Protein AF-0000000069871133 (afdb_homodimer)

Sequence (1134 aa):
MAYFNTTIKDLISERIGRNTFLPAIQREYVWNPAQVEKLFDSIMCGYPISSFLFWKIREEKKKDWTSYEFIKDFDQAKPHNKEANLDGVNQDIYLVLDGQQRITSINIALRGSYRFFYRKWRTTRLYLNLLWDKGDDNPEEMTYQFLFKEDETPLQRTDYPQLWYRVGDILNYDDAEDAKDSIENQLNAFDDGAKKKARKMISKLFSVVNVSQNINYYEEKSDDYDKVLEIFIRTNTGGQKLEYSDILLSTATAKWRNLNAREEINEFTDEINKIGTGYNFGKDFVMKGAMYLTENLPIQYKLSSFTKKNLECIEDHWDETKDAIANSIKLVSRYGFTDKNLVARLVLLPIAQYLRGKNKGYLTSSNLKDVEDQNNIQKWIIMMLLKGVLGSSTDNKLNSMRPVVKLATDYFPYVELSKELKIEMTFNDMEIENMLNYSYGTKYSYLILSLLYQGRDWKDKKYNEDHIYPQNEFKIKNLRAKGYDDVTIEKYQACYNSILNLELLDDSENKSKNAKPFDLWLKDRDANFKERHHIPEMNDYSLDYFLDFIKKRKALLTKQIKEFILQMAYFNTTIKDLISERIGRNTFLPAIQREYVWNPAQVEKLFDSIMCGYPISSFLFWKIREEKKKDWTSYEFIKDFDQAKPHNKEANLDGVNQDIYLVLDGQQRITSINIALRGSYRFFYRKWRTTRLYLNLLWDKGDDNPEEMTYQFLFKEDETPLQRTDYPQLWYRVGDILNYDDAEDAKDSIENQLNAFDDGAKKKARKMISKLFSVVNVSQNINYYEEKSDDYDKVLEIFIRTNTGGQKLEYSDILLSTATAKWRNLNAREEINEFTDEINKIGTGYNFGKDFVMKGAMYLTENLPIQYKLSSFTKKNLECIEDHWDETKDAIANSIKLVSRYGFTDKNLVARLVLLPIAQYLRGKNKGYLTSSNLKDVEDQNNIQKWIIMMLLKGVLGSSTDNKLNSMRPVVKLATDYFPYVELSKELKIEMTFNDMEIENMLNYSYGTKYSYLILSLLYQGRDWKDKKYNEDHIYPQNEFKIKNLRAKGYDDVTIEKYQACYNSILNLELLDDSENKSKNAKPFDLWLKDRDANFKERHHIPEMNDYSLDYFLDFIKKRKALLTKQIKEFILQ

Secondary structure (DSSP, 8-state):
--EEEE-HHIIIIIIBTTTEEEETTS------HHHHHHHHHHHHHT-----EEEEEE-GGGGGGS-EEPPPSEEETTS-PPPBP--TT--S-EEEEEE-HHHHHHHHHHHH-EEEEEESEEEEEEEEEETT----SS-TTS-SS-EEEESSSPPPSS--S---EEEGGGGGG-SSHHHHHHTTHHHHTTS-HHHHHHHHHHHHHHHIIIII---EEEEEE----HHHHHHHHHHHTTSSSPPPHHHHHHHHHHHH-SSS-HHHHHHHHHHHHHTSTT-----HHHHHHHHHHHSTT--SS--GGG--HHHHHHHHHTHHHHHHHHHHHHHHHHHTT--TTT---GGGHHHHHHHHTTS-TTGGG---HHHHHHHHHHHHHHHHHHHTTGGGSSHHHHHHHHHHHHHT--SS--HHHHHHHHT--SS--HHHHHHHHTPBTTSTTHHHHHHHT-TT---TT--EEEEESS-GGGG-HHHHHHTT--HHHHHHHHHHTTBGGGEEEEEHHHHHHHTT--HHHHHTT--HHHHHHTTPPP-S--SGGGHHHHHHHHHHHHHHHHHH----/--EEEE-HHIIIIIIBTTTEEEETTS------HHHHHHHHHHHHHT-----EEEEEE-GGGGGGS-EEPPPSEEETTS-PPPBP--TT--S-EEEEEE-HHHHHHHHHHHH-EEEEEESEEEEEEEEEETT----SS-TTS-SS-EEEESSSPPPSS--S---EEEGGGGGG-SSHHHHHHTTHHHHTTS-HHHHHHHHHHHHHHHIIIII---EEEEEE----HHHHHHHHHHHTTSSSPPPHHHHHHHHHHHH-SSS-HHHHHHHHHHHHHTSTT-----HHHHHHHHHHHSTT--SS--GGG--HHHHHHHHHTHHHHHHHHHHHHHHHHHTT--TTT---GGGHHHHHHHHTTS-TTGGG---HHHHHHHHHHHHHHHHHHHTTGGGSSHHHHHHHHHHHHHT--SS--HHHHHHHHT--SS--HHHHHHHHTPBTTSTTHHHHHHHT-TT---TT--EEEEESS-GGGG-HHHHHHTT--HHHHHHHHHHTTBGGGEEEEEHHHHHHHTT--HHHHHTT--HHHHHHTTPPP-S--SGGGHHHHHHHHHHHHHHHHHH----

Nearest PDB structures (foldseek):
  7p9k-assembly1_B  TM=5.529E-01  e=5.592E-36  Escherichia fergusonii ATCC 35469
  7p9m-assembly1_B  TM=5.408E-01  e=6.861E-33  Escherichia fergusonii ATCC 35469
  7p9m-assembly1_A  TM=5.394E-01  e=3.770E-31  Escherichia fergusonii ATCC 35469
  7p9k-assembly1_B  TM=5.529E-01  e=1.121E-35  Escherichia fergusonii ATCC 35469
  7p9m-assembly1_B  TM=5.408E-01  e=1.379E-32  Escherichia fergusonii ATCC 35469

Structure (mmCIF, N/CA/C/O backbone):
data_AF-0000000069871133-model_v1
#
loop_
_entity.id
_entity.type
_entity.pdbx_description
1 polymer 'DUF262 domain-containing protein'
#
loop_
_atom_site.group_PDB
_atom_site.id
_atom_site.type_symbol
_atom_site.label_atom_id
_atom_site.label_alt_id
_atom_site.label_comp_id
_atom_site.label_asym_id
_atom_site.label_entity_id
_atom_site.label_seq_id
_atom_site.pdbx_PDB_ins_code
_atom_site.Cartn_x
_atom_site.Cartn_y
_atom_site.Cartn_z
_atom_site.occupancy
_atom_site.B_iso_or_equiv
_atom_site.auth_seq_id
_atom_site.auth_comp_id
_atom_site.auth_asym_id
_atom_site.auth_atom_id
_atom_site.pdbx_PDB_model_num
ATOM 1 N N . MET A 1 1 ? 0.876 -33.719 -5.605 1 58.47 1 MET A N 1
ATOM 2 C CA . MET A 1 1 ? -0.117 -32.656 -5.746 1 58.47 1 MET A CA 1
ATOM 3 C C . MET A 1 1 ? -0.52 -32.469 -7.207 1 58.47 1 MET A C 1
ATOM 5 O O . MET A 1 1 ? 0.339 -32.375 -8.086 1 58.47 1 MET A O 1
ATOM 9 N N . ALA A 1 2 ? -1.814 -33 -7.5 1 66.5 2 ALA A N 1
ATOM 10 C CA . ALA A 1 2 ? -2.195 -33.094 -8.906 1 66.5 2 ALA A CA 1
ATOM 11 C C . ALA A 1 2 ? -2.996 -31.859 -9.344 1 66.5 2 ALA A C 1
ATOM 13 O O . ALA A 1 2 ? -3.869 -31.391 -8.617 1 66.5 2 ALA A O 1
ATOM 14 N N . TYR A 1 3 ? -2.555 -31.188 -10.375 1 81.06 3 TYR A N 1
ATOM 15 C CA . TYR A 1 3 ? -3.316 -30.109 -11.008 1 81.06 3 TYR A CA 1
ATOM 16 C C . TYR A 1 3 ? -4.266 -30.672 -12.062 1 81.06 3 TYR A C 1
ATOM 18 O O . TYR A 1 3 ? -3.957 -31.672 -12.719 1 81.06 3 TYR A O 1
ATOM 26 N N . PHE A 1 4 ? -5.445 -30.094 -12.086 1 87.5 4 PHE A N 1
ATOM 27 C CA . PHE A 1 4 ? -6.48 -30.422 -13.055 1 87.5 4 PHE A CA 1
ATOM 28 C C . PHE A 1 4 ? -6.766 -29.25 -13.977 1 87.5 4 PHE A C 1
ATOM 30 O O . PHE A 1 4 ? -6.438 -28.109 -13.656 1 87.5 4 PHE A O 1
ATOM 37 N N . ASN A 1 5 ? -7.277 -29.625 -15.164 1 90.19 5 ASN A N 1
ATOM 38 C CA . ASN A 1 5 ? -7.656 -28.594 -16.109 1 90.19 5 ASN A CA 1
ATOM 39 C C . ASN A 1 5 ? -9.102 -28.734 -16.562 1 90.19 5 ASN A C 1
ATOM 41 O O . ASN A 1 5 ? -9.641 -29.844 -16.578 1 90.19 5 ASN A O 1
ATOM 45 N N . THR A 1 6 ? -9.719 -27.672 -16.812 1 93.81 6 THR A N 1
ATOM 46 C CA . THR A 1 6 ? -11.062 -27.656 -17.375 1 93.81 6 THR A CA 1
ATOM 47 C C . THR A 1 6 ? -11.305 -26.391 -18.188 1 93.81 6 THR A C 1
ATOM 49 O O . THR A 1 6 ? -10.414 -25.547 -18.297 1 93.81 6 THR A O 1
ATOM 52 N N . THR A 1 7 ? -12.422 -26.328 -18.844 1 95.56 7 THR A N 1
ATOM 53 C CA . THR A 1 7 ? -12.781 -25.156 -19.625 1 95.56 7 THR A CA 1
ATOM 54 C C . THR A 1 7 ? -13.562 -24.156 -18.781 1 95.56 7 THR A C 1
ATOM 56 O O . THR A 1 7 ? -14.109 -24.516 -17.734 1 95.56 7 THR A O 1
ATOM 59 N N . ILE A 1 8 ? -13.586 -22.953 -19.234 1 97.25 8 ILE A N 1
ATOM 60 C CA . ILE A 1 8 ? -14.391 -21.922 -18.578 1 97.25 8 ILE A CA 1
ATOM 61 C C . ILE A 1 8 ? -15.859 -22.328 -18.609 1 97.25 8 ILE A C 1
ATOM 63 O O . ILE A 1 8 ? -16.547 -22.234 -17.578 1 97.25 8 ILE A O 1
ATOM 67 N N . LYS A 1 9 ? -16.297 -22.812 -19.75 1 97 9 LYS A N 1
ATOM 68 C CA . LYS A 1 9 ? -17.688 -23.219 -19.891 1 97 9 LYS A CA 1
ATOM 69 C C . LYS A 1 9 ? -18.047 -24.312 -18.891 1 97 9 LYS A C 1
ATOM 71 O O . LYS A 1 9 ? -19.094 -24.234 -18.219 1 97 9 LYS A O 1
ATOM 76 N N . ASP A 1 10 ? -17.234 -25.25 -18.75 1 96.19 10 ASP A N 1
ATOM 77 C CA . ASP A 1 10 ? -17.484 -26.344 -17.828 1 96.19 10 ASP A CA 1
ATOM 78 C C . ASP A 1 10 ? -17.594 -25.828 -16.391 1 96.19 10 ASP A C 1
ATOM 80 O O . ASP A 1 10 ? -18.516 -26.188 -15.664 1 96.19 10 ASP A O 1
ATOM 84 N N . LEU A 1 11 ? -16.672 -25.047 -15.969 1 96.94 11 LEU A N 1
ATOM 85 C CA . LEU A 1 11 ? -16.656 -24.516 -14.609 1 96.94 11 LEU A CA 1
ATOM 86 C C . LEU A 1 11 ? -17.891 -23.672 -14.336 1 96.94 11 LEU A C 1
ATOM 88 O O . LEU A 1 11 ? -18.578 -23.875 -13.328 1 96.94 11 LEU A O 1
ATOM 92 N N . ILE A 1 12 ? -18.203 -22.797 -15.266 1 96.94 12 ILE A N 1
ATOM 93 C CA . ILE A 1 12 ? -19.234 -21.781 -15.039 1 96.94 12 ILE A CA 1
ATOM 94 C C . ILE A 1 12 ? -20.609 -22.406 -15.227 1 96.94 12 ILE A C 1
ATOM 96 O O . ILE A 1 12 ? -21.531 -22.125 -14.453 1 96.94 12 ILE A O 1
ATOM 100 N N . SER A 1 13 ? -20.797 -23.281 -16.203 1 94.5 13 SER A N 1
ATOM 101 C CA . SER A 1 13 ? -22.125 -23.781 -16.547 1 94.5 13 SER A CA 1
ATOM 102 C C . SER A 1 13 ? -22.422 -25.094 -15.82 1 94.5 13 SER A C 1
ATOM 104 O O . SER A 1 13 ? -23.578 -25.391 -15.516 1 94.5 13 SER A O 1
ATOM 106 N N . GLU A 1 14 ? -21.391 -25.812 -15.445 1 93.62 14 GLU A N 1
ATOM 107 C CA . GLU A 1 14 ? -21.672 -27.156 -14.953 1 93.62 14 GLU A CA 1
ATOM 108 C C . GLU A 1 14 ? -21.328 -27.281 -13.469 1 93.62 14 GLU A C 1
ATOM 110 O O . GLU A 1 14 ? -21.828 -28.172 -12.789 1 93.62 14 GLU A O 1
ATOM 115 N N . ARG A 1 15 ? -20.562 -26.391 -12.984 1 96 15 ARG A N 1
ATOM 116 C CA . ARG A 1 15 ? -20.078 -26.625 -11.625 1 96 15 ARG A CA 1
ATOM 117 C C . ARG A 1 15 ? -20.562 -25.531 -10.68 1 96 15 ARG A C 1
ATOM 119 O O . ARG A 1 15 ? -21.094 -25.828 -9.609 1 96 15 ARG A O 1
ATOM 126 N N . ILE A 1 16 ? -20.406 -24.312 -11.078 1 95.88 16 ILE A N 1
ATOM 127 C CA . ILE A 1 16 ? -20.781 -23.203 -10.227 1 95.88 16 ILE A CA 1
ATOM 128 C C . ILE A 1 16 ? -22.281 -23.25 -9.93 1 95.88 16 ILE A C 1
ATOM 130 O O . ILE A 1 16 ? -23.094 -23.344 -10.852 1 95.88 16 ILE A O 1
ATOM 134 N N . GLY A 1 17 ? -22.609 -23.219 -8.727 1 91.5 17 GLY A N 1
ATOM 135 C CA . GLY A 1 17 ? -24 -23.297 -8.32 1 91.5 17 GLY A CA 1
ATOM 136 C C . GLY A 1 17 ? -24.531 -24.719 -8.219 1 91.5 17 GLY A C 1
ATOM 137 O O . GLY A 1 17 ? -25.656 -24.938 -7.754 1 91.5 17 GLY A O 1
ATOM 138 N N . ARG A 1 18 ? -23.75 -25.672 -8.578 1 94.06 18 ARG A N 1
ATOM 139 C CA . ARG A 1 18 ? -24.156 -27.078 -8.508 1 94.06 18 ARG A CA 1
ATOM 140 C C . ARG A 1 18 ? -23.344 -27.828 -7.461 1 94.06 18 ARG A C 1
ATOM 142 O O . ARG A 1 18 ? -23.891 -28.375 -6.504 1 94.06 18 ARG A O 1
ATOM 149 N N . ASN A 1 19 ? -22.109 -27.766 -7.625 1 96.38 19 ASN A N 1
ATOM 150 C CA . ASN A 1 19 ? -21.297 -28.453 -6.621 1 96.38 19 ASN A CA 1
ATOM 151 C C . ASN A 1 19 ? -20.078 -27.625 -6.23 1 96.38 19 ASN A C 1
ATOM 153 O O . ASN A 1 19 ? -19.188 -28.094 -5.516 1 96.38 19 ASN A O 1
ATOM 157 N N . THR A 1 20 ? -19.906 -26.469 -6.719 1 97.75 20 THR A N 1
ATOM 158 C CA . THR A 1 20 ? -18.781 -25.578 -6.422 1 97.75 20 THR A CA 1
ATOM 159 C C . THR A 1 20 ? -19.266 -24.281 -5.766 1 97.75 20 THR A C 1
ATOM 161 O O . THR A 1 20 ? -20.094 -23.562 -6.336 1 97.75 20 THR A O 1
ATOM 164 N N . PHE A 1 21 ? -18.75 -24.031 -4.582 1 97.38 21 PHE A N 1
ATOM 165 C CA . PHE A 1 21 ? -19.234 -22.922 -3.76 1 97.38 21 PHE A CA 1
ATOM 166 C C . PHE A 1 21 ? -18.062 -22.203 -3.113 1 97.38 21 PHE A C 1
ATOM 168 O O . PHE A 1 21 ? -16.906 -22.438 -3.457 1 97.38 21 PHE A O 1
ATOM 175 N N . LEU A 1 22 ? -18.406 -21.188 -2.322 1 96 22 LEU A N 1
ATOM 176 C CA . LEU A 1 22 ? -17.406 -20.438 -1.588 1 96 22 LEU A CA 1
ATOM 177 C C . LEU A 1 22 ? -17.453 -20.766 -0.1 1 96 22 LEU A C 1
ATOM 179 O O . LEU A 1 22 ? -18.531 -20.891 0.48 1 96 22 LEU A O 1
ATOM 183 N N . PRO A 1 23 ? -16.312 -20.984 0.515 1 93.44 23 PRO A N 1
ATOM 184 C CA . PRO A 1 23 ? -16.312 -21.141 1.971 1 93.44 23 PRO A CA 1
ATOM 185 C C . PRO A 1 23 ? -16.516 -19.828 2.707 1 93.44 23 PRO A C 1
ATOM 187 O O . PRO A 1 23 ? -16.328 -18.75 2.129 1 93.44 23 PRO A O 1
ATOM 190 N N . ALA A 1 24 ? -16.844 -19.875 3.941 1 89.19 24 ALA A N 1
ATOM 191 C CA . ALA A 1 24 ? -17.172 -18.703 4.754 1 89.19 24 ALA A CA 1
ATOM 192 C C . ALA A 1 24 ? -15.945 -17.844 4.988 1 89.19 24 ALA A C 1
ATOM 194 O O . ALA A 1 24 ? -16.062 -16.641 5.266 1 89.19 24 ALA A O 1
ATOM 195 N N . ILE A 1 25 ? -14.773 -18.391 4.793 1 88.12 25 ILE A N 1
ATOM 196 C CA . ILE A 1 25 ? -13.547 -17.656 5.113 1 88.12 25 ILE A CA 1
ATOM 197 C C . ILE A 1 25 ? -13.219 -16.672 3.994 1 88.12 25 ILE A C 1
ATOM 199 O O . ILE A 1 25 ? -12.352 -15.812 4.148 1 88.12 25 ILE A O 1
ATOM 203 N N . GLN A 1 26 ? -13.891 -16.812 2.867 1 90.12 26 GLN A N 1
ATOM 204 C CA . GLN A 1 26 ? -13.609 -15.938 1.729 1 90.12 26 GLN A CA 1
ATOM 205 C C . GLN A 1 26 ? -14.109 -14.516 1.983 1 90.12 26 GLN A C 1
ATOM 207 O O . GLN A 1 26 ? -15.141 -14.328 2.631 1 90.12 26 GLN A O 1
ATOM 212 N N . ARG A 1 27 ? -13.43 -13.633 1.424 1 86.81 27 ARG A N 1
ATOM 213 C CA . ARG A 1 27 ? -13.875 -12.242 1.476 1 86.81 27 ARG A CA 1
ATOM 214 C C . ARG A 1 27 ? -14.93 -11.969 0.41 1 86.81 27 ARG A C 1
ATOM 216 O O . ARG A 1 27 ? -15.242 -12.844 -0.402 1 86.81 27 ARG A O 1
ATOM 223 N N . GLU A 1 28 ? -15.422 -10.758 0.49 1 89.38 28 GLU A N 1
ATOM 224 C CA . GLU A 1 28 ? -16.406 -10.336 -0.493 1 89.38 28 GLU A CA 1
ATOM 225 C C . GLU A 1 28 ? -15.766 -10.078 -1.852 1 89.38 28 GLU A C 1
ATOM 227 O O . GLU A 1 28 ? -14.539 -9.953 -1.949 1 89.38 28 GLU A O 1
ATOM 232 N N . TYR A 1 29 ? -16.609 -10.102 -2.848 1 92.62 29 TYR A N 1
ATOM 233 C CA . TYR A 1 29 ? -16.141 -9.727 -4.184 1 92.62 29 TYR A CA 1
ATOM 234 C C . TYR A 1 29 ? -15.773 -8.258 -4.242 1 92.62 29 TYR A C 1
ATOM 236 O O . TYR A 1 29 ? -16.547 -7.391 -3.818 1 92.62 29 TYR A O 1
ATOM 244 N N . VAL A 1 30 ? -14.578 -7.926 -4.801 1 90.38 30 VAL A N 1
ATOM 245 C CA . VAL A 1 30 ? -14.117 -6.547 -4.672 1 90.38 30 VAL A CA 1
ATOM 246 C C . VAL A 1 30 ? -13.617 -6.043 -6.023 1 90.38 30 VAL A C 1
ATOM 248 O O . VAL A 1 30 ? -13.125 -4.918 -6.129 1 90.38 30 VAL A O 1
ATOM 251 N N . TRP A 1 31 ? -13.688 -6.777 -7.141 1 93 31 TRP A N 1
ATOM 252 C CA . TRP A 1 31 ? -13.164 -6.336 -8.43 1 93 31 TRP A CA 1
ATOM 253 C C . TRP A 1 31 ? -14.062 -5.273 -9.047 1 93 31 TRP A C 1
ATOM 255 O O . TRP A 1 31 ? -15.289 -5.371 -8.977 1 93 31 TRP A O 1
ATOM 265 N N . ASN A 1 32 ? -13.492 -4.285 -9.688 1 93.44 32 ASN A N 1
ATOM 266 C CA . ASN A 1 32 ? -14.234 -3.301 -10.469 1 93.44 32 ASN A CA 1
ATOM 267 C C . ASN A 1 32 ? -14.344 -3.711 -11.938 1 93.44 32 ASN A C 1
ATOM 269 O O . ASN A 1 32 ? -13.711 -4.68 -12.359 1 93.44 32 ASN A O 1
ATOM 273 N N . PRO A 1 33 ? -15.133 -3.043 -12.672 1 94.62 33 PRO A N 1
ATOM 274 C CA . PRO A 1 33 ? -15.367 -3.428 -14.062 1 94.62 33 PRO A CA 1
ATOM 275 C C . PRO A 1 33 ? -14.078 -3.48 -14.883 1 94.62 33 PRO A C 1
ATOM 277 O O . PRO A 1 33 ? -13.883 -4.406 -15.68 1 94.62 33 PRO A O 1
ATOM 280 N N . ALA A 1 34 ? -13.234 -2.572 -14.695 1 92.75 34 ALA A N 1
ATOM 281 C CA . ALA A 1 34 ? -11.992 -2.518 -15.469 1 92.75 34 ALA A CA 1
ATOM 282 C C . ALA A 1 34 ? -11.156 -3.775 -15.25 1 92.75 34 ALA A C 1
ATOM 284 O O . ALA A 1 34 ? -10.516 -4.273 -16.188 1 92.75 34 ALA A O 1
ATOM 285 N N . GLN A 1 35 ? -11.117 -4.25 -14.031 1 92.25 35 GLN A N 1
ATOM 286 C CA . GLN A 1 35 ? -10.375 -5.465 -13.719 1 92.25 35 GLN A CA 1
ATOM 287 C C . GLN A 1 35 ? -10.969 -6.676 -14.438 1 92.25 35 GLN A C 1
ATOM 289 O O . GLN A 1 35 ? -10.227 -7.527 -14.938 1 92.25 35 GLN A O 1
ATOM 294 N N . VAL A 1 36 ? -12.25 -6.734 -14.516 1 96.25 36 VAL A N 1
ATOM 295 C CA . VAL A 1 36 ? -12.93 -7.832 -15.203 1 96.25 36 VAL A CA 1
ATOM 296 C C . VAL A 1 36 ? -12.641 -7.762 -16.703 1 96.25 36 VAL A C 1
ATOM 298 O O . VAL A 1 36 ? -12.352 -8.781 -17.328 1 96.25 36 VAL A O 1
ATOM 301 N N . GLU A 1 37 ? -12.742 -6.551 -17.203 1 96.62 37 GLU A N 1
ATOM 302 C CA . GLU A 1 37 ? -12.453 -6.336 -18.609 1 96.62 37 GLU A CA 1
ATOM 303 C C . GLU A 1 37 ? -11.023 -6.754 -18.953 1 96.62 37 GLU A C 1
ATOM 305 O O . GLU A 1 37 ? -10.797 -7.41 -19.969 1 96.62 37 GLU A O 1
ATOM 310 N N . LYS A 1 38 ? -10.172 -6.418 -18.109 1 92.94 38 LYS A N 1
ATOM 311 C CA . LYS A 1 38 ? -8.773 -6.789 -18.312 1 92.94 38 LYS A CA 1
ATOM 312 C C . LYS A 1 38 ? -8.586 -8.305 -18.25 1 92.94 38 LYS A C 1
ATOM 314 O O . LYS A 1 38 ? -7.785 -8.867 -19 1 92.94 38 LYS A O 1
ATOM 319 N N . LEU A 1 39 ? -9.227 -8.977 -17.328 1 94.5 39 LEU A N 1
ATOM 320 C CA . LEU A 1 39 ? -9.188 -10.438 -17.234 1 94.5 39 LEU A CA 1
ATOM 321 C C . LEU A 1 39 ? -9.625 -11.078 -18.547 1 94.5 39 LEU A C 1
ATOM 323 O O . LEU A 1 39 ? -8.961 -11.992 -19.047 1 94.5 39 LEU A O 1
ATOM 327 N N . PHE A 1 40 ? -10.672 -10.594 -19.125 1 97.12 40 PHE A N 1
ATOM 328 C CA . PHE A 1 40 ? -11.18 -11.188 -20.359 1 97.12 40 PHE A CA 1
ATOM 329 C C . PHE A 1 40 ? -10.25 -10.883 -21.531 1 97.12 40 PHE A C 1
ATOM 331 O O . PHE A 1 40 ? -10.109 -11.703 -22.438 1 97.12 40 PHE A O 1
ATOM 338 N N . ASP A 1 41 ? -9.703 -9.68 -21.484 1 95.31 41 ASP A N 1
ATOM 339 C CA . ASP A 1 41 ? -8.672 -9.414 -22.484 1 95.31 41 ASP A CA 1
ATOM 340 C C . ASP A 1 41 ? -7.547 -10.445 -22.391 1 95.31 41 ASP A C 1
ATOM 342 O O . ASP A 1 41 ? -7.09 -10.961 -23.406 1 95.31 41 ASP A O 1
ATOM 346 N N . SER A 1 42 ? -7.098 -10.766 -21.172 1 92.69 42 SER A N 1
ATOM 347 C CA . SER A 1 42 ? -6.055 -11.766 -20.969 1 92.69 42 SER A CA 1
ATOM 348 C C . SER A 1 42 ? -6.5 -13.141 -21.484 1 92.69 42 SER A C 1
ATOM 350 O O . SER A 1 42 ? -5.742 -13.828 -22.156 1 92.69 42 SER A O 1
ATOM 352 N N . ILE A 1 43 ? -7.695 -13.461 -21.203 1 95.19 43 ILE A N 1
ATOM 353 C CA . ILE A 1 43 ? -8.242 -14.742 -21.625 1 95.19 43 ILE A CA 1
ATOM 354 C C . ILE A 1 43 ? -8.266 -14.812 -23.156 1 95.19 43 ILE A C 1
ATOM 356 O O . ILE A 1 43 ? -7.836 -15.812 -23.734 1 95.19 43 ILE A O 1
ATOM 360 N N . MET A 1 44 ? -8.688 -13.75 -23.75 1 95.69 44 MET A N 1
ATOM 361 C CA . MET A 1 44 ? -8.789 -13.695 -25.203 1 95.69 44 MET A CA 1
ATOM 362 C C . MET A 1 44 ? -7.41 -13.742 -25.844 1 95.69 44 MET A C 1
ATOM 364 O O . MET A 1 44 ? -7.246 -14.297 -26.938 1 95.69 44 MET A O 1
ATOM 368 N N . CYS A 1 45 ? -6.48 -13.188 -25.172 1 91.75 45 CYS A N 1
ATOM 369 C CA . CYS A 1 45 ? -5.117 -13.156 -25.688 1 91.75 45 CYS A CA 1
ATOM 370 C C . CYS A 1 45 ? -4.422 -14.492 -25.469 1 91.75 45 CYS A C 1
ATOM 372 O O . CYS A 1 45 ? -3.324 -14.719 -25.984 1 91.75 45 CYS A O 1
ATOM 374 N N . GLY A 1 46 ? -5.031 -15.344 -24.672 1 90.25 46 GLY A N 1
ATOM 375 C CA . GLY A 1 46 ? -4.43 -16.641 -24.375 1 90.25 46 GLY A CA 1
ATOM 376 C C . GLY A 1 46 ? -3.383 -16.562 -23.266 1 90.25 46 GLY A C 1
ATOM 377 O O . GLY A 1 46 ? -2.465 -17.391 -23.234 1 90.25 46 GLY A O 1
ATOM 378 N N . TYR A 1 47 ? -3.455 -15.508 -22.484 1 88.75 47 TYR A N 1
ATOM 379 C CA . TYR A 1 47 ? -2.551 -15.398 -21.344 1 88.75 47 TYR A CA 1
ATOM 380 C C . TYR A 1 47 ? -3.016 -16.281 -20.188 1 88.75 47 TYR A C 1
ATOM 382 O O . TYR A 1 47 ? -4.219 -16.438 -19.969 1 88.75 47 TYR A O 1
ATOM 390 N N . PRO A 1 48 ? -2.018 -16.844 -19.5 1 87.5 48 PRO A N 1
ATOM 391 C CA . PRO A 1 48 ? -2.441 -17.594 -18.312 1 87.5 48 PRO A CA 1
ATOM 392 C C . PRO A 1 48 ? -3.084 -16.703 -17.25 1 87.5 48 PRO A C 1
ATOM 394 O O . PRO A 1 48 ? -2.656 -15.562 -17.062 1 87.5 48 PRO A O 1
ATOM 397 N N . ILE A 1 49 ? -4.098 -17.203 -16.594 1 87.94 49 ILE A N 1
ATOM 398 C CA . ILE A 1 49 ? -4.766 -16.391 -15.57 1 87.94 49 ILE A CA 1
ATOM 399 C C . ILE A 1 49 ? -4.539 -17.016 -14.195 1 87.94 49 ILE A C 1
ATOM 401 O O . ILE A 1 49 ? -5.395 -16.922 -13.312 1 87.94 49 ILE A O 1
ATOM 405 N N . SER A 1 50 ? -3.42 -17.719 -14.031 1 83.5 50 SER A N 1
ATOM 406 C CA . SER A 1 50 ? -2.982 -18.344 -12.781 1 83.5 50 SER A CA 1
ATOM 407 C C . SER A 1 50 ? -3.867 -19.531 -12.406 1 83.5 50 SER A C 1
ATOM 409 O O . SER A 1 50 ? -4.945 -19.703 -12.977 1 83.5 50 SER A O 1
ATOM 411 N N . SER A 1 51 ? -3.455 -20.234 -11.484 1 88.38 51 SER A N 1
ATOM 412 C CA . SER A 1 51 ? -4.18 -21.438 -11.078 1 88.38 51 SER A CA 1
ATOM 413 C C . SER A 1 51 ? -5.164 -21.125 -9.953 1 88.38 51 SER A C 1
ATOM 415 O O . SER A 1 51 ? -5.117 -20.047 -9.359 1 88.38 51 SER A O 1
ATOM 417 N N . PHE A 1 52 ? -6.086 -22.062 -9.766 1 92.19 52 PHE A N 1
ATOM 418 C CA . PHE A 1 52 ? -7.086 -21.984 -8.711 1 92.19 52 PHE A CA 1
ATOM 419 C C . PHE A 1 52 ? -6.867 -23.078 -7.668 1 92.19 52 PHE A C 1
ATOM 421 O O . PHE A 1 52 ? -6.152 -24.047 -7.922 1 92.19 52 PHE A O 1
ATOM 428 N N . LEU A 1 53 ? -7.379 -22.875 -6.48 1 93.69 53 LEU A N 1
ATOM 429 C CA . LEU A 1 53 ? -7.309 -23.844 -5.402 1 93.69 53 LEU A CA 1
ATOM 430 C C . LEU A 1 53 ? -8.703 -24.219 -4.906 1 93.69 53 LEU A C 1
ATOM 432 O O . LEU A 1 53 ? -9.445 -23.344 -4.434 1 93.69 53 LEU A O 1
ATOM 436 N N . PHE A 1 54 ? -9.062 -25.516 -5.047 1 95.94 54 PHE A N 1
ATOM 437 C CA . PHE A 1 54 ? -10.367 -26.016 -4.633 1 95.94 54 PHE A CA 1
ATOM 438 C C . PHE A 1 54 ? -10.234 -26.984 -3.459 1 95.94 54 PHE A C 1
ATOM 440 O O . PHE A 1 54 ? -9.367 -27.859 -3.463 1 95.94 54 PHE A O 1
ATOM 447 N N . TRP A 1 55 ? -11.07 -26.812 -2.465 1 95.5 55 TRP A N 1
ATOM 448 C CA . TRP A 1 55 ? -11.195 -27.734 -1.343 1 95.5 55 TRP A CA 1
ATOM 449 C C . TRP A 1 55 ? -12.297 -28.75 -1.602 1 95.5 55 TRP A C 1
ATOM 451 O O . TRP A 1 55 ? -13.484 -28.422 -1.585 1 95.5 55 TRP A O 1
ATOM 461 N N . LYS A 1 56 ? -11.852 -29.953 -1.854 1 95.5 56 LYS A N 1
ATOM 462 C CA . LYS A 1 56 ? -12.812 -31.016 -2.115 1 95.5 56 LYS A CA 1
ATOM 463 C C . LYS A 1 56 ? -13.367 -31.578 -0.812 1 95.5 56 LYS A C 1
ATOM 465 O O . LYS A 1 56 ? -12.609 -32.031 0.043 1 95.5 56 LYS A O 1
ATOM 470 N N . ILE A 1 57 ? -14.609 -31.5 -0.656 1 94.88 57 ILE A N 1
ATOM 471 C CA . ILE A 1 57 ? -15.305 -32 0.529 1 94.88 57 ILE A CA 1
ATOM 472 C C . ILE A 1 57 ? -16.203 -33.188 0.146 1 94.88 57 ILE A C 1
ATOM 474 O O . ILE A 1 57 ? -17.031 -33.062 -0.759 1 94.88 57 ILE A O 1
ATOM 478 N N . ARG A 1 58 ? -16.062 -34.25 0.887 1 94.25 58 ARG A N 1
ATOM 479 C CA . ARG A 1 58 ? -16.906 -35.406 0.642 1 94.25 58 ARG A CA 1
ATOM 480 C C . ARG A 1 58 ? -18.375 -35.094 0.941 1 94.25 58 ARG A C 1
ATOM 482 O O . ARG A 1 58 ? -18.672 -34.312 1.83 1 94.25 58 ARG A O 1
ATOM 489 N N . GLU A 1 59 ? -19.188 -35.781 0.179 1 94 59 GLU A N 1
ATOM 490 C CA . GLU A 1 59 ? -20.625 -35.562 0.288 1 94 59 GLU A CA 1
ATOM 491 C C . GLU A 1 59 ? -21.078 -35.656 1.74 1 94 59 GLU A C 1
ATOM 493 O O . GLU A 1 59 ? -21.859 -34.812 2.195 1 94 59 GLU A O 1
ATOM 498 N N . GLU A 1 60 ? -20.578 -36.594 2.508 1 92.19 60 GLU A N 1
ATOM 499 C CA . GLU A 1 60 ? -21.031 -36.844 3.873 1 92.19 60 GLU A CA 1
ATOM 500 C C . GLU A 1 60 ? -20.672 -35.688 4.793 1 92.19 60 GLU A C 1
ATOM 502 O O . GLU A 1 60 ? -21.312 -35.469 5.828 1 92.19 60 GLU A O 1
ATOM 507 N N . LYS A 1 61 ? -19.734 -34.812 4.387 1 91.81 61 LYS A N 1
ATOM 508 C CA . LYS A 1 61 ? -19.234 -33.75 5.258 1 91.81 61 LYS A CA 1
ATOM 509 C C . LYS A 1 61 ? -19.594 -32.375 4.707 1 91.81 61 LYS A C 1
ATOM 511 O O . LYS A 1 61 ? -19.125 -31.359 5.219 1 91.81 61 LYS A O 1
ATOM 516 N N . LYS A 1 62 ? -20.391 -32.312 3.719 1 89.62 62 LYS A N 1
ATOM 517 C CA . LYS A 1 62 ? -20.641 -31.078 2.988 1 89.62 62 LYS A CA 1
ATOM 518 C C . LYS A 1 62 ? -21.312 -30.047 3.879 1 89.62 62 LYS A C 1
ATOM 520 O O . LYS A 1 62 ? -21.188 -28.844 3.641 1 89.62 62 LYS A O 1
ATOM 525 N N . LYS A 1 63 ? -22 -30.516 4.93 1 88.06 63 LYS A N 1
ATOM 526 C CA . LYS A 1 63 ? -22.766 -29.594 5.766 1 88.06 63 LYS A CA 1
ATOM 527 C C . LYS A 1 63 ? -21.984 -29.203 7.012 1 88.06 63 LYS A C 1
ATOM 529 O O . LYS A 1 63 ? -22.469 -28.438 7.848 1 88.06 63 LYS A O 1
ATOM 534 N N . ASP A 1 64 ? -20.797 -29.688 7.039 1 84.88 64 ASP A N 1
ATOM 535 C CA . ASP A 1 64 ? -19.969 -29.359 8.195 1 84.88 64 ASP A CA 1
ATOM 536 C C . ASP A 1 64 ? -19.547 -27.891 8.172 1 84.88 64 ASP A C 1
ATOM 538 O O . ASP A 1 64 ? -19.203 -27.328 9.211 1 84.88 64 ASP A O 1
ATOM 542 N N . TRP A 1 65 ? -19.641 -27.297 6.965 1 80.75 65 TRP A N 1
ATOM 543 C CA . TRP A 1 65 ? -19.172 -25.922 6.816 1 80.75 65 TRP A CA 1
ATOM 544 C C . TRP A 1 65 ? -20.188 -25.078 6.066 1 80.75 65 TRP A C 1
ATOM 546 O O . TRP A 1 65 ? -20.828 -25.562 5.113 1 80.75 65 TRP A O 1
ATOM 556 N N . THR A 1 66 ? -20.297 -23.891 6.551 1 87.38 66 THR A N 1
ATOM 557 C CA . THR A 1 66 ? -21.156 -22.969 5.816 1 87.38 66 THR A CA 1
ATOM 558 C C . THR A 1 66 ? -20.547 -22.609 4.469 1 87.38 66 THR A C 1
ATOM 560 O O . THR A 1 66 ? -19.344 -22.344 4.379 1 87.38 66 THR A O 1
ATOM 563 N N . SER A 1 67 ? -21.328 -22.688 3.441 1 92.88 67 SER A N 1
ATOM 564 C CA . SER A 1 67 ? -20.875 -22.359 2.092 1 92.88 67 SER A CA 1
ATOM 565 C C . SER A 1 67 ? -21.719 -21.25 1.475 1 92.88 67 SER A C 1
ATOM 567 O O . SER A 1 67 ? -22.859 -21.047 1.885 1 92.88 67 SER A O 1
ATOM 569 N N . TYR A 1 68 ? -21.203 -20.562 0.573 1 94.88 68 TYR A N 1
ATOM 570 C CA . TYR A 1 68 ? -21.891 -19.438 -0.072 1 94.88 68 TYR A CA 1
ATOM 571 C C . TYR A 1 68 ? -21.875 -19.594 -1.587 1 94.88 68 TYR A C 1
ATOM 573 O O . TYR A 1 68 ? -20.984 -20.219 -2.148 1 94.88 68 TYR A O 1
ATOM 581 N N . GLU A 1 69 ? -22.844 -19.031 -2.211 1 96.62 69 GLU A N 1
ATOM 582 C CA . GLU A 1 69 ? -22.938 -19.016 -3.668 1 96.62 69 GLU A CA 1
ATOM 583 C C . GLU A 1 69 ? -22.047 -17.938 -4.277 1 96.62 69 GLU A C 1
ATOM 585 O O . GLU A 1 69 ? -21.797 -16.906 -3.65 1 96.62 69 GLU A O 1
ATOM 590 N N . PHE A 1 70 ? -21.594 -18.188 -5.457 1 97.5 70 PHE A N 1
ATOM 591 C CA . PHE A 1 70 ? -20.938 -17.141 -6.227 1 97.5 70 PHE A C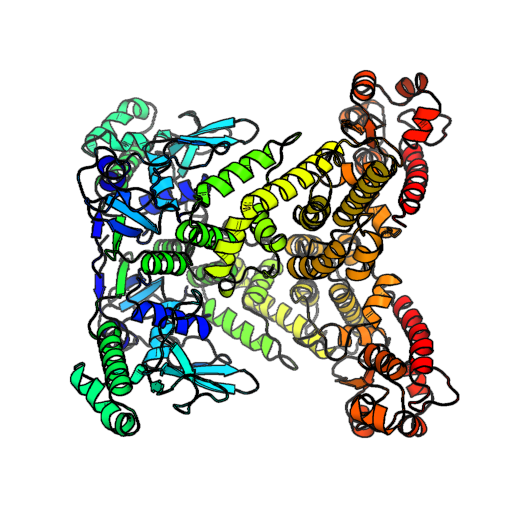A 1
ATOM 592 C C . PHE A 1 70 ? -21.953 -16.078 -6.664 1 97.5 70 PHE A C 1
ATOM 594 O O . PHE A 1 70 ? -23.094 -16.406 -6.984 1 97.5 70 PHE A O 1
ATOM 601 N N . ILE A 1 71 ? -21.5 -14.906 -6.738 1 97 71 ILE A N 1
ATOM 602 C CA . ILE A 1 71 ? -22.359 -13.828 -7.215 1 97 71 ILE A CA 1
ATOM 603 C C . ILE A 1 71 ? -22.469 -13.898 -8.734 1 97 71 ILE A C 1
ATOM 605 O O . ILE A 1 71 ? -21.469 -14.062 -9.438 1 97 71 ILE A O 1
ATOM 609 N N . LYS A 1 72 ? -23.672 -13.906 -9.234 1 97.06 72 LYS A N 1
ATOM 610 C CA . LYS A 1 72 ? -23.953 -13.844 -10.664 1 97.06 72 LYS A CA 1
ATOM 611 C C . LYS A 1 72 ? -24.297 -12.414 -11.094 1 97.06 72 LYS A C 1
ATOM 613 O O . LYS A 1 72 ? -23.672 -11.867 -12 1 97.06 72 LYS A O 1
ATOM 618 N N . ASP A 1 73 ? -25.281 -11.844 -10.445 1 97.69 73 ASP A N 1
ATOM 619 C CA . ASP A 1 73 ? -25.656 -10.453 -10.633 1 97.69 73 ASP A CA 1
ATOM 620 C C . ASP A 1 73 ? -25.156 -9.578 -9.484 1 97.69 73 ASP A C 1
ATOM 622 O O . ASP A 1 73 ? -25.797 -9.492 -8.438 1 97.69 73 ASP A O 1
ATOM 626 N N . PHE A 1 74 ? -24.031 -8.883 -9.711 1 97.56 74 PHE A N 1
ATOM 627 C CA . PHE A 1 74 ? -23.391 -8.086 -8.672 1 97.56 74 PHE A CA 1
ATOM 628 C C . PHE A 1 74 ? -24.078 -6.738 -8.516 1 97.56 74 PHE A C 1
ATOM 630 O O . PHE A 1 74 ? -24.328 -6.043 -9.5 1 97.56 74 PHE A O 1
ATOM 637 N N . ASP A 1 75 ? -24.438 -6.457 -7.367 1 95.38 75 ASP A N 1
ATOM 638 C CA . ASP A 1 75 ? -25 -5.168 -6.984 1 95.38 75 ASP A CA 1
ATOM 639 C C . ASP A 1 75 ? -24.109 -4.457 -5.969 1 95.38 75 ASP A C 1
ATOM 641 O O . ASP A 1 75 ? -24 -4.887 -4.82 1 95.38 75 ASP A O 1
ATOM 645 N N . GLN A 1 76 ? -23.547 -3.383 -6.41 1 91 76 GLN A N 1
ATOM 646 C CA . GLN A 1 76 ? -22.625 -2.633 -5.555 1 91 76 GLN A CA 1
ATOM 647 C C . GLN A 1 76 ? -23.312 -2.207 -4.258 1 91 76 GLN A C 1
ATOM 649 O O . GLN A 1 76 ? -22.656 -2.062 -3.227 1 91 76 GLN A O 1
ATOM 654 N N . ALA A 1 77 ? -24.625 -2.031 -4.223 1 86.75 77 ALA A N 1
ATOM 655 C CA . ALA A 1 77 ? -25.375 -1.627 -3.037 1 86.75 77 ALA A CA 1
ATOM 656 C C . ALA A 1 77 ? -25.594 -2.809 -2.096 1 86.75 77 ALA A C 1
ATOM 658 O O . ALA A 1 77 ? -25.797 -2.623 -0.893 1 86.75 77 ALA A O 1
ATOM 659 N N . LYS A 1 78 ? -25.594 -4.023 -2.656 1 88.62 78 LYS A N 1
ATOM 660 C CA . LYS A 1 78 ? -25.781 -5.262 -1.906 1 88.62 78 LYS A CA 1
ATOM 661 C C . LYS A 1 78 ? -24.781 -6.332 -2.348 1 88.62 78 LYS A C 1
ATOM 663 O O . LYS A 1 78 ? -25.172 -7.355 -2.91 1 88.62 78 LYS A O 1
ATOM 668 N N . PRO A 1 79 ? -23.562 -6.207 -1.933 1 89.56 79 PRO A N 1
ATOM 669 C CA . PRO A 1 79 ? -22.484 -6.988 -2.541 1 89.56 79 PRO A CA 1
ATOM 670 C C . PRO A 1 79 ? -22.312 -8.359 -1.891 1 89.56 79 PRO A C 1
ATOM 672 O O . PRO A 1 79 ? -21.469 -9.148 -2.326 1 89.56 79 PRO A O 1
ATOM 675 N N . HIS A 1 80 ? -23.141 -8.773 -0.946 1 91.81 80 HIS A N 1
ATOM 676 C CA . HIS A 1 80 ? -22.875 -9.961 -0.15 1 91.81 80 HIS A CA 1
ATOM 677 C C . HIS A 1 80 ? -23.312 -11.227 -0.891 1 91.81 80 HIS A C 1
ATOM 679 O O . HIS A 1 80 ? -24.328 -11.227 -1.578 1 91.81 80 HIS A O 1
ATOM 685 N N . ASN A 1 81 ? -22.531 -12.297 -0.748 1 93.5 81 ASN A N 1
ATOM 686 C CA . ASN A 1 81 ? -22.906 -13.609 -1.271 1 93.5 81 ASN A CA 1
ATOM 687 C C . ASN A 1 81 ? -24.062 -14.211 -0.49 1 93.5 81 ASN A C 1
ATOM 689 O O . ASN A 1 81 ? -24.172 -14.016 0.722 1 93.5 81 ASN A O 1
ATOM 693 N N . LYS A 1 82 ? -24.875 -14.922 -1.144 1 93.5 82 LYS A N 1
ATOM 694 C CA . LYS A 1 82 ? -25.969 -15.664 -0.497 1 93.5 82 LYS A CA 1
ATOM 695 C C . LYS A 1 82 ? -25.469 -17.016 0.012 1 93.5 82 LYS A C 1
ATOM 697 O O . LYS A 1 82 ? -24.688 -17.688 -0.654 1 93.5 82 LYS A O 1
ATOM 702 N N . GLU A 1 83 ? -25.969 -17.391 1.158 1 92.56 83 GLU A N 1
ATOM 703 C CA . GLU A 1 83 ? -25.656 -18.719 1.657 1 92.56 83 GLU A CA 1
ATOM 704 C C . GLU A 1 83 ? -26.172 -19.797 0.717 1 92.56 83 GLU A C 1
ATOM 706 O O . GLU A 1 83 ? -27.297 -19.703 0.211 1 92.56 83 GLU A O 1
ATOM 711 N N . ALA A 1 84 ? -25.344 -20.797 0.498 1 94.44 84 ALA A N 1
ATOM 712 C CA . ALA A 1 84 ? -25.734 -21.875 -0.41 1 94.44 84 ALA A CA 1
ATOM 713 C C . ALA A 1 84 ? -26.641 -22.875 0.285 1 94.44 84 ALA A C 1
ATOM 715 O O . ALA A 1 84 ? -26.469 -23.172 1.469 1 94.44 84 ALA A O 1
ATOM 716 N N . ASN A 1 85 ? -27.688 -23.312 -0.403 1 92.44 85 ASN A N 1
ATOM 717 C CA . ASN A 1 85 ? -28.5 -24.438 0.038 1 92.44 85 ASN A CA 1
ATOM 718 C C . ASN A 1 85 ? -27.984 -25.75 -0.516 1 92.44 85 ASN A C 1
ATOM 720 O O . ASN A 1 85 ? -28.109 -26.031 -1.711 1 92.44 85 ASN A O 1
ATOM 724 N N . LEU A 1 86 ? -27.453 -26.516 0.306 1 92.44 86 LEU A N 1
ATOM 725 C CA . LEU A 1 86 ? -26.812 -27.734 -0.148 1 92.44 86 LEU A CA 1
ATOM 726 C C . LEU A 1 86 ? -27.766 -28.922 -0.077 1 92.44 86 LEU A C 1
ATOM 728 O O . LEU A 1 86 ? -27.375 -30.062 -0.342 1 92.44 86 LEU A O 1
ATOM 732 N N . ASP A 1 87 ? -29.047 -28.438 0.187 1 87.25 87 ASP A N 1
ATOM 733 C CA . ASP A 1 87 ? -30.047 -29.5 0.206 1 87.25 87 ASP A CA 1
ATOM 734 C C . ASP A 1 87 ? -30.234 -30.109 -1.185 1 87.25 87 ASP A C 1
ATOM 736 O O . ASP A 1 87 ? -30.375 -29.375 -2.168 1 87.25 87 ASP A O 1
ATOM 740 N N . GLY A 1 88 ? -29.969 -31.25 -1.414 1 87.75 88 GLY A N 1
ATOM 741 C CA . GLY A 1 88 ? -30.188 -31.922 -2.691 1 87.75 88 GLY A CA 1
ATOM 742 C C . GLY A 1 88 ? -28.906 -32.219 -3.441 1 87.75 88 GLY A C 1
ATOM 743 O O . GLY A 1 88 ? -28.938 -32.812 -4.512 1 87.75 88 GLY A O 1
ATOM 744 N N . VAL A 1 89 ? -27.891 -31.562 -2.936 1 91.44 89 VAL A N 1
ATOM 745 C CA . VAL A 1 89 ? -26.609 -31.859 -3.559 1 91.44 89 VAL A CA 1
ATOM 746 C C . VAL A 1 89 ? -26.109 -33.219 -3.105 1 91.44 89 VAL A C 1
ATOM 748 O O . VAL A 1 89 ? -25.688 -33.406 -1.96 1 91.44 89 VAL A O 1
ATOM 751 N N . ASN A 1 90 ? -26.141 -34.188 -3.969 1 91.88 90 ASN A N 1
ATOM 752 C CA . ASN A 1 90 ? -25.797 -35.562 -3.617 1 91.88 90 ASN A CA 1
ATOM 753 C C . ASN A 1 90 ? -24.469 -36 -4.246 1 91.88 90 ASN A C 1
ATOM 755 O O . ASN A 1 90 ? -24.391 -37.031 -4.895 1 91.88 90 ASN A O 1
ATOM 759 N N . GLN A 1 91 ? -23.5 -35.219 -4.102 1 95.12 91 GLN A N 1
ATOM 760 C CA . GLN A 1 91 ? -22.125 -35.438 -4.574 1 95.12 91 GLN A CA 1
ATOM 761 C C . GLN A 1 91 ? -21.125 -34.625 -3.75 1 95.12 91 GLN A C 1
ATOM 763 O O . GLN A 1 91 ? -21.516 -33.844 -2.895 1 95.12 91 GLN A O 1
ATOM 768 N N . ASP A 1 92 ? -19.906 -34.938 -4.012 1 95.56 92 ASP A N 1
ATOM 769 C CA . ASP A 1 92 ? -18.859 -34.125 -3.395 1 95.56 92 ASP A CA 1
ATOM 770 C C . ASP A 1 92 ? -18.969 -32.656 -3.826 1 95.56 92 ASP A C 1
ATOM 772 O O . ASP A 1 92 ? -19.438 -32.375 -4.93 1 95.56 92 ASP A O 1
ATOM 776 N N . ILE A 1 93 ? -18.609 -31.859 -2.949 1 95.94 93 ILE A N 1
ATOM 777 C CA . ILE A 1 93 ? -18.656 -30.438 -3.318 1 95.94 93 ILE A CA 1
ATOM 778 C C . ILE A 1 93 ? -17.234 -29.859 -3.279 1 95.94 93 ILE A C 1
ATOM 780 O O . ILE A 1 93 ? -16.328 -30.469 -2.717 1 95.94 93 ILE A O 1
ATOM 784 N N . TYR A 1 94 ? -17.078 -28.734 -3.928 1 96.62 94 TYR A N 1
ATOM 785 C CA . TYR A 1 94 ? -15.82 -28 -3.977 1 96.62 94 TYR A CA 1
ATOM 786 C C . TYR A 1 94 ? -15.984 -26.594 -3.424 1 96.62 94 TYR A C 1
ATOM 788 O O . TYR A 1 94 ? -16.906 -25.875 -3.816 1 96.62 94 TYR A O 1
ATOM 796 N N . LEU A 1 95 ? -15.148 -26.25 -2.42 1 96.31 95 LEU A N 1
ATOM 797 C CA . LEU A 1 95 ? -15.094 -24.891 -1.93 1 96.31 95 LEU A CA 1
ATOM 798 C C . LEU A 1 95 ? -13.828 -24.188 -2.424 1 96.31 95 LEU A C 1
ATOM 800 O O . LEU A 1 95 ? -12.719 -24.672 -2.195 1 96.31 95 LEU A O 1
ATOM 804 N N . VAL A 1 96 ? -14 -23.078 -3.104 1 96.56 96 VAL A N 1
ATOM 805 C CA . VAL A 1 96 ? -12.875 -22.391 -3.725 1 96.56 96 VAL A CA 1
ATOM 806 C C . VAL A 1 96 ? -12.102 -21.609 -2.666 1 96.56 96 VAL A C 1
ATOM 808 O O . VAL A 1 96 ? -12.648 -20.719 -2.018 1 96.56 96 VAL A O 1
ATOM 811 N N . LEU A 1 97 ? -10.844 -21.906 -2.549 1 93.31 97 LEU A N 1
ATOM 812 C CA . LEU A 1 97 ? -9.984 -21.281 -1.549 1 93.31 97 LEU A CA 1
ATOM 813 C C . LEU A 1 97 ? -9.18 -20.141 -2.162 1 93.31 97 LEU A C 1
ATOM 815 O O . LEU A 1 97 ? -8.82 -19.188 -1.468 1 93.31 97 LEU A O 1
ATOM 819 N N . ASP A 1 98 ? -8.852 -20.203 -3.4 1 91.88 98 ASP A N 1
ATOM 820 C CA . ASP A 1 98 ? -8.117 -19.188 -4.133 1 91.88 98 ASP A CA 1
ATOM 821 C C . ASP A 1 98 ? -8.68 -19 -5.539 1 91.88 98 ASP A C 1
ATOM 823 O O . ASP A 1 98 ? -8.93 -19.984 -6.246 1 91.88 98 ASP A O 1
ATOM 827 N N . GLY A 1 99 ? -8.844 -17.781 -5.898 1 92.62 99 GLY A N 1
ATOM 828 C CA . GLY A 1 99 ? -9.336 -17.484 -7.234 1 92.62 99 GLY A CA 1
ATOM 829 C C . GLY A 1 99 ? -10.781 -17.016 -7.254 1 92.62 99 GLY A C 1
ATOM 830 O O . GLY A 1 99 ? -11.375 -16.875 -8.32 1 92.62 99 GLY A O 1
ATOM 831 N N . GLN A 1 100 ? -11.305 -16.75 -6.117 1 94 100 GLN A N 1
ATOM 832 C CA . GLN A 1 100 ? -12.727 -16.406 -6.051 1 94 100 GLN A CA 1
ATOM 833 C C . GLN A 1 100 ? -13.016 -15.148 -6.848 1 94 100 GLN A C 1
ATOM 835 O O . GLN A 1 100 ? -14.055 -15.055 -7.512 1 94 100 GLN A O 1
ATOM 840 N N . GLN A 1 101 ? -12.117 -14.18 -6.773 1 93.88 101 GLN A N 1
ATOM 841 C CA . GLN A 1 101 ? -12.359 -12.938 -7.488 1 93.88 101 GLN A CA 1
ATOM 842 C C . GLN A 1 101 ? -12.406 -13.172 -8.992 1 93.88 101 GLN A C 1
ATOM 844 O O . GLN A 1 101 ? -13.281 -12.633 -9.68 1 93.88 101 GLN A O 1
ATOM 849 N N . ARG A 1 102 ? -11.523 -14.062 -9.477 1 94.56 102 ARG A N 1
ATOM 850 C CA . ARG A 1 102 ? -11.477 -14.359 -10.906 1 94.56 102 ARG A CA 1
ATOM 851 C C . ARG A 1 102 ? -12.695 -15.164 -11.336 1 94.56 102 ARG A C 1
ATOM 853 O O . ARG A 1 102 ? -13.328 -14.852 -12.344 1 94.56 102 ARG A O 1
ATOM 860 N N . ILE A 1 103 ? -13.047 -16.156 -10.562 1 97.31 103 ILE A N 1
ATOM 861 C CA . ILE A 1 103 ? -14.172 -17 -10.914 1 97.31 103 ILE A CA 1
ATOM 862 C C . ILE A 1 103 ? -15.469 -16.203 -10.875 1 97.31 103 ILE A C 1
ATOM 864 O O . ILE A 1 103 ? -16.297 -16.297 -11.781 1 97.31 103 ILE A O 1
ATOM 868 N N . THR A 1 104 ? -15.625 -15.398 -9.852 1 97.44 104 THR A N 1
ATOM 869 C CA . THR A 1 104 ? -16.797 -14.555 -9.75 1 97.44 104 THR A CA 1
ATOM 870 C C . THR A 1 104 ? -16.875 -13.578 -10.922 1 97.44 104 THR A C 1
ATOM 872 O O . THR A 1 104 ? -17.953 -13.359 -11.484 1 97.44 104 THR A O 1
ATOM 875 N N . SER A 1 105 ? -15.758 -13.016 -11.273 1 97.75 105 SER A N 1
ATOM 876 C CA . SER A 1 105 ? -15.703 -12.102 -12.406 1 97.75 105 SER A CA 1
ATOM 877 C C . SER A 1 105 ? -16.141 -12.781 -13.695 1 97.75 105 SER A C 1
ATOM 879 O O . SER A 1 105 ? -16.906 -12.219 -14.477 1 97.75 105 SER A O 1
ATOM 881 N N . ILE A 1 106 ? -15.656 -14.008 -13.898 1 98.38 106 ILE A N 1
ATOM 882 C CA . ILE A 1 106 ? -16.016 -14.773 -15.086 1 98.38 106 ILE A CA 1
ATOM 883 C C . ILE A 1 106 ? -17.516 -15.102 -15.055 1 98.38 106 ILE A C 1
ATOM 885 O O . ILE A 1 106 ? -18.188 -15 -16.078 1 98.38 106 ILE A O 1
ATOM 889 N N . ASN A 1 107 ? -17.984 -15.461 -13.914 1 98.31 107 ASN A N 1
ATOM 890 C CA . ASN A 1 107 ? -19.406 -15.766 -13.75 1 98.31 107 ASN A CA 1
ATOM 891 C C . ASN A 1 107 ? -20.281 -14.555 -14.055 1 98.31 107 ASN A C 1
ATOM 893 O O . ASN A 1 107 ? -21.281 -14.664 -14.766 1 98.31 107 ASN A O 1
ATOM 897 N N . ILE A 1 108 ? -19.922 -13.398 -13.523 1 98.25 108 ILE A N 1
ATOM 898 C CA . ILE A 1 108 ? -20.641 -12.148 -13.758 1 98.25 108 ILE A CA 1
ATOM 899 C C . ILE A 1 108 ? -20.625 -11.82 -15.242 1 98.25 108 ILE A C 1
ATOM 901 O O . ILE A 1 108 ? -21.656 -11.508 -15.836 1 98.25 108 ILE A O 1
ATOM 905 N N . ALA A 1 109 ? -19.5 -11.922 -15.844 1 98.5 109 ALA A N 1
ATOM 906 C CA . ALA A 1 109 ? -19.297 -11.531 -17.234 1 98.5 109 ALA A CA 1
ATOM 907 C C . ALA A 1 109 ? -20.094 -12.43 -18.172 1 98.5 109 ALA A C 1
ATOM 909 O O . ALA A 1 109 ? -20.656 -11.969 -19.172 1 98.5 109 ALA A O 1
ATOM 910 N N . LEU A 1 110 ? -20.219 -13.734 -17.891 1 98.5 110 LEU A N 1
ATOM 911 C CA . LEU A 1 110 ? -20.781 -14.703 -18.828 1 98.5 110 LEU A CA 1
ATOM 912 C C . LEU A 1 110 ? -22.25 -14.945 -18.547 1 98.5 110 LEU A C 1
ATOM 914 O O . LEU A 1 110 ? -23.031 -15.227 -19.453 1 98.5 110 LEU A O 1
ATOM 918 N N . ARG A 1 111 ? -22.625 -14.828 -17.281 1 97.94 111 ARG A N 1
ATOM 919 C CA . ARG A 1 111 ? -23.984 -15.273 -16.953 1 97.94 111 ARG A CA 1
ATOM 920 C C . ARG A 1 111 ? -24.781 -14.156 -16.297 1 97.94 111 ARG A C 1
ATOM 922 O O . ARG A 1 111 ? -26 -14.273 -16.141 1 97.94 111 ARG A O 1
ATOM 929 N N . GLY A 1 112 ? -24.062 -13.133 -15.891 1 97.88 112 GLY A N 1
ATOM 930 C CA . GLY A 1 112 ? -24.766 -12.203 -15.031 1 97.88 112 GLY A CA 1
ATOM 931 C C . GLY A 1 112 ? -24.594 -10.758 -15.453 1 97.88 112 GLY A C 1
ATOM 932 O O . GLY A 1 112 ? -24.578 -10.453 -16.656 1 97.88 112 GLY A O 1
ATOM 933 N N . SER A 1 113 ? -24.688 -9.844 -14.406 1 98.19 113 SER A N 1
ATOM 934 C CA . SER A 1 113 ? -24.625 -8.406 -14.633 1 98.19 113 SER A CA 1
ATOM 935 C C . SER A 1 113 ? -23.859 -7.699 -13.523 1 98.19 113 SER A C 1
ATOM 937 O O . SER A 1 113 ? -23.578 -8.289 -12.477 1 98.19 113 SER A O 1
ATOM 939 N N . TYR A 1 114 ? -23.391 -6.559 -13.844 1 98.19 114 TYR A N 1
ATOM 940 C CA . TYR A 1 114 ? -22.672 -5.695 -12.906 1 98.19 114 TYR A CA 1
ATOM 941 C C . TYR A 1 114 ? -23.391 -4.363 -12.742 1 98.19 114 TYR A C 1
ATOM 943 O O . TYR A 1 114 ? -23.453 -3.559 -13.672 1 98.19 114 TYR A O 1
ATOM 951 N N . ARG A 1 115 ? -23.953 -4.148 -11.562 1 97.12 115 ARG A N 1
ATOM 952 C CA . ARG A 1 115 ? -24.656 -2.908 -11.258 1 97.12 115 ARG A CA 1
ATOM 953 C C . ARG A 1 115 ? -23.828 -2.016 -10.352 1 97.12 115 ARG A C 1
ATOM 955 O O . ARG A 1 115 ? -23.391 -2.441 -9.273 1 97.12 115 ARG A O 1
ATOM 962 N N . PHE A 1 116 ? -23.516 -0.808 -10.812 1 93 116 PHE A N 1
ATOM 963 C CA . PHE A 1 116 ? -22.703 0.13 -10.039 1 93 116 PHE A CA 1
ATOM 964 C C . PHE A 1 116 ? -23.219 1.554 -10.203 1 93 116 PHE A C 1
ATOM 966 O O . PHE A 1 116 ? -24.031 1.827 -11.094 1 93 116 PHE A O 1
ATOM 973 N N . PHE A 1 117 ? -22.812 2.406 -9.328 1 88.75 117 PHE A N 1
ATOM 974 C CA . PHE A 1 117 ? -23.281 3.785 -9.352 1 88.75 117 PHE A CA 1
ATOM 975 C C . PHE A 1 117 ? -22.266 4.695 -10.031 1 88.75 117 PHE A C 1
ATOM 977 O O . PHE A 1 117 ? -21.109 4.762 -9.617 1 88.75 117 PHE A O 1
ATOM 984 N N . TYR A 1 118 ? -22.516 5.27 -11.062 1 86.25 118 TYR A N 1
ATOM 985 C CA . TYR A 1 118 ? -21.797 6.355 -11.727 1 86.25 118 TYR A CA 1
ATOM 986 C C . TYR A 1 118 ? -22.766 7.414 -12.234 1 86.25 118 TYR A C 1
ATOM 988 O O . TYR A 1 118 ? -23.297 7.293 -13.336 1 86.25 118 TYR A O 1
ATOM 996 N N . ARG A 1 119 ? -23.062 8.5 -11.648 1 78.25 119 ARG A N 1
ATOM 997 C CA . ARG A 1 119 ? -24.062 9.531 -11.875 1 78.25 119 ARG A CA 1
ATOM 998 C C . ARG A 1 119 ? -25.469 9 -11.609 1 78.25 119 ARG A C 1
ATOM 1000 O O . ARG A 1 119 ? -26.312 9.711 -11.062 1 78.25 119 ARG A O 1
ATOM 1007 N N . LYS A 1 120 ? -25.672 7.801 -11.984 1 88.75 120 LYS A N 1
ATOM 1008 C CA . LYS A 1 120 ? -26.875 7.035 -11.695 1 88.75 120 LYS A CA 1
ATOM 1009 C C . LYS A 1 120 ? -26.562 5.547 -11.562 1 88.75 120 LYS A C 1
ATOM 1011 O O . LYS A 1 120 ? -25.469 5.102 -11.891 1 88.75 120 LYS A O 1
ATOM 1016 N N . TRP A 1 121 ? -27.516 4.852 -10.992 1 92.44 121 TRP A N 1
ATOM 1017 C CA . TRP A 1 121 ? -27.359 3.4 -10.953 1 92.44 121 TRP A CA 1
ATOM 1018 C C . TRP A 1 121 ? -27.5 2.797 -12.344 1 92.44 121 TRP A C 1
ATOM 1020 O O . TRP A 1 121 ? -28.438 3.104 -13.07 1 92.44 121 TRP A O 1
ATOM 1030 N N . ARG A 1 122 ? -26.531 1.995 -12.688 1 94.69 122 ARG A N 1
ATOM 1031 C CA . ARG A 1 122 ? -26.5 1.359 -14.008 1 94.69 122 ARG A CA 1
ATOM 1032 C C . ARG A 1 122 ? -26.328 -0.15 -13.883 1 94.69 122 ARG A C 1
ATOM 1034 O O . ARG A 1 122 ? -25.484 -0.619 -13.109 1 94.69 122 ARG A O 1
ATOM 1041 N N . THR A 1 123 ? -27.172 -0.824 -14.539 1 97.31 123 THR A N 1
ATOM 1042 C CA . THR A 1 123 ? -26.984 -2.266 -14.68 1 97.31 123 THR A CA 1
ATOM 1043 C C . THR A 1 123 ? -26.344 -2.604 -16.016 1 97.31 123 THR A C 1
ATOM 1045 O O . THR A 1 123 ? -26.891 -2.287 -17.078 1 97.31 123 THR A O 1
ATOM 1048 N N . THR A 1 124 ? -25.203 -3.199 -15.953 1 98.25 124 THR A N 1
ATOM 1049 C CA . THR A 1 124 ? -24.406 -3.412 -17.156 1 98.25 124 THR A CA 1
ATOM 1050 C C . THR A 1 124 ? -24.078 -4.891 -17.328 1 98.25 124 THR A C 1
ATOM 1052 O O . THR A 1 124 ? -24.266 -5.691 -16.406 1 98.25 124 THR A O 1
ATOM 1055 N N . ARG A 1 125 ? -23.719 -5.223 -18.547 1 98.56 125 ARG A N 1
ATOM 1056 C CA . ARG A 1 125 ? -23.203 -6.535 -18.922 1 98.56 125 ARG A CA 1
ATOM 1057 C C . ARG A 1 125 ? -21.938 -6.402 -19.766 1 98.56 125 ARG A C 1
ATOM 1059 O O . ARG A 1 125 ? -21.641 -5.324 -20.281 1 98.56 125 ARG A O 1
ATOM 1066 N N . LEU A 1 126 ? -21.172 -7.457 -19.812 1 98.62 126 LEU A N 1
ATOM 1067 C CA . LEU A 1 126 ? -19.906 -7.379 -20.531 1 98.62 126 LEU A CA 1
ATOM 1068 C C . LEU A 1 126 ? -20.125 -7.559 -22.031 1 98.62 126 LEU A C 1
ATOM 1070 O O . LEU A 1 126 ? -20.797 -8.492 -22.453 1 98.62 126 LEU A O 1
ATOM 1074 N N . TYR A 1 127 ? -19.531 -6.648 -22.828 1 98.62 127 TYR A N 1
ATOM 1075 C CA . TYR A 1 127 ? -19.609 -6.691 -24.281 1 98.62 127 TYR A CA 1
ATOM 1076 C C . TYR A 1 127 ? -18.219 -6.695 -24.891 1 98.62 127 TYR A C 1
ATOM 1078 O O . TYR A 1 127 ? -17.266 -6.203 -24.281 1 98.62 127 TYR A O 1
ATOM 1086 N N . LEU A 1 128 ? -18.125 -7.289 -26.031 1 98.25 128 LEU A N 1
ATOM 1087 C CA . LEU A 1 128 ? -16.906 -7.312 -26.844 1 98.25 128 LEU A CA 1
ATOM 1088 C C . LEU A 1 128 ? -17.125 -6.562 -28.156 1 98.25 128 LEU A C 1
ATOM 1090 O O . LEU A 1 128 ? -18.109 -6.805 -28.859 1 98.25 128 LEU A O 1
ATOM 1094 N N . ASN A 1 129 ? -16.25 -5.602 -28.5 1 97.44 129 ASN A N 1
ATOM 1095 C CA . ASN A 1 129 ? -16.297 -4.941 -29.797 1 97.44 129 ASN A CA 1
ATOM 1096 C C . ASN A 1 129 ? -15.695 -5.812 -30.891 1 97.44 129 ASN A C 1
ATOM 1098 O O . ASN A 1 129 ? -14.477 -5.945 -30.984 1 97.44 129 ASN A O 1
ATOM 1102 N N . LEU A 1 130 ? -16.516 -6.285 -31.828 1 97.31 130 LEU A N 1
ATOM 1103 C CA . LEU A 1 130 ? -16.094 -7.266 -32.812 1 97.31 130 LEU A CA 1
ATOM 1104 C C . LEU A 1 130 ? -15.281 -6.605 -33.938 1 97.31 130 LEU A C 1
ATOM 1106 O O . LEU A 1 130 ? -14.656 -7.289 -34.75 1 97.31 130 LEU A O 1
ATOM 1110 N N . LEU A 1 131 ? -15.211 -5.258 -33.906 1 95.25 131 LEU A N 1
ATOM 1111 C CA . LEU A 1 131 ? -14.5 -4.551 -34.969 1 95.25 131 LEU A CA 1
ATOM 1112 C C . LEU A 1 131 ? -13.266 -3.848 -34.406 1 95.25 131 LEU A C 1
ATOM 1114 O O . LEU A 1 131 ? -12.609 -3.09 -35.125 1 95.25 131 LEU A O 1
ATOM 1118 N N . TRP A 1 132 ? -12.953 -4.141 -33.125 1 92.19 132 TRP A N 1
ATOM 1119 C CA . TRP A 1 132 ? -11.844 -3.471 -32.438 1 92.19 132 TRP A CA 1
ATOM 1120 C C . TRP A 1 132 ? -10.516 -3.803 -33.125 1 92.19 132 TRP A C 1
ATOM 1122 O O . TRP A 1 132 ? -10.281 -4.945 -33.5 1 92.19 132 TRP A O 1
ATOM 1132 N N . ASP A 1 133 ? -9.664 -2.754 -33.25 1 83.69 133 ASP A N 1
ATOM 1133 C CA . ASP A 1 133 ? -8.289 -2.895 -33.719 1 83.69 133 ASP A CA 1
ATOM 1134 C C . ASP A 1 133 ? -7.336 -2.047 -32.875 1 83.69 133 ASP A C 1
ATOM 1136 O O . ASP A 1 133 ? -7.402 -0.816 -32.906 1 83.69 133 ASP A O 1
ATOM 1140 N N . LYS A 1 134 ? -6.523 -2.65 -31.875 1 73.75 134 LYS A N 1
ATOM 1141 C CA . LYS A 1 134 ? -5.648 -1.973 -30.922 1 73.75 134 LYS A CA 1
ATOM 1142 C C . LYS A 1 134 ? -4.652 -1.065 -31.641 1 73.75 134 LYS A C 1
ATOM 1144 O O . LYS A 1 134 ? -4.242 -0.035 -31.109 1 73.75 134 LYS A O 1
ATOM 1149 N N . GLY A 1 135 ? -4.535 -1.054 -32.812 1 63.59 135 GLY A N 1
ATOM 1150 C CA . GLY A 1 135 ? -3.459 -0.334 -33.469 1 63.59 135 GLY A CA 1
ATOM 1151 C C . GLY A 1 135 ? -2.111 -0.533 -32.812 1 63.59 135 GLY A C 1
ATOM 1152 O O . GLY A 1 135 ? -1.973 -1.376 -31.922 1 63.59 135 GLY A O 1
ATOM 1153 N N . ASP A 1 136 ? -0.833 -0.081 -33.188 1 58.03 136 ASP A N 1
ATOM 1154 C CA . ASP A 1 136 ? 0.552 -0.404 -32.844 1 58.03 136 ASP A CA 1
ATOM 1155 C C . ASP A 1 136 ? 0.957 0.22 -31.516 1 58.03 136 ASP A C 1
ATOM 1157 O O . ASP A 1 136 ? 1.952 -0.184 -30.906 1 58.03 136 ASP A O 1
ATOM 1161 N N . ASP A 1 137 ? 0.332 1.172 -30.922 1 52.97 137 ASP A N 1
ATOM 1162 C CA . ASP A 1 137 ? 1.237 2.059 -30.188 1 52.97 137 ASP A CA 1
ATOM 1163 C C . ASP A 1 137 ? 1.033 1.936 -28.688 1 52.97 137 ASP A C 1
ATOM 1165 O O . ASP A 1 137 ? 1.823 2.467 -27.906 1 52.97 137 ASP A O 1
ATOM 1169 N N . ASN A 1 138 ? -0.152 1.384 -28.094 1 53.84 138 ASN A N 1
ATOM 1170 C CA . ASN A 1 138 ? -0.256 1.678 -26.656 1 53.84 138 ASN A CA 1
ATOM 1171 C C . ASN A 1 138 ? -0.292 0.4 -25.828 1 53.84 138 ASN A C 1
ATOM 1173 O O . ASN A 1 138 ? -1.254 -0.366 -25.906 1 53.84 138 ASN A O 1
ATOM 1177 N N . PRO A 1 139 ? 0.867 0.11 -25.125 1 54 139 PRO A N 1
ATOM 1178 C CA . PRO A 1 139 ? 0.937 -1.115 -24.328 1 54 139 PRO A CA 1
ATOM 1179 C C . PRO A 1 139 ? -0.223 -1.243 -23.344 1 54 139 PRO A C 1
ATOM 1181 O O . PRO A 1 139 ? -0.572 -2.355 -22.938 1 54 139 PRO A O 1
ATOM 1184 N N . GLU A 1 140 ? -0.74 -0.059 -22.844 1 55.31 140 GLU A N 1
ATOM 1185 C CA . GLU A 1 140 ? -1.812 -0.187 -21.875 1 55.31 140 GLU A CA 1
ATOM 1186 C C . GLU A 1 140 ? -3.133 -0.557 -22.531 1 55.31 140 GLU A C 1
ATOM 1188 O O . GLU A 1 140 ? -4.059 -1.036 -21.875 1 55.31 140 GLU A O 1
ATOM 1193 N N . GLU A 1 141 ? -3.107 -0.398 -23.844 1 64.69 141 GLU A N 1
ATOM 1194 C CA . GLU A 1 141 ? -4.398 -0.668 -24.469 1 64.69 141 GLU A CA 1
ATOM 1195 C C . GLU A 1 141 ? -4.645 -2.168 -24.594 1 64.69 141 GLU A C 1
ATOM 1197 O O . GLU A 1 141 ? -3.723 -2.932 -24.891 1 64.69 141 GLU A O 1
ATOM 1202 N N . MET A 1 142 ? -5.805 -2.477 -24.234 1 80.5 142 MET A N 1
ATOM 1203 C CA . MET A 1 142 ? -6.254 -3.863 -24.328 1 80.5 142 MET A CA 1
ATOM 1204 C C . MET A 1 142 ? -6.25 -4.34 -25.781 1 80.5 142 MET A C 1
ATOM 1206 O O . MET A 1 142 ? -6.508 -3.557 -26.703 1 80.5 142 MET A O 1
ATOM 1210 N N . THR A 1 143 ? -5.734 -5.453 -26.031 1 88.06 143 THR A N 1
ATOM 1211 C CA . THR A 1 143 ? -5.719 -6.062 -27.359 1 88.06 143 THR A CA 1
ATOM 1212 C C . THR A 1 143 ? -7.133 -6.191 -27.906 1 88.06 143 THR A C 1
ATOM 1214 O O . THR A 1 143 ? -7.367 -5.957 -29.094 1 88.06 143 THR A O 1
ATOM 1217 N N . TYR A 1 144 ? -8.031 -6.492 -27.047 1 94.44 144 TYR A N 1
ATOM 1218 C CA . TYR A 1 144 ? -9.461 -6.57 -27.328 1 94.44 144 TYR A CA 1
ATOM 1219 C C . TYR A 1 144 ? -10.242 -5.598 -26.453 1 94.44 144 TYR A C 1
ATOM 1221 O O . TYR A 1 144 ? -9.844 -5.297 -25.328 1 94.44 144 TYR A O 1
ATOM 1229 N N . GLN A 1 145 ? -11.281 -5.105 -27 1 94.5 145 GLN A N 1
ATOM 1230 C CA . GLN A 1 145 ? -12.031 -4.117 -26.234 1 94.5 145 GLN A CA 1
ATOM 1231 C C . GLN A 1 145 ? -13.266 -4.746 -25.594 1 94.5 145 GLN A C 1
ATOM 1233 O O . GLN A 1 145 ? -14.266 -4.992 -26.266 1 94.5 145 GLN A O 1
ATOM 1238 N N . PHE A 1 146 ? -13.148 -5 -24.422 1 97.06 146 PHE A N 1
ATOM 1239 C CA . PHE A 1 146 ? -14.258 -5.41 -23.578 1 97.06 146 PHE A CA 1
ATOM 1240 C C . PHE A 1 146 ? -14.766 -4.234 -22.75 1 97.06 146 PHE A C 1
ATOM 1242 O O . PHE A 1 146 ? -13.977 -3.436 -22.234 1 97.06 146 PHE A O 1
ATOM 1249 N N . LEU A 1 147 ? -16.062 -4.141 -22.672 1 97 147 LEU A N 1
ATOM 1250 C CA . LEU A 1 147 ? -16.641 -3.057 -21.875 1 97 147 LEU A CA 1
ATOM 1251 C C . LEU A 1 147 ? -17.953 -3.492 -21.219 1 97 147 LEU A C 1
ATOM 1253 O O . LEU A 1 147 ? -18.766 -4.16 -21.859 1 97 147 LEU A O 1
ATOM 1257 N N . PHE A 1 148 ? -18.078 -3.16 -20 1 97.69 148 PHE A N 1
ATOM 1258 C CA . PHE A 1 148 ? -19.391 -3.273 -19.391 1 97.69 148 PHE A CA 1
ATOM 1259 C C . PHE A 1 148 ? -20.312 -2.176 -19.906 1 97.69 148 PHE A C 1
ATOM 1261 O O . PHE A 1 148 ? -20.016 -0.988 -19.75 1 97.69 148 PHE A O 1
ATOM 1268 N N . LYS A 1 149 ? -21.406 -2.623 -20.484 1 97.06 149 LYS A N 1
ATOM 1269 C CA . LYS A 1 149 ? -22.359 -1.688 -21.078 1 97.06 149 LYS A CA 1
ATOM 1270 C C . LYS A 1 149 ? -23.781 -2.027 -20.656 1 97.06 149 LYS A C 1
ATOM 1272 O O . LYS A 1 149 ? -24.078 -3.166 -20.281 1 97.06 149 LYS A O 1
ATOM 1277 N N . GLU A 1 150 ? -24.641 -1.017 -20.812 1 96.5 150 GLU A N 1
ATOM 1278 C CA . GLU A 1 150 ? -26.062 -1.226 -20.5 1 96.5 150 GLU A CA 1
ATOM 1279 C C . GLU A 1 150 ? -26.766 -1.95 -21.656 1 96.5 150 GLU A C 1
ATOM 1281 O O . GLU A 1 150 ? -27.734 -2.676 -21.422 1 96.5 150 GLU A O 1
ATOM 1286 N N . ASP A 1 151 ? -26.266 -1.65 -22.891 1 95.75 151 ASP A N 1
ATOM 1287 C CA . ASP A 1 151 ? -26.828 -2.295 -24.078 1 95.75 151 ASP A CA 1
ATOM 1288 C C . ASP A 1 151 ? -25.828 -2.258 -25.234 1 95.75 151 ASP A C 1
ATOM 1290 O O . ASP A 1 151 ? -24.641 -1.942 -25.031 1 95.75 151 ASP A O 1
ATOM 1294 N N . GLU A 1 152 ? -26.281 -2.637 -26.391 1 94.75 152 GLU A N 1
ATOM 1295 C CA . GLU A 1 152 ? -25.391 -2.799 -27.531 1 94.75 152 GLU A CA 1
ATOM 1296 C C . GLU A 1 152 ? -25.203 -1.481 -28.281 1 94.75 152 GLU A C 1
ATOM 1298 O O . GLU A 1 152 ? -24.5 -1.43 -29.297 1 94.75 152 GLU A O 1
ATOM 1303 N N . THR A 1 153 ? -25.719 -0.374 -27.781 1 94.75 153 THR A N 1
ATOM 1304 C CA . THR A 1 153 ? -25.625 0.914 -28.453 1 94.75 153 THR A CA 1
ATOM 1305 C C . THR A 1 153 ? -24.172 1.376 -28.547 1 94.75 153 THR A C 1
ATOM 1307 O O . THR A 1 153 ? -23.453 1.338 -27.547 1 94.75 153 THR A O 1
ATOM 1310 N N . PRO A 1 154 ? -23.766 1.769 -29.75 1 94.06 154 PRO A N 1
ATOM 1311 C CA . PRO A 1 154 ? -22.391 2.252 -29.875 1 94.06 154 PRO A CA 1
ATOM 1312 C C . PRO A 1 154 ? -22.094 3.455 -28.984 1 94.06 154 PRO A C 1
ATOM 1314 O O . PRO A 1 154 ? -22.984 4.273 -28.734 1 94.06 154 PRO A O 1
ATOM 1317 N N . LEU A 1 155 ? -20.828 3.438 -28.484 1 93.25 155 LEU A N 1
ATOM 1318 C CA . LEU A 1 155 ? -20.375 4.59 -27.703 1 93.25 155 LEU A CA 1
ATOM 1319 C C . LEU A 1 155 ? -20.359 5.848 -28.562 1 93.25 155 LEU A C 1
ATOM 1321 O O . LEU A 1 155 ? -20.031 5.789 -29.75 1 93.25 155 LEU A O 1
ATOM 1325 N N . GLN A 1 156 ? -20.609 6.973 -27.969 1 90 156 GLN A N 1
ATOM 1326 C CA . GLN A 1 156 ? -20.625 8.25 -28.672 1 90 156 GLN A CA 1
ATOM 1327 C C . GLN A 1 156 ? -19.234 8.883 -28.688 1 90 156 GLN A C 1
ATOM 1329 O O . GLN A 1 156 ? -18.391 8.555 -27.859 1 90 156 GLN A O 1
ATOM 1334 N N . ARG A 1 157 ? -18.844 9.695 -29.578 1 83.56 157 ARG A N 1
ATOM 1335 C CA . ARG A 1 157 ? -17.656 10.516 -29.672 1 83.56 157 ARG A CA 1
ATOM 1336 C C . ARG A 1 157 ? -16.391 9.656 -29.75 1 83.56 157 ARG A C 1
ATOM 1338 O O . ARG A 1 157 ? -15.422 9.906 -29.031 1 83.56 157 ARG A O 1
ATOM 1345 N N . THR A 1 158 ? -16.641 8.445 -30.453 1 86.31 1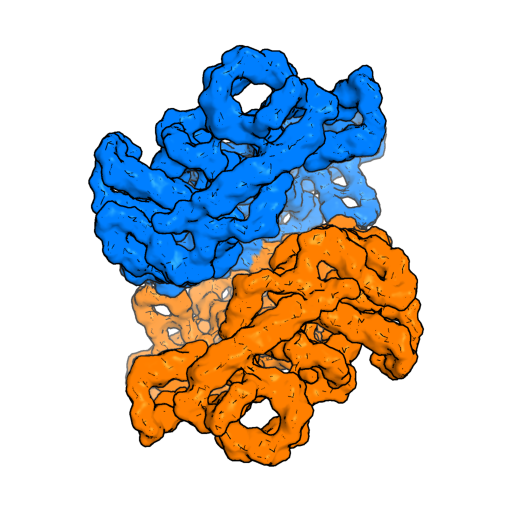58 THR A N 1
ATOM 1346 C CA . THR A 1 158 ? -15.492 7.602 -30.734 1 86.31 158 THR A CA 1
ATOM 1347 C C . THR A 1 158 ? -15.195 7.559 -32.219 1 86.31 158 THR A C 1
ATOM 1349 O O . THR A 1 158 ? -16.094 7.801 -33.062 1 86.31 158 THR A O 1
ATOM 1352 N N . ASP A 1 159 ? -13.93 7.371 -32.625 1 86.06 159 ASP A N 1
ATOM 1353 C CA . ASP A 1 159 ? -13.516 7.402 -34.031 1 86.06 159 ASP A CA 1
ATOM 1354 C C . ASP A 1 159 ? -13.18 6.004 -34.531 1 86.06 159 ASP A C 1
ATOM 1356 O O . ASP A 1 159 ? -12.562 5.848 -35.594 1 86.06 159 ASP A O 1
ATOM 1360 N N . TYR A 1 160 ? -13.609 4.973 -33.812 1 87.12 160 TYR A N 1
ATOM 1361 C CA . TYR A 1 160 ? -13.359 3.605 -34.25 1 87.12 160 TYR A CA 1
ATOM 1362 C C . TYR A 1 160 ? -14.664 2.859 -34.5 1 87.12 160 TYR A C 1
ATOM 1364 O O . TYR A 1 160 ? -15.688 3.178 -33.906 1 87.12 160 TYR A O 1
ATOM 1372 N N . PRO A 1 161 ? -14.672 1.886 -35.469 1 91.56 161 PRO A N 1
ATOM 1373 C CA . PRO A 1 161 ? -15.891 1.109 -35.719 1 91.56 161 PRO A CA 1
ATOM 1374 C C . PRO A 1 161 ? -16.312 0.262 -34.531 1 91.56 161 PRO A C 1
ATOM 1376 O O . PRO A 1 161 ? -15.469 -0.223 -33.781 1 91.56 161 PRO A O 1
ATOM 1379 N N . GLN A 1 162 ? -17.641 0.133 -34.406 1 94.5 162 GLN A N 1
ATOM 1380 C CA . GLN A 1 162 ? -18.156 -0.594 -33.25 1 94.5 162 GLN A CA 1
ATOM 1381 C C . GLN A 1 162 ? -19.234 -1.584 -33.656 1 94.5 162 GLN A C 1
ATOM 1383 O O . GLN A 1 162 ? -20.109 -1.262 -34.469 1 94.5 162 GLN A O 1
ATOM 1388 N N . LEU A 1 163 ? -19.156 -2.736 -33.25 1 96.5 163 LEU A N 1
ATOM 1389 C CA . LEU A 1 163 ? -20.172 -3.777 -33.219 1 96.5 163 LEU A CA 1
ATOM 1390 C C . LEU A 1 163 ? -20.078 -4.578 -31.906 1 96.5 163 LEU A C 1
ATOM 1392 O O . LEU A 1 163 ? -19.219 -5.445 -31.781 1 96.5 163 LEU A O 1
ATOM 1396 N N . TRP A 1 164 ? -21.016 -4.266 -31.016 1 97.31 164 TRP A N 1
ATOM 1397 C CA . TRP A 1 164 ? -20.922 -4.816 -29.672 1 97.31 164 TRP A CA 1
ATOM 1398 C C . TRP A 1 164 ? -21.688 -6.137 -29.562 1 97.31 164 TRP A C 1
ATOM 1400 O O . TRP A 1 164 ? -22.859 -6.219 -29.938 1 97.31 164 TRP A O 1
ATOM 1410 N N . TYR A 1 165 ? -21 -7.148 -29.047 1 97.81 165 TYR A N 1
ATOM 1411 C CA . TYR A 1 165 ? -21.531 -8.492 -28.828 1 97.81 165 TYR A CA 1
ATOM 1412 C C . TYR A 1 165 ? -21.562 -8.828 -27.344 1 97.81 165 TYR A C 1
ATOM 1414 O O . TYR A 1 165 ? -20.547 -8.727 -26.656 1 97.81 165 TYR A O 1
ATOM 1422 N N . ARG A 1 166 ? -22.703 -9.203 -26.859 1 97.94 166 ARG A N 1
ATOM 1423 C CA . ARG A 1 166 ? -22.766 -9.609 -25.453 1 97.94 166 ARG A CA 1
ATOM 1424 C C . ARG A 1 166 ? -21.969 -10.883 -25.219 1 97.94 166 ARG A C 1
ATOM 1426 O O . ARG A 1 166 ? -22.312 -11.945 -25.734 1 97.94 166 ARG A O 1
ATOM 1433 N N . VAL A 1 167 ? -21.031 -10.883 -24.359 1 98.5 167 VAL A N 1
ATOM 1434 C CA . VAL A 1 167 ? -20.047 -11.953 -24.188 1 98.5 167 VAL A CA 1
ATOM 1435 C C . VAL A 1 167 ? -20.75 -13.219 -23.688 1 98.5 167 VAL A C 1
ATOM 1437 O O . VAL A 1 167 ? -20.438 -14.32 -24.141 1 98.5 167 VAL A O 1
ATOM 1440 N N . GLY A 1 168 ? -21.719 -13.078 -22.828 1 98 168 GLY A N 1
ATOM 1441 C CA . GLY A 1 168 ? -22.406 -14.219 -22.234 1 98 168 GLY A CA 1
ATOM 1442 C C . GLY A 1 168 ? -23.141 -15.062 -23.266 1 98 168 GLY A C 1
ATOM 1443 O O . GLY A 1 168 ? -23.359 -16.266 -23.047 1 98 168 GLY A O 1
ATOM 1444 N N . ASP A 1 169 ? -23.484 -14.508 -24.406 1 97.38 169 ASP A N 1
ATOM 1445 C CA . ASP A 1 169 ? -24.234 -15.203 -25.438 1 97.38 169 ASP A CA 1
ATOM 1446 C C . ASP A 1 169 ? -23.422 -16.328 -26.047 1 97.38 169 ASP A C 1
ATOM 1448 O O . ASP A 1 169 ? -23.969 -17.266 -26.641 1 97.38 169 ASP A O 1
ATOM 1452 N N . ILE A 1 170 ? -22.172 -16.281 -25.828 1 97.75 170 ILE A N 1
ATOM 1453 C CA . ILE A 1 170 ? -21.266 -17.25 -26.453 1 97.75 170 ILE A CA 1
ATOM 1454 C C . ILE A 1 170 ? -21.547 -18.641 -25.875 1 97.75 170 ILE A C 1
ATOM 1456 O O . ILE A 1 170 ? -21.203 -19.656 -26.484 1 97.75 170 ILE A O 1
ATOM 1460 N N . LEU A 1 171 ? -22.062 -18.734 -24.688 1 97 171 LEU A N 1
ATOM 1461 C CA . LEU A 1 171 ? -22.328 -19.984 -24 1 97 171 LEU A CA 1
ATOM 1462 C C . LEU A 1 171 ? -23.484 -20.734 -24.672 1 97 171 LEU A C 1
ATOM 1464 O O . LEU A 1 171 ? -23.672 -21.938 -24.438 1 97 171 LEU A O 1
ATOM 1468 N N . ASN A 1 172 ? -24.234 -20.047 -25.5 1 95.19 172 ASN A N 1
ATOM 1469 C CA . ASN A 1 172 ? -25.469 -20.609 -26.031 1 95.19 172 ASN A CA 1
ATOM 1470 C C . ASN A 1 172 ? -25.219 -21.438 -27.281 1 95.19 172 ASN A C 1
ATOM 1472 O O . ASN A 1 172 ? -26.141 -22.062 -27.828 1 95.19 172 ASN A O 1
ATOM 1476 N N . TYR A 1 173 ? -23.984 -21.469 -27.688 1 95.25 173 TYR A N 1
ATOM 1477 C CA . TYR A 1 173 ? -23.719 -22.125 -28.969 1 95.25 173 TYR A CA 1
ATOM 1478 C C . TYR A 1 173 ? -22.906 -23.406 -28.766 1 95.25 173 TYR A C 1
ATOM 1480 O O . TYR A 1 173 ? -22.047 -23.469 -27.875 1 95.25 173 TYR A O 1
ATOM 1488 N N . ASP A 1 174 ? -23.094 -24.281 -29.625 1 91.38 174 ASP A N 1
ATOM 1489 C CA . ASP A 1 174 ? -22.438 -25.578 -29.516 1 91.38 174 ASP A CA 1
ATOM 1490 C C . ASP A 1 174 ? -21.125 -25.578 -30.297 1 91.38 174 ASP A C 1
ATOM 1492 O O . ASP A 1 174 ? -20.219 -26.344 -29.969 1 91.38 174 ASP A O 1
ATOM 1496 N N . ASP A 1 175 ? -21.109 -24.828 -31.328 1 94.12 175 ASP A N 1
ATOM 1497 C CA . ASP A 1 175 ? -19.859 -24.734 -32.094 1 94.12 175 ASP A CA 1
ATOM 1498 C C . ASP A 1 175 ? -19.641 -23.312 -32.594 1 94.12 175 ASP A C 1
ATOM 1500 O O . ASP A 1 175 ? -20.516 -22.453 -32.469 1 94.12 175 ASP A O 1
ATOM 1504 N N . ALA A 1 176 ? -18.484 -23.094 -33.094 1 94.69 176 ALA A N 1
ATOM 1505 C CA . ALA A 1 176 ? -18.062 -21.75 -33.5 1 94.69 176 ALA A CA 1
ATOM 1506 C C . ALA A 1 176 ? -18.875 -21.25 -34.688 1 94.69 176 ALA A C 1
ATOM 1508 O O . ALA A 1 176 ? -19.125 -20.047 -34.812 1 94.69 176 ALA A O 1
ATOM 1509 N N . GLU A 1 177 ? -19.266 -22.156 -35.562 1 95.31 177 GLU A N 1
ATOM 1510 C CA . GLU A 1 177 ? -20.016 -21.766 -36.75 1 95.31 177 GLU A CA 1
ATOM 1511 C C . GLU A 1 177 ? -21.391 -21.203 -36.406 1 95.31 177 GLU A C 1
ATOM 1513 O O . GLU A 1 177 ? -21.844 -20.234 -37 1 95.31 177 GLU A O 1
ATOM 1518 N N . ASP A 1 178 ? -22.031 -21.828 -35.469 1 95.19 178 ASP A N 1
ATOM 1519 C CA . ASP A 1 178 ? -23.312 -21.328 -35 1 95.19 178 ASP A CA 1
ATOM 1520 C C . ASP A 1 178 ? -23.172 -19.922 -34.406 1 95.19 178 ASP A C 1
ATOM 1522 O O . ASP A 1 178 ? -24.062 -19.078 -34.562 1 95.19 178 ASP A O 1
ATOM 1526 N N . ALA A 1 179 ? -22.109 -19.75 -33.656 1 94.88 179 ALA A N 1
ATOM 1527 C CA . ALA A 1 179 ? -21.859 -18.453 -33.094 1 94.88 179 ALA A CA 1
ATOM 1528 C C . ALA A 1 179 ? -21.672 -17.391 -34.156 1 94.88 179 ALA A C 1
ATOM 1530 O O . ALA A 1 179 ? -22.188 -16.281 -34.062 1 94.88 179 ALA A O 1
ATOM 1531 N N . LYS A 1 180 ? -20.969 -17.719 -35.219 1 95.75 180 LYS A N 1
ATOM 1532 C CA . LYS A 1 180 ? -20.75 -16.812 -36.344 1 95.75 180 LYS A CA 1
ATOM 1533 C C . LYS A 1 180 ? -22.078 -16.484 -37.031 1 95.75 180 LYS A C 1
ATOM 1535 O O . LYS A 1 180 ? -22.312 -15.328 -37.406 1 95.75 180 LYS A O 1
ATOM 1540 N N . ASP A 1 181 ? -22.875 -17.453 -37.156 1 94.44 181 ASP A N 1
ATOM 1541 C CA . ASP A 1 181 ? -24.172 -17.281 -37.812 1 94.44 181 ASP A CA 1
ATOM 1542 C C . ASP A 1 181 ? -25.062 -16.297 -37.062 1 94.44 181 ASP A C 1
ATOM 1544 O O . ASP A 1 181 ? -25.844 -15.57 -37.656 1 94.44 181 ASP A O 1
ATOM 1548 N N . SER A 1 182 ? -24.875 -16.281 -35.844 1 93.25 182 SER A N 1
ATOM 1549 C CA . SER A 1 182 ? -25.75 -15.484 -35 1 93.25 182 SER A CA 1
ATOM 1550 C C . SER A 1 182 ? -25.516 -14 -35.219 1 93.25 182 SER A C 1
ATOM 1552 O O . SER A 1 182 ? -26.391 -13.18 -34.906 1 93.25 182 SER A O 1
ATOM 1554 N N . ILE A 1 183 ? -24.391 -13.641 -35.781 1 94.44 183 ILE A N 1
ATOM 1555 C CA . ILE A 1 183 ? -24.109 -12.219 -35.906 1 94.44 183 ILE A CA 1
ATOM 1556 C C . ILE A 1 183 ? -24.203 -11.82 -37.375 1 94.44 183 ILE A C 1
ATOM 1558 O O . ILE A 1 183 ? -23.953 -10.664 -37.75 1 94.44 183 ILE A O 1
ATOM 1562 N N . GLU A 1 184 ? -24.562 -12.68 -38.281 1 93.88 184 GLU A N 1
ATOM 1563 C CA . GLU A 1 184 ? -24.516 -12.461 -39.719 1 93.88 184 GLU A CA 1
ATOM 1564 C C . GLU A 1 184 ? -25.438 -11.32 -40.156 1 93.88 184 GLU A C 1
ATOM 1566 O O . GLU A 1 184 ? -25.094 -10.523 -41 1 93.88 184 GLU A O 1
ATOM 1571 N N . ASN A 1 185 ? -26.625 -11.25 -39.562 1 93.06 185 ASN A N 1
ATOM 1572 C CA . ASN A 1 185 ? -27.578 -10.203 -39.906 1 93.06 185 ASN A CA 1
ATOM 1573 C C . ASN A 1 185 ? -27.031 -8.812 -39.562 1 93.06 185 ASN A C 1
ATOM 1575 O O . ASN A 1 185 ? -27.281 -7.852 -40.312 1 93.06 185 ASN A O 1
ATOM 1579 N N . GLN A 1 186 ? -26.312 -8.758 -38.562 1 93 186 GLN A N 1
ATOM 1580 C CA . GLN A 1 186 ? -25.75 -7.477 -38.125 1 93 186 GLN A CA 1
ATOM 1581 C C . GLN A 1 186 ? -24.578 -7.059 -39 1 93 186 GLN A C 1
ATOM 1583 O O . GLN A 1 186 ? -24.266 -5.871 -39.094 1 93 186 GLN A O 1
ATOM 1588 N N . LEU A 1 187 ? -23.969 -8.008 -39.656 1 93.75 187 LEU A N 1
ATOM 1589 C CA . LEU A 1 187 ? -22.75 -7.766 -40.438 1 93.75 187 LEU A CA 1
ATOM 1590 C C . LEU A 1 187 ? -23.094 -7.23 -41.812 1 93.75 187 LEU A C 1
ATOM 1592 O O . LEU A 1 187 ? -22.219 -6.715 -42.531 1 93.75 187 LEU A O 1
ATOM 1596 N N . ASN A 1 188 ? -24.312 -7.262 -42.188 1 91.38 188 ASN A N 1
ATOM 1597 C CA . ASN A 1 188 ? -24.703 -6.875 -43.531 1 91.38 188 ASN A CA 1
ATOM 1598 C C . ASN A 1 188 ? -24.359 -5.422 -43.812 1 91.38 188 ASN A C 1
ATOM 1600 O O . ASN A 1 188 ? -24.125 -5.059 -44.969 1 91.38 188 ASN A O 1
ATOM 1604 N N . ALA A 1 189 ? -24.281 -4.613 -42.812 1 89.38 189 ALA A N 1
ATOM 1605 C CA . ALA A 1 189 ? -24.047 -3.18 -42.969 1 89.38 189 ALA A CA 1
ATOM 1606 C C . ALA A 1 189 ? -22.547 -2.873 -43.062 1 89.38 189 ALA A C 1
ATOM 1608 O O . ALA A 1 189 ? -22.156 -1.726 -43.281 1 89.38 189 ALA A O 1
ATOM 1609 N N . PHE A 1 190 ? -21.703 -3.873 -43.062 1 93.81 190 PHE A N 1
ATOM 1610 C CA . PHE A 1 190 ? -20.266 -3.639 -43 1 93.81 190 PHE A CA 1
ATOM 1611 C C . PHE A 1 190 ? -19.562 -4.199 -44.219 1 93.81 190 PHE A C 1
ATOM 1613 O O . PHE A 1 190 ? -20.156 -4.977 -44.969 1 93.81 190 PHE A O 1
ATOM 1620 N N . ASP A 1 191 ? -18.328 -3.781 -44.469 1 93.88 191 ASP A N 1
ATOM 1621 C CA . ASP A 1 191 ? -17.562 -4.258 -45.594 1 93.88 191 ASP A CA 1
ATOM 1622 C C . ASP A 1 191 ? -16.953 -5.637 -45.344 1 93.88 191 ASP A C 1
ATOM 1624 O O . ASP A 1 191 ? -17.094 -6.168 -44.219 1 93.88 191 ASP A O 1
ATOM 1628 N N . ASP A 1 192 ? -16.328 -6.23 -46.312 1 93.69 192 ASP A N 1
ATOM 1629 C CA . ASP A 1 192 ? -15.844 -7.605 -46.25 1 93.69 192 ASP A CA 1
ATOM 1630 C C . ASP A 1 192 ? -14.719 -7.727 -45.219 1 93.69 192 ASP A C 1
ATOM 1632 O O . ASP A 1 192 ? -14.609 -8.742 -44.531 1 93.69 192 ASP A O 1
ATOM 1636 N N . GLY A 1 193 ? -13.961 -6.773 -45.125 1 93.69 193 GLY A N 1
ATOM 1637 C CA . GLY A 1 193 ? -12.891 -6.789 -44.156 1 93.69 193 GLY A CA 1
ATOM 1638 C C . GLY A 1 193 ? -13.406 -6.82 -42.719 1 93.69 193 GLY A C 1
ATOM 1639 O O . GLY A 1 193 ? -12.914 -7.598 -41.906 1 93.69 193 GLY A O 1
ATOM 1640 N N . ALA A 1 194 ? -14.344 -6.027 -42.438 1 94.12 194 ALA A N 1
ATOM 1641 C CA . ALA A 1 194 ? -14.969 -5.957 -41.125 1 94.12 194 ALA A CA 1
ATOM 1642 C C . ALA A 1 194 ? -15.688 -7.262 -40.781 1 94.12 194 ALA A C 1
ATOM 1644 O O . ALA A 1 194 ? -15.641 -7.719 -39.656 1 94.12 194 ALA A O 1
ATOM 1645 N N . LYS A 1 195 ? -16.344 -7.828 -41.812 1 95.44 195 LYS A N 1
ATOM 1646 C CA . LYS A 1 195 ? -17.031 -9.102 -41.594 1 95.44 195 LYS A CA 1
ATOM 1647 C C . LYS A 1 195 ? -16.062 -10.195 -41.188 1 95.44 195 LYS A C 1
ATOM 1649 O O . LYS A 1 195 ? -16.312 -10.953 -40.25 1 95.44 195 LYS A O 1
ATOM 1654 N N . LYS A 1 196 ? -15 -10.219 -41.906 1 95.31 196 LYS A N 1
ATOM 1655 C CA . LYS A 1 196 ? -13.977 -11.219 -41.594 1 95.31 196 LYS A CA 1
ATOM 1656 C C . LYS A 1 196 ? -13.422 -11.039 -40.188 1 95.31 196 LYS A C 1
ATOM 1658 O O . LYS A 1 196 ? -13.227 -12.016 -39.469 1 95.31 196 LYS A O 1
ATOM 1663 N N . LYS A 1 197 ? -13.219 -9.836 -39.844 1 94.62 197 LYS A N 1
ATOM 1664 C CA . LYS A 1 197 ? -12.695 -9.523 -38.531 1 94.62 197 LYS A CA 1
ATOM 1665 C C . LYS A 1 197 ? -13.672 -9.945 -37.438 1 94.62 197 LYS A C 1
ATOM 1667 O O . LYS A 1 197 ? -13.273 -10.555 -36.438 1 94.62 197 LYS A O 1
ATOM 1672 N N . ALA A 1 198 ? -14.859 -9.625 -37.594 1 97.06 198 ALA A N 1
ATOM 1673 C CA . ALA A 1 198 ? -15.891 -9.945 -36.625 1 97.06 198 ALA A CA 1
ATOM 1674 C C . ALA A 1 198 ? -16.031 -11.461 -36.438 1 97.06 198 ALA A C 1
ATOM 1676 O O . ALA A 1 198 ? -16.141 -11.953 -35.312 1 97.06 198 ALA A O 1
ATOM 1677 N N . ARG A 1 199 ? -16 -12.148 -37.562 1 96.81 199 ARG A N 1
ATOM 1678 C CA . ARG A 1 199 ? -16.109 -13.602 -37.5 1 96.81 199 ARG A CA 1
ATOM 1679 C C . ARG A 1 199 ? -14.914 -14.211 -36.781 1 96.81 199 ARG A C 1
ATOM 1681 O O . ARG A 1 199 ? -15.07 -15.156 -36 1 96.81 199 ARG A O 1
ATOM 1688 N N . LYS A 1 200 ? -13.812 -13.672 -37.031 1 96.25 200 LYS A N 1
ATOM 1689 C CA . LYS A 1 200 ? -12.602 -14.141 -36.375 1 96.25 200 LYS A CA 1
ATOM 1690 C C . LYS A 1 200 ? -12.688 -13.898 -34.875 1 96.25 200 LYS A C 1
ATOM 1692 O O . LYS A 1 200 ? -12.281 -14.75 -34.062 1 96.25 200 LYS A O 1
ATOM 1697 N N . MET A 1 201 ? -13.25 -12.805 -34.531 1 96.62 201 MET A N 1
ATOM 1698 C CA . MET A 1 201 ? -13.375 -12.43 -33.125 1 96.62 201 MET A CA 1
ATOM 1699 C C . MET A 1 201 ? -14.32 -13.383 -32.375 1 96.62 201 MET A C 1
ATOM 1701 O O . MET A 1 201 ? -14.016 -13.852 -31.297 1 96.62 201 MET A O 1
ATOM 1705 N N . ILE A 1 202 ? -15.328 -13.656 -32.969 1 97.19 202 ILE A N 1
ATOM 1706 C CA . ILE A 1 202 ? -16.328 -14.523 -32.344 1 97.19 202 ILE A CA 1
ATOM 1707 C C . ILE A 1 202 ? -15.781 -15.938 -32.25 1 97.19 202 ILE A C 1
ATOM 1709 O O . ILE A 1 202 ? -16.016 -16.625 -31.25 1 97.19 202 ILE A O 1
ATOM 1713 N N . SER A 1 203 ? -15.125 -16.344 -33.25 1 97.25 203 SER A N 1
ATOM 1714 C CA . SER A 1 203 ? -14.516 -17.656 -33.219 1 97.25 203 SER A CA 1
ATOM 1715 C C . SER A 1 203 ? -13.508 -17.781 -32.094 1 97.25 203 SER A C 1
ATOM 1717 O O . SER A 1 203 ? -13.469 -18.812 -31.406 1 97.25 203 SER A O 1
ATOM 1719 N N . LYS A 1 204 ? -12.75 -16.812 -31.953 1 97.19 204 LYS A N 1
ATOM 1720 C CA . LYS A 1 204 ? -11.758 -16.797 -30.875 1 97.19 204 LYS A CA 1
ATOM 1721 C C . LYS A 1 204 ? -12.43 -16.812 -29.516 1 97.19 204 LYS A C 1
ATOM 1723 O O . LYS A 1 204 ? -12.031 -17.562 -28.625 1 97.19 204 LYS A O 1
ATOM 1728 N N . LEU A 1 205 ? -13.422 -15.93 -29.359 1 98.19 205 LEU A N 1
ATOM 1729 C CA . LEU A 1 205 ? -14.156 -15.898 -28.094 1 98.19 205 LEU A CA 1
ATOM 1730 C C . LEU A 1 205 ? -14.742 -17.266 -27.766 1 98.19 205 LEU A C 1
ATOM 1732 O O . LEU A 1 205 ? -14.656 -17.719 -26.625 1 98.19 205 LEU A O 1
ATOM 1736 N N . PHE A 1 206 ? -15.328 -17.906 -28.766 1 97.88 206 PHE A N 1
ATOM 1737 C CA . PHE A 1 206 ? -15.883 -19.234 -28.594 1 97.88 206 PHE A CA 1
ATOM 1738 C C . PHE A 1 206 ? -14.805 -20.219 -28.141 1 97.88 206 PHE A C 1
ATOM 1740 O O . PHE A 1 206 ? -15.016 -20.984 -27.203 1 97.88 206 PHE A O 1
ATOM 1747 N N . SER A 1 207 ? -13.727 -20.172 -28.766 1 97.56 207 SER A N 1
ATOM 1748 C CA . SER A 1 207 ? -12.633 -21.094 -28.484 1 97.56 207 SER A CA 1
ATOM 1749 C C . SER A 1 207 ? -12.125 -20.922 -27.047 1 97.56 207 SER A C 1
ATOM 1751 O O . SER A 1 207 ? -11.969 -21.906 -26.328 1 97.56 207 SER A O 1
ATOM 1753 N N . VAL A 1 208 ? -11.906 -19.719 -26.594 1 96.94 208 VAL A N 1
ATOM 1754 C CA . VAL A 1 208 ? -11.281 -19.484 -25.297 1 96.94 208 VAL A CA 1
ATOM 1755 C C . VAL A 1 208 ? -12.281 -19.781 -24.172 1 96.94 208 VAL A C 1
ATOM 1757 O O . VAL A 1 208 ? -11.891 -20.188 -23.078 1 96.94 208 VAL A O 1
ATOM 1760 N N . VAL A 1 209 ? -13.562 -19.625 -24.438 1 97.56 209 VAL A N 1
ATOM 1761 C CA . VAL A 1 209 ? -14.57 -19.812 -23.391 1 97.56 209 VAL A CA 1
ATOM 1762 C C . VAL A 1 209 ? -15.039 -21.266 -23.375 1 97.56 209 VAL A C 1
ATOM 1764 O O . VAL A 1 209 ? -15.172 -21.875 -22.312 1 97.56 209 VAL A O 1
ATOM 1767 N N . ASN A 1 210 ? -15.18 -21.891 -24.594 1 96.62 210 ASN A N 1
ATOM 1768 C CA . ASN A 1 210 ? -15.898 -23.156 -24.672 1 96.62 210 ASN A CA 1
ATOM 1769 C C . ASN A 1 210 ? -14.945 -24.328 -24.906 1 96.62 210 ASN A C 1
ATOM 1771 O O . ASN A 1 210 ? -15.281 -25.484 -24.625 1 96.62 210 ASN A O 1
ATOM 1775 N N . VAL A 1 211 ? -13.789 -24.031 -25.391 1 95.75 211 VAL A N 1
ATOM 1776 C CA . VAL A 1 211 ? -13 -25.156 -25.891 1 95.75 211 VAL A CA 1
ATOM 1777 C C . VAL A 1 211 ? -11.68 -25.234 -25.125 1 95.75 211 VAL A C 1
ATOM 1779 O O . VAL A 1 211 ? -11.312 -26.312 -24.625 1 95.75 211 VAL A O 1
ATOM 1782 N N . SER A 1 212 ? -11.016 -24.141 -25 1 93.94 212 SER A N 1
ATOM 1783 C CA . SER A 1 212 ? -9.688 -24.125 -24.406 1 93.94 212 SER A CA 1
ATOM 1784 C C . SER A 1 212 ? -9.734 -24.531 -22.938 1 93.94 212 SER A C 1
ATOM 1786 O O . SER A 1 212 ? -10.648 -24.125 -22.219 1 93.94 212 SER A O 1
ATOM 1788 N N . GLN A 1 213 ? -8.758 -25.281 -22.484 1 92.62 213 GLN A N 1
ATOM 1789 C CA . GLN A 1 213 ? -8.641 -25.672 -21.094 1 92.62 213 GLN A CA 1
ATOM 1790 C C . GLN A 1 213 ? -7.816 -24.656 -20.297 1 92.62 213 GLN A C 1
ATOM 1792 O O . GLN A 1 213 ? -6.734 -24.984 -19.797 1 92.62 213 GLN A O 1
ATOM 1797 N N . ASN A 1 214 ? -8.414 -23.547 -20.094 1 90.75 214 ASN A N 1
ATOM 1798 C CA . ASN A 1 214 ? -7.637 -22.438 -19.547 1 90.75 214 ASN A CA 1
ATOM 1799 C C . ASN A 1 214 ? -7.84 -22.297 -18.031 1 90.75 214 ASN A C 1
ATOM 1801 O O . ASN A 1 214 ? -7.324 -21.359 -17.422 1 90.75 214 ASN A O 1
ATOM 1805 N N . ILE A 1 215 ? -8.594 -23.219 -17.422 1 93 215 ILE A N 1
ATOM 1806 C CA . ILE A 1 215 ? -8.758 -23.25 -15.969 1 93 215 ILE A CA 1
ATOM 1807 C C . ILE A 1 215 ? -7.914 -24.391 -15.383 1 93 215 ILE A C 1
ATOM 1809 O O . ILE A 1 215 ? -8.125 -25.562 -15.703 1 93 215 ILE A O 1
ATOM 1813 N N . ASN A 1 216 ? -6.961 -23.984 -14.664 1 90.38 216 ASN A N 1
ATOM 1814 C CA . ASN A 1 216 ? -6.113 -24.938 -13.961 1 90.38 216 ASN A CA 1
ATOM 1815 C C . ASN A 1 216 ? -6.273 -24.828 -12.445 1 90.38 216 ASN A C 1
ATOM 1817 O O . ASN A 1 216 ? -6.254 -23.719 -11.898 1 90.38 216 ASN A O 1
ATOM 1821 N N . TYR A 1 217 ? -6.562 -25.984 -11.781 1 91.31 217 TYR A N 1
ATOM 1822 C CA . TYR A 1 217 ? -6.773 -25.859 -10.344 1 91.31 217 TYR A CA 1
ATOM 1823 C C . TYR A 1 217 ? -6.176 -27.047 -9.602 1 91.31 217 TYR A C 1
ATOM 1825 O O . TYR A 1 217 ? -6.016 -28.125 -10.172 1 91.31 217 TYR A O 1
ATOM 1833 N N . TYR A 1 218 ? -5.801 -26.766 -8.391 1 90.06 218 TYR A N 1
ATOM 1834 C CA . TYR A 1 218 ? -5.363 -27.781 -7.426 1 90.06 218 TYR A CA 1
ATOM 1835 C C . TYR A 1 218 ? -6.5 -28.172 -6.488 1 90.06 218 TYR A C 1
ATOM 1837 O O . TYR A 1 218 ? -7.324 -27.328 -6.117 1 90.06 218 TYR A O 1
ATOM 1845 N N . GLU A 1 219 ? -6.52 -29.453 -6.082 1 92.5 219 GLU A N 1
ATOM 1846 C CA . GLU A 1 219 ? -7.527 -29.922 -5.141 1 92.5 219 GLU A CA 1
ATOM 1847 C C . GLU A 1 219 ? -6.906 -30.219 -3.777 1 92.5 219 GLU A C 1
ATOM 1849 O O . GLU A 1 219 ? -5.984 -31.031 -3.672 1 92.5 219 GLU A O 1
ATOM 1854 N N . GLU A 1 220 ? -7.332 -29.531 -2.828 1 92.38 220 GLU A N 1
ATOM 1855 C CA . GLU A 1 220 ? -7.023 -29.844 -1.438 1 92.38 220 GLU A CA 1
ATOM 1856 C C . GLU A 1 220 ? -8.07 -30.797 -0.846 1 92.38 220 GLU A C 1
ATOM 1858 O O . GLU A 1 220 ? -9.273 -30.562 -0.975 1 92.38 220 GLU A O 1
ATOM 1863 N N . LYS A 1 221 ? -7.641 -31.875 -0.192 1 91.75 221 LYS A N 1
ATOM 1864 C CA . LYS A 1 221 ? -8.586 -32.906 0.246 1 91.75 221 LYS A CA 1
ATOM 1865 C C . LYS A 1 221 ? -8.57 -33.062 1.765 1 91.75 221 LYS A C 1
ATOM 1867 O O . LYS A 1 221 ? -9.344 -33.812 2.326 1 91.75 221 LYS A O 1
ATOM 1872 N N . SER A 1 222 ? -7.789 -32.25 2.395 1 87.56 222 SER A N 1
ATOM 1873 C CA . SER A 1 222 ? -7.68 -32.375 3.846 1 87.56 222 SER A CA 1
ATOM 1874 C C . SER A 1 222 ? -9 -32.031 4.531 1 87.56 222 SER A C 1
ATOM 1876 O O . SER A 1 222 ? -9.688 -31.094 4.121 1 87.56 222 SER A O 1
ATOM 1878 N N . ASP A 1 223 ? -9.289 -32.844 5.609 1 85.56 223 ASP A N 1
ATOM 1879 C CA . ASP A 1 223 ? -10.484 -32.531 6.398 1 85.56 223 ASP A CA 1
ATOM 1880 C C . ASP A 1 223 ? -10.156 -31.656 7.594 1 85.56 223 ASP A C 1
ATOM 1882 O O . ASP A 1 223 ? -11.023 -31.359 8.414 1 85.56 223 ASP A O 1
ATOM 1886 N N . ASP A 1 224 ? -8.953 -31.234 7.652 1 84.12 224 ASP A N 1
ATOM 1887 C CA . ASP A 1 224 ? -8.516 -30.375 8.742 1 84.12 224 ASP A CA 1
ATOM 1888 C C . ASP A 1 224 ? -8.758 -28.891 8.406 1 84.12 224 ASP A C 1
ATOM 1890 O O . ASP A 1 224 ? -8.023 -28.312 7.602 1 84.12 224 ASP A O 1
ATOM 1894 N N . TYR A 1 225 ? -9.695 -28.375 9.109 1 81.38 225 TYR A N 1
ATOM 1895 C CA . TYR A 1 225 ? -10.102 -27 8.805 1 81.38 225 TYR A CA 1
ATOM 1896 C C . TYR A 1 225 ? -8.969 -26.016 9.102 1 81.38 225 TYR A C 1
ATOM 1898 O O . TYR A 1 225 ? -8.805 -25.016 8.391 1 81.38 225 TYR A O 1
ATOM 1906 N N . ASP A 1 226 ? -8.203 -26.234 10.133 1 80.5 226 ASP A N 1
ATOM 1907 C CA . ASP A 1 226 ? -7.082 -25.359 10.477 1 80.5 226 ASP A CA 1
ATOM 1908 C C . ASP A 1 226 ? -6.039 -25.344 9.359 1 80.5 226 ASP A C 1
ATOM 1910 O O . ASP A 1 226 ? -5.477 -24.297 9.047 1 80.5 226 ASP A O 1
ATOM 1914 N N . LYS A 1 227 ? -5.832 -26.5 8.812 1 84.75 227 LYS A N 1
ATOM 1915 C CA . LYS A 1 227 ? -4.906 -26.594 7.688 1 84.75 227 LYS A CA 1
ATOM 1916 C C . LYS A 1 227 ? -5.43 -25.828 6.484 1 84.75 227 LYS A C 1
ATOM 1918 O O . LYS A 1 227 ? -4.68 -25.094 5.828 1 84.75 227 LYS A O 1
ATOM 1923 N N . VAL A 1 228 ? -6.711 -25.969 6.266 1 88.31 228 VAL A N 1
ATOM 1924 C CA . VAL A 1 228 ? -7.332 -25.312 5.125 1 88.31 228 VAL A CA 1
ATOM 1925 C C . VAL A 1 228 ? -7.258 -23.797 5.301 1 88.31 228 VAL A C 1
ATOM 1927 O O . VAL A 1 228 ? -6.957 -23.062 4.355 1 88.31 228 VAL A O 1
ATOM 1930 N N . LEU A 1 229 ? -7.496 -23.359 6.496 1 86.25 229 LEU A N 1
ATOM 1931 C CA . LEU A 1 229 ? -7.41 -21.938 6.797 1 86.25 229 LEU A CA 1
ATOM 1932 C C . LEU A 1 229 ? -5.992 -21.422 6.562 1 86.25 229 LEU A C 1
ATOM 1934 O O . LEU A 1 229 ? -5.809 -20.344 5.984 1 86.25 229 LEU A O 1
ATOM 1938 N N . GLU A 1 230 ? -5.035 -22.156 6.965 1 85.31 230 GLU A N 1
ATOM 1939 C CA . GLU A 1 230 ? -3.645 -21.766 6.773 1 85.31 230 GLU A CA 1
ATOM 1940 C C . GLU A 1 230 ? -3.291 -21.688 5.289 1 85.31 230 GLU A C 1
ATOM 1942 O O . GLU A 1 230 ? -2.602 -20.766 4.852 1 85.31 230 GLU A O 1
ATOM 1947 N N . ILE A 1 231 ? -3.756 -22.703 4.594 1 88.88 231 ILE A N 1
ATOM 1948 C CA . ILE A 1 231 ? -3.537 -22.719 3.15 1 88.88 231 ILE A CA 1
ATOM 1949 C C . ILE A 1 231 ? -4.152 -21.484 2.518 1 88.88 231 ILE A C 1
ATOM 1951 O O . ILE A 1 231 ? -3.531 -20.828 1.672 1 88.88 231 ILE A O 1
ATOM 1955 N N . PHE A 1 232 ? -5.328 -21.156 2.951 1 88.81 232 PHE A N 1
ATOM 1956 C CA . PHE A 1 232 ? -6.047 -20 2.443 1 88.81 232 PHE A CA 1
ATOM 1957 C C . PHE A 1 232 ? -5.25 -18.719 2.676 1 88.81 232 PHE A C 1
ATOM 1959 O O . PHE A 1 232 ? -5.082 -17.906 1.76 1 88.81 232 PHE A O 1
ATOM 1966 N N . ILE A 1 233 ? -4.75 -18.562 3.842 1 83.44 233 ILE A N 1
ATOM 1967 C CA . ILE A 1 233 ? -4.027 -17.359 4.219 1 83.44 233 ILE A CA 1
ATOM 1968 C C . ILE A 1 233 ? -2.707 -17.281 3.455 1 83.44 233 ILE A C 1
ATOM 1970 O O . ILE A 1 233 ? -2.336 -16.219 2.947 1 83.44 233 ILE A O 1
ATOM 1974 N N . ARG A 1 234 ? -2.051 -18.391 3.252 1 83.38 234 ARG A N 1
ATOM 1975 C CA . ARG A 1 234 ? -0.729 -18.422 2.635 1 83.38 234 ARG A CA 1
ATOM 1976 C C . ARG A 1 234 ? -0.821 -18.203 1.129 1 83.38 234 ARG A C 1
ATOM 1978 O O . ARG A 1 234 ? 0.101 -17.656 0.52 1 83.38 234 ARG A O 1
ATOM 1985 N N . THR A 1 235 ? -1.898 -18.641 0.551 1 84 235 THR A N 1
ATOM 1986 C CA . THR A 1 235 ? -2.004 -18.594 -0.903 1 84 235 THR A CA 1
ATOM 1987 C C . THR A 1 235 ? -2.514 -17.234 -1.365 1 84 235 THR A C 1
ATOM 1989 O O . THR A 1 235 ? -2.375 -16.875 -2.537 1 84 235 THR A O 1
ATOM 1992 N N . ASN A 1 236 ? -3.137 -16.531 -0.443 1 77.81 236 ASN A N 1
ATOM 1993 C CA . ASN A 1 236 ? -3.711 -15.258 -0.843 1 77.81 236 ASN A CA 1
ATOM 1994 C C . ASN A 1 236 ? -2.746 -14.102 -0.583 1 77.81 236 ASN A C 1
ATOM 1996 O O . ASN A 1 236 ? -3.125 -13.094 0.013 1 77.81 236 ASN A O 1
ATOM 2000 N N . THR A 1 237 ? -1.559 -14.359 -0.797 1 63.5 237 THR A N 1
ATOM 2001 C CA . THR A 1 237 ? -0.564 -13.289 -0.727 1 63.5 237 THR A CA 1
ATOM 2002 C C . THR A 1 237 ? -0.328 -12.68 -2.105 1 63.5 237 THR A C 1
ATOM 2004 O O . THR A 1 237 ? 0.269 -11.609 -2.221 1 63.5 237 THR A O 1
ATOM 2007 N N . GLY A 1 238 ? -0.927 -13.508 -3.191 1 56.31 238 GLY A N 1
ATOM 2008 C CA . GLY A 1 238 ? -0.83 -13.039 -4.566 1 56.31 238 GLY A CA 1
ATOM 2009 C C . GLY A 1 238 ? -2.098 -12.375 -5.062 1 56.31 238 GLY A C 1
ATOM 2010 O O . GLY A 1 238 ? -3.184 -12.617 -4.527 1 56.31 238 GLY A O 1
ATOM 2011 N N . GLY A 1 239 ? -2.195 -11.445 -6.105 1 57.28 239 GLY A N 1
ATOM 2012 C CA . GLY A 1 239 ? -3.361 -10.758 -6.637 1 57.28 239 GLY A CA 1
ATOM 2013 C C . GLY A 1 239 ? -3.898 -9.688 -5.703 1 57.28 239 GLY A C 1
ATOM 2014 O O . GLY A 1 239 ? -3.158 -8.789 -5.289 1 57.28 239 GLY A O 1
ATOM 2015 N N . GLN A 1 240 ? -5.254 -9.844 -5.539 1 59.56 240 GLN A N 1
ATOM 2016 C CA . GLN A 1 240 ? -5.832 -8.984 -4.508 1 59.56 240 GLN A CA 1
ATOM 2017 C C . GLN A 1 240 ? -5.523 -9.516 -3.111 1 59.56 240 GLN A C 1
ATOM 2019 O O . GLN A 1 240 ? -6.156 -10.469 -2.65 1 59.56 240 GLN A O 1
ATOM 2024 N N . LYS A 1 241 ? -4.426 -9.055 -2.594 1 69.75 241 LYS A N 1
ATOM 2025 C CA . LYS A 1 241 ? -3.934 -9.539 -1.307 1 69.75 241 LYS A CA 1
ATOM 2026 C C . LYS A 1 241 ? -4.973 -9.336 -0.208 1 69.75 241 LYS A C 1
ATOM 2028 O O . LYS A 1 241 ? -5.664 -8.312 -0.181 1 69.75 241 LYS A O 1
ATOM 2033 N N . LEU A 1 242 ? -5.09 -10.406 0.597 1 75.88 242 LEU A N 1
ATOM 2034 C CA . LEU A 1 242 ? -5.934 -10.25 1.777 1 75.88 242 LEU A CA 1
ATOM 2035 C C . LEU A 1 242 ? -5.41 -9.141 2.678 1 75.88 242 LEU A C 1
ATOM 2037 O O . LEU A 1 242 ? -4.207 -9.062 2.945 1 75.88 242 LEU A O 1
ATOM 2041 N N . GLU A 1 243 ? -6.293 -8.297 2.959 1 77.69 243 GLU A N 1
ATOM 2042 C CA . GLU A 1 243 ? -5.961 -7.324 3.998 1 77.69 243 GLU A CA 1
ATOM 2043 C C . GLU A 1 243 ? -6.047 -7.949 5.387 1 77.69 243 GLU A C 1
ATOM 2045 O O . GLU A 1 243 ? -6.609 -9.031 5.551 1 77.69 243 GLU A O 1
ATOM 2050 N N . TYR A 1 244 ? -5.469 -7.395 6.293 1 75.06 244 TYR A N 1
ATOM 2051 C CA . TYR A 1 244 ? -5.496 -7.906 7.656 1 75.06 244 TYR A CA 1
ATOM 2052 C C . TYR A 1 244 ? -6.93 -8.102 8.141 1 75.06 244 TYR A C 1
ATOM 2054 O O . TYR A 1 244 ? -7.234 -9.086 8.82 1 75.06 244 TYR A O 1
ATOM 2062 N N . SER A 1 245 ? -7.773 -7.184 7.762 1 81.81 245 SER A N 1
ATOM 2063 C CA . SER A 1 245 ? -9.172 -7.32 8.148 1 81.81 245 SER A CA 1
ATOM 2064 C C . SER A 1 245 ? -9.805 -8.547 7.516 1 81.81 245 SER A C 1
AT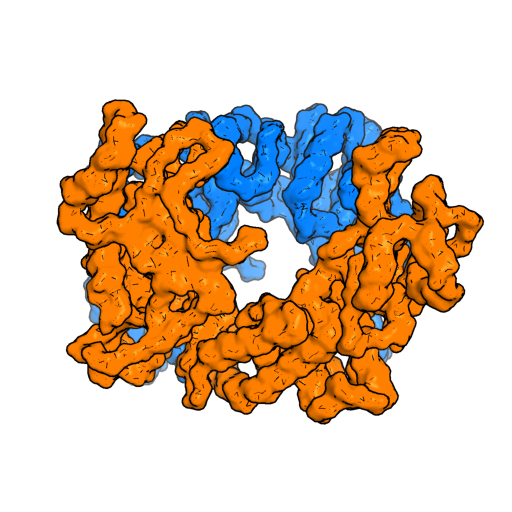OM 2066 O O . SER A 1 245 ? -10.664 -9.195 8.117 1 81.81 245 SER A O 1
ATOM 2068 N N . ASP A 1 246 ? -9.367 -8.914 6.316 1 83.12 246 ASP A N 1
ATOM 2069 C CA . ASP A 1 246 ? -9.844 -10.125 5.66 1 83.12 246 ASP A CA 1
ATOM 2070 C C . ASP A 1 246 ? -9.383 -11.375 6.41 1 83.12 246 ASP A C 1
ATOM 2072 O O . ASP A 1 246 ? -10.156 -12.32 6.594 1 83.12 246 ASP A O 1
ATOM 2076 N N . ILE A 1 247 ? -8.148 -11.352 6.77 1 82.25 247 ILE A N 1
ATOM 2077 C CA . ILE A 1 247 ? -7.582 -12.484 7.496 1 82.25 247 ILE A CA 1
ATOM 2078 C C . ILE A 1 247 ? -8.281 -12.633 8.844 1 82.25 247 ILE A C 1
ATOM 2080 O O . ILE A 1 247 ? -8.648 -13.742 9.242 1 82.25 247 ILE A O 1
ATOM 2084 N N . LEU A 1 248 ? -8.445 -11.5 9.484 1 81.06 248 LEU A N 1
ATOM 2085 C CA . LEU A 1 248 ? -9.156 -11.516 10.758 1 81.06 248 LEU A CA 1
ATOM 2086 C C . LEU A 1 248 ? -10.562 -12.07 10.594 1 81.06 248 LEU A C 1
ATOM 2088 O O . LEU A 1 248 ? -11.016 -12.883 11.406 1 81.06 248 LEU A O 1
ATOM 2092 N N . LEU A 1 249 ? -11.227 -11.625 9.625 1 84.5 249 LEU A N 1
ATOM 2093 C CA . LEU A 1 249 ? -12.578 -12.109 9.367 1 84.5 249 LEU A CA 1
ATOM 2094 C C . LEU A 1 249 ? -12.578 -13.602 9.07 1 84.5 249 LEU A C 1
ATOM 2096 O O . LEU A 1 249 ? -13.43 -14.336 9.578 1 84.5 249 LEU A O 1
ATOM 2100 N N . SER A 1 250 ? -11.664 -14.023 8.273 1 83.31 250 SER A N 1
ATOM 2101 C CA . SER A 1 250 ? -11.57 -15.438 7.93 1 83.31 250 SER A CA 1
ATOM 2102 C C . SER A 1 250 ? -11.289 -16.281 9.164 1 83.31 250 SER A C 1
ATOM 2104 O O . SER A 1 250 ? -11.898 -17.344 9.352 1 83.31 250 SER A O 1
ATOM 2106 N N . THR A 1 251 ? -10.414 -15.828 10 1 81.69 251 THR A N 1
ATOM 2107 C CA . THR A 1 251 ? -10.055 -16.562 11.203 1 81.69 251 THR A CA 1
ATOM 2108 C C . THR A 1 251 ? -11.203 -16.547 12.211 1 81.69 251 THR A C 1
ATOM 2110 O O . THR A 1 251 ? -11.484 -17.562 12.859 1 81.69 251 THR A O 1
ATOM 2113 N N . ALA A 1 252 ? -11.82 -15.445 12.344 1 84.25 252 ALA A N 1
ATOM 2114 C CA . ALA A 1 252 ? -12.992 -15.352 13.211 1 84.25 252 ALA A CA 1
ATOM 2115 C C . ALA A 1 252 ? -14.094 -16.297 12.742 1 84.25 252 ALA A C 1
ATOM 2117 O O . ALA A 1 252 ? -14.742 -16.953 13.562 1 84.25 252 ALA A O 1
ATOM 2118 N N . THR A 1 253 ? -14.32 -16.328 11.531 1 83.12 253 THR A N 1
ATOM 2119 C CA . THR A 1 253 ? -15.328 -17.219 10.945 1 83.12 253 THR A CA 1
ATOM 2120 C C . THR A 1 253 ? -15.008 -18.672 11.242 1 83.12 253 THR A C 1
ATOM 2122 O O . THR A 1 253 ? -15.914 -19.469 11.484 1 83.12 253 THR A O 1
ATOM 2125 N N . ALA A 1 254 ? -13.805 -18.984 11.297 1 76.88 254 ALA A N 1
ATOM 2126 C CA . ALA A 1 254 ? -13.359 -20.359 11.555 1 76.88 254 ALA A CA 1
ATOM 2127 C C . ALA A 1 254 ? -13.406 -20.672 13.047 1 76.88 254 ALA A C 1
ATOM 2129 O O . ALA A 1 254 ? -13.648 -21.828 13.43 1 76.88 254 ALA A O 1
ATOM 2130 N N . LYS A 1 255 ? -13.234 -19.672 13.906 1 80.81 255 LYS A N 1
ATOM 2131 C CA . LYS A 1 255 ? -12.914 -20 15.297 1 80.81 255 LYS A CA 1
ATOM 2132 C C . LYS A 1 255 ? -14.047 -19.562 16.234 1 80.81 255 LYS A C 1
ATOM 2134 O O . LYS A 1 255 ? -14.109 -20.016 17.375 1 80.81 255 LYS A O 1
ATOM 2139 N N . TRP A 1 256 ? -14.852 -18.625 15.75 1 87.31 256 TRP A N 1
ATOM 2140 C CA . TRP A 1 256 ? -15.977 -18.25 16.594 1 87.31 256 TRP A CA 1
ATOM 2141 C C . TRP A 1 256 ? -16.859 -19.469 16.891 1 87.31 256 TRP A C 1
ATOM 2143 O O . TRP A 1 256 ? -17.047 -20.328 16.031 1 87.31 256 TRP A O 1
ATOM 2153 N N . ARG A 1 257 ? -17.453 -19.5 18.109 1 87.31 257 ARG A N 1
ATOM 2154 C CA . ARG A 1 257 ? -18.109 -20.703 18.609 1 87.31 257 ARG A CA 1
ATOM 2155 C C . ARG A 1 257 ? -19.609 -20.672 18.344 1 87.31 257 ARG A C 1
ATOM 2157 O O . ARG A 1 257 ? -20.203 -21.688 17.953 1 87.31 257 ARG A O 1
ATOM 2164 N N . ASN A 1 258 ? -20.141 -19.609 18.391 1 88.81 258 ASN A N 1
ATOM 2165 C CA . ASN A 1 258 ? -21.609 -19.531 18.422 1 88.81 258 ASN A CA 1
ATOM 2166 C C . ASN A 1 258 ? -22.141 -18.703 17.266 1 88.81 258 ASN A C 1
ATOM 2168 O O . ASN A 1 258 ? -23.219 -18.984 16.75 1 88.81 258 ASN A O 1
ATOM 2172 N N . LEU A 1 259 ? -21.375 -17.75 16.859 1 89.75 259 LEU A N 1
ATOM 2173 C CA . LEU A 1 259 ? -21.844 -16.797 15.859 1 89.75 259 LEU A CA 1
ATOM 2174 C C . LEU A 1 259 ? -21.125 -17.016 14.531 1 89.75 259 LEU A C 1
ATOM 2176 O O . LEU A 1 259 ? -19.953 -17.406 14.516 1 89.75 259 LEU A O 1
ATOM 2180 N N . ASN A 1 260 ? -21.844 -16.797 13.453 1 89.31 260 ASN A N 1
ATOM 2181 C CA . ASN A 1 260 ? -21.203 -16.703 12.141 1 89.31 260 ASN A CA 1
ATOM 2182 C C . ASN A 1 260 ? -20.562 -15.328 11.938 1 89.31 260 ASN A C 1
ATOM 2184 O O . ASN A 1 260 ? -21.25 -14.359 11.617 1 89.31 260 ASN A O 1
ATOM 2188 N N . ALA A 1 261 ? -19.344 -15.305 12.109 1 90.5 261 ALA A N 1
ATOM 2189 C CA . ALA A 1 261 ? -18.625 -14.039 12.117 1 90.5 261 ALA A CA 1
ATOM 2190 C C . ALA A 1 261 ? -18.844 -13.266 10.82 1 90.5 261 ALA A C 1
ATOM 2192 O O . ALA A 1 261 ? -19.062 -12.055 10.844 1 90.5 261 ALA A O 1
ATOM 2193 N N . ARG A 1 262 ? -18.781 -13.922 9.703 1 89.75 262 ARG A N 1
ATOM 2194 C CA . ARG A 1 262 ? -18.953 -13.289 8.406 1 89.75 262 ARG A CA 1
ATOM 2195 C C . ARG A 1 262 ? -20.312 -12.578 8.328 1 89.75 262 ARG A C 1
ATOM 2197 O O . ARG A 1 262 ? -20.375 -11.406 7.953 1 89.75 262 ARG A O 1
ATOM 2204 N N . GLU A 1 263 ? -21.328 -13.242 8.672 1 90.94 263 GLU A N 1
ATOM 2205 C CA . GLU A 1 263 ? -22.672 -12.68 8.625 1 90.94 263 GLU A CA 1
ATOM 2206 C C . GLU A 1 263 ? -22.844 -11.539 9.625 1 90.94 263 GLU A C 1
ATOM 2208 O O . GLU A 1 263 ? -23.391 -10.492 9.297 1 90.94 263 GLU A O 1
ATOM 2213 N N . GLU A 1 264 ? -22.328 -11.758 10.82 1 93.19 264 GLU A N 1
ATOM 2214 C CA . GLU A 1 264 ? -22.438 -10.766 11.883 1 93.19 264 GLU A CA 1
ATOM 2215 C C . GLU A 1 264 ? -21.75 -9.461 11.492 1 93.19 264 GLU A C 1
ATOM 2217 O O . GLU A 1 264 ? -22.312 -8.375 11.664 1 93.19 264 GLU A O 1
ATOM 2222 N N . ILE A 1 265 ? -20.609 -9.562 10.992 1 92.75 265 ILE A N 1
ATOM 2223 C CA . ILE A 1 265 ? -19.797 -8.391 10.672 1 92.75 265 ILE A CA 1
ATOM 2224 C C . ILE A 1 265 ? -20.391 -7.668 9.469 1 92.75 265 ILE A C 1
ATOM 2226 O O . ILE A 1 265 ? -20.531 -6.441 9.477 1 92.75 265 ILE A O 1
ATOM 2230 N N . ASN A 1 266 ? -20.781 -8.438 8.453 1 90.69 266 ASN A N 1
ATOM 2231 C CA . ASN A 1 266 ? -21.375 -7.832 7.273 1 90.69 266 ASN A CA 1
ATOM 2232 C C . ASN A 1 266 ? -22.703 -7.148 7.605 1 90.69 266 ASN A C 1
ATOM 2234 O O . ASN A 1 266 ? -22.953 -6.023 7.176 1 90.69 266 ASN A O 1
ATOM 2238 N N . GLU A 1 267 ? -23.484 -7.844 8.375 1 93.88 267 GLU A N 1
ATOM 2239 C CA . GLU A 1 267 ? -24.781 -7.293 8.758 1 93.88 267 GLU A CA 1
ATOM 2240 C C . GLU A 1 267 ? -24.625 -6.035 9.602 1 93.88 267 GLU A C 1
ATOM 2242 O O . GLU A 1 267 ? -25.328 -5.043 9.383 1 93.88 267 GLU A O 1
ATOM 2247 N N . PHE A 1 268 ? -23.75 -6.117 10.539 1 96.06 268 PHE A N 1
ATOM 2248 C CA . PHE A 1 268 ? -23.531 -4.961 11.398 1 96.06 268 PHE A CA 1
ATOM 2249 C C . PHE A 1 268 ? -23 -3.783 10.594 1 96.06 268 PHE A C 1
ATOM 2251 O O . PHE A 1 268 ? -23.406 -2.641 10.805 1 96.06 268 PHE A O 1
ATOM 2258 N N . THR A 1 269 ? -22.062 -4.086 9.672 1 94.5 269 THR A N 1
ATOM 2259 C CA . THR A 1 269 ? -21.516 -3.045 8.812 1 94.5 269 THR A CA 1
ATOM 2260 C C . THR A 1 269 ? -22.625 -2.371 8.008 1 94.5 269 THR A C 1
ATOM 2262 O O . THR A 1 269 ? -22.672 -1.142 7.914 1 94.5 269 THR A O 1
ATOM 2265 N N . ASP A 1 270 ? -23.516 -3.143 7.461 1 93.88 270 ASP A N 1
ATOM 2266 C CA . ASP A 1 270 ? -24.641 -2.6 6.715 1 93.88 270 ASP A CA 1
ATOM 2267 C C . ASP A 1 270 ? -25.531 -1.749 7.613 1 93.88 270 ASP A C 1
ATOM 2269 O O . ASP A 1 270 ? -26.016 -0.69 7.199 1 93.88 270 ASP A O 1
ATOM 2273 N N . GLU A 1 271 ? -25.75 -2.242 8.781 1 96.06 271 GLU A N 1
ATOM 2274 C CA . GLU A 1 271 ? -26.625 -1.553 9.734 1 96.06 271 GLU A CA 1
ATOM 2275 C C . GLU A 1 271 ? -26.078 -0.163 10.062 1 96.06 271 GLU A C 1
ATOM 2277 O O . GLU A 1 271 ? -26.828 0.815 10.055 1 96.06 271 GLU A O 1
ATOM 2282 N N . ILE A 1 272 ? -24.812 -0.093 10.344 1 96.75 272 ILE A N 1
ATOM 2283 C CA . ILE A 1 272 ? -24.266 1.188 10.773 1 96.75 272 ILE A CA 1
ATOM 2284 C C . ILE A 1 272 ? -24.188 2.146 9.594 1 96.75 272 ILE A C 1
ATOM 2286 O O . ILE A 1 272 ? -24.25 3.365 9.766 1 96.75 272 ILE A O 1
ATOM 2290 N N . ASN A 1 273 ? -24.062 1.657 8.406 1 94.75 273 ASN A N 1
ATOM 2291 C CA . ASN A 1 273 ? -24.016 2.5 7.215 1 94.75 273 ASN A CA 1
ATOM 2292 C C . ASN A 1 273 ? -25.391 3.072 6.887 1 94.75 273 ASN A C 1
ATOM 2294 O O . ASN A 1 273 ? -25.516 3.994 6.078 1 94.75 273 ASN A O 1
ATOM 2298 N N . LYS A 1 274 ? -26.469 2.586 7.527 1 93.44 274 LYS A N 1
ATOM 2299 C CA . LYS A 1 274 ? -27.812 3.08 7.305 1 93.44 274 LYS A CA 1
ATOM 2300 C C . LYS A 1 274 ? -28.188 4.164 8.312 1 93.44 274 LYS A C 1
ATOM 2302 O O . LYS A 1 274 ? -29.219 4.812 8.188 1 93.44 274 LYS A O 1
ATOM 2307 N N . ILE A 1 275 ? -27.375 4.375 9.227 1 93.81 275 ILE A N 1
ATOM 2308 C CA . ILE A 1 275 ? -27.656 5.352 10.273 1 93.81 275 ILE A CA 1
ATOM 2309 C C . ILE A 1 275 ? -27.656 6.758 9.68 1 93.81 275 ILE A C 1
ATOM 2311 O O . ILE A 1 275 ? -26.766 7.098 8.891 1 93.81 275 ILE A O 1
ATOM 2315 N N . GLY A 1 276 ? -28.656 7.531 10.102 1 88.62 276 GLY A N 1
ATOM 2316 C CA . GLY A 1 276 ? -28.703 8.914 9.656 1 88.62 276 GLY A CA 1
ATOM 2317 C C . GLY A 1 276 ? -28.828 9.047 8.156 1 88.62 276 GLY A C 1
ATOM 2318 O O . GLY A 1 276 ? -29.719 8.445 7.543 1 88.62 276 GLY A O 1
ATOM 2319 N N . THR A 1 277 ? -27.922 9.844 7.586 1 85.38 277 THR A N 1
ATOM 2320 C CA . THR A 1 277 ? -27.969 10.078 6.148 1 85.38 277 THR A CA 1
ATOM 2321 C C . THR A 1 277 ? -27.156 9.023 5.402 1 85.38 277 THR A C 1
ATOM 2323 O O . THR A 1 277 ? -27.047 9.07 4.172 1 85.38 277 THR A O 1
ATOM 2326 N N . GLY A 1 278 ? -26.641 8.156 6.16 1 89.56 278 GLY A N 1
ATOM 2327 C CA . GLY A 1 278 ? -25.891 7.082 5.539 1 89.56 278 GLY A CA 1
ATOM 2328 C C . GLY A 1 278 ? -24.391 7.285 5.625 1 89.56 278 GLY A C 1
ATOM 2329 O O . GLY A 1 278 ? -23.906 8.422 5.594 1 89.56 278 GLY A O 1
ATOM 2330 N N . TYR A 1 279 ? -23.672 6.207 5.82 1 93.75 279 TYR A N 1
ATOM 2331 C CA . TYR A 1 279 ? -22.203 6.191 5.875 1 93.75 279 TYR A CA 1
ATOM 2332 C C . TYR A 1 279 ? -21.641 5.078 5.004 1 93.75 279 TYR A C 1
ATOM 2334 O O . TYR A 1 279 ? -22.391 4.355 4.344 1 93.75 279 TYR A O 1
ATOM 2342 N N . ASN A 1 280 ? -20.359 5.039 4.875 1 91.81 280 ASN A N 1
ATOM 2343 C CA . ASN A 1 280 ? -19.703 4.004 4.09 1 91.81 280 ASN A CA 1
ATOM 2344 C C . ASN A 1 280 ? -18.531 3.381 4.855 1 91.81 280 ASN A C 1
ATOM 2346 O O . ASN A 1 280 ? -17.406 3.34 4.355 1 91.81 280 ASN A O 1
ATOM 2350 N N . PHE A 1 281 ? -18.828 2.994 6.055 1 94.38 281 PHE A N 1
ATOM 2351 C CA . PHE A 1 281 ? -17.844 2.273 6.836 1 94.38 281 PHE A CA 1
ATOM 2352 C C . PHE A 1 281 ? -17.531 0.923 6.207 1 94.38 281 PHE A C 1
ATOM 2354 O O . PHE A 1 281 ? -18.406 0.276 5.641 1 94.38 281 PHE A O 1
ATOM 2361 N N . GLY A 1 282 ? -16.312 0.489 6.301 1 92 282 GLY A N 1
ATOM 2362 C CA . GLY A 1 282 ? -15.93 -0.845 5.867 1 92 282 GLY A CA 1
ATOM 2363 C C . GLY A 1 282 ? -15.805 -1.833 7.012 1 92 282 GLY A C 1
ATOM 2364 O O . GLY A 1 282 ? -15.836 -1.443 8.18 1 92 282 GLY A O 1
ATOM 2365 N N . LYS A 1 283 ? -15.664 -3.057 6.652 1 90.38 283 LYS A N 1
ATOM 2366 C CA . LYS A 1 283 ? -15.461 -4.086 7.672 1 90.38 283 LYS A CA 1
ATOM 2367 C C . LYS A 1 283 ? -14.195 -3.818 8.477 1 90.38 283 LYS A C 1
ATOM 2369 O O . LYS A 1 283 ? -14.102 -4.211 9.641 1 90.38 283 LYS A O 1
ATOM 2374 N N . ASP A 1 284 ? -13.273 -3.152 7.812 1 91.31 284 ASP A N 1
ATOM 2375 C CA . ASP A 1 284 ? -12.023 -2.816 8.5 1 91.31 284 ASP A CA 1
ATOM 2376 C C . ASP A 1 284 ? -12.289 -1.945 9.727 1 91.31 284 ASP A C 1
ATOM 2378 O O . ASP A 1 284 ? -11.641 -2.113 10.758 1 91.31 284 ASP A O 1
ATOM 2382 N N . PHE A 1 285 ? -13.133 -1.022 9.586 1 95.19 285 PHE A N 1
ATOM 2383 C CA . PHE A 1 285 ? -13.5 -0.161 10.703 1 95.19 285 PHE A CA 1
ATOM 2384 C C . PHE A 1 285 ? -14.109 -0.977 11.836 1 95.19 285 PHE A C 1
ATOM 2386 O O . PHE A 1 285 ? -13.766 -0.782 13.008 1 95.19 285 PHE A O 1
ATOM 2393 N N . VAL A 1 286 ? -15.016 -1.866 11.5 1 95 286 VAL A N 1
ATOM 2394 C CA . VAL A 1 286 ? -15.727 -2.691 12.469 1 95 286 VAL A CA 1
ATOM 2395 C C . VAL A 1 286 ? -14.734 -3.602 13.195 1 95 286 VAL A C 1
ATOM 2397 O O . VAL A 1 286 ? -14.766 -3.705 14.422 1 95 286 VAL A O 1
ATOM 2400 N N . MET A 1 287 ? -13.914 -4.23 12.43 1 91.56 287 MET A N 1
ATOM 2401 C CA . MET A 1 287 ? -12.953 -5.156 13.023 1 91.56 287 MET A CA 1
ATOM 2402 C C . MET A 1 287 ? -11.945 -4.406 13.891 1 91.56 287 MET A C 1
ATOM 2404 O O . MET A 1 287 ? -11.555 -4.891 14.953 1 91.56 287 MET A O 1
ATOM 2408 N N . LYS A 1 288 ? -11.477 -3.285 13.43 1 93 288 LYS A N 1
ATOM 2409 C CA . LYS A 1 288 ? -10.594 -2.449 14.242 1 93 288 LYS A CA 1
ATOM 2410 C C . LYS A 1 288 ? -11.281 -2.037 15.547 1 93 288 LYS A C 1
ATOM 2412 O O . LYS A 1 288 ? -10.648 -1.991 16.594 1 93 288 LYS A O 1
ATOM 2417 N N . GLY A 1 289 ? -12.523 -1.694 15.43 1 95.12 289 GLY A N 1
ATOM 2418 C CA . GLY A 1 289 ? -13.305 -1.365 16.609 1 95.12 289 GLY A CA 1
ATOM 2419 C C . GLY A 1 289 ? -13.398 -2.512 17.594 1 95.12 289 GLY A C 1
ATOM 2420 O O . GLY A 1 289 ? -13.289 -2.305 18.812 1 95.12 289 GLY A O 1
ATOM 2421 N N . ALA A 1 290 ? -13.617 -3.686 17.031 1 93.38 290 ALA A N 1
ATOM 2422 C CA . ALA A 1 290 ? -13.703 -4.859 17.906 1 93.38 290 ALA A CA 1
ATOM 2423 C C . ALA A 1 290 ? -12.398 -5.074 18.672 1 93.38 290 ALA A C 1
ATOM 2425 O O . ALA A 1 290 ? -12.406 -5.352 19.859 1 93.38 290 ALA A O 1
ATOM 2426 N N . MET A 1 291 ? -11.336 -4.938 17.984 1 92 291 MET A N 1
ATOM 2427 C CA . MET A 1 291 ? -10.039 -5.109 18.625 1 92 291 MET A CA 1
ATOM 2428 C C . MET A 1 291 ? -9.773 -3.992 19.641 1 92 291 MET A C 1
ATOM 2430 O O . MET A 1 291 ? -9.266 -4.246 20.734 1 92 291 MET A O 1
ATOM 2434 N N . TYR A 1 292 ? -10.109 -2.795 19.266 1 94.88 292 TYR A N 1
ATOM 2435 C CA . TYR A 1 292 ? -9.875 -1.629 20.109 1 94.88 292 TYR A CA 1
ATOM 2436 C C . TYR A 1 292 ? -10.711 -1.697 21.375 1 94.88 292 TYR A C 1
ATOM 2438 O O . TYR A 1 292 ? -10.242 -1.358 22.469 1 94.88 292 TYR A O 1
ATOM 2446 N N . LEU A 1 293 ? -11.93 -2.117 21.234 1 95.62 293 LEU A N 1
ATOM 2447 C CA . LEU A 1 293 ? -12.898 -2.033 22.328 1 95.62 293 LEU A CA 1
ATOM 2448 C C . LEU A 1 293 ? -12.805 -3.258 23.234 1 95.62 293 LEU A C 1
ATOM 2450 O O . LEU A 1 293 ? -13.312 -3.248 24.359 1 95.62 293 LEU A O 1
ATOM 2454 N N . THR A 1 294 ? -12.227 -4.312 22.703 1 91.25 294 THR A N 1
ATOM 2455 C CA . THR A 1 294 ? -12.039 -5.492 23.547 1 91.25 294 THR A CA 1
ATOM 2456 C C . THR A 1 294 ? -10.805 -5.34 24.422 1 91.25 294 THR A C 1
ATOM 2458 O O . THR A 1 294 ? -9.727 -5.012 23.938 1 91.25 294 THR A O 1
ATOM 2461 N N . GLU A 1 295 ? -10.93 -5.578 25.641 1 84.88 295 GLU A N 1
ATOM 2462 C CA . GLU A 1 295 ? -9.891 -5.316 26.625 1 84.88 295 GLU A CA 1
ATOM 2463 C C . GLU A 1 295 ? -8.672 -6.199 26.375 1 84.88 295 GLU A C 1
ATOM 2465 O O . GLU A 1 295 ? -8.805 -7.379 26.031 1 84.88 295 GLU A O 1
ATOM 2470 N N . ASN A 1 296 ? -7.484 -5.664 26.469 1 80.56 296 ASN A N 1
ATOM 2471 C CA . ASN A 1 296 ? -6.184 -6.324 26.484 1 80.56 296 ASN A CA 1
ATOM 2472 C C . ASN A 1 296 ? -5.832 -6.895 25.109 1 80.56 296 ASN A C 1
ATOM 2474 O O . ASN A 1 296 ? -5.035 -7.832 25 1 80.56 296 ASN A O 1
ATOM 2478 N N . LEU A 1 297 ? -6.535 -6.461 24.156 1 86.56 297 LEU A N 1
ATOM 2479 C CA . LEU A 1 297 ? -6.152 -6.879 22.812 1 86.56 297 LEU A CA 1
ATOM 2480 C C . LEU A 1 297 ? -5.301 -5.812 22.141 1 86.56 297 LEU A C 1
ATOM 2482 O O . LEU A 1 297 ? -5.523 -4.613 22.328 1 86.56 297 LEU A O 1
ATOM 2486 N N . PRO A 1 298 ? -4.324 -6.238 21.375 1 84.94 298 PRO A N 1
ATOM 2487 C CA . PRO A 1 298 ? -3.555 -5.25 20.625 1 84.94 298 PRO A CA 1
ATOM 2488 C C . PRO A 1 298 ? -4.375 -4.578 19.516 1 84.94 298 PRO A C 1
ATOM 2490 O O . PRO A 1 298 ? -5.211 -5.227 18.891 1 84.94 298 PRO A O 1
ATOM 2493 N N . ILE A 1 299 ? -4.098 -3.318 19.297 1 83.94 299 ILE A N 1
ATOM 2494 C CA . ILE A 1 299 ? -4.801 -2.551 18.281 1 83.94 299 ILE A CA 1
ATOM 2495 C C . ILE A 1 299 ? -4.184 -2.826 16.906 1 83.94 299 ILE A C 1
ATOM 2497 O O . ILE A 1 299 ? -4.887 -2.84 15.891 1 83.94 299 ILE A O 1
ATOM 2501 N N . GLN A 1 300 ? -2.9 -3.027 17 1 80 300 GLN A N 1
ATOM 2502 C CA . GLN A 1 300 ? -2.178 -3.293 15.758 1 80 300 GLN A CA 1
ATOM 2503 C C . GLN A 1 300 ? -2.549 -4.66 15.188 1 80 300 GLN A C 1
ATOM 2505 O O . GLN A 1 300 ? -2.66 -5.637 15.93 1 80 300 GLN A O 1
ATOM 2510 N N . TYR A 1 301 ? -2.824 -4.617 13.883 1 69.75 301 TYR A N 1
ATOM 2511 C CA . TYR A 1 301 ? -3.098 -5.887 13.219 1 69.75 301 TYR A CA 1
ATOM 2512 C C . TYR A 1 301 ? -1.841 -6.746 13.148 1 69.75 301 TYR A C 1
ATOM 2514 O O . TYR A 1 301 ? -0.881 -6.398 12.461 1 69.75 301 TYR A O 1
ATOM 2522 N N . LYS A 1 302 ? -1.815 -7.633 13.977 1 69.31 302 LYS A N 1
ATOM 2523 C CA . LYS A 1 302 ? -0.788 -8.672 13.922 1 69.31 302 LYS A CA 1
ATOM 2524 C C . LYS A 1 302 ? -1.412 -10.062 13.898 1 69.31 302 LYS A C 1
ATOM 2526 O O . LYS A 1 302 ? -2.348 -10.344 14.648 1 69.31 302 LYS A O 1
ATOM 2531 N N . LEU A 1 303 ? -1.017 -10.82 13.016 1 66.5 303 LEU A N 1
ATOM 2532 C CA . LEU A 1 303 ? -1.552 -12.172 12.891 1 66.5 303 LEU A CA 1
ATOM 2533 C C . LEU A 1 303 ? -1.449 -12.914 14.219 1 66.5 303 LEU A C 1
ATOM 2535 O O . LEU A 1 303 ? -2.318 -13.727 14.547 1 66.5 303 LEU A O 1
ATOM 2539 N N . SER A 1 304 ? -0.418 -12.57 15 1 67.31 304 SER A N 1
ATOM 2540 C CA . SER A 1 304 ? -0.196 -13.227 16.281 1 67.31 304 SER A CA 1
ATOM 2541 C C . SER A 1 304 ? -1.291 -12.875 17.281 1 67.31 304 SER A C 1
ATOM 2543 O O . SER A 1 304 ? -1.48 -13.578 18.281 1 67.31 304 SER A O 1
ATOM 2545 N N . SER A 1 305 ? -1.955 -11.836 17.016 1 72.19 305 SER A N 1
ATOM 2546 C CA . SER A 1 305 ? -3.014 -11.391 17.922 1 72.19 305 SER A CA 1
ATOM 2547 C C . SER A 1 305 ? -4.309 -12.156 17.656 1 72.19 305 SER A C 1
ATOM 2549 O O . SER A 1 305 ? -5.234 -12.102 18.469 1 72.19 305 SER A O 1
ATOM 2551 N N . PHE A 1 306 ? -4.41 -12.898 16.609 1 75.38 306 PHE A N 1
ATOM 2552 C CA . PHE A 1 306 ? -5.641 -13.594 16.25 1 75.38 306 PHE A CA 1
ATOM 2553 C C . PHE A 1 306 ? -5.652 -15.008 16.812 1 75.38 306 PHE A C 1
ATOM 2555 O O . PHE A 1 306 ? -5.922 -15.969 16.094 1 75.38 306 PHE A O 1
ATOM 2562 N N . THR A 1 307 ? -5.34 -15.102 18.062 1 76.31 307 THR A N 1
ATOM 2563 C CA . THR A 1 307 ? -5.383 -16.375 18.766 1 76.31 307 THR A CA 1
ATOM 2564 C C . THR A 1 307 ? -6.828 -16.797 19.031 1 76.31 307 THR A C 1
ATOM 2566 O O . THR A 1 307 ? -7.742 -15.977 18.969 1 76.31 307 THR A O 1
ATOM 2569 N N . LYS A 1 308 ? -6.949 -18.109 19.25 1 80.44 308 LYS A N 1
ATOM 2570 C CA . LYS A 1 308 ? -8.266 -18.625 19.594 1 80.44 308 LYS A CA 1
ATOM 2571 C C . LYS A 1 308 ? -8.852 -17.891 20.797 1 80.44 308 LYS A C 1
ATOM 2573 O O . LYS A 1 308 ? -10.023 -17.5 20.781 1 80.44 308 LYS A O 1
ATOM 2578 N N . LYS A 1 309 ? -8.039 -17.672 21.75 1 83.38 309 LYS A N 1
ATOM 2579 C CA . LYS A 1 309 ? -8.469 -16.984 22.969 1 83.38 309 LYS A CA 1
ATOM 2580 C C . LYS A 1 309 ? -8.953 -15.57 22.656 1 83.38 309 LYS A C 1
ATOM 2582 O O . LYS A 1 309 ? -10.008 -15.156 23.141 1 83.38 309 LYS A O 1
ATOM 2587 N N . ASN A 1 310 ? -8.203 -14.828 21.906 1 85.19 310 ASN A N 1
ATOM 2588 C CA . ASN A 1 310 ? -8.562 -13.453 21.562 1 85.19 310 ASN A CA 1
ATOM 2589 C C . ASN A 1 310 ? -9.836 -13.391 20.734 1 85.19 310 ASN A C 1
ATOM 2591 O O . ASN A 1 310 ? -10.68 -12.516 20.938 1 85.19 310 ASN A O 1
ATOM 2595 N N . LEU A 1 311 ? -10.023 -14.328 19.859 1 87.12 311 LEU A N 1
ATOM 2596 C CA . LEU A 1 311 ? -11.195 -14.352 18.984 1 87.12 311 LEU A CA 1
ATOM 2597 C C . LEU A 1 311 ? -12.453 -14.711 19.781 1 87.12 311 LEU A C 1
ATOM 2599 O O . LEU A 1 311 ? -13.531 -14.172 19.516 1 87.12 311 LEU A O 1
ATOM 2603 N N . GLU A 1 312 ? -12.25 -15.641 20.672 1 88.5 312 GLU A N 1
ATOM 2604 C CA . GLU A 1 312 ? -13.352 -15.977 21.562 1 88.5 312 GLU A CA 1
ATOM 2605 C C . GLU A 1 312 ? -13.75 -14.773 22.422 1 88.5 312 GLU A C 1
ATOM 2607 O O . GLU A 1 312 ? -14.93 -14.547 22.672 1 88.5 312 GLU A O 1
ATOM 2612 N N . CYS A 1 313 ? -12.781 -14.07 22.812 1 91.38 313 CYS A N 1
ATOM 2613 C CA . CYS A 1 313 ? -13.047 -12.875 23.594 1 91.38 313 CYS A CA 1
ATOM 2614 C C . CYS A 1 313 ? -13.828 -11.844 22.781 1 91.38 313 CYS A C 1
ATOM 2616 O O . CYS A 1 313 ? -14.766 -11.227 23.297 1 91.38 313 CYS A O 1
ATOM 2618 N N . ILE A 1 314 ? -13.484 -11.656 21.578 1 92.12 314 ILE A N 1
ATOM 2619 C CA . ILE A 1 314 ? -14.18 -10.734 20.688 1 92.12 314 ILE A CA 1
ATOM 2620 C C . ILE A 1 314 ? -15.633 -11.18 20.531 1 92.12 314 ILE A C 1
ATOM 2622 O O . ILE A 1 314 ? -16.547 -10.367 20.609 1 92.12 314 ILE A O 1
ATOM 2626 N N . GLU A 1 315 ? -15.797 -12.477 20.297 1 94.38 315 GLU A N 1
ATOM 2627 C CA . GLU A 1 315 ? -17.141 -13.023 20.141 1 94.38 315 GLU A CA 1
ATOM 2628 C C . GLU A 1 315 ? -17.984 -12.781 21.375 1 94.38 315 GLU A C 1
ATOM 2630 O O . GLU A 1 315 ? -19.156 -12.398 21.281 1 94.38 315 GLU A O 1
ATOM 2635 N N . ASP A 1 316 ? -17.375 -13.023 22.516 1 94.06 316 ASP A N 1
ATOM 2636 C CA . ASP A 1 316 ? -18.078 -12.906 23.781 1 94.06 316 ASP A CA 1
ATOM 2637 C C . ASP A 1 316 ? -18.531 -11.469 24.016 1 94.06 316 ASP A C 1
ATOM 2639 O O . ASP A 1 316 ? -19.516 -11.234 24.719 1 94.06 316 ASP A O 1
ATOM 2643 N N . HIS A 1 317 ? -17.859 -10.523 23.484 1 93.62 317 HIS A N 1
ATOM 2644 C CA . HIS A 1 317 ? -18.172 -9.125 23.719 1 93.62 317 HIS A CA 1
ATOM 2645 C C . HIS A 1 317 ? -18.734 -8.461 22.469 1 93.62 317 HIS A C 1
ATOM 2647 O O . HIS A 1 317 ? -18.719 -7.234 22.344 1 93.62 317 HIS A O 1
ATOM 2653 N N . TRP A 1 318 ? -19.109 -9.219 21.516 1 95.19 318 TRP A N 1
ATOM 2654 C CA . TRP A 1 318 ? -19.5 -8.734 20.188 1 95.19 318 TRP A CA 1
ATOM 2655 C C . TRP A 1 318 ? -20.703 -7.797 20.297 1 95.19 318 TRP A C 1
ATOM 2657 O O . TRP A 1 318 ? -20.703 -6.723 19.688 1 95.19 318 TRP A O 1
ATOM 2667 N N . ASP A 1 319 ? -21.688 -8.133 21.078 1 95.19 319 ASP A N 1
ATOM 2668 C CA . ASP A 1 319 ? -22.891 -7.312 21.188 1 95.19 319 ASP A CA 1
ATOM 2669 C C . ASP A 1 319 ? -22.578 -5.957 21.812 1 95.19 319 ASP A C 1
ATOM 2671 O O . ASP A 1 319 ? -23.094 -4.926 21.359 1 95.19 319 ASP A O 1
ATOM 2675 N N . GLU A 1 320 ? -21.781 -6.027 22.812 1 94.69 320 GLU A N 1
ATOM 2676 C CA . GLU A 1 320 ? -21.359 -4.777 23.453 1 94.69 320 GLU A CA 1
ATOM 2677 C C . GLU A 1 320 ? -20.578 -3.9 22.469 1 94.69 320 GLU A C 1
ATOM 2679 O O . GLU A 1 320 ? -20.75 -2.68 22.469 1 94.69 320 GLU A O 1
ATOM 2684 N N . THR A 1 321 ? -19.719 -4.535 21.75 1 95.69 321 THR A N 1
ATOM 2685 C CA . THR A 1 321 ? -18.922 -3.832 20.734 1 95.69 321 THR A CA 1
ATOM 2686 C C . THR A 1 321 ? -19.828 -3.186 19.703 1 95.69 321 THR A C 1
ATOM 2688 O O . THR A 1 321 ? -19.656 -2.014 19.359 1 95.69 321 THR A O 1
ATOM 2691 N N . LYS A 1 322 ? -20.766 -3.916 19.203 1 96.81 322 LYS A N 1
ATOM 2692 C CA . LYS A 1 322 ? -21.719 -3.404 18.219 1 96.81 322 LYS A CA 1
ATOM 2693 C C . LYS A 1 322 ? -22.453 -2.178 18.75 1 96.81 322 LYS A C 1
ATOM 2695 O O . LYS A 1 322 ? -22.531 -1.152 18.062 1 96.81 322 LYS A O 1
ATOM 2700 N N . ASP A 1 323 ? -22.906 -2.303 19.938 1 96.38 323 ASP A N 1
ATOM 2701 C CA . ASP A 1 323 ? -23.656 -1.22 20.547 1 96.38 323 ASP A CA 1
ATOM 2702 C C . ASP A 1 323 ? -22.812 0.044 20.672 1 96.38 323 ASP A C 1
ATOM 2704 O O . ASP A 1 323 ? -23.281 1.145 20.375 1 96.38 323 ASP A O 1
ATOM 2708 N N . ALA A 1 324 ? -21.641 -0.154 21.141 1 96.75 324 ALA A N 1
ATOM 2709 C CA . ALA A 1 324 ? -20.734 0.982 21.344 1 96.75 324 ALA A CA 1
ATOM 2710 C C . ALA A 1 324 ? -20.453 1.7 20.031 1 96.75 324 ALA A C 1
ATOM 2712 O O . ALA A 1 324 ? -20.531 2.928 19.953 1 96.75 324 ALA A O 1
ATOM 2713 N N . ILE A 1 325 ? -20.109 0.963 19.016 1 97.62 325 ILE A N 1
ATOM 2714 C CA . ILE A 1 325 ? -19.797 1.527 17.703 1 97.62 325 ILE A CA 1
ATOM 2715 C C . ILE A 1 325 ? -21.031 2.223 17.141 1 97.62 325 ILE A C 1
ATOM 2717 O O . ILE A 1 325 ? -20.953 3.369 16.688 1 97.62 325 ILE A O 1
ATOM 2721 N N . ALA A 1 326 ? -22.172 1.519 17.188 1 97.5 326 ALA A N 1
ATOM 2722 C CA . ALA A 1 326 ? -23.406 2.08 16.656 1 97.5 326 ALA A CA 1
ATOM 2723 C C . ALA A 1 326 ? -23.766 3.387 17.359 1 97.5 326 ALA A C 1
ATOM 2725 O O . ALA A 1 326 ? -24.156 4.359 16.719 1 97.5 326 ALA A O 1
ATOM 2726 N N . ASN A 1 327 ? -23.594 3.418 18.641 1 96.81 327 ASN A N 1
ATOM 2727 C CA . ASN A 1 327 ? -23.938 4.605 19.422 1 96.81 327 ASN A CA 1
ATOM 2728 C C . ASN A 1 327 ? -23.031 5.777 19.078 1 96.81 327 ASN A C 1
ATOM 2730 O O . ASN A 1 327 ? -23.469 6.93 19.078 1 96.81 327 ASN A O 1
ATOM 2734 N N . SER A 1 328 ? -21.781 5.496 18.859 1 97.5 328 SER A N 1
ATOM 2735 C CA . SER A 1 328 ? -20.875 6.57 18.453 1 97.5 328 SER A CA 1
ATOM 2736 C C . SER A 1 328 ? -21.281 7.18 17.125 1 97.5 328 SER A C 1
ATOM 2738 O O . SER A 1 328 ? -21.234 8.398 16.953 1 97.5 328 SER A O 1
ATOM 2740 N N . ILE A 1 329 ? -21.703 6.363 16.203 1 97.06 329 ILE A N 1
ATOM 2741 C CA . ILE A 1 329 ? -22.125 6.82 14.875 1 97.06 329 ILE A CA 1
ATOM 2742 C C . ILE A 1 329 ? -23.453 7.574 14.992 1 97.06 329 ILE A C 1
ATOM 2744 O O . ILE A 1 329 ? -23.641 8.609 14.344 1 97.06 329 ILE A O 1
ATOM 2748 N N . LYS A 1 330 ? -24.344 7.043 15.797 1 95.19 330 LYS A N 1
ATOM 2749 C CA . LYS A 1 330 ? -25.609 7.734 16.031 1 95.19 330 LYS A CA 1
ATOM 2750 C C . LYS A 1 330 ? -25.375 9.125 16.625 1 95.19 330 LYS A C 1
ATOM 2752 O O . LYS A 1 330 ? -26.031 10.094 16.219 1 95.19 330 LYS A O 1
ATOM 2757 N N . LEU A 1 331 ? -24.469 9.18 17.547 1 93.94 331 LEU A N 1
ATOM 2758 C CA . LEU A 1 331 ? -24.156 10.461 18.172 1 93.94 331 LEU A CA 1
ATOM 2759 C C . LEU A 1 331 ? -23.672 11.469 17.125 1 93.94 331 LEU A C 1
ATOM 2761 O O . LEU A 1 331 ? -24.188 12.586 17.062 1 93.94 331 LEU A O 1
ATOM 2765 N N . VAL A 1 332 ? -22.719 11.086 16.344 1 93.5 332 VAL A N 1
ATOM 2766 C CA . VAL A 1 332 ? -22.141 12.047 15.406 1 93.5 332 VAL A CA 1
ATOM 2767 C C . VAL A 1 332 ? -23.141 12.375 14.312 1 93.5 332 VAL A C 1
ATOM 2769 O O . VAL A 1 332 ? -23.188 13.5 13.805 1 93.5 332 VAL A O 1
ATOM 2772 N N . SER A 1 333 ? -23.969 11.398 13.984 1 92.19 333 SER A N 1
ATOM 2773 C CA . SER A 1 333 ? -25.016 11.648 13.008 1 92.19 333 SER A CA 1
ATOM 2774 C C . SER A 1 333 ? -25.984 12.719 13.508 1 92.19 333 SER A C 1
ATOM 2776 O O . SER A 1 333 ? -26.422 13.578 12.734 1 92.19 333 SER A O 1
ATOM 2778 N N . ARG A 1 334 ? -26.281 12.672 14.734 1 88.88 334 ARG A N 1
ATOM 2779 C CA . ARG A 1 334 ? -27.203 13.641 15.328 1 88.88 334 ARG A CA 1
ATOM 2780 C C . ARG A 1 334 ? -26.609 15.047 15.297 1 88.88 334 ARG A C 1
ATOM 2782 O O . ARG A 1 334 ? -27.344 16.031 15.281 1 88.88 334 ARG A O 1
ATOM 2789 N N . TYR A 1 335 ? -25.359 15.086 15.266 1 88.69 335 TYR A N 1
ATOM 2790 C CA . TYR A 1 335 ? -24.688 16.375 15.25 1 88.69 335 TYR A CA 1
ATOM 2791 C C . TYR A 1 335 ? -24.359 16.812 13.828 1 88.69 335 TYR A C 1
ATOM 2793 O O . TYR A 1 335 ? -23.578 17.75 13.617 1 88.69 335 TYR A O 1
ATOM 2801 N N . GLY A 1 336 ? -24.812 16 12.844 1 85.12 336 GLY A N 1
ATOM 2802 C CA . GLY A 1 336 ? -24.766 16.453 11.469 1 85.12 336 GLY A CA 1
ATOM 2803 C C . GLY A 1 336 ? -23.562 15.93 10.703 1 85.12 336 GLY A C 1
ATOM 2804 O O . GLY A 1 336 ? -23.344 16.297 9.555 1 85.12 336 GLY A O 1
ATOM 2805 N N . PHE A 1 337 ? -22.766 15.102 11.352 1 89.69 337 PHE A N 1
ATOM 2806 C CA . PHE A 1 337 ? -21.672 14.492 10.617 1 89.69 337 PHE A CA 1
ATOM 2807 C C . PHE A 1 337 ? -22.188 13.508 9.57 1 89.69 337 PHE A C 1
ATOM 2809 O O . PHE A 1 337 ? -23.109 12.742 9.836 1 89.69 337 PHE A O 1
ATOM 2816 N N . THR A 1 338 ? -21.672 13.609 8.398 1 89 338 THR A N 1
ATOM 2817 C CA . THR A 1 338 ? -22 12.734 7.281 1 89 338 THR A CA 1
ATOM 2818 C C . THR A 1 338 ? -20.781 11.906 6.871 1 89 338 THR A C 1
ATOM 2820 O O . THR A 1 338 ? -19.688 12.078 7.418 1 89 338 THR A O 1
ATOM 2823 N N . ASP A 1 339 ? -20.984 11.008 5.953 1 90.56 339 ASP A N 1
ATOM 2824 C CA . ASP A 1 339 ? -19.875 10.211 5.43 1 90.56 339 ASP A CA 1
ATOM 2825 C C . ASP A 1 339 ? -18.812 11.102 4.812 1 90.56 339 ASP A C 1
ATOM 2827 O O . ASP A 1 339 ? -17.609 10.797 4.898 1 90.56 339 ASP A O 1
ATOM 2831 N N . LYS A 1 340 ? -19.219 12.148 4.293 1 87.25 340 LYS A N 1
ATOM 2832 C CA . LYS A 1 340 ? -18.312 13.039 3.57 1 87.25 340 LYS A CA 1
ATOM 2833 C C . LYS A 1 340 ? -17.391 13.773 4.531 1 87.25 340 LYS A C 1
ATOM 2835 O O . LYS A 1 340 ? -16.188 13.906 4.266 1 87.25 340 LYS A O 1
ATOM 2840 N N . ASN A 1 341 ? -17.938 14.289 5.641 1 89.5 341 ASN A N 1
ATOM 2841 C CA . ASN A 1 341 ? -17.141 15.164 6.488 1 89.5 341 ASN A CA 1
ATOM 2842 C C . ASN A 1 341 ? -16.453 14.391 7.609 1 89.5 341 ASN A C 1
ATOM 2844 O O . ASN A 1 341 ? -15.617 14.938 8.336 1 89.5 341 ASN A O 1
ATOM 2848 N N . LEU A 1 342 ? -16.859 13.156 7.785 1 92.81 342 LEU A N 1
ATOM 2849 C CA . LEU A 1 342 ? -16.125 12.297 8.703 1 92.81 342 LEU A CA 1
ATOM 2850 C C . LEU A 1 342 ? -14.867 11.734 8.039 1 92.81 342 LEU A C 1
ATOM 2852 O O . LEU A 1 342 ? -14.797 10.539 7.75 1 92.81 342 LEU A O 1
ATOM 2856 N N . VAL A 1 343 ? -13.914 12.578 7.898 1 90.94 343 VAL A N 1
ATOM 2857 C CA . VAL A 1 343 ? -12.766 12.344 7.031 1 90.94 343 VAL A CA 1
ATOM 2858 C C . VAL A 1 343 ? -11.867 11.281 7.648 1 90.94 343 VAL A C 1
ATOM 2860 O O . VAL A 1 343 ? -11.117 10.602 6.938 1 90.94 343 VAL A O 1
ATOM 2863 N N . ALA A 1 344 ? -11.82 11.109 8.945 1 93.88 344 ALA A N 1
ATOM 2864 C CA . ALA A 1 344 ? -11.109 10.055 9.664 1 93.88 344 ALA A CA 1
ATOM 2865 C C . ALA A 1 344 ? -12.055 9.289 10.586 1 93.88 344 ALA A C 1
ATOM 2867 O O . ALA A 1 344 ? -12.32 9.727 11.711 1 93.88 344 ALA A O 1
ATOM 2868 N N . ARG A 1 345 ? -12.398 8.164 10.211 1 95.56 345 ARG A N 1
ATOM 2869 C CA . ARG A 1 345 ? -13.484 7.43 10.852 1 95.56 345 ARG A CA 1
ATOM 2870 C C . ARG A 1 345 ? -13.031 6.832 12.18 1 95.56 345 ARG A C 1
ATOM 2872 O O . ARG A 1 345 ? -13.844 6.641 13.086 1 95.56 345 ARG A O 1
ATOM 2879 N N . LEU A 1 346 ? -11.773 6.586 12.32 1 96.19 346 LEU A N 1
ATOM 2880 C CA . LEU A 1 346 ? -11.281 5.906 13.516 1 96.19 346 LEU A CA 1
ATOM 2881 C C . LEU A 1 346 ? -11.336 6.824 14.734 1 96.19 346 LEU A C 1
ATOM 2883 O O . LEU A 1 346 ? -11.164 6.367 15.867 1 96.19 346 LEU A O 1
ATOM 2887 N N . VAL A 1 347 ? -11.648 8.125 14.539 1 97.06 347 VAL A N 1
ATOM 2888 C CA . VAL A 1 347 ? -11.836 9.062 15.641 1 97.06 347 VAL A CA 1
ATOM 2889 C C . VAL A 1 347 ? -13.016 8.625 16.5 1 97.06 347 VAL A C 1
ATOM 2891 O O . VAL A 1 347 ? -13.102 8.984 17.672 1 97.06 347 VAL A O 1
ATOM 2894 N N . LEU A 1 348 ? -13.875 7.77 15.984 1 97.88 348 LEU A N 1
ATOM 2895 C CA . LEU A 1 348 ? -15.102 7.348 16.656 1 97.88 348 LEU A CA 1
ATOM 2896 C C . LEU A 1 348 ? -14.805 6.285 17.703 1 97.88 348 LEU A C 1
ATOM 2898 O O . LEU A 1 348 ? -15.625 6.027 18.594 1 97.88 348 LEU A O 1
ATOM 2902 N N . LEU A 1 349 ? -13.641 5.656 17.641 1 97.5 349 LEU A N 1
ATOM 2903 C CA . LEU A 1 349 ? -13.383 4.504 18.5 1 97.5 349 LEU A CA 1
ATOM 2904 C C . LEU A 1 349 ? -13.203 4.93 19.953 1 97.5 349 LEU A C 1
ATOM 2906 O O . LEU A 1 349 ? -13.805 4.344 20.859 1 97.5 349 LEU A O 1
ATOM 2910 N N . PRO A 1 350 ? -12.43 5.977 20.234 1 97.38 350 PRO A N 1
ATOM 2911 C CA . PRO A 1 350 ? -12.398 6.438 21.625 1 97.38 350 PRO A CA 1
ATOM 2912 C C . PRO A 1 350 ? -13.766 6.891 22.141 1 97.38 350 PRO A C 1
ATOM 2914 O O . PRO A 1 350 ? -14.078 6.742 23.328 1 97.38 350 PRO A O 1
ATOM 2917 N N . ILE A 1 351 ? -14.539 7.438 21.281 1 97.56 351 ILE A N 1
ATOM 2918 C CA . ILE A 1 351 ? -15.891 7.863 21.641 1 97.56 351 ILE A CA 1
ATOM 2919 C C . ILE A 1 351 ? -16.75 6.641 21.969 1 97.56 351 ILE A C 1
ATOM 2921 O O . ILE A 1 351 ? -17.469 6.625 22.969 1 97.56 351 ILE A O 1
ATOM 2925 N N . ALA A 1 352 ? -16.641 5.637 21.094 1 97.56 352 ALA A N 1
ATOM 2926 C CA . ALA A 1 352 ? -17.344 4.387 21.328 1 97.56 352 ALA A CA 1
ATOM 2927 C C . ALA A 1 352 ? -16.953 3.781 22.672 1 97.56 352 ALA A C 1
ATOM 2929 O O . ALA A 1 352 ? -17.797 3.314 23.438 1 97.56 352 ALA A O 1
ATOM 2930 N N . GLN A 1 353 ? -15.695 3.795 22.938 1 96.81 353 GLN A N 1
ATOM 2931 C CA . GLN A 1 353 ? -15.195 3.297 24.203 1 96.81 353 GLN A CA 1
ATOM 2932 C C . GLN A 1 353 ? -15.828 4.047 25.375 1 96.81 353 GLN A C 1
ATOM 2934 O O . GLN A 1 353 ? -16.25 3.436 26.359 1 96.81 353 GLN A O 1
ATOM 2939 N N . TYR A 1 354 ? -15.883 5.344 25.266 1 97.06 354 TYR A N 1
ATOM 2940 C CA . TYR A 1 354 ? -16.438 6.195 26.312 1 97.06 354 TYR A CA 1
ATOM 2941 C C . TYR A 1 354 ? -17.922 5.91 26.5 1 97.06 354 TYR A C 1
ATOM 2943 O O . TYR A 1 354 ? -18.406 5.844 27.641 1 97.06 354 TYR A O 1
ATOM 2951 N N . LEU A 1 355 ? -18.609 5.68 25.469 1 95.25 355 LEU A N 1
ATOM 2952 C CA . LEU A 1 355 ? -20.047 5.52 25.484 1 95.25 355 LEU A CA 1
ATOM 2953 C C . LEU A 1 355 ? -20.438 4.176 26.094 1 95.25 355 LEU A C 1
ATOM 2955 O O . LEU A 1 355 ? -21.578 3.984 26.516 1 95.25 355 LEU A O 1
ATOM 2959 N N . ARG A 1 356 ? -19.578 3.223 26.125 1 92.06 356 ARG A N 1
ATOM 2960 C CA . ARG A 1 356 ? -19.844 1.929 26.734 1 92.06 356 ARG A CA 1
ATOM 2961 C C . ARG A 1 356 ? -20.234 2.09 28.203 1 92.06 356 ARG A C 1
ATOM 2963 O O . ARG A 1 356 ? -21.016 1.305 28.734 1 92.06 356 ARG A O 1
ATOM 2970 N N . GLY A 1 357 ? -19.625 3.049 28.797 1 86.19 357 GLY A N 1
ATOM 2971 C CA . GLY A 1 357 ? -19.875 3.268 30.219 1 86.19 357 GLY A CA 1
ATOM 2972 C C . GLY A 1 357 ? -21.078 4.152 30.484 1 86.19 357 GLY A C 1
ATOM 2973 O O . GLY A 1 357 ? -21.453 4.367 31.641 1 86.19 357 GLY A O 1
ATOM 2974 N N . LYS A 1 358 ? -21.688 4.582 29.438 1 89.5 358 LYS A N 1
ATOM 2975 C CA . LYS A 1 358 ? -22.812 5.508 29.609 1 89.5 358 LYS A CA 1
ATOM 2976 C C . LYS A 1 358 ? -24.156 4.777 29.531 1 89.5 358 LYS A C 1
ATOM 2978 O O . LYS A 1 358 ? -24.234 3.682 28.969 1 89.5 358 LYS A O 1
ATOM 2983 N N . ASN A 1 359 ? -25.125 5.375 30.047 1 83.06 359 ASN A N 1
ATOM 2984 C CA . ASN A 1 359 ? -26.453 4.781 30.062 1 83.06 359 ASN A CA 1
ATOM 2985 C C . ASN A 1 359 ? -27.125 4.867 28.688 1 83.06 359 ASN A C 1
ATOM 2987 O O . ASN A 1 359 ? -26.703 5.648 27.844 1 83.06 359 ASN A O 1
ATOM 2991 N N . LYS A 1 360 ? -28.109 4.113 28.391 1 81.25 360 LYS A N 1
ATOM 2992 C CA . LYS A 1 360 ? -28.797 4.012 27.109 1 81.25 360 LYS A CA 1
ATOM 2993 C C . LYS A 1 360 ? -29.469 5.332 26.75 1 81.25 360 LYS A C 1
ATOM 2995 O O . LYS A 1 360 ? -29.609 5.656 25.562 1 81.25 360 LYS A O 1
ATOM 3000 N N . GLY A 1 361 ? -29.766 6.121 27.688 1 87.94 361 GLY A N 1
ATOM 3001 C CA . GLY A 1 361 ? -30.438 7.375 27.422 1 87.94 361 GLY A CA 1
ATOM 3002 C C . GLY A 1 361 ? -29.484 8.539 27.203 1 87.94 361 GLY A C 1
ATOM 3003 O O . GLY A 1 361 ? -29.922 9.664 26.953 1 87.94 361 GLY A O 1
ATOM 3004 N N . TYR A 1 362 ? -28.266 8.25 27.125 1 91.62 362 TYR A N 1
ATOM 3005 C CA . TYR A 1 362 ? -27.25 9.289 27.062 1 91.62 362 TYR A CA 1
ATOM 3006 C C . TYR A 1 362 ? -27.344 10.055 25.75 1 91.62 362 TYR A C 1
ATOM 3008 O O . TYR A 1 362 ? -27.281 11.289 25.719 1 91.62 362 TYR A O 1
ATOM 3016 N N . LEU A 1 363 ? -27.609 9.469 24.688 1 90.94 363 LEU A N 1
ATOM 3017 C CA . LEU A 1 363 ? -27.594 10.078 23.359 1 90.94 363 LEU A CA 1
ATOM 3018 C C . LEU A 1 363 ? -28.766 11.047 23.188 1 90.94 363 LEU A C 1
ATOM 3020 O O . LEU A 1 363 ? -28.672 12 22.406 1 90.94 363 LEU A O 1
ATOM 3024 N N . THR A 1 364 ? -29.844 10.75 23.969 1 87.75 364 THR A N 1
ATOM 3025 C CA . THR A 1 364 ? -31.047 11.578 23.844 1 87.75 364 THR A CA 1
ATOM 3026 C C . THR A 1 364 ? -31.297 12.367 25.125 1 87.75 364 THR A C 1
ATOM 3028 O O . THR A 1 364 ? -32.375 12.977 25.281 1 87.75 364 THR A O 1
ATOM 3031 N N . SER A 1 365 ? -30.359 12.336 25.938 1 88.38 365 SER A N 1
ATOM 3032 C CA . SER A 1 365 ? -30.547 12.961 27.25 1 88.38 365 SER A CA 1
ATOM 3033 C C . SER A 1 365 ? -30.672 14.477 27.109 1 88.38 365 SER A C 1
ATOM 3035 O O . SER A 1 365 ? -29.969 15.094 26.312 1 88.38 365 SER A O 1
ATOM 3037 N N . SER A 1 366 ? -31.578 15 27.922 1 85.25 366 SER A N 1
ATOM 3038 C CA . SER A 1 366 ? -31.719 16.453 27.984 1 85.25 366 SER A CA 1
ATOM 3039 C C . SER A 1 366 ? -31.047 17.016 29.234 1 85.25 366 SER A C 1
ATOM 3041 O O . SER A 1 366 ? -31.125 18.219 29.5 1 85.25 366 SER A O 1
ATOM 3043 N N . ASN A 1 367 ? -30.406 16.062 29.953 1 88.94 367 ASN A N 1
ATOM 3044 C CA . ASN A 1 367 ? -29.656 16.516 31.109 1 88.94 367 ASN A CA 1
ATOM 3045 C C . ASN A 1 367 ? -28.516 17.453 30.703 1 88.94 367 ASN A C 1
ATOM 3047 O O . ASN A 1 367 ? -27.797 17.188 29.75 1 88.94 367 ASN A O 1
ATOM 3051 N N . LEU A 1 368 ? -28.406 18.484 31.438 1 88.19 368 LEU A N 1
ATOM 3052 C CA . LEU A 1 368 ? -27.453 19.531 31.109 1 88.19 368 LEU A CA 1
ATOM 3053 C C . LEU A 1 368 ? -26.047 18.969 31.016 1 88.19 368 LEU A C 1
ATOM 3055 O O . LEU A 1 368 ? -25.297 19.328 30.109 1 88.19 368 LEU A O 1
ATOM 3059 N N . LYS A 1 369 ? -25.641 18.172 31.938 1 89.81 369 LYS A N 1
ATOM 3060 C CA . LYS A 1 369 ? -24.297 17.609 31.969 1 89.81 369 LYS A CA 1
ATOM 3061 C C . LYS A 1 369 ? -24.031 16.734 30.734 1 89.81 369 LYS A C 1
ATOM 3063 O O . LYS A 1 369 ? -22.953 16.781 30.156 1 89.81 369 LYS A O 1
ATOM 3068 N N . ASP A 1 370 ? -25.062 15.961 30.406 1 91.19 370 ASP A N 1
ATOM 3069 C CA . ASP A 1 370 ? -24.953 15.07 29.25 1 91.19 370 ASP A CA 1
ATOM 3070 C C . ASP A 1 370 ? -24.844 15.867 27.953 1 91.19 370 ASP A C 1
ATOM 3072 O O . ASP A 1 370 ? -24.047 15.531 27.078 1 91.19 370 ASP A O 1
ATOM 3076 N N . VAL A 1 371 ? -25.625 16.859 27.859 1 87.5 371 VAL A N 1
ATOM 3077 C CA . VAL A 1 371 ? -25.641 17.688 26.656 1 87.5 371 VAL A CA 1
ATOM 3078 C C . VAL A 1 371 ? -24.312 18.391 26.5 1 87.5 371 VAL A C 1
ATOM 3080 O O . VAL A 1 371 ? -23.75 18.453 25.406 1 87.5 371 VAL A O 1
ATOM 3083 N N . GLU A 1 372 ? -23.844 18.938 27.594 1 88.06 372 GLU A N 1
ATOM 3084 C CA . GLU A 1 372 ? -22.531 19.594 27.562 1 88.06 372 GLU A CA 1
ATOM 3085 C C . GLU A 1 372 ? -21.438 18.625 27.156 1 88.06 372 GLU A C 1
ATOM 3087 O O . GLU A 1 372 ? -20.531 18.984 26.391 1 88.06 372 GLU A O 1
ATOM 3092 N N . ASP A 1 373 ? -21.516 17.484 27.703 1 92.88 373 ASP A N 1
ATOM 3093 C CA . ASP A 1 373 ? -20.547 16.438 27.375 1 92.88 373 ASP A CA 1
ATOM 3094 C C . ASP A 1 373 ? -20.594 16.094 25.891 1 92.88 373 ASP A C 1
ATOM 3096 O O . ASP A 1 373 ? -19.547 15.992 25.25 1 92.88 373 ASP A O 1
ATOM 3100 N N . GLN A 1 374 ? -21.766 15.953 25.375 1 91.56 374 GLN A N 1
ATOM 3101 C CA . GLN A 1 374 ? -21.953 15.641 23.969 1 91.56 374 GLN A CA 1
ATOM 3102 C C . GLN A 1 374 ? -21.406 16.766 23.078 1 91.56 374 GLN A C 1
ATOM 3104 O O . GLN A 1 374 ? -20.781 16.5 22.047 1 91.56 374 GLN A O 1
ATOM 3109 N N . ASN A 1 375 ? -21.609 17.953 23.5 1 87.19 375 ASN A N 1
ATOM 3110 C CA . ASN A 1 375 ? -21.094 19.094 22.766 1 87.19 375 ASN A CA 1
ATOM 3111 C C . ASN A 1 375 ? -19.562 19.109 22.75 1 87.19 375 ASN A C 1
ATOM 3113 O O . ASN A 1 375 ? -18.969 19.438 21.734 1 87.19 375 ASN A O 1
ATOM 3117 N N . ASN A 1 376 ? -19.047 18.766 23.859 1 89.06 376 ASN A N 1
ATOM 3118 C CA . ASN A 1 376 ? -17.594 18.719 23.938 1 89.06 376 ASN A CA 1
ATOM 3119 C C . ASN A 1 376 ? -17.031 17.609 23.047 1 89.06 376 ASN A C 1
ATOM 3121 O O . ASN A 1 376 ? -15.953 17.781 22.453 1 89.06 376 ASN A O 1
ATOM 3125 N N . ILE A 1 377 ? -17.734 16.516 22.953 1 93.56 377 ILE A N 1
ATOM 3126 C CA . ILE A 1 377 ? -17.328 15.422 22.062 1 93.56 377 ILE A CA 1
ATOM 3127 C C . ILE A 1 377 ? -17.359 15.906 20.625 1 93.56 377 ILE A C 1
ATOM 3129 O O . ILE A 1 377 ? -16.422 15.656 19.859 1 93.56 377 ILE A O 1
ATOM 3133 N N . GLN A 1 378 ? -18.375 16.609 20.281 1 90.69 378 GLN A N 1
ATOM 3134 C CA . GLN A 1 378 ? -18.5 17.156 18.938 1 90.69 378 GLN A CA 1
ATOM 3135 C C . GLN A 1 378 ? -17.344 18.078 18.594 1 90.69 378 GLN A C 1
ATOM 3137 O O . GLN A 1 378 ? -16.734 17.969 17.531 1 90.69 378 GLN A O 1
ATOM 3142 N N . LYS A 1 379 ? -17.062 18.953 19.516 1 88.75 379 LYS A N 1
ATOM 3143 C CA . LYS A 1 379 ? -15.969 19.891 19.312 1 88.75 379 LYS A CA 1
ATOM 3144 C C . LYS A 1 379 ? -14.641 19.172 19.172 1 88.75 379 LYS A C 1
ATOM 3146 O O . LYS A 1 379 ? -13.812 19.531 18.328 1 88.75 379 LYS A O 1
ATOM 3151 N N . TRP A 1 380 ? -14.508 18.172 19.984 1 93.56 380 TRP A N 1
ATOM 3152 C CA . TRP A 1 380 ? -13.273 17.391 19.938 1 93.56 380 TRP A CA 1
ATOM 3153 C C . TRP A 1 380 ? -13.125 16.703 18.594 1 93.56 380 TRP A C 1
ATOM 3155 O O . TRP A 1 380 ? -12.039 16.719 18 1 93.56 380 TRP A O 1
ATOM 3165 N N . ILE A 1 381 ? -14.164 16.156 18.047 1 94.38 381 ILE A N 1
ATOM 3166 C CA . ILE A 1 381 ? -14.141 15.461 16.766 1 94.38 381 ILE A CA 1
ATOM 3167 C C . ILE A 1 381 ? -13.766 16.438 15.656 1 94.38 381 ILE A C 1
ATOM 3169 O O . ILE A 1 381 ? -12.922 16.156 14.812 1 94.38 381 ILE A O 1
ATOM 3173 N N . ILE A 1 382 ? -14.367 17.594 15.695 1 91.38 382 ILE A N 1
ATOM 3174 C CA . ILE A 1 382 ? -14.102 18.609 14.68 1 91.38 382 ILE A CA 1
ATOM 3175 C C . ILE A 1 382 ? -12.625 18.984 14.688 1 91.38 382 ILE A C 1
ATOM 3177 O O . ILE A 1 382 ? -11.984 19.031 13.633 1 91.38 382 ILE A O 1
ATOM 3181 N N . MET A 1 383 ? -12.117 19.156 15.867 1 90.81 383 MET A N 1
ATOM 3182 C CA . MET A 1 383 ? -10.711 19.516 16 1 90.81 383 MET A CA 1
ATOM 3183 C C . MET A 1 383 ? -9.812 18.406 15.5 1 90.81 383 MET A C 1
ATOM 3185 O O . MET A 1 383 ? -8.844 18.656 14.773 1 90.81 383 MET A O 1
ATOM 3189 N N . MET A 1 384 ? -10.133 17.188 15.883 1 93.38 384 MET A N 1
ATOM 3190 C CA . MET A 1 384 ? -9.344 16.031 15.461 1 93.38 384 MET A CA 1
ATOM 3191 C C . MET A 1 384 ? -9.32 15.914 13.938 1 93.38 384 MET A C 1
ATOM 3193 O O . MET A 1 384 ? -8.289 15.594 13.352 1 93.38 384 MET A O 1
ATOM 3197 N N . LEU A 1 385 ? -10.453 16.156 13.312 1 93.69 385 LEU A N 1
ATOM 3198 C CA . LEU A 1 385 ? -10.594 16 11.875 1 93.69 385 LEU A CA 1
ATOM 3199 C C . LEU A 1 385 ? -9.906 17.141 11.133 1 93.69 385 LEU A C 1
ATOM 3201 O O . LEU A 1 385 ? -9.172 16.906 10.172 1 93.69 385 LEU A O 1
ATOM 3205 N N . LEU A 1 386 ? -10.086 18.344 11.555 1 91.12 386 LEU A N 1
ATOM 3206 C CA . LEU A 1 386 ? -9.547 19.516 10.859 1 91.12 386 LEU A CA 1
ATOM 3207 C C . LEU A 1 386 ? -8.031 19.562 10.992 1 91.12 386 LEU A C 1
ATOM 3209 O O . LEU A 1 386 ? -7.34 20.016 10.078 1 91.12 386 LEU A O 1
ATOM 3213 N N . LYS A 1 387 ? -7.551 19.078 12.109 1 87.69 387 LYS A N 1
ATOM 3214 C CA . LYS A 1 387 ? -6.105 19.109 12.32 1 87.69 387 LYS A CA 1
ATOM 3215 C C . LYS A 1 387 ? -5.445 17.859 11.734 1 87.69 387 LYS A C 1
ATOM 3217 O O . LYS A 1 387 ? -4.219 17.75 11.727 1 87.69 387 LYS A O 1
ATOM 3222 N N . GLY A 1 388 ? -6.293 16.891 11.344 1 89.44 388 GLY A N 1
ATOM 3223 C CA . GLY A 1 388 ? -5.766 15.695 10.711 1 89.44 388 GLY A CA 1
ATOM 3224 C C . GLY A 1 388 ? -4.953 14.836 11.656 1 89.44 388 GLY A C 1
ATOM 3225 O O . GLY A 1 388 ? -3.926 14.273 11.266 1 89.44 388 GLY A O 1
ATOM 3226 N N . VAL A 1 389 ? -5.316 14.789 12.812 1 89.31 389 VAL A N 1
ATOM 3227 C CA . VAL A 1 389 ? -4.527 14.164 13.867 1 89.31 389 VAL A CA 1
ATOM 3228 C C . VAL A 1 389 ? -4.359 1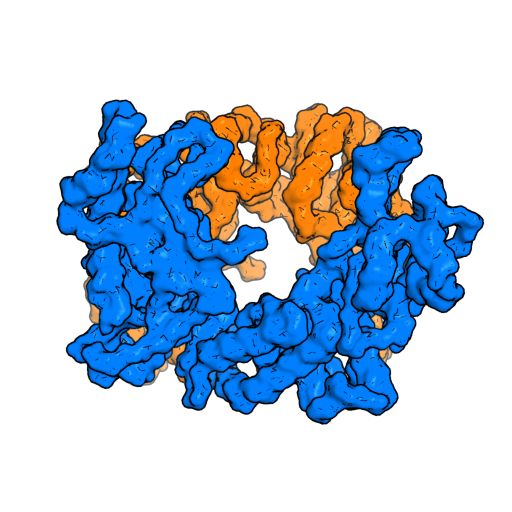2.672 13.562 1 89.31 389 VAL A C 1
ATOM 3230 O O . VAL A 1 389 ? -3.287 12.109 13.797 1 89.31 389 VAL A O 1
ATOM 3233 N N . LEU A 1 390 ? -5.336 12.016 12.992 1 90.56 390 LEU A N 1
ATOM 3234 C 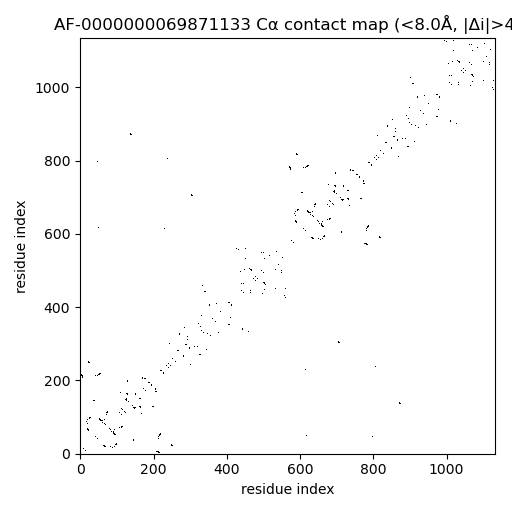CA . LEU A 1 390 ? -5.285 10.578 12.766 1 90.56 390 LEU A CA 1
ATOM 3235 C C . LEU A 1 390 ? -4.895 10.273 11.32 1 90.56 390 LEU A C 1
ATOM 3237 O O . LEU A 1 390 ? -5.254 9.219 10.789 1 90.56 390 LEU A O 1
ATOM 3241 N N . GLY A 1 391 ? -4.254 11.172 10.758 1 80.81 391 GLY A N 1
ATOM 3242 C CA . GLY A 1 391 ? -3.787 10.945 9.398 1 80.81 391 GLY A CA 1
ATOM 3243 C C . GLY A 1 391 ? -2.516 10.125 9.328 1 80.81 391 GLY A C 1
ATOM 3244 O O . GLY A 1 391 ? -2.158 9.609 8.273 1 80.81 391 GLY A O 1
ATOM 3245 N N . SER A 1 392 ? -1.77 10.016 10.43 1 77.56 392 SER A N 1
ATOM 3246 C CA . SER A 1 392 ? -0.538 9.234 10.5 1 77.56 392 SER A CA 1
ATOM 3247 C C . SER A 1 392 ? -0.409 8.516 11.836 1 77.56 392 SER A C 1
ATOM 3249 O O . SER A 1 392 ? -0.981 8.953 12.836 1 77.56 392 SER A O 1
ATOM 3251 N N . SER A 1 393 ? 0.299 7.371 11.836 1 82.5 393 SER A N 1
ATOM 3252 C CA . SER A 1 393 ? 0.576 6.609 13.047 1 82.5 393 SER A CA 1
ATOM 3253 C C . SER A 1 393 ? -0.697 6.371 13.852 1 82.5 393 SER A C 1
ATOM 3255 O O . SER A 1 393 ? -0.714 6.562 15.07 1 82.5 393 SER A O 1
ATOM 3257 N N . THR A 1 394 ? -1.754 6.141 13.195 1 89.81 394 THR A N 1
ATOM 3258 C CA . THR A 1 394 ? -3.088 6.07 13.781 1 89.81 394 THR A CA 1
ATOM 3259 C C . THR A 1 394 ? -3.145 5.012 14.875 1 89.81 394 THR A C 1
ATOM 3261 O O . THR A 1 394 ? -3.688 5.258 15.953 1 89.81 394 THR A O 1
ATOM 3264 N N . ASP A 1 395 ? -2.531 3.869 14.695 1 90 395 ASP A N 1
ATOM 3265 C CA . ASP A 1 395 ? -2.59 2.789 15.68 1 90 395 ASP A CA 1
ATOM 3266 C C . ASP A 1 395 ? -1.923 3.203 16.984 1 90 395 ASP A C 1
ATOM 3268 O O . ASP A 1 395 ? -2.441 2.92 18.078 1 90 395 ASP A O 1
ATOM 3272 N N . ASN A 1 396 ? -0.824 3.844 16.875 1 90.06 396 ASN A N 1
ATOM 3273 C CA . ASN A 1 396 ? -0.121 4.301 18.062 1 90.06 396 ASN A CA 1
ATOM 3274 C C . ASN A 1 396 ? -0.94 5.332 18.828 1 90.06 396 ASN A C 1
ATOM 3276 O O . ASN A 1 396 ? -0.979 5.309 20.062 1 90.06 396 ASN A O 1
ATOM 3280 N N . LYS A 1 397 ? -1.504 6.223 18.125 1 93.75 397 LYS A N 1
ATOM 3281 C CA . LYS A 1 397 ? -2.328 7.25 18.766 1 93.75 397 LYS A CA 1
ATOM 3282 C C . LYS A 1 397 ? -3.547 6.633 19.438 1 93.75 397 LYS A C 1
ATOM 3284 O O . LYS A 1 397 ? -3.902 7.02 20.562 1 93.75 397 LYS A O 1
ATOM 3289 N N . LEU A 1 398 ? -4.191 5.66 18.797 1 95 398 LEU A N 1
ATOM 3290 C CA . LEU A 1 398 ? -5.32 4.957 19.391 1 95 398 LEU A CA 1
ATOM 3291 C C . LEU A 1 398 ? -4.895 4.23 20.672 1 95 398 LEU A C 1
ATOM 3293 O O . LEU A 1 398 ? -5.609 4.25 21.672 1 95 398 LEU A O 1
ATOM 3297 N N . ASN A 1 399 ? -3.752 3.623 20.594 1 93 399 ASN A N 1
ATOM 3298 C CA . ASN A 1 399 ? -3.215 2.926 21.75 1 93 399 ASN A CA 1
ATOM 3299 C C . ASN A 1 399 ? -2.988 3.879 22.922 1 93 399 ASN A C 1
ATOM 3301 O O . ASN A 1 399 ? -3.203 3.512 24.078 1 93 399 ASN A O 1
ATOM 3305 N N . SER A 1 400 ? -2.539 5.047 22.625 1 93.75 400 SER A N 1
ATOM 3306 C CA . SER A 1 400 ? -2.273 6.031 23.672 1 93.75 400 SER A CA 1
ATOM 3307 C C . SER A 1 400 ? -3.57 6.586 24.25 1 93.75 400 SER A C 1
ATOM 3309 O O . SER A 1 400 ? -3.623 6.949 25.438 1 93.75 400 SER A O 1
ATOM 3311 N N . MET A 1 401 ? -4.605 6.633 23.5 1 96.06 401 MET A N 1
ATOM 3312 C CA . MET A 1 401 ? -5.867 7.219 23.938 1 96.06 401 MET A CA 1
ATOM 3313 C C . MET A 1 401 ? -6.656 6.23 24.797 1 96.06 401 MET A C 1
ATOM 3315 O O . MET A 1 401 ? -7.41 6.637 25.688 1 96.06 401 MET A O 1
ATOM 3319 N N . ARG A 1 402 ? -6.453 4.961 24.531 1 95.25 402 ARG A N 1
ATOM 3320 C CA . ARG A 1 402 ? -7.27 3.906 25.109 1 95.25 402 ARG A CA 1
ATOM 3321 C C . ARG A 1 402 ? -7.234 3.971 26.641 1 95.25 402 ARG A C 1
ATOM 3323 O O . ARG A 1 402 ? -8.281 3.998 27.297 1 95.25 402 ARG A O 1
ATOM 3330 N N . PRO A 1 403 ? -6.109 4.074 27.297 1 94.62 403 PRO A N 1
ATOM 3331 C CA . PRO A 1 403 ? -6.094 4.148 28.766 1 94.62 403 PRO A CA 1
ATOM 3332 C C . PRO A 1 403 ? -6.691 5.453 29.297 1 94.62 403 PRO A C 1
ATOM 3334 O O . PRO A 1 403 ? -7.277 5.469 30.375 1 94.62 403 PRO A O 1
ATOM 3337 N N . VAL A 1 404 ? -6.535 6.523 28.562 1 96.19 404 VAL A N 1
ATOM 3338 C CA . VAL A 1 404 ? -7.055 7.82 28.984 1 96.19 404 VAL A CA 1
ATOM 3339 C C . VAL A 1 404 ? -8.578 7.773 29.047 1 96.19 404 VAL A C 1
ATOM 3341 O O . VAL A 1 404 ? -9.18 8.227 30.031 1 96.19 404 VAL A O 1
ATOM 3344 N N . VAL A 1 405 ? -9.195 7.188 28.062 1 96.12 405 VAL A N 1
ATOM 3345 C CA . VAL A 1 405 ? -10.648 7.109 28 1 96.12 405 VAL A CA 1
ATOM 3346 C C . VAL A 1 405 ? -11.164 6.133 29.047 1 96.12 405 VAL A C 1
ATOM 3348 O O . VAL A 1 405 ? -12.234 6.344 29.641 1 96.12 405 VAL A O 1
ATOM 3351 N N . LYS A 1 406 ? -10.438 5.086 29.281 1 93.31 406 LYS A N 1
ATOM 3352 C CA . LYS A 1 406 ? -10.82 4.086 30.281 1 93.31 406 LYS A CA 1
ATOM 3353 C C . LYS A 1 406 ? -10.961 4.719 31.656 1 93.31 406 LYS A C 1
ATOM 3355 O O . LYS A 1 406 ? -11.812 4.309 32.438 1 93.31 406 LYS A O 1
ATOM 3360 N N . LEU A 1 407 ? -10.195 5.707 31.859 1 92.19 407 LEU A N 1
ATOM 3361 C CA . LEU A 1 407 ? -10.172 6.336 33.188 1 92.19 407 LEU A CA 1
ATOM 3362 C C . LEU A 1 407 ? -11.258 7.406 33.281 1 92.19 407 LEU A C 1
ATOM 3364 O O . LEU A 1 407 ? -11.562 7.867 34.406 1 92.19 407 LEU A O 1
ATOM 3368 N N . ALA A 1 408 ? -11.852 7.676 32.156 1 90.19 408 ALA A N 1
ATOM 3369 C CA . ALA A 1 408 ? -12.844 8.75 32.156 1 90.19 408 ALA A CA 1
ATOM 3370 C C . ALA A 1 408 ? -14.109 8.328 32.906 1 90.19 408 ALA A C 1
ATOM 3372 O O . ALA A 1 408 ? -14.562 7.188 32.75 1 90.19 408 ALA A O 1
ATOM 3373 N N . THR A 1 409 ? -14.656 9.141 33.781 1 80.38 409 THR A N 1
ATOM 3374 C CA . THR A 1 409 ? -15.844 8.773 34.531 1 80.38 409 THR A CA 1
ATOM 3375 C C . THR A 1 409 ? -17 9.719 34.219 1 80.38 409 THR A C 1
ATOM 3377 O O . THR A 1 409 ? -18.047 9.289 33.75 1 80.38 409 THR A O 1
ATOM 3380 N N . ASP A 1 410 ? -16.797 11.047 34.406 1 85.06 410 ASP A N 1
ATOM 3381 C CA . ASP A 1 410 ? -17.906 11.984 34.375 1 85.06 410 ASP A CA 1
ATOM 3382 C C . ASP A 1 410 ? -18.062 12.609 33 1 85.06 410 ASP A C 1
ATOM 3384 O O . ASP A 1 410 ? -19.188 12.758 32.5 1 85.06 410 ASP A O 1
ATOM 3388 N N . TYR A 1 411 ? -16.953 12.93 32.375 1 92.81 411 TYR A N 1
ATOM 3389 C CA . TYR A 1 411 ? -16.984 13.617 31.078 1 92.81 411 TYR A CA 1
ATOM 3390 C C . TYR A 1 411 ? -15.977 13 30.109 1 92.81 411 TYR A C 1
ATOM 3392 O O . TYR A 1 411 ? -15.023 12.344 30.547 1 92.81 411 TYR A O 1
ATOM 3400 N N . PHE A 1 412 ? -16.328 13.156 28.859 1 95.38 412 PHE A N 1
ATOM 3401 C CA . PHE A 1 412 ? -15.352 12.758 27.844 1 95.38 412 PHE A CA 1
ATOM 3402 C C . PHE A 1 412 ? -14.023 13.484 28.062 1 95.38 412 PHE A C 1
ATOM 3404 O O . PHE A 1 412 ? -14 14.711 28.188 1 95.38 412 PHE A O 1
ATOM 3411 N N . PRO A 1 413 ? -12.938 12.805 28.109 1 95.19 413 PRO A N 1
ATOM 3412 C CA . PRO A 1 413 ? -11.664 13.398 28.547 1 95.19 413 PRO A CA 1
ATOM 3413 C C . PRO A 1 413 ? -10.914 14.078 27.406 1 95.19 413 PRO A C 1
ATOM 3415 O O . PRO A 1 413 ? -9.758 13.742 27.141 1 95.19 413 PRO A O 1
ATOM 3418 N N . TYR A 1 414 ? -11.484 15.078 26.797 1 93.44 414 TYR A N 1
ATOM 3419 C CA . TYR A 1 414 ? -10.898 15.711 25.625 1 93.44 414 TYR A CA 1
ATOM 3420 C C . TYR A 1 414 ? -9.617 16.453 25.984 1 93.44 414 TYR A C 1
ATOM 3422 O O . TYR A 1 414 ? -8.68 16.5 25.188 1 93.44 414 TYR A O 1
ATOM 3430 N N . VAL A 1 415 ? -9.5 17.031 27.188 1 89.75 415 VAL A N 1
ATOM 3431 C CA . VAL A 1 415 ? -8.305 17.75 27.625 1 89.75 415 VAL A CA 1
ATOM 3432 C C . VAL A 1 415 ? -7.152 16.766 27.812 1 89.75 415 VAL A C 1
ATOM 3434 O O . VAL A 1 415 ? -6.047 16.984 27.312 1 89.75 415 VAL A O 1
ATOM 3437 N N . GLU A 1 416 ? -7.445 15.688 28.531 1 92.88 416 GLU A N 1
ATOM 3438 C CA . GLU A 1 416 ? -6.438 14.672 28.781 1 92.88 416 GLU A CA 1
ATOM 3439 C C . GLU A 1 416 ? -5.957 14.023 27.484 1 92.88 416 GLU A C 1
ATOM 3441 O O . GLU A 1 416 ? -4.773 13.719 27.344 1 92.88 416 GLU A O 1
ATOM 3446 N N . LEU A 1 417 ? -6.906 13.836 26.578 1 94.81 417 LEU A N 1
ATOM 3447 C CA . LEU A 1 417 ? -6.57 13.242 25.281 1 94.81 417 LEU A CA 1
ATOM 3448 C C . LEU A 1 417 ? -5.645 14.164 24.5 1 94.81 417 LEU A C 1
ATOM 3450 O O . LEU A 1 417 ? -4.688 13.695 23.875 1 94.81 417 LEU A O 1
ATOM 3454 N N . SER A 1 418 ? -5.953 15.461 24.5 1 88.62 418 SER A N 1
ATOM 3455 C CA . SER A 1 418 ? -5.121 16.422 23.781 1 88.62 418 SER A CA 1
ATOM 3456 C C . SER A 1 418 ? -3.703 16.453 24.344 1 88.62 418 SER A C 1
ATOM 3458 O O . SER A 1 418 ? -2.736 16.562 23.578 1 88.62 418 SER A O 1
ATOM 3460 N N . LYS A 1 419 ? -3.635 16.344 25.594 1 86.31 419 LYS A N 1
ATOM 3461 C CA . LYS A 1 419 ? -2.33 16.312 26.25 1 86.31 419 LYS A CA 1
ATOM 3462 C C . LYS A 1 419 ? -1.558 15.055 25.875 1 86.31 419 LYS A C 1
ATOM 3464 O O . LYS A 1 419 ? -0.365 15.117 25.562 1 86.31 419 LYS A O 1
ATOM 3469 N N . GLU A 1 420 ? -2.279 13.977 25.906 1 90.94 420 GLU A N 1
ATOM 3470 C CA . GLU A 1 420 ? -1.663 12.695 25.562 1 90.94 420 GLU A CA 1
ATOM 3471 C C . GLU A 1 420 ? -1.16 12.68 24.125 1 90.94 420 GLU A C 1
ATOM 3473 O O . GLU A 1 420 ? -0.094 12.133 23.844 1 90.94 420 GLU A O 1
ATOM 3478 N N . LEU A 1 421 ? -1.867 13.312 23.234 1 89.5 421 LEU A N 1
ATOM 3479 C CA . LEU A 1 421 ? -1.542 13.32 21.812 1 89.5 421 LEU A CA 1
ATOM 3480 C C . LEU A 1 421 ? -0.603 14.477 21.469 1 89.5 421 LEU A C 1
ATOM 3482 O O . LEU A 1 421 ? -0.112 14.57 20.344 1 89.5 421 LEU A O 1
ATOM 3486 N N . LYS A 1 422 ? -0.425 15.422 22.438 1 80.69 422 LYS A N 1
ATOM 3487 C CA . LYS A 1 422 ? 0.442 16.594 22.266 1 80.69 422 LYS A CA 1
ATOM 3488 C C . LYS A 1 422 ? -0.051 17.484 21.125 1 80.69 422 LYS A C 1
ATOM 3490 O O . LYS A 1 422 ? 0.728 17.875 20.266 1 80.69 422 LYS A O 1
ATOM 3495 N N . ILE A 1 423 ? -1.322 17.656 21.094 1 82.44 423 ILE A N 1
ATOM 3496 C CA . ILE A 1 423 ? -1.939 18.5 20.078 1 82.44 423 ILE A CA 1
ATOM 3497 C C . ILE A 1 423 ? -2.57 19.734 20.734 1 82.44 423 ILE A C 1
ATOM 3499 O O . ILE A 1 423 ? -3.18 19.625 21.812 1 82.44 423 ILE A O 1
ATOM 3503 N N . GLU A 1 424 ? -2.354 20.859 20.047 1 77.5 424 GLU A N 1
ATOM 3504 C CA . GLU A 1 424 ? -3.023 22.078 20.484 1 77.5 424 GLU A CA 1
ATOM 3505 C C . GLU A 1 424 ? -4.445 22.156 19.953 1 77.5 424 GLU A C 1
ATOM 3507 O O . GLU A 1 424 ? -4.664 22 18.734 1 77.5 424 GLU A O 1
ATOM 3512 N N . MET A 1 425 ? -5.348 22.359 20.828 1 81.06 425 MET A N 1
ATOM 3513 C CA . MET A 1 425 ? -6.746 22.438 20.422 1 81.06 425 MET A CA 1
ATOM 3514 C C . MET A 1 425 ? -7.109 23.844 19.969 1 81.06 425 MET A C 1
ATOM 3516 O O . MET A 1 425 ? -8.156 24.375 20.359 1 81.06 425 MET A O 1
ATOM 3520 N N . THR A 1 426 ? -6.152 24.484 19.328 1 84.62 426 THR A N 1
ATOM 3521 C CA . THR A 1 426 ? -6.34 25.797 18.719 1 84.62 426 THR A CA 1
ATOM 3522 C C . THR A 1 426 ? -5.738 25.844 17.312 1 84.62 426 THR A C 1
ATOM 3524 O O . THR A 1 426 ? -5.012 24.922 16.922 1 84.62 426 THR A O 1
ATOM 3527 N N . PHE A 1 427 ? -6.195 26.859 16.594 1 84.56 427 PHE A N 1
ATOM 3528 C CA . PHE A 1 427 ? -5.672 27.031 15.242 1 84.56 427 PHE A CA 1
ATOM 3529 C C . PHE A 1 427 ? -4.766 28.266 15.172 1 84.56 427 PHE A C 1
ATOM 3531 O O . PHE A 1 427 ? -5.074 29.297 15.758 1 84.56 427 PHE A O 1
ATOM 3538 N N . ASN A 1 428 ? -3.684 28.094 14.492 1 78.12 428 ASN A N 1
ATOM 3539 C CA . ASN A 1 428 ? -2.826 29.25 14.266 1 78.12 428 ASN A CA 1
ATOM 3540 C C . ASN A 1 428 ? -3.258 30.031 13.031 1 78.12 428 ASN A C 1
ATOM 3542 O O . ASN A 1 428 ? -4.207 29.641 12.344 1 78.12 428 ASN A O 1
ATOM 3546 N N . ASP A 1 429 ? -2.6 31.109 12.766 1 79.62 429 ASP A N 1
ATOM 3547 C CA . ASP A 1 429 ? -3.023 32.031 11.711 1 79.62 429 ASP A CA 1
ATOM 3548 C C . ASP A 1 429 ? -2.959 31.359 10.344 1 79.62 429 ASP A C 1
ATOM 3550 O O . ASP A 1 429 ? -3.85 31.547 9.516 1 79.62 429 ASP A O 1
ATOM 3554 N N . MET A 1 430 ? -1.987 30.656 10.18 1 74.75 430 MET A N 1
ATOM 3555 C CA . MET A 1 430 ? -1.829 29.984 8.883 1 74.75 430 MET A CA 1
ATOM 3556 C C . MET A 1 430 ? -2.9 28.922 8.68 1 74.75 430 MET A C 1
ATOM 3558 O O . MET A 1 430 ? -3.449 28.797 7.586 1 74.75 430 MET A O 1
ATOM 3562 N N . GLU A 1 431 ? -3.129 28.156 9.68 1 81.31 431 GLU A N 1
ATOM 3563 C CA . GLU A 1 431 ? -4.184 27.156 9.625 1 81.31 431 GLU A CA 1
ATOM 3564 C C . GLU A 1 431 ? -5.539 27.781 9.32 1 81.31 431 GLU A C 1
ATOM 3566 O O . GLU A 1 431 ? -6.312 27.266 8.523 1 81.31 431 GLU A O 1
ATOM 3571 N N . ILE A 1 432 ? -5.754 28.906 9.969 1 89.06 432 ILE A N 1
ATOM 3572 C CA . ILE A 1 432 ? -7.023 29.609 9.797 1 89.06 432 ILE A CA 1
ATOM 3573 C C . ILE A 1 432 ? -7.141 30.109 8.359 1 89.06 432 ILE A C 1
ATOM 3575 O O . ILE A 1 432 ? -8.195 29.984 7.73 1 89.06 432 ILE A O 1
ATOM 3579 N N . GLU A 1 433 ? -6.043 30.656 7.914 1 85.44 433 GLU A N 1
ATOM 3580 C CA . GLU A 1 433 ? -6.035 31.156 6.543 1 85.44 433 GLU A CA 1
ATOM 3581 C C . GLU A 1 433 ? -6.336 30.031 5.551 1 85.44 433 GLU A C 1
ATOM 3583 O O . GLU A 1 433 ? -7.102 30.219 4.605 1 85.44 433 GLU A O 1
ATOM 3588 N N . ASN A 1 434 ? -5.734 28.969 5.785 1 85 434 ASN A N 1
ATOM 3589 C CA . ASN A 1 434 ? -5.961 27.812 4.914 1 85 434 ASN A CA 1
ATOM 3590 C C . ASN A 1 434 ? -7.402 27.328 5 1 85 434 ASN A C 1
ATOM 3592 O O . ASN A 1 434 ? -8.008 26.969 3.986 1 85 434 ASN A O 1
ATOM 3596 N N . MET A 1 435 ? -7.922 27.266 6.141 1 91.62 435 MET A N 1
ATOM 3597 C CA . MET A 1 435 ? -9.289 26.812 6.371 1 91.62 435 MET A CA 1
ATOM 3598 C C . MET A 1 435 ? -10.297 27.703 5.641 1 91.62 435 MET A C 1
ATOM 3600 O O . MET A 1 435 ? -11.258 27.203 5.055 1 91.62 435 MET A O 1
ATOM 3604 N N . LEU A 1 436 ? -10 28.938 5.672 1 93.56 436 LEU A N 1
ATOM 3605 C CA . LEU A 1 436 ? -10.961 29.891 5.113 1 93.56 436 LEU A CA 1
ATOM 3606 C C . LEU A 1 436 ? -10.961 29.828 3.59 1 93.56 436 LEU A C 1
ATOM 3608 O O . LEU A 1 436 ? -11.883 30.344 2.947 1 93.56 436 LEU A O 1
ATOM 3612 N N . ASN A 1 437 ? -9.969 29.141 3.113 1 90.62 437 ASN A N 1
ATOM 3613 C CA . ASN A 1 437 ? -9.867 29.047 1.661 1 90.62 437 ASN A CA 1
ATOM 3614 C C . ASN A 1 437 ? -10.477 27.75 1.135 1 90.62 437 ASN A C 1
ATOM 3616 O O . ASN A 1 437 ? -10.562 27.547 -0.077 1 90.62 437 ASN A O 1
ATOM 3620 N N . TYR A 1 438 ? -10.961 26.906 1.985 1 91.94 438 TYR A N 1
ATOM 3621 C CA . TYR A 1 438 ? -11.633 25.688 1.531 1 91.94 438 TYR A CA 1
ATOM 3622 C C . TYR A 1 438 ? -12.898 26.031 0.751 1 91.94 438 TYR A C 1
ATOM 3624 O O . TYR A 1 438 ? -13.57 27.016 1.037 1 91.94 438 TYR A O 1
ATOM 3632 N N . SER A 1 439 ? -13.188 25.188 -0.164 1 92.06 439 SER A N 1
ATOM 3633 C CA . SER A 1 439 ? -14.289 25.469 -1.071 1 92.06 439 SER A CA 1
ATOM 3634 C C . SER A 1 439 ? -15.57 24.781 -0.613 1 92.06 439 SER A C 1
ATOM 3636 O O . SER A 1 439 ? -15.523 23.828 0.171 1 92.06 439 SER A O 1
ATOM 3638 N N . TYR A 1 440 ? -16.594 25.281 -1.124 1 92.44 440 TYR A N 1
ATOM 3639 C CA . TYR A 1 440 ? -17.938 24.75 -0.918 1 92.44 440 TYR A CA 1
ATOM 3640 C C . TYR A 1 440 ? -18 23.266 -1.246 1 92.44 440 TYR A C 1
ATOM 3642 O O . TYR A 1 440 ? -17.453 22.828 -2.262 1 92.44 440 TYR A O 1
ATOM 3650 N N . GLY A 1 441 ? -18.609 22.562 -0.388 1 90.12 441 GLY A N 1
ATOM 3651 C CA . GLY A 1 441 ? -18.938 21.172 -0.688 1 90.12 441 GLY A CA 1
ATOM 3652 C C . GLY A 1 441 ? -17.781 20.234 -0.463 1 90.12 441 GLY A C 1
ATOM 3653 O O . GLY A 1 441 ? -17.891 19.031 -0.75 1 90.12 441 GLY A O 1
ATOM 3654 N N . THR A 1 442 ? -16.641 20.703 -0.017 1 88.81 442 THR A N 1
ATOM 3655 C CA . THR A 1 442 ? -15.508 19.812 0.265 1 88.81 442 THR A CA 1
ATOM 3656 C C . THR A 1 442 ? -15.727 19.062 1.573 1 88.81 442 THR A C 1
ATOM 3658 O O . THR A 1 442 ? -16.672 19.344 2.312 1 88.81 442 THR A O 1
ATOM 3661 N N . LYS A 1 443 ? -14.93 18.109 1.842 1 89.62 443 LYS A N 1
ATOM 3662 C CA . LYS A 1 443 ? -15.055 17.281 3.029 1 89.62 443 LYS A CA 1
ATOM 3663 C C . LYS A 1 443 ? -14.805 18.078 4.301 1 89.62 443 LYS A C 1
ATOM 3665 O O . LYS A 1 443 ? -15.219 17.672 5.391 1 89.62 443 LYS A O 1
ATOM 3670 N N . TYR A 1 444 ? -14.25 19.266 4.176 1 92.12 444 TYR A N 1
ATOM 3671 C CA . TYR A 1 444 ? -13.891 20.016 5.375 1 92.12 444 TYR A CA 1
ATOM 3672 C C . TYR A 1 444 ? -14.789 21.234 5.543 1 92.12 444 TYR A C 1
ATOM 3674 O O . TYR A 1 444 ? -14.844 21.828 6.621 1 92.12 444 TYR A O 1
ATOM 3682 N N . SER A 1 445 ? -15.469 21.656 4.465 1 93.25 445 SER A N 1
ATOM 3683 C CA . SER A 1 445 ? -16.203 22.922 4.492 1 93.25 445 SER A CA 1
ATOM 3684 C C . SER A 1 445 ? -17.25 22.922 5.602 1 93.25 445 SER A C 1
ATOM 3686 O O . SER A 1 445 ? -17.328 23.891 6.37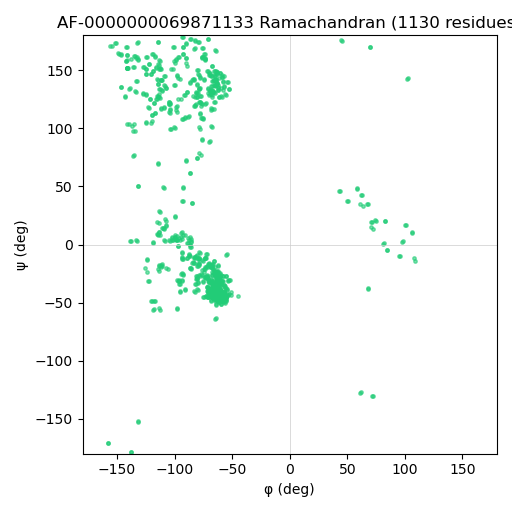5 1 93.25 445 SER A O 1
ATOM 3688 N N . TYR A 1 446 ? -17.953 21.875 5.734 1 89.56 446 TYR A N 1
ATOM 3689 C CA . TYR A 1 446 ? -18.969 21.797 6.762 1 89.56 446 TYR A CA 1
ATOM 3690 C C . TYR A 1 446 ? -18.359 21.859 8.156 1 89.56 446 TYR A C 1
ATOM 3692 O O . TYR A 1 446 ? -18.906 22.5 9.055 1 89.56 446 TYR A O 1
ATOM 3700 N N . LEU A 1 447 ? -17.297 21.141 8.32 1 90.5 447 LEU A N 1
ATOM 3701 C CA . LEU A 1 447 ? -16.609 21.109 9.602 1 90.5 447 LEU A CA 1
ATOM 3702 C C . LEU A 1 447 ? -16.141 22.516 9.992 1 90.5 447 LEU A C 1
ATOM 3704 O O . LEU A 1 447 ? -16.312 22.938 11.133 1 90.5 447 LEU A O 1
ATOM 3708 N N . ILE A 1 448 ? -15.602 23.172 9.055 1 92.75 448 ILE A N 1
ATOM 3709 C CA . ILE A 1 448 ? -15.078 24.516 9.305 1 92.75 448 ILE A CA 1
ATOM 3710 C C . ILE A 1 448 ? -16.219 25.453 9.648 1 92.75 448 ILE A C 1
ATOM 3712 O O . ILE A 1 448 ? -16.141 26.219 10.609 1 92.75 448 ILE A O 1
ATOM 3716 N N . LEU A 1 449 ? -17.25 25.359 8.875 1 92.06 449 LEU A N 1
ATOM 3717 C CA . LEU A 1 449 ? -18.406 26.219 9.117 1 92.06 449 LEU A CA 1
ATOM 3718 C C . LEU A 1 449 ? -19.031 25.938 10.484 1 92.06 449 LEU A C 1
ATOM 3720 O O . LEU A 1 449 ? -19.531 26.859 11.141 1 92.06 449 LEU A O 1
ATOM 3724 N N . SER A 1 450 ? -18.969 24.75 10.906 1 87.06 450 SER A N 1
ATOM 3725 C CA . SER A 1 450 ? -19.531 24.406 12.211 1 87.06 450 SER A CA 1
ATOM 3726 C C . SER A 1 450 ? -18.797 25.141 13.336 1 87.06 450 SER A C 1
ATOM 3728 O O . SER A 1 450 ? -19.375 25.391 14.391 1 87.06 450 SER A O 1
ATOM 3730 N N . LEU A 1 451 ? -17.578 25.453 13.172 1 86.81 451 LEU A N 1
ATOM 3731 C CA . LEU A 1 451 ? -16.797 26.172 14.172 1 86.81 451 LEU A CA 1
ATOM 3732 C C . LEU A 1 451 ? -17.328 27.594 14.352 1 86.81 451 LEU A C 1
ATOM 3734 O O . LEU A 1 451 ? -17.109 28.203 15.398 1 86.81 451 LEU A O 1
ATOM 3738 N N . LEU A 1 452 ? -18.031 28 13.328 1 88.19 452 LEU A N 1
ATOM 3739 C CA . LEU A 1 452 ? -18.484 29.391 13.32 1 88.19 452 LEU A CA 1
ATOM 3740 C C . LEU A 1 452 ? -19.781 29.547 14.102 1 88.19 452 LEU A C 1
ATOM 3742 O O . LEU A 1 452 ? -20.188 30.656 14.422 1 88.19 452 LEU A O 1
ATOM 3746 N N . TYR A 1 453 ? -20.391 28.516 14.359 1 85.31 453 TYR A N 1
ATOM 3747 C CA . TYR A 1 453 ? -21.688 28.562 15.008 1 85.31 453 TYR A CA 1
ATOM 3748 C C . TYR A 1 453 ? -21.625 27.938 16.391 1 85.31 453 TYR A C 1
ATOM 3750 O O . TYR A 1 453 ? -22.297 26.922 16.656 1 85.31 453 TYR A O 1
ATOM 3758 N N . GLN A 1 454 ? -20.922 28.672 17.219 1 75 454 GLN A N 1
ATOM 3759 C CA . GLN A 1 454 ? -20.781 28.188 18.578 1 75 454 GLN A CA 1
ATOM 3760 C C . GLN A 1 454 ? -22.125 28.234 19.328 1 75 454 GLN A C 1
ATOM 3762 O O . GLN A 1 454 ? -22.875 29.188 19.188 1 75 454 GLN A O 1
ATOM 3767 N N . GLY A 1 455 ? -22.516 27.328 19.891 1 69.38 455 GLY A N 1
ATOM 3768 C CA . GLY A 1 455 ? -23.719 27.328 20.703 1 69.38 455 GLY A CA 1
ATOM 3769 C C . GLY A 1 455 ? -24.953 26.844 19.953 1 69.38 455 GLY A C 1
ATOM 3770 O O . GLY A 1 455 ? -26.031 26.781 20.516 1 69.38 455 GLY A O 1
ATOM 3771 N N . ARG A 1 456 ? -24.734 26.719 18.703 1 75.12 456 ARG A N 1
ATOM 3772 C CA . ARG A 1 456 ? -25.844 26.219 17.891 1 75.12 456 ARG A CA 1
ATOM 3773 C C . ARG A 1 456 ? -26.219 24.797 18.297 1 75.12 456 ARG A C 1
ATOM 3775 O O . ARG A 1 456 ? -25.359 24.016 18.719 1 75.12 456 ARG A O 1
ATOM 3782 N N . ASP A 1 457 ? -27.484 24.641 18.312 1 74.5 457 ASP A N 1
ATOM 3783 C CA . ASP A 1 457 ? -27.969 23.281 18.547 1 74.5 457 ASP A CA 1
ATOM 3784 C C . ASP A 1 457 ? -27.797 22.406 17.297 1 74.5 457 ASP A C 1
ATOM 3786 O O . ASP A 1 457 ? -28.484 22.625 16.297 1 74.5 457 ASP A O 1
ATOM 3790 N N . TRP A 1 458 ? -26.969 21.562 17.344 1 77.31 458 TRP A N 1
ATOM 3791 C CA . TRP A 1 458 ? -26.609 20.734 16.188 1 77.31 458 TRP A CA 1
ATOM 3792 C C . TRP A 1 458 ? -27.422 19.438 16.172 1 77.31 458 TRP A C 1
ATOM 3794 O O . TRP A 1 458 ? -27.609 18.828 15.117 1 77.31 458 TRP A O 1
ATOM 3804 N N . LYS A 1 459 ? -27.828 19.078 17.375 1 77.06 459 LYS A N 1
ATOM 3805 C CA . LYS A 1 459 ? -28.391 17.75 17.547 1 77.06 459 LYS A CA 1
ATOM 3806 C C . LYS A 1 459 ? -29.734 17.641 16.828 1 77.06 459 LYS A C 1
ATOM 3808 O O . LYS A 1 459 ? -30.672 18.391 17.109 1 77.06 459 LYS A O 1
ATOM 3813 N N . ASP A 1 460 ? -29.766 16.781 15.844 1 77.56 460 ASP A N 1
ATOM 3814 C CA . ASP A 1 460 ? -30.953 16.391 15.086 1 77.56 460 ASP A CA 1
ATOM 3815 C C . ASP A 1 460 ? -31.422 17.516 14.164 1 77.56 460 ASP A C 1
ATOM 3817 O O . ASP A 1 460 ? -32.625 17.656 13.898 1 77.56 460 ASP A O 1
ATOM 3821 N N . LYS A 1 461 ? -30.547 18.406 13.914 1 79.12 461 LYS A N 1
ATOM 3822 C CA . LYS A 1 461 ? -30.844 19.469 12.961 1 79.12 461 LYS A CA 1
ATOM 3823 C C . LYS A 1 461 ? -30 19.328 11.695 1 79.12 461 LYS A C 1
ATOM 3825 O O . LYS A 1 461 ? -28.859 18.859 11.75 1 79.12 461 LYS A O 1
ATOM 3830 N N . LYS A 1 462 ? -30.641 19.625 10.648 1 80.62 462 LYS A N 1
ATOM 3831 C CA . LYS A 1 462 ? -29.953 19.547 9.367 1 80.62 462 LYS A CA 1
ATOM 3832 C C . LYS A 1 462 ? -29.594 20.938 8.859 1 80.62 462 LYS A C 1
ATOM 3834 O O . LYS A 1 462 ? -30.453 21.828 8.805 1 80.62 462 LYS A O 1
ATOM 3839 N N . TYR A 1 463 ? -28.391 21.156 8.648 1 86.81 463 TYR A N 1
ATOM 3840 C CA . TYR A 1 463 ? -27.938 22.438 8.109 1 86.81 463 TYR A CA 1
ATOM 3841 C C . TYR A 1 463 ? -27.312 22.25 6.727 1 86.81 463 TYR A C 1
ATOM 3843 O O . TYR A 1 463 ? -26.641 21.25 6.469 1 86.81 463 TYR A O 1
ATOM 3851 N N . ASN A 1 464 ? -27.578 23.219 5.883 1 89.25 464 ASN A N 1
ATOM 3852 C CA . ASN A 1 464 ? -27.078 23.188 4.516 1 89.25 464 ASN A CA 1
ATOM 3853 C C . ASN A 1 464 ? -26.016 24.266 4.289 1 89.25 464 ASN A C 1
ATOM 3855 O O . ASN A 1 464 ? -26.172 25.406 4.75 1 89.25 464 ASN A O 1
ATOM 3859 N N . GLU A 1 465 ? -24.969 23.844 3.697 1 92.31 465 GLU A N 1
ATOM 3860 C CA . GLU A 1 465 ? -24 24.828 3.236 1 92.31 465 GLU A CA 1
ATOM 3861 C C . GLU A 1 465 ? -24.562 25.672 2.094 1 92.31 465 GLU A C 1
ATOM 3863 O O . GLU A 1 465 ? -25.141 25.125 1.145 1 92.31 465 GLU A O 1
ATOM 3868 N N . ASP A 1 466 ? -24.5 26.891 2.254 1 94.75 466 ASP A N 1
ATOM 3869 C CA . ASP A 1 466 ? -24.984 27.781 1.21 1 94.75 466 ASP A CA 1
ATOM 3870 C C . ASP A 1 466 ? -24.078 29 1.042 1 94.75 466 ASP A C 1
ATOM 3872 O O . ASP A 1 466 ? -23.375 29.391 1.976 1 94.75 466 ASP A O 1
ATOM 3876 N N . HIS A 1 467 ? -24.094 29.5 -0.178 1 96.75 467 HIS A N 1
ATOM 3877 C CA . HIS A 1 467 ? -23.359 30.719 -0.459 1 96.75 467 HIS A CA 1
ATOM 3878 C C . HIS A 1 467 ? -24.125 31.953 0.013 1 96.75 467 HIS A C 1
ATOM 3880 O O . HIS A 1 467 ? -25.328 32.062 -0.218 1 96.75 467 HIS A O 1
ATOM 3886 N N . ILE A 1 468 ? -23.453 32.844 0.672 1 96.94 468 ILE A N 1
ATOM 3887 C CA . ILE A 1 468 ? -24.078 34.094 1.102 1 96.94 468 ILE A CA 1
ATOM 3888 C C . ILE A 1 468 ? -24.469 34.906 -0.12 1 96.94 468 ILE A C 1
ATOM 3890 O O . ILE A 1 468 ? -25.656 35.25 -0.29 1 96.94 468 ILE A O 1
ATOM 3894 N N . TYR A 1 469 ? -23.438 35.312 -0.882 1 97.12 469 TYR A N 1
ATOM 3895 C CA . TYR A 1 469 ? -23.75 35.75 -2.236 1 97.12 469 TYR A CA 1
ATOM 3896 C C . TYR A 1 469 ? -23.984 34.562 -3.162 1 97.12 469 TYR A C 1
ATOM 3898 O O . TYR A 1 469 ? -23.094 33.719 -3.318 1 97.12 469 TYR A O 1
ATOM 3906 N N . PRO A 1 470 ? -25.078 34.469 -3.768 1 95.75 470 PRO A N 1
ATOM 3907 C CA . PRO A 1 470 ? -25.438 33.25 -4.516 1 95.75 470 PRO A CA 1
ATOM 3908 C C . PRO A 1 470 ? -24.438 32.906 -5.602 1 95.75 470 PRO A C 1
ATOM 3910 O O . PRO A 1 470 ? -23.922 33.812 -6.297 1 95.75 470 PRO A O 1
ATOM 3913 N N . GLN A 1 471 ? -24.172 31.609 -5.727 1 94 471 GLN A N 1
ATOM 3914 C CA . GLN A 1 471 ? -23.172 31.078 -6.648 1 94 471 GLN A CA 1
ATOM 3915 C C . GLN A 1 471 ? -23.453 31.516 -8.078 1 94 471 GLN A C 1
ATOM 3917 O O . GLN A 1 471 ? -22.531 31.781 -8.852 1 94 471 GLN A O 1
ATOM 3922 N N . ASN A 1 472 ? -24.766 31.609 -8.438 1 92.94 472 ASN A N 1
ATOM 3923 C CA . ASN A 1 472 ? -25.172 31.938 -9.797 1 92.94 472 ASN A CA 1
ATOM 3924 C C . ASN A 1 472 ? -24.688 33.312 -10.219 1 92.94 472 ASN A C 1
ATOM 3926 O O . ASN A 1 472 ? -24.453 33.562 -11.398 1 92.94 472 ASN A O 1
ATOM 3930 N N . GLU A 1 473 ? -24.516 34.188 -9.305 1 94.56 473 GLU A N 1
ATOM 3931 C CA . GLU A 1 473 ? -24.078 35.562 -9.594 1 94.56 473 GLU A CA 1
ATOM 3932 C C . GLU A 1 473 ? -22.609 35.594 -10.047 1 94.56 473 GLU A C 1
ATOM 3934 O O . GLU A 1 473 ? -22.156 36.562 -10.656 1 94.56 473 GLU A O 1
ATOM 3939 N N . PHE A 1 474 ? -21.891 34.562 -9.812 1 95.06 474 PHE A N 1
ATOM 3940 C CA . PHE A 1 474 ? -20.453 34.562 -10.047 1 95.06 474 PHE A CA 1
ATOM 3941 C C . PHE A 1 474 ? -20.109 33.781 -11.312 1 95.06 474 PHE A C 1
ATOM 3943 O O . PHE A 1 474 ? -18.922 33.594 -11.633 1 95.06 474 PHE A O 1
ATOM 3950 N N . LYS A 1 475 ? -21.141 33.344 -11.969 1 94.75 475 LYS A N 1
ATOM 3951 C CA . LYS A 1 475 ? -20.875 32.781 -13.297 1 94.75 475 LYS A CA 1
ATOM 3952 C C . LYS A 1 475 ? -20.219 33.844 -14.195 1 94.75 475 LYS A C 1
ATOM 3954 O O . LYS A 1 475 ? -20.641 35 -14.219 1 94.75 475 LYS A O 1
ATOM 3959 N N . ILE A 1 476 ? -19.281 33.469 -14.836 1 92.38 476 ILE A N 1
ATOM 3960 C CA . ILE A 1 476 ? -18.469 34.406 -15.602 1 92.38 476 ILE A CA 1
ATOM 3961 C C . ILE A 1 476 ? -19.359 35.188 -16.562 1 92.38 476 ILE A C 1
ATOM 3963 O O . ILE A 1 476 ? -19.234 36.406 -16.688 1 92.38 476 ILE A O 1
ATOM 3967 N N . LYS A 1 477 ? -20.266 34.469 -17.234 1 93.5 477 LYS A N 1
ATOM 3968 C CA . LYS A 1 477 ? -21.188 35.125 -18.172 1 93.5 477 LYS A CA 1
ATOM 3969 C C . LYS A 1 477 ? -22 36.219 -17.484 1 93.5 477 LYS A C 1
ATOM 3971 O O . LYS A 1 477 ? -22.188 37.281 -18.047 1 93.5 477 LYS A O 1
ATOM 3976 N N . ASN A 1 478 ? -22.484 35.969 -16.266 1 94.06 478 ASN A N 1
ATOM 3977 C CA . ASN A 1 478 ? -23.312 36.938 -15.539 1 94.06 478 ASN A CA 1
ATOM 3978 C C . ASN A 1 478 ? -22.484 38.125 -15.062 1 94.06 478 ASN A C 1
ATOM 3980 O O . ASN A 1 478 ? -22.969 39.25 -15.078 1 94.06 478 ASN A O 1
ATOM 3984 N N . LEU A 1 479 ? -21.266 37.875 -14.648 1 95.06 479 LEU A N 1
ATOM 3985 C CA . LEU A 1 479 ? -20.391 38.938 -14.18 1 95.06 479 LEU A CA 1
ATOM 3986 C C . LEU A 1 479 ? -20.016 39.875 -15.328 1 95.06 479 LEU A C 1
ATOM 3988 O O . LEU A 1 479 ? -19.969 41.094 -15.164 1 95.06 479 LEU A O 1
ATOM 3992 N N . ARG A 1 480 ? -19.766 39.281 -16.453 1 94.44 480 ARG A N 1
ATOM 3993 C CA . ARG A 1 480 ? -19.469 40.094 -17.625 1 94.44 480 ARG A CA 1
ATOM 3994 C C . ARG A 1 480 ? -20.672 40.906 -18.047 1 94.44 480 ARG A C 1
ATOM 3996 O O . ARG A 1 480 ? -20.531 42.062 -18.469 1 94.44 480 ARG A O 1
ATOM 4003 N N . ALA A 1 481 ? -21.797 40.312 -18 1 94.94 481 ALA A N 1
ATOM 4004 C CA . ALA A 1 481 ? -23.031 41 -18.359 1 94.94 481 ALA A CA 1
ATOM 4005 C C . ALA A 1 481 ? -23.281 42.188 -17.453 1 94.94 481 ALA A C 1
ATOM 4007 O O . ALA A 1 481 ? -23.859 43.219 -17.891 1 94.94 481 ALA A O 1
ATOM 4008 N N . LYS A 1 482 ? -22.891 42.094 -16.234 1 94.5 482 LYS A N 1
ATOM 4009 C CA . LYS A 1 482 ? -23.078 43.156 -15.281 1 94.5 482 LYS A CA 1
ATOM 4010 C C . LYS A 1 482 ? -21.984 44.219 -15.438 1 94.5 482 LYS A C 1
ATOM 4012 O O . LYS A 1 482 ? -22.016 45.25 -14.773 1 94.5 482 LYS A O 1
ATOM 4017 N N . GLY A 1 483 ? -20.906 43.906 -16.281 1 94.31 483 GLY A N 1
ATOM 4018 C CA . GLY A 1 483 ? -19.922 44.938 -16.672 1 94.31 483 GLY A CA 1
ATOM 4019 C C . GLY A 1 483 ? -18.641 44.844 -15.859 1 94.31 483 GLY A C 1
ATOM 4020 O O . GLY A 1 483 ? -17.844 45.812 -15.867 1 94.31 483 GLY A O 1
ATOM 4021 N N . TYR A 1 484 ? -18.375 43.812 -15.211 1 95 484 TYR A N 1
ATOM 4022 C CA . TYR A 1 484 ? -17.156 43.688 -14.43 1 95 484 TYR A CA 1
ATOM 4023 C C . TYR A 1 484 ? -15.961 43.375 -15.32 1 95 484 TYR A C 1
ATOM 4025 O O . TYR A 1 484 ? -16.078 42.625 -16.281 1 95 484 TYR A O 1
ATOM 4033 N N . ASP A 1 485 ? -14.797 43.875 -14.977 1 93.75 485 ASP A N 1
ATOM 4034 C CA . ASP A 1 485 ? -13.586 43.656 -15.758 1 93.75 485 ASP A CA 1
ATOM 4035 C C . ASP A 1 485 ? -12.945 42.312 -15.391 1 93.75 485 ASP A C 1
ATOM 4037 O O . ASP A 1 485 ? -13.297 41.719 -14.367 1 93.75 485 ASP A O 1
ATOM 4041 N N . ASP A 1 486 ? -11.992 41.875 -16.156 1 90 486 ASP A N 1
ATOM 4042 C CA . ASP A 1 486 ? -11.391 40.562 -16.031 1 90 486 ASP A CA 1
ATOM 4043 C C . ASP A 1 486 ? -10.648 40.406 -14.703 1 90 486 ASP A C 1
ATOM 4045 O O . ASP A 1 486 ? -10.648 39.344 -14.094 1 90 486 ASP A O 1
ATOM 4049 N N . VAL A 1 487 ? -10.039 41.406 -14.242 1 88.31 487 VAL A N 1
ATOM 4050 C CA . VAL A 1 487 ? -9.281 41.406 -13 1 88.31 487 VAL A CA 1
ATOM 4051 C C . VAL A 1 487 ? -10.234 41.188 -11.82 1 88.31 487 VAL A C 1
ATOM 4053 O O . VAL A 1 487 ? -9.961 40.375 -10.93 1 88.31 487 VAL A O 1
ATOM 4056 N N . THR A 1 488 ? -11.297 41.938 -11.898 1 91.25 488 THR A N 1
ATOM 4057 C CA . THR A 1 488 ? -12.297 41.812 -10.844 1 91.25 488 THR A CA 1
ATOM 4058 C C . THR A 1 488 ? -12.938 40.438 -10.867 1 91.25 488 THR A C 1
ATOM 4060 O O . THR A 1 488 ? -13.164 39.812 -9.82 1 91.25 488 THR A O 1
ATOM 4063 N N . ILE A 1 489 ? -13.211 39.969 -12.039 1 93.19 489 ILE A N 1
ATOM 4064 C CA . ILE A 1 489 ? -13.836 38.688 -12.203 1 93.19 489 ILE A CA 1
ATOM 4065 C C . ILE A 1 489 ? -12.93 37.594 -11.633 1 93.19 489 ILE A C 1
ATOM 4067 O O . ILE A 1 489 ? -13.398 36.656 -10.953 1 93.19 489 ILE A O 1
ATOM 4071 N N . GLU A 1 490 ? -11.68 37.688 -11.844 1 89.19 490 GLU A N 1
ATOM 4072 C CA . GLU A 1 490 ? -10.719 36.719 -11.32 1 89.19 490 GLU A CA 1
ATOM 4073 C C . GLU A 1 490 ? -10.703 36.719 -9.797 1 89.19 490 GLU A C 1
ATOM 4075 O O . GLU A 1 490 ? -10.633 35.656 -9.172 1 89.19 490 GLU A O 1
ATOM 4080 N N . LYS A 1 491 ? -10.758 37.875 -9.266 1 90.25 491 LYS A N 1
ATOM 4081 C CA . LYS A 1 491 ? -10.773 38 -7.809 1 90.25 491 LYS A CA 1
ATOM 4082 C C . LYS A 1 491 ? -12.055 37.406 -7.219 1 90.25 491 LYS A C 1
ATOM 4084 O O . LYS A 1 491 ? -12.031 36.75 -6.172 1 90.25 491 LYS A O 1
ATOM 4089 N N . TYR A 1 492 ? -13.18 37.688 -7.922 1 94.62 492 TYR A N 1
ATOM 4090 C CA . TYR A 1 492 ? -14.469 37.156 -7.492 1 94.62 492 TYR A CA 1
ATOM 4091 C C . TYR A 1 492 ? -14.461 35.625 -7.539 1 94.62 492 TYR A C 1
ATOM 4093 O O . TYR A 1 492 ? -14.891 34.969 -6.59 1 94.62 492 TYR A O 1
ATOM 4101 N N . GLN A 1 493 ? -13.875 35.156 -8.578 1 91.5 493 GLN A N 1
ATOM 4102 C CA . GLN A 1 493 ? -13.828 33.719 -8.789 1 91.5 493 GLN A CA 1
ATOM 4103 C C . GLN A 1 493 ? -12.945 33.031 -7.754 1 91.5 493 GLN A C 1
ATOM 4105 O O . GLN A 1 493 ? -13.203 31.891 -7.359 1 91.5 493 GLN A O 1
ATOM 4110 N N . ALA A 1 494 ? -11.992 33.688 -7.301 1 88.88 494 ALA A N 1
ATOM 4111 C CA . ALA A 1 494 ? -11.031 33.125 -6.352 1 88.88 494 ALA A CA 1
ATOM 4112 C C . ALA A 1 494 ? -11.648 32.969 -4.965 1 88.88 494 ALA A C 1
ATOM 4114 O O . ALA A 1 494 ? -11.227 32.125 -4.18 1 88.88 494 ALA A O 1
ATOM 4115 N N . CYS A 1 495 ? -12.773 33.719 -4.707 1 92.38 495 CYS A N 1
ATOM 4116 C CA . CYS A 1 495 ? -13.219 33.781 -3.318 1 92.38 495 CYS A CA 1
ATOM 4117 C C . CYS A 1 495 ? -14.664 33.312 -3.191 1 92.38 495 CYS A C 1
ATOM 4119 O O . CYS A 1 495 ? -15.109 32.938 -2.107 1 92.38 495 CYS A O 1
ATOM 4121 N N . TYR A 1 496 ? -15.453 33.375 -4.246 1 95.25 496 TYR A N 1
ATOM 4122 C CA . TYR A 1 496 ? -16.906 33.25 -4.121 1 95.25 496 TYR A CA 1
ATOM 4123 C C . TYR A 1 496 ? -17.297 31.891 -3.562 1 95.25 496 TYR A C 1
ATOM 4125 O O . TYR A 1 496 ? -18.344 31.75 -2.922 1 95.25 496 TYR A O 1
ATOM 4133 N N . ASN A 1 497 ? -16.422 30.891 -3.84 1 94.94 497 ASN A N 1
ATOM 4134 C CA . ASN A 1 497 ? -16.766 29.516 -3.471 1 94.94 497 ASN A CA 1
ATOM 4135 C C . ASN A 1 497 ? -16.078 29.094 -2.18 1 94.94 497 ASN A C 1
ATOM 4137 O O . ASN A 1 497 ? -16.156 27.922 -1.784 1 94.94 497 ASN A O 1
ATOM 4141 N N . SER A 1 498 ? -15.398 30 -1.511 1 96.06 498 SER A N 1
ATOM 4142 C CA . SER A 1 498 ? -14.641 29.688 -0.302 1 96.06 498 SER A CA 1
ATOM 4143 C C . SER A 1 498 ? -15.492 29.859 0.947 1 96.06 498 SER A C 1
ATOM 4145 O O . SER A 1 498 ? -16.609 30.375 0.873 1 96.06 498 SER A O 1
ATOM 4147 N N . ILE A 1 499 ? -14.961 29.469 2.068 1 96.81 499 ILE A N 1
ATOM 4148 C CA . ILE A 1 499 ? -15.617 29.562 3.365 1 96.81 499 ILE A CA 1
ATOM 4149 C C . ILE A 1 499 ? -16.047 31 3.615 1 96.81 499 ILE A C 1
ATOM 4151 O O . ILE A 1 499 ? -17.078 31.25 4.262 1 96.81 499 ILE A O 1
ATOM 4155 N N . LEU A 1 500 ? -15.359 31.953 3.018 1 96.81 500 LEU A N 1
ATOM 4156 C CA . LEU A 1 500 ? -15.594 33.375 3.246 1 96.81 500 LEU A CA 1
ATOM 4157 C C . LEU A 1 500 ? -16.969 33.781 2.727 1 96.81 500 LEU A C 1
ATOM 4159 O O . LEU A 1 500 ? -17.547 34.781 3.195 1 96.81 500 LEU A O 1
ATOM 4163 N N . ASN A 1 501 ? -17.5 33 1.8 1 97.69 501 ASN A N 1
ATOM 4164 C CA . ASN A 1 501 ? -18.812 33.312 1.24 1 97.69 501 ASN A CA 1
ATOM 4165 C C . ASN A 1 501 ? -19.844 32.219 1.58 1 97.69 501 ASN A C 1
ATOM 4167 O O . ASN A 1 501 ? -20.859 32.094 0.909 1 97.69 501 ASN A O 1
ATOM 4171 N N . LEU A 1 502 ? -19.547 31.422 2.6 1 97.06 502 LEU A N 1
ATOM 4172 C CA . LEU A 1 502 ? -20.438 30.312 2.908 1 97.06 502 LEU A CA 1
ATOM 4173 C C . LEU A 1 502 ? -21.062 30.484 4.289 1 97.06 502 LEU A C 1
ATOM 4175 O O . LEU A 1 502 ? -20.484 31.141 5.156 1 97.06 502 LEU A O 1
ATOM 4179 N N . GLU A 1 503 ? -22.188 29.953 4.477 1 95.25 503 GLU A N 1
ATOM 4180 C CA . GLU A 1 503 ? -22.906 29.906 5.742 1 95.25 503 GLU A CA 1
ATOM 4181 C C . GLU A 1 503 ? -23.719 28.625 5.883 1 95.25 503 GLU A C 1
ATOM 4183 O O . GLU A 1 503 ? -23.844 27.859 4.93 1 95.25 503 GLU A O 1
ATOM 4188 N N . LEU A 1 504 ? -24.141 28.312 7.074 1 92.69 504 LEU A N 1
ATOM 4189 C CA . LEU A 1 504 ? -25.016 27.172 7.328 1 92.69 504 LEU A CA 1
ATOM 4190 C C . LEU A 1 504 ? -26.438 27.609 7.59 1 92.69 504 LEU A C 1
ATOM 4192 O O . LEU A 1 504 ? -26.703 28.328 8.555 1 92.69 504 LEU A O 1
ATOM 4196 N N . LEU A 1 505 ? -27.281 27.203 6.695 1 91.81 505 LEU A N 1
ATOM 4197 C CA . LEU A 1 505 ? -28.688 27.547 6.82 1 91.81 505 LEU A CA 1
ATOM 4198 C C . LEU A 1 505 ? -29.531 26.312 7.137 1 91.81 505 LEU A C 1
ATOM 4200 O O . LEU A 1 505 ? -29.219 25.203 6.672 1 91.81 505 LEU A O 1
ATOM 4204 N N . ASP A 1 506 ? -30.5 26.469 7.969 1 85.38 506 ASP A N 1
ATOM 4205 C CA . ASP A 1 506 ? -31.453 25.375 8.133 1 85.38 506 ASP A CA 1
ATOM 4206 C C . ASP A 1 506 ? -32.344 25.234 6.898 1 85.38 506 ASP A C 1
ATOM 4208 O O . ASP A 1 506 ? -32.25 26.031 5.961 1 85.38 506 ASP A O 1
ATOM 4212 N N . ASP A 1 507 ? -33.156 24.297 6.91 1 84.81 507 ASP A N 1
ATOM 4213 C CA . ASP A 1 507 ? -33.938 23.984 5.727 1 84.81 507 ASP A CA 1
ATOM 4214 C C . ASP A 1 507 ? -34.875 25.125 5.375 1 84.81 507 ASP A C 1
ATOM 4216 O O . ASP A 1 507 ? -35.031 25.469 4.199 1 84.81 507 ASP A O 1
ATOM 4220 N N . SER A 1 508 ? -35.469 25.656 6.359 1 84.25 508 SER A N 1
ATOM 4221 C CA . SER A 1 508 ? -36.406 26.75 6.141 1 84.25 508 SER A CA 1
ATOM 4222 C C . SER A 1 508 ? -35.719 27.984 5.586 1 84.25 508 SER A C 1
ATOM 4224 O O . SER A 1 508 ? -36.219 28.594 4.633 1 84.25 508 SER A O 1
ATOM 4226 N N . GLU A 1 509 ? -34.594 28.328 6.16 1 85.88 509 GLU A N 1
ATOM 4227 C CA . GLU A 1 509 ? -33.844 29.484 5.707 1 85.88 509 GLU A CA 1
ATOM 4228 C C . GLU A 1 509 ? -33.312 29.281 4.289 1 85.88 509 GLU A C 1
ATOM 4230 O O . GLU A 1 509 ? -33.344 30.203 3.475 1 85.88 509 GLU A O 1
ATOM 4235 N N . ASN A 1 510 ? -32.875 28.188 3.99 1 88.06 510 ASN A N 1
ATOM 4236 C CA . ASN A 1 510 ? -32.312 27.875 2.682 1 88.06 510 ASN A CA 1
ATOM 4237 C C . ASN A 1 510 ? -33.375 27.969 1.58 1 88.06 510 ASN A C 1
ATOM 4239 O O . ASN A 1 510 ? -33.094 28.5 0.502 1 88.06 510 ASN A O 1
ATOM 4243 N N . LYS A 1 511 ? -34.5 27.438 1.906 1 86.38 511 LYS A N 1
ATOM 4244 C CA . LYS A 1 511 ? -35.625 27.516 0.954 1 86.38 511 LYS A CA 1
ATOM 4245 C C . LYS A 1 511 ? -36.062 28.953 0.739 1 86.38 511 LYS A C 1
ATOM 4247 O O . LYS A 1 511 ? -36.406 29.344 -0.378 1 86.38 511 LYS A O 1
ATOM 4252 N N . SER A 1 512 ? -36.094 29.656 1.777 1 86.5 512 SER A N 1
ATOM 4253 C CA . SER A 1 512 ? -36.5 31.062 1.705 1 86.5 512 SER A CA 1
ATOM 4254 C C . SER A 1 512 ? -35.5 31.875 0.875 1 86.5 512 SER A C 1
ATOM 4256 O O . SER A 1 512 ? -35.906 32.781 0.131 1 86.5 512 SER A O 1
ATOM 4258 N N . LYS A 1 513 ? -34.312 31.672 1.035 1 89.94 513 LYS A N 1
ATOM 4259 C CA . LYS A 1 513 ? -33.281 32.406 0.284 1 89.94 513 LYS A CA 1
ATOM 4260 C C . LYS A 1 513 ? -33.375 32.094 -1.207 1 89.94 513 LYS A C 1
ATOM 4262 O O . LYS A 1 513 ? -33.531 33 -2.029 1 89.94 513 LYS A O 1
ATOM 4267 N N . ASN A 1 514 ? -33.406 30.844 -1.672 1 87.44 514 ASN A N 1
ATOM 4268 C CA . ASN A 1 514 ? -33.594 30.359 -3.035 1 87.44 514 ASN A CA 1
ATOM 4269 C C . ASN A 1 514 ? -32.781 31.188 -4.039 1 87.44 514 ASN A C 1
ATOM 4271 O O . ASN A 1 514 ? -33.375 31.719 -4.992 1 87.44 514 ASN A O 1
ATOM 4275 N N . ALA A 1 515 ? -31.594 31.5 -3.846 1 85.25 515 ALA A N 1
ATOM 4276 C CA . ALA A 1 515 ? -30.641 32.156 -4.738 1 85.25 515 ALA A CA 1
ATOM 4277 C C . ALA A 1 515 ? -30.938 33.625 -4.867 1 85.25 515 ALA A C 1
ATOM 4279 O O . ALA A 1 515 ? -30.5 34.281 -5.82 1 85.25 515 ALA A O 1
ATOM 4280 N N . LYS A 1 516 ? -31.688 34.219 -3.896 1 91.12 516 LYS A N 1
ATOM 4281 C CA . LYS A 1 516 ? -31.938 35.656 -3.877 1 91.12 516 LYS A CA 1
ATOM 4282 C C . LYS A 1 516 ? -30.641 36.438 -3.668 1 91.12 516 LYS A C 1
ATOM 4284 O O . LYS A 1 516 ? -29.781 36.031 -2.875 1 91.12 516 LYS A O 1
ATOM 4289 N N . PRO A 1 517 ? -30.547 37.5 -4.453 1 93.94 517 PRO A N 1
ATOM 4290 C CA . PRO A 1 517 ? -29.375 38.312 -4.195 1 93.94 517 PRO A CA 1
ATOM 4291 C C . PRO A 1 517 ? -29.266 38.75 -2.73 1 93.94 517 PRO A C 1
ATOM 4293 O O . PRO A 1 517 ? -30.266 39.031 -2.084 1 93.94 517 PRO A O 1
ATOM 4296 N N . PHE A 1 518 ? -28.094 38.719 -2.242 1 95.31 518 PHE A N 1
ATOM 4297 C CA . PHE A 1 518 ? -27.859 38.844 -0.81 1 95.31 518 PHE A CA 1
ATOM 4298 C C . PHE A 1 518 ? -28.375 40.156 -0.284 1 95.31 518 PHE A C 1
ATOM 4300 O O . PHE A 1 518 ? -28.938 40.25 0.812 1 95.31 518 PHE A O 1
ATOM 4307 N N . ASP A 1 519 ? -28.156 41.281 -1.057 1 93.88 519 ASP A N 1
ATOM 4308 C CA . ASP A 1 519 ? -28.594 42.594 -0.617 1 93.88 519 ASP A CA 1
ATOM 4309 C C . ASP A 1 519 ? -30.109 42.625 -0.43 1 93.88 519 ASP A C 1
ATOM 4311 O O . ASP A 1 519 ? -30.609 43.281 0.496 1 93.88 519 ASP A O 1
ATOM 4315 N N . LEU A 1 520 ? -30.828 41.875 -1.207 1 93.06 520 LEU A N 1
ATOM 4316 C CA . LEU A 1 520 ? -32.281 41.844 -1.115 1 93.06 520 LEU A CA 1
ATOM 4317 C C . LEU A 1 520 ? -32.719 40.875 0.001 1 93.06 520 LEU A C 1
ATOM 4319 O O . LEU A 1 520 ? -33.656 41.188 0.746 1 93.06 520 LEU A O 1
ATOM 4323 N N . TRP A 1 521 ? -32.062 39.781 0.116 1 93.31 521 TRP A N 1
ATOM 4324 C CA . TRP A 1 521 ? -32.406 38.781 1.11 1 93.31 521 TRP A CA 1
ATOM 4325 C C . TRP A 1 521 ? -32.156 39.281 2.521 1 93.31 521 TRP A C 1
ATOM 4327 O O . TRP A 1 521 ? -32.906 39 3.443 1 93.31 521 TRP A O 1
ATOM 4337 N N . LEU A 1 522 ? -31.109 40 2.668 1 93.44 522 LEU A N 1
ATOM 4338 C CA . LEU A 1 522 ? -30.672 40.5 3.973 1 93.44 522 LEU A CA 1
ATOM 4339 C C . LEU A 1 522 ? -31.672 41.531 4.531 1 93.44 522 LEU A C 1
ATOM 4341 O O . LEU A 1 522 ? -31.781 41.688 5.746 1 93.44 522 LEU A O 1
ATOM 4345 N N . LYS A 1 523 ? -32.406 42.156 3.668 1 90.06 523 LYS A N 1
ATOM 4346 C CA . LYS A 1 523 ? -33.312 43.219 4.074 1 90.06 523 LYS A CA 1
ATOM 4347 C C . LYS A 1 523 ? -34.406 42.656 5 1 90.06 523 LYS A C 1
ATOM 4349 O O . LYS A 1 523 ? -34.906 43.375 5.879 1 90.06 523 LYS A O 1
ATOM 4354 N N . ASP A 1 524 ? -34.719 41.406 4.836 1 88.25 524 ASP A N 1
ATOM 4355 C CA . ASP A 1 524 ? -35.812 40.812 5.617 1 88.25 524 ASP A CA 1
ATOM 4356 C C . ASP A 1 524 ? -35.219 40.031 6.809 1 88.25 524 ASP A C 1
ATOM 4358 O O . ASP A 1 524 ? -35.938 39.25 7.453 1 88.25 524 ASP A O 1
ATOM 4362 N N . ARG A 1 525 ? -34 40.125 7.039 1 88.06 525 ARG A N 1
ATOM 4363 C CA . ARG A 1 525 ? -33.375 39.406 8.133 1 88.06 525 ARG A CA 1
ATOM 4364 C C . ARG A 1 525 ? -33.094 40.344 9.32 1 88.06 525 ARG A C 1
ATOM 4366 O O . ARG A 1 525 ? -32.906 41.562 9.141 1 88.06 525 ARG A O 1
ATOM 4373 N N . ASP A 1 526 ? -33.094 39.781 10.492 1 86 526 ASP A N 1
ATOM 4374 C CA . ASP A 1 526 ? -32.906 40.594 11.688 1 86 526 ASP A CA 1
ATOM 4375 C C . ASP A 1 526 ? -31.422 40.625 12.094 1 86 526 ASP A C 1
ATOM 4377 O O . ASP A 1 526 ? -30.578 40.031 11.422 1 86 526 ASP A O 1
ATOM 4381 N N . ALA A 1 527 ? -31.188 41.344 13.125 1 86.25 527 ALA A N 1
ATOM 4382 C CA . ALA A 1 527 ? -29.812 41.531 13.609 1 86.25 527 ALA A CA 1
ATOM 4383 C C . ALA A 1 527 ? -29.219 40.219 14.125 1 86.25 527 ALA A C 1
ATOM 4385 O O . ALA A 1 527 ? -28.016 40 13.992 1 86.25 527 ALA A O 1
ATOM 4386 N N . ASN A 1 528 ? -30.031 39.469 14.602 1 87.69 528 ASN A N 1
ATOM 4387 C CA . ASN A 1 528 ? -29.578 38.188 15.109 1 87.69 528 ASN A CA 1
ATOM 4388 C C . ASN A 1 528 ? -29.047 37.312 13.984 1 87.69 528 ASN A C 1
ATOM 4390 O O . ASN A 1 528 ? -28.109 36.531 14.188 1 87.69 528 ASN A O 1
ATOM 4394 N N . PHE A 1 529 ? -29.672 37.406 12.891 1 90.19 529 PHE A N 1
ATOM 4395 C CA . PHE A 1 529 ? -29.219 36.656 11.719 1 90.19 529 PHE A CA 1
ATOM 4396 C C . PHE A 1 529 ? -27.812 37.062 11.32 1 90.19 529 PHE A C 1
ATOM 4398 O O . PHE A 1 529 ? -26.953 36.219 11.078 1 90.19 529 PHE A O 1
ATOM 4405 N N . LYS A 1 530 ? -27.625 38.375 11.273 1 92.25 530 LYS A N 1
ATOM 4406 C CA . LYS A 1 530 ? -26.312 38.906 10.891 1 92.25 530 LYS A CA 1
ATOM 4407 C C . LYS A 1 530 ? -25.234 38.438 11.867 1 92.25 530 LYS A C 1
ATOM 4409 O O . LYS A 1 530 ? -24.125 38.062 11.445 1 92.25 530 LYS A O 1
ATOM 4414 N N . GLU A 1 531 ? -25.594 38.469 13.086 1 90.12 531 GLU A N 1
ATOM 4415 C CA . GLU A 1 531 ? -24.641 38.062 14.109 1 90.12 531 GLU A CA 1
ATOM 4416 C C . GLU A 1 531 ? -24.344 36.562 14.016 1 90.12 531 GLU A C 1
ATOM 4418 O O . GLU A 1 531 ? -23.172 36.156 14.039 1 90.12 531 GLU A O 1
ATOM 4423 N N . ARG A 1 532 ? -25.359 35.812 13.859 1 89.12 532 ARG A N 1
ATOM 4424 C CA . ARG A 1 532 ? -25.25 34.344 13.805 1 89.12 532 ARG A CA 1
ATOM 4425 C C . ARG A 1 532 ? -24.391 33.906 12.625 1 89.12 532 ARG A C 1
ATOM 4427 O O . ARG A 1 532 ? -23.609 32.969 12.734 1 89.12 532 ARG A O 1
ATOM 4434 N N . HIS A 1 533 ? -24.516 34.594 11.547 1 93.94 533 HIS A N 1
ATOM 4435 C CA . HIS A 1 533 ? -23.844 34.188 10.328 1 93.94 533 HIS A CA 1
ATOM 4436 C C . HIS A 1 533 ? -22.594 35.031 10.078 1 93.94 533 HIS A C 1
ATOM 4438 O O . HIS A 1 533 ? -22 34.969 9 1 93.94 533 HIS A O 1
ATOM 4444 N N . HIS A 1 534 ? -22.266 35.875 11.016 1 94.56 534 HIS A N 1
ATOM 4445 C CA . HIS A 1 534 ? -21.062 36.688 10.977 1 94.56 534 HIS A CA 1
ATOM 4446 C C . HIS A 1 534 ? -21.031 37.562 9.727 1 94.56 534 HIS A C 1
ATOM 4448 O O . HIS A 1 534 ? -20.031 37.594 9 1 94.56 534 HIS A O 1
ATOM 4454 N N . ILE A 1 535 ? -22.125 38.219 9.508 1 96.44 535 ILE A N 1
ATOM 4455 C CA . ILE A 1 535 ? -22.219 39.188 8.414 1 96.44 535 ILE A CA 1
ATOM 4456 C C . ILE A 1 535 ? -21.641 40.531 8.852 1 96.44 535 ILE A C 1
ATOM 4458 O O . ILE A 1 535 ? -22.125 41.125 9.812 1 96.44 535 ILE A O 1
ATOM 4462 N N . PRO A 1 536 ? -20.625 40.969 8.164 1 96.56 536 PRO A N 1
ATOM 4463 C CA . PRO A 1 536 ? -20.047 42.25 8.578 1 96.56 536 PRO A CA 1
ATOM 4464 C C . PRO A 1 536 ? -20.984 43.438 8.336 1 96.56 536 PRO A C 1
ATOM 4466 O O . PRO A 1 536 ? -21.828 43.375 7.441 1 96.56 536 PRO A O 1
ATOM 4469 N N . GLU A 1 537 ? -20.812 4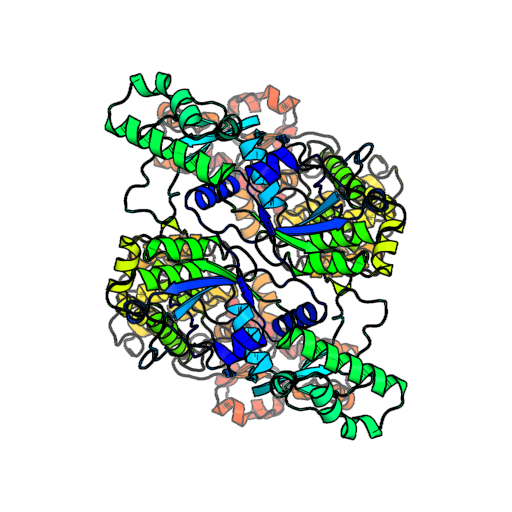4.5 9.125 1 94.5 537 GLU A N 1
ATOM 4470 C CA . GLU A 1 537 ? -21.594 45.719 8.914 1 94.5 537 GLU A CA 1
ATOM 4471 C C . GLU A 1 537 ? -21.062 46.5 7.723 1 94.5 537 GLU A C 1
ATOM 4473 O O . GLU A 1 537 ? -19.891 46.906 7.699 1 94.5 537 GLU A O 1
ATOM 4478 N N . MET A 1 538 ? -21.969 46.656 6.828 1 95.12 538 MET A N 1
ATOM 4479 C CA . MET A 1 538 ? -21.625 47.406 5.621 1 95.12 538 MET A CA 1
ATOM 4480 C C . MET A 1 538 ? -22.797 48.281 5.207 1 95.12 538 MET A C 1
ATOM 4482 O O . MET A 1 538 ? -23.938 48.062 5.613 1 95.12 538 MET A O 1
ATOM 4486 N N . ASN A 1 539 ? -22.422 49.344 4.379 1 93.44 539 ASN A N 1
ATOM 4487 C CA . ASN A 1 539 ? -23.453 50.25 3.896 1 93.44 539 ASN A CA 1
ATOM 4488 C C . ASN A 1 539 ? -24.203 49.688 2.703 1 93.44 539 ASN A C 1
ATOM 4490 O O . ASN A 1 539 ? -25.328 50.062 2.42 1 93.44 539 ASN A O 1
ATOM 4494 N N . ASP A 1 540 ? -23.5 48.875 2.039 1 95.19 540 ASP A N 1
ATOM 4495 C CA . ASP A 1 540 ? -24.047 48.281 0.82 1 95.19 540 ASP A CA 1
ATOM 4496 C C . ASP A 1 540 ? -23.594 46.844 0.675 1 95.19 540 ASP A C 1
ATOM 4498 O O . ASP A 1 540 ? -22.406 46.531 0.814 1 95.19 540 ASP A O 1
ATOM 4502 N N . TYR A 1 541 ? -24.578 45.938 0.464 1 96.56 541 TYR A N 1
ATOM 4503 C CA . TYR A 1 541 ? -24.297 44.5 0.368 1 96.56 541 TYR A CA 1
ATOM 4504 C C . TYR A 1 541 ? -24.484 44 -1.058 1 96.56 541 TYR A C 1
ATOM 4506 O O . TYR A 1 541 ? -24.609 42.812 -1.287 1 96.56 541 TYR A O 1
ATOM 4514 N N . SER A 1 542 ? -24.578 45 -2.023 1 95.69 542 SER A N 1
ATOM 4515 C CA . SER A 1 542 ? -24.703 44.594 -3.422 1 95.69 542 SER A CA 1
ATOM 4516 C C . SER A 1 542 ? -23.453 43.875 -3.908 1 95.69 542 SER A C 1
ATOM 4518 O O . SER A 1 542 ? -22.406 43.906 -3.244 1 95.69 542 SER A O 1
ATOM 4520 N N . LEU A 1 543 ? -23.5 43.25 -5.008 1 96 543 LEU A N 1
ATOM 4521 C CA . LEU A 1 543 ? -22.422 42.406 -5.559 1 96 543 LEU A CA 1
ATOM 4522 C C . LEU A 1 543 ? -21.172 43.25 -5.797 1 96 543 LEU A C 1
ATOM 4524 O O . LEU A 1 543 ? -20.047 42.75 -5.738 1 96 543 LEU A O 1
ATOM 4528 N N . ASP A 1 544 ? -21.375 44.562 -5.977 1 95.25 544 ASP A N 1
ATOM 4529 C CA . ASP A 1 544 ? -20.266 45.469 -6.254 1 95.25 544 ASP A CA 1
ATOM 4530 C C . ASP A 1 544 ? -19.312 45.531 -5.066 1 95.25 544 ASP A C 1
ATOM 4532 O O . ASP A 1 544 ? -18.141 45.906 -5.227 1 95.25 544 ASP A O 1
ATOM 4536 N N . TYR A 1 545 ? -19.828 45.219 -3.943 1 95.81 545 TYR A N 1
ATOM 4537 C CA . TYR A 1 545 ? -19.031 45.344 -2.736 1 95.81 545 TYR A CA 1
ATOM 4538 C C . TYR A 1 545 ? -18.625 44 -2.191 1 95.81 545 TYR A C 1
ATOM 4540 O O . TYR A 1 545 ? -18.312 43.844 -1.006 1 95.81 545 TYR A O 1
ATOM 4548 N N . PHE A 1 546 ? -18.656 43 -2.994 1 97.12 546 PHE A N 1
ATOM 4549 C CA . PHE A 1 546 ? -18.391 41.625 -2.6 1 97.12 546 PHE A CA 1
ATOM 4550 C C . PHE A 1 546 ? -16.984 41.5 -2.018 1 97.12 546 PHE A C 1
ATOM 4552 O O . PHE A 1 546 ? -16.797 40.844 -0.981 1 97.12 546 PHE A O 1
ATOM 4559 N N . LEU A 1 547 ? -15.969 42.062 -2.648 1 96.12 547 LEU A N 1
ATOM 4560 C CA . LEU A 1 547 ? -14.594 41.938 -2.172 1 96.12 547 LEU A CA 1
ATOM 4561 C C . LEU A 1 547 ? -14.414 42.625 -0.823 1 96.12 547 LEU A C 1
ATOM 4563 O O . LEU A 1 547 ? -13.656 42.156 0.027 1 96.12 547 LEU A O 1
ATOM 4567 N N . ASP A 1 548 ? -15.094 43.75 -0.689 1 95.62 548 ASP A N 1
ATOM 4568 C CA . ASP A 1 548 ? -15.078 44.406 0.608 1 95.62 548 ASP A CA 1
ATOM 4569 C C . ASP A 1 548 ? -15.734 43.531 1.682 1 95.62 548 ASP A C 1
ATOM 4571 O O . ASP A 1 548 ? -15.25 43.469 2.812 1 95.62 548 ASP A O 1
ATOM 4575 N N . PHE A 1 549 ? -16.812 42.969 1.336 1 97.38 549 PHE A N 1
ATOM 4576 C CA . PHE A 1 549 ? -17.5 42.031 2.223 1 97.38 549 PHE A CA 1
ATOM 4577 C C . PHE A 1 549 ? -16.578 40.906 2.654 1 97.38 549 PHE A C 1
ATOM 4579 O O . PHE A 1 549 ? -16.484 40.594 3.844 1 97.38 549 PHE A O 1
ATOM 4586 N N . ILE A 1 550 ? -15.852 40.312 1.691 1 97.06 550 ILE A N 1
ATOM 4587 C CA . ILE A 1 550 ? -14.961 39.188 1.932 1 97.06 550 ILE A CA 1
ATOM 4588 C C . ILE A 1 550 ? -13.844 39.594 2.887 1 97.06 550 ILE A C 1
ATOM 4590 O O . ILE A 1 550 ? -13.508 38.875 3.82 1 97.06 550 ILE A O 1
ATOM 4594 N N . LYS A 1 551 ? -13.305 40.719 2.639 1 95.25 551 LYS A N 1
ATOM 4595 C CA . LYS A 1 551 ? -12.211 41.219 3.471 1 95.25 551 LYS A CA 1
ATOM 4596 C C . LYS A 1 551 ? -12.672 41.406 4.91 1 95.25 551 LYS A C 1
ATOM 4598 O O . LYS A 1 551 ? -12.008 40.969 5.852 1 95.25 551 LYS A O 1
ATOM 4603 N N . LYS A 1 552 ? -13.773 42.062 5.109 1 96.5 552 LYS A N 1
ATOM 4604 C CA . LYS A 1 552 ? -14.297 42.344 6.441 1 96.5 552 LYS A CA 1
ATOM 4605 C C . LYS A 1 552 ? -14.734 41.062 7.137 1 96.5 552 LYS A C 1
ATOM 4607 O O . LYS A 1 552 ? -14.492 40.875 8.336 1 96.5 552 LYS A O 1
ATOM 4612 N N . ARG A 1 553 ? -15.367 40.219 6.387 1 97 553 ARG A N 1
ATOM 4613 C CA . ARG A 1 553 ? -15.844 38.969 6.969 1 97 553 ARG A CA 1
ATOM 4614 C C . ARG A 1 553 ? -14.68 38.062 7.355 1 97 553 ARG A C 1
ATOM 4616 O O . ARG A 1 553 ? -14.758 37.344 8.344 1 97 553 ARG A O 1
ATOM 4623 N N . LYS A 1 554 ? -13.633 38.031 6.52 1 96.19 554 LYS A N 1
ATOM 4624 C CA . LYS A 1 554 ? -12.438 37.281 6.852 1 96.19 554 LYS A CA 1
ATOM 4625 C C . LYS A 1 554 ? -11.93 37.625 8.25 1 96.19 554 LYS A C 1
ATOM 4627 O O . LYS A 1 554 ? -11.562 36.719 9.016 1 96.19 554 LYS A O 1
ATOM 4632 N N . ALA A 1 555 ? -11.93 38.875 8.547 1 94.5 555 ALA A N 1
ATOM 4633 C CA . ALA A 1 555 ? -11.477 39.312 9.859 1 94.5 555 ALA A CA 1
ATOM 4634 C C . ALA A 1 555 ? -12.391 38.781 10.961 1 94.5 555 ALA A C 1
ATOM 4636 O O . ALA A 1 555 ? -11.922 38.375 12.016 1 94.5 555 ALA A O 1
ATOM 4637 N N . LEU A 1 556 ? -13.625 38.844 10.711 1 94.62 556 LEU A N 1
ATOM 4638 C CA . LEU A 1 556 ? -14.602 38.375 11.688 1 94.62 556 LEU A CA 1
ATOM 4639 C C . LEU A 1 556 ? -14.469 36.875 11.914 1 94.62 556 LEU A C 1
ATOM 4641 O O . LEU A 1 556 ? -14.492 36.406 13.062 1 94.62 556 LEU A O 1
ATOM 4645 N N . LEU A 1 557 ? -14.375 36.188 10.844 1 95.5 557 LEU A N 1
ATOM 4646 C CA . LEU A 1 557 ? -14.289 34.719 10.938 1 95.5 557 LEU A CA 1
ATOM 4647 C C . LEU A 1 557 ? -12.984 34.312 11.602 1 95.5 557 LEU A C 1
ATOM 4649 O O . LEU A 1 557 ? -12.969 33.344 12.375 1 95.5 557 LEU A O 1
ATOM 4653 N N . THR A 1 558 ? -11.914 34.938 11.258 1 93.75 558 THR A N 1
ATOM 4654 C CA . THR A 1 558 ? -10.625 34.656 11.875 1 93.75 558 THR A CA 1
ATOM 4655 C C . THR A 1 558 ? -10.711 34.812 13.398 1 93.75 558 THR A C 1
ATOM 4657 O O . THR A 1 558 ? -10.227 33.938 14.133 1 93.75 558 THR A O 1
ATOM 4660 N N . LYS A 1 559 ? -11.328 35.812 13.781 1 90.44 559 LYS A N 1
ATOM 4661 C CA . LYS A 1 559 ? -11.5 36.062 15.211 1 90.44 559 LYS A CA 1
ATOM 4662 C C . LYS A 1 559 ? -12.344 34.969 15.852 1 90.44 559 LYS A C 1
ATOM 4664 O O . LYS A 1 559 ? -12.008 34.469 16.922 1 90.44 559 LYS A O 1
ATOM 4669 N N . GLN A 1 560 ? -13.344 34.656 15.195 1 90.19 560 GLN A N 1
ATOM 4670 C CA . GLN A 1 560 ? -14.258 33.625 15.719 1 90.19 560 GLN A CA 1
ATOM 4671 C C . GLN A 1 560 ? -13.555 32.281 15.859 1 90.19 560 GLN A C 1
ATOM 4673 O O . GLN A 1 560 ? -13.742 31.578 16.859 1 90.19 560 GLN A O 1
ATOM 4678 N N . ILE A 1 561 ? -12.836 31.906 14.875 1 90.69 561 ILE A N 1
ATOM 4679 C CA . ILE A 1 561 ? -12.148 30.609 14.875 1 90.69 561 ILE A CA 1
ATOM 4680 C C . ILE A 1 561 ? -11.07 30.609 15.953 1 90.69 561 ILE A C 1
ATOM 4682 O O . ILE A 1 561 ? -10.859 29.594 16.625 1 90.69 561 ILE A O 1
ATOM 4686 N N . LYS A 1 562 ? -10.445 31.734 16.109 1 86.5 562 LYS A N 1
ATOM 4687 C CA . LYS A 1 562 ? -9.422 31.844 17.141 1 86.5 562 LYS A CA 1
ATOM 4688 C C . LYS A 1 562 ? -10.023 31.688 18.531 1 86.5 562 LYS A C 1
ATOM 4690 O O . LYS A 1 562 ? -9.359 31.203 19.453 1 86.5 562 LYS A O 1
ATOM 4695 N N . GLU A 1 563 ? -11.203 32.031 18.641 1 80.06 563 GLU A N 1
ATOM 4696 C CA . GLU A 1 563 ? -11.883 31.953 19.922 1 80.06 563 GLU A CA 1
ATOM 4697 C C . GLU A 1 563 ? -12.422 30.562 20.203 1 80.06 563 GLU A C 1
ATOM 4699 O O . GLU A 1 563 ? -12.805 30.25 21.328 1 80.06 563 GLU A O 1
ATOM 4704 N N . PHE A 1 564 ? -12.43 29.891 19.109 1 78.56 564 PHE A N 1
ATOM 4705 C CA . PHE A 1 564 ? -12.867 28.516 19.297 1 78.56 564 PHE A CA 1
ATOM 4706 C C . PHE A 1 564 ? -11.82 27.719 20.062 1 78.56 564 PHE A C 1
ATOM 4708 O O . PHE A 1 564 ? -10.75 27.422 19.547 1 78.56 564 PHE A O 1
ATOM 4715 N N . ILE A 1 565 ? -11.836 27.688 21.359 1 65.69 565 ILE A N 1
ATOM 4716 C CA . ILE A 1 565 ? -10.922 26.938 22.219 1 65.69 565 ILE A CA 1
ATOM 4717 C C . ILE A 1 565 ? -11.672 25.812 22.922 1 65.69 565 ILE A C 1
ATOM 4719 O O . ILE A 1 565 ? -12.766 26.031 23.453 1 65.69 565 ILE A O 1
ATOM 4723 N N . LEU A 1 566 ? -11.234 24.641 22.609 1 63.81 566 LEU A N 1
ATOM 4724 C CA . LEU A 1 566 ? -11.695 23.547 23.453 1 63.81 566 LEU A CA 1
ATOM 4725 C C . LEU A 1 566 ? -10.922 23.5 24.766 1 63.81 566 LEU A C 1
ATOM 4727 O O . LEU A 1 566 ? -9.711 23.266 24.766 1 63.81 566 LEU A O 1
ATOM 4731 N N . GLN A 1 567 ? -11.211 24.375 25.828 1 54.84 567 GLN A N 1
ATOM 4732 C CA . GLN A 1 567 ? -10.609 24.375 27.156 1 54.84 567 GLN A CA 1
ATOM 4733 C C . GLN A 1 567 ? -11.219 23.281 28.031 1 54.84 567 GLN A C 1
ATOM 4735 O O . GLN A 1 567 ? -12.391 22.953 27.891 1 54.84 567 GLN A O 1
ATOM 4740 N N . MET B 1 1 ? -3.662 -25.094 -22.953 1 58.47 1 MET B N 1
ATOM 4741 C CA . MET B 1 1 ? -2.584 -24.625 -22.078 1 58.47 1 MET B CA 1
ATOM 4742 C C . MET B 1 1 ? -2.227 -25.703 -21.062 1 58.47 1 MET B C 1
ATOM 4744 O O . MET B 1 1 ? -3.107 -26.25 -20.406 1 58.47 1 MET B O 1
ATOM 4748 N N . ALA B 1 2 ? -1.005 -26.344 -21.328 1 66.19 2 ALA B N 1
ATOM 4749 C CA . ALA B 1 2 ? -0.697 -27.531 -20.531 1 66.19 2 ALA B CA 1
ATOM 4750 C C . ALA B 1 2 ? 0.2 -27.188 -19.344 1 66.19 2 ALA B C 1
ATOM 4752 O O . ALA B 1 2 ? 1.143 -26.406 -19.484 1 66.19 2 ALA B O 1
ATOM 4753 N N . TYR B 1 3 ? -0.204 -27.531 -18.188 1 81.06 3 TYR B N 1
ATOM 4754 C CA . TYR B 1 3 ? 0.627 -27.438 -16.984 1 81.06 3 TYR B CA 1
ATOM 4755 C C . TYR B 1 3 ? 1.473 -28.688 -16.797 1 81.06 3 TYR B C 1
ATOM 4757 O O . TYR B 1 3 ? 1.042 -29.797 -17.156 1 81.06 3 TYR B O 1
ATOM 4765 N N . PHE B 1 4 ? 2.709 -28.453 -16.391 1 87.38 4 PHE B N 1
ATOM 4766 C CA . PHE B 1 4 ? 3.664 -29.516 -16.094 1 87.38 4 PHE B CA 1
ATOM 4767 C C . PHE B 1 4 ? 4.016 -29.547 -14.609 1 87.38 4 PHE B C 1
ATOM 4769 O O . PHE B 1 4 ? 3.807 -28.547 -13.906 1 87.38 4 PHE B O 1
ATOM 4776 N N . ASN B 1 5 ? 4.422 -30.75 -14.188 1 90.12 5 ASN B N 1
ATOM 4777 C CA . ASN B 1 5 ? 4.852 -30.875 -12.797 1 90.12 5 ASN B CA 1
ATOM 4778 C C . ASN B 1 5 ? 6.262 -31.453 -12.703 1 90.12 5 ASN B C 1
ATOM 4780 O O . ASN B 1 5 ? 6.691 -32.219 -13.578 1 90.12 5 ASN B O 1
ATOM 4784 N N . THR B 1 6 ? 6.969 -31.031 -11.75 1 93.81 6 THR B N 1
ATOM 4785 C CA . THR B 1 6 ? 8.281 -31.594 -11.453 1 93.81 6 THR B CA 1
ATOM 4786 C C . THR B 1 6 ? 8.602 -31.469 -9.969 1 93.81 6 THR B C 1
ATOM 4788 O O . THR B 1 6 ? 7.797 -30.938 -9.195 1 93.81 6 THR B O 1
ATOM 4791 N N . THR B 1 7 ? 9.703 -32.062 -9.555 1 95.56 7 THR B N 1
ATOM 4792 C CA . THR B 1 7 ? 10.133 -31.953 -8.164 1 95.56 7 THR B CA 1
ATOM 4793 C C . THR B 1 7 ? 11.039 -30.75 -7.949 1 95.56 7 THR B C 1
ATOM 4795 O O . THR B 1 7 ? 11.586 -30.203 -8.906 1 95.56 7 THR B O 1
ATOM 4798 N N . ILE B 1 8 ? 11.148 -30.344 -6.715 1 97.19 8 ILE B N 1
ATOM 4799 C CA . ILE B 1 8 ? 12.062 -29.266 -6.359 1 97.19 8 ILE B CA 1
ATOM 4800 C C . ILE B 1 8 ? 13.492 -29.672 -6.719 1 97.19 8 ILE B C 1
ATOM 4802 O O . ILE B 1 8 ? 14.234 -28.891 -7.32 1 97.19 8 ILE B O 1
ATOM 4806 N N . LYS B 1 9 ? 13.852 -30.906 -6.406 1 97 9 LYS B N 1
ATOM 4807 C CA . LYS B 1 9 ? 15.188 -31.406 -6.699 1 97 9 LYS B CA 1
ATOM 4808 C C . LYS B 1 9 ? 15.492 -31.328 -8.195 1 97 9 LYS B C 1
ATOM 4810 O O . LYS B 1 9 ? 16.562 -30.859 -8.586 1 97 9 LYS B O 1
ATOM 4815 N N . ASP B 1 10 ? 14.586 -31.734 -8.969 1 96.12 10 ASP B N 1
ATOM 4816 C CA . ASP B 1 10 ? 14.789 -31.703 -10.422 1 96.12 10 ASP B CA 1
ATOM 4817 C C . ASP B 1 10 ? 15 -30.281 -10.914 1 96.12 10 ASP B C 1
ATOM 4819 O O . ASP B 1 10 ? 15.922 -30.016 -11.688 1 96.12 10 ASP B O 1
ATOM 4823 N N . LEU B 1 11 ? 14.172 -29.375 -10.508 1 96.94 11 LEU B N 1
ATOM 4824 C CA . LEU B 1 11 ? 14.266 -27.984 -10.945 1 96.94 11 LEU B CA 1
ATOM 4825 C C . LEU B 1 11 ? 15.586 -27.359 -10.508 1 96.94 11 LEU B C 1
ATOM 4827 O O . LEU B 1 11 ? 16.297 -26.766 -11.32 1 96.94 11 LEU B O 1
ATOM 4831 N N . ILE B 1 12 ? 15.938 -27.578 -9.266 1 96.94 12 ILE B N 1
ATOM 4832 C CA . ILE B 1 12 ? 17.062 -26.859 -8.656 1 96.94 12 ILE B CA 1
ATOM 4833 C C . ILE B 1 12 ? 18.375 -27.516 -9.078 1 96.94 12 ILE B C 1
ATOM 4835 O O . ILE B 1 12 ? 19.344 -26.828 -9.383 1 96.94 12 ILE B O 1
ATOM 4839 N N . SER B 1 13 ? 18.438 -28.844 -9.18 1 94.56 13 SER B N 1
ATOM 4840 C CA . SER B 1 13 ? 19.688 -29.547 -9.414 1 94.56 13 SER B CA 1
ATOM 4841 C C . SER B 1 13 ? 19.906 -29.812 -10.898 1 94.56 13 SER B C 1
ATOM 4843 O O . SER B 1 13 ? 21.047 -29.859 -11.375 1 94.56 13 SER B O 1
ATOM 4845 N N . GLU B 1 14 ? 18.828 -29.875 -11.656 1 93.75 14 GLU B N 1
ATOM 4846 C CA . GLU B 1 14 ? 19 -30.344 -13.023 1 93.75 14 GLU B CA 1
ATOM 4847 C C . GLU B 1 14 ? 18.719 -29.234 -14.031 1 93.75 14 GLU B C 1
ATOM 4849 O O . GLU B 1 14 ? 19.156 -29.297 -15.18 1 93.75 14 GLU B O 1
ATOM 4854 N N . ARG B 1 15 ? 18.047 -28.219 -13.602 1 96.06 15 ARG B N 1
ATOM 4855 C CA . ARG B 1 15 ? 17.594 -27.25 -14.602 1 96.06 15 ARG B CA 1
ATOM 4856 C C . ARG B 1 15 ? 18.219 -25.891 -14.367 1 96.06 15 ARG B C 1
ATOM 4858 O O . ARG B 1 15 ? 18.781 -25.281 -15.281 1 96.06 15 ARG B O 1
ATOM 4865 N N . ILE B 1 16 ? 18.156 -25.438 -13.156 1 95.94 16 ILE B N 1
ATOM 4866 C CA . ILE B 1 16 ? 18.672 -24.109 -12.836 1 95.94 16 ILE B CA 1
ATOM 4867 C C . ILE B 1 16 ? 20.172 -24.062 -13.133 1 95.94 16 ILE B C 1
ATOM 4869 O O . ILE B 1 16 ? 20.938 -24.906 -12.664 1 95.94 16 ILE B O 1
ATOM 4873 N N . GLY B 1 17 ? 20.562 -23.125 -13.875 1 91.62 17 GLY B N 1
ATOM 4874 C CA . GLY B 1 17 ? 21.969 -22.969 -14.242 1 91.62 17 GLY B CA 1
ATOM 4875 C C . GLY B 1 17 ? 22.359 -23.828 -15.438 1 91.62 17 GLY B C 1
ATOM 4876 O O . GLY B 1 17 ? 23.484 -23.703 -15.945 1 91.62 17 GLY B O 1
ATOM 4877 N N . ARG B 1 18 ? 21.484 -24.625 -15.922 1 94.12 18 ARG B N 1
ATOM 4878 C CA . ARG B 1 18 ? 21.766 -25.469 -17.078 1 94.12 18 ARG B CA 1
ATOM 4879 C C . ARG B 1 18 ? 20.922 -25.047 -18.281 1 94.12 18 ARG B C 1
ATOM 4881 O O . ARG B 1 18 ? 21.469 -24.703 -19.328 1 94.12 18 ARG B O 1
ATOM 4888 N N . ASN B 1 19 ? 19.703 -25.016 -18.062 1 96.38 19 ASN B N 1
ATOM 4889 C CA . ASN B 1 19 ? 18.875 -24.594 -19.188 1 96.38 19 ASN B CA 1
ATOM 4890 C C . ASN B 1 19 ? 17.75 -23.656 -18.734 1 96.38 19 ASN B C 1
ATOM 4892 O O . ASN B 1 19 ? 16.859 -23.328 -19.516 1 96.38 19 ASN B O 1
ATOM 4896 N N . THR B 1 20 ? 17.656 -23.297 -17.516 1 97.69 20 THR B N 1
ATOM 4897 C CA . THR B 1 20 ? 16.641 -22.422 -16.969 1 97.69 20 THR B CA 1
ATOM 4898 C C . THR B 1 20 ? 17.266 -21.156 -16.391 1 97.69 20 THR B C 1
ATOM 4900 O O . THR B 1 20 ? 18.125 -21.234 -15.508 1 97.69 20 THR B O 1
ATOM 4903 N N . PHE B 1 21 ? 16.828 -20.031 -16.922 1 97.38 21 PHE B N 1
ATOM 4904 C CA . PHE B 1 21 ? 17.438 -18.75 -16.578 1 97.38 21 PHE B CA 1
ATOM 4905 C C . PHE B 1 21 ? 16.359 -17.688 -16.375 1 97.38 21 PHE B C 1
ATOM 4907 O O . PHE B 1 21 ? 15.172 -18 -16.297 1 97.38 21 PHE B O 1
ATOM 4914 N N . LEU B 1 22 ? 16.828 -16.484 -16.094 1 95.94 22 LEU B N 1
ATOM 4915 C CA . LEU B 1 22 ? 15.93 -15.352 -15.906 1 95.94 22 LEU B CA 1
ATOM 4916 C C . LEU B 1 22 ? 16.016 -14.398 -17.094 1 95.94 22 LEU B C 1
ATOM 4918 O O . LEU B 1 22 ? 17.094 -14.117 -17.609 1 95.94 22 LEU B O 1
ATOM 4922 N N . PRO B 1 23 ? 14.883 -13.945 -17.609 1 93.38 23 PRO B N 1
ATOM 4923 C CA . PRO B 1 23 ? 14.938 -12.906 -18.625 1 93.38 23 PRO B CA 1
ATOM 4924 C C . PRO B 1 23 ? 15.305 -11.531 -18.062 1 93.38 23 PRO B C 1
ATOM 4926 O O . PRO B 1 23 ? 15.172 -11.305 -16.859 1 93.38 23 PRO B O 1
ATOM 4929 N N . ALA B 1 24 ? 15.68 -10.641 -18.891 1 88.94 24 ALA B N 1
ATOM 4930 C CA . ALA B 1 24 ? 16.141 -9.312 -18.5 1 88.94 24 ALA B CA 1
ATOM 4931 C C . ALA B 1 24 ? 15.008 -8.484 -17.906 1 88.94 24 ALA B C 1
ATOM 4933 O O . ALA B 1 24 ? 15.242 -7.539 -17.156 1 88.94 24 ALA B O 1
ATOM 4934 N N . ILE B 1 25 ? 13.789 -8.867 -18.172 1 88.12 25 ILE B N 1
ATOM 4935 C CA . ILE B 1 25 ? 12.641 -8.062 -17.766 1 88.12 25 ILE B CA 1
ATOM 4936 C C . ILE B 1 25 ? 12.359 -8.297 -16.281 1 88.12 25 ILE B C 1
ATOM 4938 O O . ILE B 1 25 ? 11.578 -7.566 -15.664 1 88.12 25 ILE B O 1
ATOM 4942 N N . GLN B 1 26 ? 12.961 -9.312 -15.695 1 90.06 26 GLN B N 1
ATOM 4943 C CA . GLN B 1 26 ? 12.703 -9.641 -14.289 1 90.06 26 GLN B CA 1
ATOM 4944 C C . GLN B 1 26 ? 13.344 -8.609 -13.367 1 90.06 26 GLN B C 1
ATOM 4946 O O . GLN B 1 26 ? 14.414 -8.078 -13.664 1 90.06 26 GLN B O 1
ATOM 4951 N N . ARG B 1 27 ? 12.727 -8.445 -12.305 1 86.88 27 ARG B N 1
ATOM 4952 C CA . ARG B 1 27 ? 13.297 -7.582 -11.273 1 86.88 27 ARG B CA 1
ATOM 4953 C C . ARG B 1 27 ? 14.328 -8.336 -10.438 1 86.88 27 ARG B C 1
ATOM 4955 O O . ARG B 1 27 ? 14.523 -9.539 -10.625 1 86.88 27 ARG B O 1
ATOM 4962 N N . GLU B 1 28 ? 14.922 -7.566 -9.562 1 89.31 28 GLU B N 1
ATOM 4963 C CA . GLU B 1 28 ? 15.906 -8.156 -8.664 1 89.31 28 GLU B CA 1
ATOM 4964 C C . GLU B 1 28 ? 15.234 -9 -7.586 1 89.31 28 GLU B C 1
ATOM 4966 O O . GLU B 1 28 ? 14.023 -8.891 -7.371 1 89.31 28 GLU B O 1
ATOM 4971 N N . TYR B 1 29 ? 16.031 -9.867 -7.016 1 92.62 29 TYR B N 1
ATOM 4972 C CA . TYR B 1 29 ? 15.547 -10.641 -5.875 1 92.62 29 TYR B CA 1
ATOM 4973 C C . TYR B 1 29 ? 15.305 -9.742 -4.668 1 92.62 29 TYR B C 1
ATOM 4975 O O . TYR B 1 29 ? 16.172 -8.945 -4.293 1 92.62 29 TYR B O 1
ATOM 4983 N N . VAL B 1 30 ? 14.117 -9.867 -4.023 1 90.44 30 VAL B N 1
ATOM 4984 C CA . VAL B 1 30 ? 13.781 -8.875 -3.006 1 90.44 30 VAL B CA 1
ATOM 4985 C C . VAL B 1 30 ? 13.273 -9.57 -1.748 1 90.44 30 VAL B C 1
ATOM 4987 O O . VAL B 1 30 ? 12.883 -8.914 -0.779 1 90.44 30 VAL B O 1
ATOM 4990 N N . TRP B 1 31 ? 13.227 -10.906 -1.63 1 93 31 TRP B N 1
ATOM 4991 C CA . TRP B 1 31 ? 12.688 -11.586 -0.459 1 93 31 TRP B CA 1
ATOM 4992 C C . TRP B 1 31 ? 13.656 -11.5 0.716 1 93 31 TRP B C 1
ATOM 4994 O O . TRP B 1 31 ? 14.875 -11.617 0.538 1 93 31 TRP B O 1
ATOM 5004 N N . ASN B 1 32 ? 13.148 -11.344 1.908 1 93.5 32 ASN B N 1
ATOM 5005 C CA . ASN B 1 32 ? 13.945 -11.406 3.129 1 93.5 32 ASN B CA 1
ATOM 5006 C C . ASN B 1 32 ? 13.953 -12.812 3.719 1 93.5 32 ASN B C 1
ATOM 5008 O O . ASN B 1 32 ? 13.219 -13.688 3.256 1 93.5 32 ASN B O 1
ATOM 5012 N N . PRO B 1 33 ? 14.766 -13.047 4.664 1 94.62 33 PRO B N 1
ATOM 5013 C CA . PRO B 1 33 ? 14.898 -14.391 5.227 1 94.62 33 PRO B CA 1
ATOM 5014 C C . PRO B 1 33 ? 13.578 -14.945 5.754 1 94.62 33 PRO B C 1
ATOM 5016 O O . PRO B 1 33 ? 13.273 -16.125 5.535 1 94.62 33 PRO B O 1
ATOM 5019 N N . ALA B 1 34 ? 12.828 -14.156 6.379 1 92.75 34 ALA B N 1
ATOM 5020 C CA . ALA B 1 34 ? 11.562 -14.617 6.957 1 92.75 34 ALA B CA 1
ATOM 5021 C C . ALA B 1 34 ? 10.625 -15.148 5.879 1 92.75 34 ALA B C 1
ATOM 5023 O O . ALA B 1 34 ? 9.906 -16.125 6.098 1 92.75 34 ALA B O 1
ATOM 5024 N N . GLN B 1 35 ? 10.609 -14.492 4.754 1 92.25 35 GLN B N 1
ATOM 5025 C CA . GLN B 1 35 ? 9.766 -14.93 3.641 1 92.25 35 GLN B CA 1
ATOM 5026 C C . GLN B 1 35 ? 10.219 -16.297 3.119 1 92.25 35 GLN B C 1
ATOM 5028 O O . GLN B 1 35 ? 9.383 -17.141 2.795 1 92.25 35 GLN B O 1
ATOM 5033 N N . VAL B 1 36 ? 11.484 -16.516 3.059 1 96.19 36 VAL B N 1
ATOM 5034 C CA . VAL B 1 36 ? 12.031 -17.781 2.602 1 96.19 36 VAL B CA 1
ATOM 5035 C C . VAL B 1 36 ? 11.688 -18.875 3.6 1 96.19 36 VAL B C 1
ATOM 5037 O O . VAL B 1 36 ? 11.273 -19.984 3.207 1 96.19 36 VAL B O 1
ATOM 5040 N N . GLU B 1 37 ? 11.867 -18.531 4.852 1 96.62 37 GLU B N 1
ATOM 5041 C CA . GLU B 1 37 ? 11.539 -19.484 5.914 1 96.62 37 GLU B CA 1
ATOM 5042 C C . GLU B 1 37 ? 10.07 -19.875 5.863 1 96.62 37 GLU B C 1
ATOM 5044 O O . GLU B 1 37 ? 9.734 -21.062 5.992 1 96.62 37 GLU B O 1
ATOM 5049 N N . LYS B 1 38 ? 9.281 -18.938 5.637 1 93 38 LYS B N 1
ATOM 5050 C CA . LYS B 1 38 ? 7.848 -19.203 5.531 1 93 38 LYS B CA 1
ATOM 5051 C C . LYS B 1 38 ? 7.535 -20.062 4.32 1 93 38 LYS B C 1
ATOM 5053 O O . LYS B 1 38 ? 6.652 -20.938 4.375 1 93 38 LYS B O 1
ATOM 5058 N N . LEU B 1 39 ? 8.148 -19.828 3.193 1 94.5 39 LEU B N 1
ATOM 5059 C CA . LEU B 1 39 ? 7.984 -20.656 2 1 94.5 39 LEU B CA 1
ATOM 5060 C C . LEU B 1 39 ? 8.305 -22.109 2.299 1 94.5 39 LEU B C 1
ATOM 5062 O O . LEU B 1 39 ? 7.543 -23 1.93 1 94.5 39 LEU B O 1
ATOM 5066 N N . PHE B 1 40 ? 9.367 -22.359 2.992 1 97.12 40 PHE B N 1
ATOM 5067 C CA . PHE B 1 40 ? 9.766 -23.734 3.271 1 97.12 40 PHE B CA 1
ATOM 5068 C C . PHE B 1 40 ? 8.82 -24.375 4.277 1 97.12 40 PHE B C 1
ATOM 5070 O O . PHE B 1 40 ? 8.562 -25.578 4.215 1 97.12 40 PHE B O 1
ATOM 5077 N N . ASP B 1 41 ? 8.383 -23.547 5.215 1 95.25 41 ASP B N 1
ATOM 5078 C CA . ASP B 1 41 ? 7.332 -24.078 6.086 1 95.25 41 ASP B CA 1
ATOM 5079 C C . ASP B 1 41 ? 6.125 -24.531 5.27 1 95.25 41 ASP B C 1
ATOM 5081 O O . ASP B 1 41 ? 5.57 -25.609 5.523 1 95.25 41 ASP B O 1
ATOM 5085 N N . SER B 1 42 ? 5.703 -23.75 4.289 1 92.69 42 SER B N 1
ATOM 5086 C CA . SER B 1 42 ? 4.586 -24.109 3.426 1 92.69 42 SER B CA 1
ATOM 5087 C C . SER B 1 42 ? 4.883 -25.391 2.656 1 92.69 42 SER B C 1
ATOM 5089 O O . SER B 1 42 ? 4.035 -26.281 2.576 1 92.69 42 SER B O 1
ATOM 5091 N N . ILE B 1 43 ? 6.062 -25.484 2.166 1 95.19 43 ILE B N 1
ATOM 5092 C CA . ILE B 1 43 ? 6.469 -26.656 1.406 1 95.19 43 ILE B CA 1
ATOM 5093 C C . ILE B 1 43 ? 6.418 -27.891 2.301 1 95.19 43 ILE B C 1
ATOM 5095 O O . ILE B 1 43 ? 5.875 -28.938 1.909 1 95.19 43 ILE B O 1
ATOM 5099 N N . MET B 1 44 ? 6.914 -27.734 3.488 1 95.69 44 MET B N 1
ATOM 5100 C CA . MET B 1 44 ? 6.957 -28.844 4.43 1 95.69 44 MET B CA 1
ATOM 5101 C C . MET B 1 44 ? 5.547 -29.25 4.855 1 95.69 44 MET B C 1
ATOM 5103 O O . MET B 1 44 ? 5.285 -30.422 5.109 1 95.69 44 MET B O 1
ATOM 5107 N N . CYS B 1 45 ? 4.699 -28.297 4.918 1 91.75 45 CYS B N 1
ATOM 5108 C CA . CYS B 1 45 ? 3.322 -28.562 5.316 1 91.75 45 CYS B CA 1
ATOM 5109 C C . CYS B 1 45 ? 2.52 -29.156 4.164 1 91.75 45 CYS B C 1
ATOM 5111 O O . CYS B 1 45 ? 1.383 -29.594 4.355 1 91.75 45 CYS B O 1
ATOM 5113 N N . GLY B 1 46 ? 3.086 -29.109 2.977 1 90.25 46 GLY B N 1
ATOM 5114 C CA . GLY B 1 46 ? 2.383 -29.625 1.809 1 90.25 46 GLY B CA 1
ATOM 5115 C C . GLY B 1 46 ? 1.396 -28.625 1.228 1 90.25 46 GLY B C 1
ATOM 5116 O O . GLY B 1 46 ? 0.406 -29.016 0.606 1 90.25 46 GLY B O 1
ATOM 5117 N N . TYR B 1 47 ? 1.588 -27.359 1.548 1 88.75 47 TYR B N 1
ATOM 5118 C CA . TYR B 1 47 ? 0.749 -26.328 0.964 1 88.75 47 TYR B CA 1
ATOM 5119 C C . TYR B 1 47 ? 1.184 -26.016 -0.463 1 88.75 47 TYR B C 1
ATOM 5121 O O . TYR B 1 47 ? 2.375 -26.047 -0.776 1 88.75 47 TYR B O 1
ATOM 5129 N N . PRO B 1 48 ? 0.17 -25.734 -1.284 1 87.38 48 PRO B N 1
ATOM 5130 C CA . PRO B 1 48 ? 0.577 -25.312 -2.625 1 87.38 48 PRO B CA 1
ATOM 5131 C C . PRO B 1 48 ? 1.344 -23.984 -2.619 1 87.38 48 PRO B C 1
ATOM 5133 O O . PRO B 1 48 ? 1.029 -23.094 -1.831 1 87.38 48 PRO B O 1
ATOM 5136 N N . ILE B 1 49 ? 2.342 -23.875 -3.463 1 87.81 49 ILE B N 1
ATOM 5137 C CA . ILE B 1 49 ? 3.125 -22.641 -3.504 1 87.81 49 ILE B CA 1
ATOM 5138 C C . ILE B 1 49 ? 2.895 -21.938 -4.836 1 87.81 49 ILE B C 1
ATOM 5140 O O . ILE B 1 49 ? 3.787 -21.25 -5.34 1 87.81 49 ILE B O 1
ATOM 5144 N N . SER B 1 50 ? 1.72 -22.141 -5.434 1 83.5 50 SER B N 1
ATOM 5145 C CA . SER B 1 50 ? 1.28 -21.516 -6.676 1 83.5 50 SER B CA 1
ATOM 5146 C C . SER B 1 50 ? 2.068 -22.047 -7.871 1 83.5 50 SER B C 1
ATOM 5148 O O . SER B 1 50 ? 3.088 -22.719 -7.703 1 83.5 50 SER B O 1
ATOM 5150 N N . SER B 1 51 ? 1.641 -21.719 -8.984 1 88.38 51 SER B N 1
ATOM 5151 C CA . SER B 1 51 ? 2.273 -22.203 -10.203 1 88.38 51 SER B CA 1
ATOM 5152 C C . SER B 1 51 ? 3.328 -21.219 -10.703 1 88.38 51 SER B C 1
ATOM 5154 O O . SER B 1 51 ? 3.402 -20.078 -10.234 1 88.38 51 SER B O 1
ATOM 5156 N N . PHE B 1 52 ? 4.168 -21.734 -11.594 1 92.19 52 PHE B N 1
ATOM 5157 C CA . PHE B 1 52 ? 5.215 -20.938 -12.234 1 92.19 52 PHE B CA 1
ATOM 5158 C C . PHE B 1 52 ? 4.945 -20.797 -13.727 1 92.19 52 PHE B C 1
ATOM 5160 O O . PHE B 1 52 ? 4.141 -21.531 -14.297 1 92.19 52 PHE B O 1
ATOM 5167 N N . LEU B 1 53 ? 5.535 -19.781 -14.336 1 93.75 53 LEU B N 1
ATOM 5168 C CA . LEU B 1 53 ? 5.422 -19.547 -15.766 1 93.75 53 LEU B CA 1
ATOM 5169 C C . LEU B 1 53 ? 6.801 -19.5 -16.422 1 93.75 53 LEU B C 1
ATOM 5171 O O . LEU B 1 53 ? 7.637 -18.672 -16.078 1 93.75 53 LEU B O 1
ATOM 5175 N N . PHE B 1 54 ? 7.035 -20.453 -17.359 1 96 54 PHE B N 1
ATOM 5176 C CA . PHE B 1 54 ? 8.305 -20.547 -18.062 1 96 54 PHE B CA 1
ATOM 5177 C C . PHE B 1 54 ? 8.133 -20.219 -19.547 1 96 54 PHE B C 1
ATOM 5179 O O . PHE B 1 54 ? 7.188 -20.688 -20.188 1 96 54 PHE B O 1
ATOM 5186 N N . TRP B 1 55 ? 9.023 -19.391 -20.047 1 95.5 55 TRP B N 1
ATOM 5187 C CA . TRP B 1 55 ? 9.109 -19.109 -21.484 1 95.5 55 TRP B CA 1
ATOM 5188 C C . TRP B 1 55 ? 10.102 -20.047 -22.172 1 95.5 55 TRP B C 1
ATOM 5190 O O . TRP B 1 55 ? 11.312 -19.938 -21.969 1 95.5 55 TRP B O 1
ATOM 5200 N N . LYS B 1 56 ? 9.547 -20.938 -22.922 1 95.5 56 LYS B N 1
ATOM 5201 C CA . LYS B 1 56 ? 10.398 -21.891 -23.625 1 95.5 56 LYS B CA 1
ATOM 5202 C C . LYS B 1 56 ? 10.953 -21.266 -24.922 1 95.5 56 LYS B C 1
ATOM 5204 O O . LYS B 1 56 ? 10.188 -20.812 -25.766 1 95.5 56 LYS B O 1
ATOM 5209 N N . ILE B 1 57 ? 12.219 -21.188 -24.984 1 94.69 57 ILE B N 1
ATOM 5210 C CA . ILE B 1 57 ? 12.906 -20.625 -26.141 1 94.69 57 ILE B CA 1
ATOM 5211 C C . ILE B 1 57 ? 13.688 -21.734 -26.859 1 94.69 57 ILE B C 1
ATOM 5213 O O . ILE B 1 57 ? 14.477 -22.438 -26.234 1 94.69 57 ILE B O 1
ATOM 5217 N N . ARG B 1 58 ? 13.422 -21.891 -28.25 1 93.38 58 ARG B N 1
ATOM 5218 C CA . ARG B 1 58 ? 14.148 -22.875 -29.047 1 93.38 58 ARG B CA 1
ATOM 5219 C C . ARG B 1 58 ? 15.641 -22.578 -29.062 1 93.38 58 ARG B C 1
ATOM 5221 O O . ARG B 1 58 ? 16.047 -21.406 -29.016 1 93.38 58 ARG B O 1
ATOM 5228 N N . GLU B 1 59 ? 16.406 -23.562 -29.047 1 93.75 59 GLU B N 1
ATOM 5229 C CA . GLU B 1 59 ? 17.859 -23.469 -29 1 93.75 59 GLU B CA 1
ATOM 5230 C C . GLU B 1 59 ? 18.375 -22.422 -29.984 1 93.75 59 GLU B C 1
ATOM 5232 O O . GLU B 1 59 ? 19.234 -21.625 -29.641 1 93.75 59 GLU B O 1
ATOM 5237 N N . GLU B 1 60 ? 17.891 -22.375 -31.156 1 91.88 60 GLU B N 1
ATOM 5238 C CA . GLU B 1 60 ? 18.375 -21.516 -32.219 1 91.88 60 GLU B CA 1
ATOM 5239 C C . GLU B 1 60 ? 18.156 -20.031 -31.875 1 91.88 60 GLU B C 1
ATOM 5241 O O . GLU B 1 60 ? 18.844 -19.156 -32.406 1 91.88 60 GLU B O 1
ATOM 5246 N N . LYS B 1 61 ? 17.25 -19.75 -30.938 1 91.69 61 LYS B N 1
ATOM 5247 C CA . LYS B 1 61 ? 16.875 -18.375 -30.625 1 91.69 61 LYS B CA 1
ATOM 5248 C C . LYS B 1 61 ? 17.328 -17.984 -29.219 1 91.69 61 LYS B C 1
ATOM 5250 O O . LYS B 1 61 ? 16.969 -16.906 -28.719 1 91.69 61 LYS B O 1
ATOM 5255 N N . LYS B 1 62 ? 18.078 -18.812 -28.609 1 89.5 62 LYS B N 1
ATOM 5256 C CA . LYS B 1 62 ? 18.406 -18.641 -27.203 1 89.5 62 LYS B CA 1
ATOM 5257 C C . LYS B 1 62 ? 19.219 -17.359 -26.969 1 89.5 62 LYS B C 1
ATOM 5259 O O . LYS B 1 62 ? 19.188 -16.797 -25.875 1 89.5 62 LYS B O 1
ATOM 5264 N N . LYS B 1 63 ? 19.891 -16.906 -28.031 1 87.88 63 LYS B N 1
ATOM 5265 C CA . LYS B 1 63 ? 20.766 -15.742 -27.875 1 87.88 63 LYS B CA 1
ATOM 5266 C C . LYS B 1 63 ? 20.078 -14.461 -28.312 1 87.88 63 LYS B C 1
ATOM 5268 O O . LYS B 1 63 ? 20.672 -13.375 -28.25 1 87.88 63 LYS B O 1
ATOM 5273 N N . ASP B 1 64 ? 18.844 -14.633 -28.656 1 84.69 64 ASP B N 1
ATOM 5274 C CA . ASP B 1 64 ? 18.109 -13.453 -29.094 1 84.69 64 ASP B CA 1
ATOM 5275 C C . ASP B 1 64 ? 17.812 -12.523 -27.906 1 84.69 64 ASP B C 1
ATOM 5277 O O . ASP B 1 64 ? 17.578 -11.336 -28.094 1 84.69 64 ASP B O 1
ATOM 5281 N N . TRP B 1 65 ? 17.906 -13.125 -26.703 1 80.62 65 TRP B N 1
ATOM 5282 C CA . TRP B 1 65 ? 17.562 -12.344 -25.516 1 80.62 65 TRP B CA 1
ATOM 5283 C C . TRP B 1 65 ? 18.625 -12.508 -24.438 1 80.62 65 TRP B C 1
ATOM 5285 O O . TRP B 1 65 ? 19.156 -13.602 -24.234 1 80.62 65 TRP B O 1
ATOM 5295 N N . THR B 1 66 ? 18.859 -11.398 -23.812 1 87.25 66 THR B N 1
ATOM 5296 C CA . THR B 1 66 ? 19.766 -11.484 -22.672 1 87.25 66 THR B CA 1
ATOM 5297 C C . THR B 1 66 ? 19.125 -12.258 -21.516 1 87.25 66 THR B C 1
ATOM 5299 O O . THR B 1 66 ? 17.953 -12.055 -21.203 1 87.25 66 THR B O 1
ATOM 5302 N N . SER B 1 67 ? 19.859 -13.18 -20.969 1 92.75 67 SER B N 1
ATOM 5303 C CA . SER B 1 67 ? 19.375 -13.992 -19.859 1 92.75 67 SER B CA 1
ATOM 5304 C C . SER B 1 67 ? 20.297 -13.867 -18.641 1 92.75 67 SER B C 1
ATOM 5306 O O . SER B 1 67 ? 21.469 -13.508 -18.781 1 92.75 67 SER B O 1
ATOM 5308 N N . TYR B 1 68 ? 19.812 -14.086 -17.516 1 94.81 68 TYR B N 1
ATOM 5309 C CA . TYR B 1 68 ? 20.562 -13.961 -16.266 1 94.81 68 TYR B CA 1
ATOM 5310 C C . TYR B 1 68 ? 20.469 -15.242 -15.445 1 94.81 68 TYR B C 1
ATOM 5312 O O . TYR B 1 68 ? 19.484 -15.977 -15.547 1 94.81 68 TYR B O 1
ATOM 5320 N N . GLU B 1 69 ? 21.453 -15.469 -14.656 1 96.56 69 GLU B N 1
ATOM 5321 C CA . GLU B 1 69 ? 21.484 -16.609 -13.75 1 96.56 69 GLU B CA 1
ATOM 5322 C C . GLU B 1 69 ? 20.672 -16.344 -12.492 1 96.56 69 GLU B C 1
ATOM 5324 O O . GLU B 1 69 ? 20.531 -15.188 -12.07 1 96.56 69 GLU B O 1
ATOM 5329 N N . PHE B 1 70 ? 20.141 -17.375 -11.93 1 97.5 70 PHE B N 1
ATOM 5330 C CA . PHE B 1 70 ? 19.562 -17.25 -10.602 1 97.5 70 PHE B CA 1
ATOM 5331 C C . PHE B 1 70 ? 20.641 -17.047 -9.547 1 97.5 70 PHE B C 1
ATOM 5333 O O . PHE B 1 70 ? 21.734 -17.594 -9.656 1 97.5 70 PHE B O 1
ATOM 5340 N N . ILE B 1 71 ? 20.281 -16.328 -8.57 1 96.94 71 ILE B N 1
ATOM 5341 C CA . ILE B 1 71 ? 21.219 -16.109 -7.473 1 96.94 71 ILE B CA 1
ATOM 5342 C C . ILE B 1 71 ? 21.266 -17.359 -6.586 1 96.94 71 ILE B C 1
ATOM 5344 O O . ILE B 1 71 ? 20.234 -17.922 -6.23 1 96.94 71 ILE B O 1
ATOM 5348 N N . LYS B 1 72 ? 22.438 -17.859 -6.332 1 97 72 LYS B N 1
ATOM 5349 C CA . LYS B 1 72 ? 22.672 -18.969 -5.398 1 97 72 LYS B CA 1
ATOM 5350 C C . LYS B 1 72 ? 23.125 -18.453 -4.035 1 97 72 LYS B C 1
ATOM 5352 O O . LYS B 1 72 ? 22.5 -18.766 -3.014 1 97 72 LYS B O 1
ATOM 5357 N N . ASP B 1 73 ? 24.172 -17.672 -4.043 1 97.69 73 ASP B N 1
ATOM 5358 C CA . ASP B 1 73 ? 24.672 -17 -2.848 1 97.69 73 ASP B CA 1
ATOM 5359 C C . ASP B 1 73 ? 24.297 -15.523 -2.859 1 97.69 73 ASP B C 1
ATOM 5361 O O . ASP B 1 73 ? 24.984 -14.703 -3.469 1 97.69 73 ASP B O 1
ATOM 5365 N N . PHE B 1 74 ? 23.219 -15.156 -2.125 1 97.56 74 PHE B N 1
ATOM 5366 C CA . PHE B 1 74 ? 22.703 -13.797 -2.119 1 97.56 74 PHE B CA 1
ATOM 5367 C C . PHE B 1 74 ? 23.516 -12.906 -1.193 1 97.56 74 PHE B C 1
ATOM 5369 O O . PHE B 1 74 ? 23.781 -13.273 -0.047 1 97.56 74 PHE B O 1
ATOM 5376 N N . ASP B 1 75 ? 23.953 -11.867 -1.712 1 95.31 75 ASP B N 1
ATOM 5377 C CA . ASP B 1 75 ? 24.641 -10.82 -0.963 1 95.31 75 ASP B CA 1
ATOM 5378 C C . ASP B 1 75 ? 23.875 -9.508 -1.004 1 95.31 75 ASP B C 1
ATOM 5380 O O . ASP B 1 75 ? 23.781 -8.867 -2.055 1 95.31 75 ASP B O 1
ATOM 5384 N N . GLN B 1 76 ? 23.391 -9.141 0.131 1 91 76 GLN B N 1
ATOM 5385 C CA . GLN B 1 76 ? 22.578 -7.926 0.221 1 91 76 GLN B CA 1
ATOM 5386 C C . GLN B 1 76 ? 23.359 -6.711 -0.282 1 91 76 GLN B C 1
ATOM 5388 O O . GLN B 1 76 ? 22.766 -5.754 -0.785 1 91 76 GLN B O 1
ATOM 5393 N N . ALA B 1 77 ? 24.672 -6.68 -0.22 1 86.69 77 ALA B N 1
ATOM 5394 C CA . ALA B 1 77 ? 25.516 -5.574 -0.675 1 86.69 77 ALA B CA 1
ATOM 5395 C C . ALA B 1 77 ? 25.656 -5.586 -2.193 1 86.69 77 ALA B C 1
ATOM 5397 O O . ALA B 1 77 ? 25.938 -4.551 -2.807 1 86.69 77 ALA B O 1
ATOM 5398 N N . LYS B 1 78 ? 25.531 -6.793 -2.789 1 88.69 78 LYS B N 1
ATOM 5399 C CA . LYS B 1 78 ? 25.641 -6.988 -4.234 1 88.69 78 LYS B CA 1
ATOM 5400 C C . LYS B 1 78 ? 24.531 -7.902 -4.75 1 88.69 78 LYS B C 1
ATOM 5402 O O . LYS B 1 78 ? 24.812 -9.008 -5.219 1 88.69 78 LYS B O 1
ATOM 5407 N N . PRO B 1 79 ? 23.359 -7.375 -4.867 1 89.5 79 PRO B N 1
ATOM 5408 C CA . PRO B 1 79 ? 22.188 -8.234 -5.047 1 89.5 79 PRO B CA 1
ATOM 5409 C C . PRO B 1 79 ? 21.906 -8.562 -6.516 1 89.5 79 PRO B C 1
ATOM 5411 O O . PRO B 1 79 ? 20.984 -9.312 -6.824 1 89.5 79 PRO B O 1
ATOM 5414 N N . HIS B 1 80 ? 22.75 -8.164 -7.457 1 91.69 80 HIS B N 1
ATOM 5415 C CA . HIS B 1 80 ? 22.422 -8.258 -8.875 1 91.69 80 HIS B CA 1
ATOM 5416 C C . HIS B 1 80 ? 22.703 -9.648 -9.414 1 91.69 80 HIS B C 1
ATOM 5418 O O . HIS B 1 80 ? 23.688 -10.281 -9.039 1 91.69 80 HIS B O 1
ATOM 5424 N N . ASN B 1 81 ? 21.812 -10.133 -10.305 1 93.44 81 ASN B N 1
ATOM 5425 C CA . ASN B 1 81 ? 22.047 -11.383 -11.016 1 93.44 81 ASN B CA 1
ATOM 5426 C C . ASN B 1 81 ? 23.188 -11.25 -12.023 1 93.44 81 ASN B C 1
ATOM 5428 O O . ASN B 1 81 ? 23.344 -10.203 -12.648 1 93.44 81 ASN B O 1
ATOM 5432 N N . LYS B 1 82 ? 23.906 -12.281 -12.195 1 93.38 82 LYS B N 1
ATOM 5433 C CA . LYS B 1 82 ? 24.938 -12.328 -13.227 1 93.38 82 LYS B CA 1
ATOM 5434 C C . LYS B 1 82 ? 24.344 -12.719 -14.578 1 93.38 82 LYS B C 1
ATOM 5436 O O . LYS B 1 82 ? 23.469 -13.578 -14.656 1 93.38 82 LYS B O 1
ATOM 5441 N N . GLU B 1 83 ? 24.859 -12.102 -15.602 1 92.5 83 GLU B N 1
ATOM 5442 C CA . GLU B 1 83 ? 24.438 -12.508 -16.938 1 92.5 83 GLU B CA 1
ATOM 5443 C C . GLU B 1 83 ? 24.828 -13.961 -17.219 1 92.5 83 GLU B C 1
ATOM 5445 O O . GLU B 1 83 ? 25.922 -14.391 -16.875 1 92.5 83 GLU B O 1
ATOM 5450 N N . ALA B 1 84 ? 23.906 -14.672 -17.828 1 94.44 84 ALA B N 1
ATOM 5451 C CA . ALA B 1 84 ? 24.156 -16.078 -18.125 1 94.44 84 ALA B CA 1
ATOM 5452 C C . ALA B 1 84 ? 25 -16.234 -19.391 1 94.44 84 ALA B C 1
ATOM 5454 O O . ALA B 1 84 ? 24.844 -15.484 -20.344 1 94.44 84 ALA B O 1
ATOM 5455 N N . ASN B 1 85 ? 25.953 -17.141 -19.344 1 92.44 85 ASN B N 1
ATOM 5456 C CA . ASN B 1 85 ? 26.688 -17.562 -20.531 1 92.44 85 ASN B CA 1
ATOM 5457 C C . ASN B 1 85 ? 26.031 -18.766 -21.203 1 92.44 85 ASN B C 1
ATOM 5459 O O . ASN B 1 85 ? 26.078 -19.875 -20.672 1 92.44 85 ASN B O 1
ATOM 5463 N N . LEU B 1 86 ? 25.469 -18.531 -22.281 1 92.38 86 LEU B N 1
ATOM 5464 C CA . LEU B 1 86 ? 24.703 -19.578 -22.922 1 92.38 86 LEU B CA 1
ATOM 5465 C C . LEU B 1 86 ? 25.547 -20.344 -23.938 1 92.38 86 LEU B C 1
ATOM 5467 O O . LEU B 1 86 ? 25.047 -21.219 -24.641 1 92.38 86 LEU B O 1
ATOM 5471 N N . ASP B 1 87 ? 26.891 -19.969 -23.766 1 86.88 87 ASP B N 1
ATOM 5472 C CA . ASP B 1 87 ? 27.781 -20.703 -24.656 1 86.88 87 ASP B CA 1
ATOM 5473 C C . ASP B 1 87 ? 27.859 -22.172 -24.266 1 86.88 87 ASP B C 1
ATOM 5475 O O . ASP B 1 87 ? 28.016 -22.5 -23.094 1 86.88 87 ASP B O 1
ATOM 5479 N N . GLY B 1 88 ? 27.484 -23.031 -25.016 1 87.69 88 GLY B N 1
ATOM 5480 C CA . GLY B 1 88 ? 27.594 -24.453 -24.75 1 87.69 88 GLY B CA 1
ATOM 5481 C C . GLY B 1 88 ? 26.25 -25.109 -24.438 1 87.69 88 GLY B C 1
ATOM 5482 O O . GLY B 1 88 ? 26.172 -26.312 -24.25 1 87.69 88 GLY B O 1
ATOM 5483 N N . VAL B 1 89 ? 25.328 -24.203 -24.234 1 91.31 89 VAL B N 1
ATOM 5484 C CA . VAL B 1 89 ? 23.984 -24.766 -24 1 91.31 89 VAL B CA 1
ATOM 5485 C C . VAL B 1 89 ? 23.391 -25.203 -25.344 1 91.31 89 VAL B C 1
ATOM 5487 O O . VAL B 1 89 ? 23 -24.375 -26.156 1 91.31 89 VAL B O 1
ATOM 5490 N N . ASN B 1 90 ? 23.312 -26.484 -25.531 1 91.81 90 ASN B N 1
ATOM 5491 C CA . ASN B 1 90 ? 22.859 -27.031 -26.812 1 91.81 90 ASN B CA 1
ATOM 5492 C C . ASN B 1 90 ? 21.469 -27.656 -26.688 1 91.81 90 ASN B C 1
ATOM 5494 O O . ASN B 1 90 ? 21.266 -28.812 -27.094 1 91.81 90 ASN B O 1
ATOM 5498 N N . GLN B 1 91 ? 20.594 -26.969 -26.109 1 95 91 GLN B N 1
ATOM 5499 C CA . GLN B 1 91 ? 19.188 -27.344 -25.922 1 95 91 GLN B CA 1
ATOM 5500 C C . GLN B 1 91 ? 18.297 -26.125 -25.781 1 95 91 GLN B C 1
ATOM 5502 O O . GLN B 1 91 ? 18.781 -25 -25.703 1 95 91 GLN B O 1
ATOM 5507 N N . ASP B 1 92 ? 17.031 -26.406 -25.812 1 95.44 92 ASP B N 1
ATOM 5508 C CA . ASP B 1 92 ? 16.094 -25.328 -25.516 1 95.44 92 ASP B CA 1
ATOM 5509 C C . ASP B 1 92 ? 16.312 -24.781 -24.109 1 95.44 92 ASP B C 1
ATOM 5511 O O . ASP B 1 92 ? 16.766 -25.5 -23.219 1 95.44 92 ASP B O 1
ATOM 5515 N N . ILE B 1 93 ? 16.062 -23.578 -24.016 1 95.81 93 ILE B N 1
ATOM 5516 C CA . ILE B 1 93 ? 16.219 -22.984 -22.688 1 95.81 93 ILE B CA 1
ATOM 5517 C C . ILE B 1 93 ? 14.859 -22.469 -22.188 1 95.81 93 ILE B C 1
ATOM 5519 O O . ILE B 1 93 ? 13.922 -22.328 -22.984 1 95.81 93 ILE B O 1
ATOM 5523 N N . TYR B 1 94 ? 14.766 -22.266 -20.906 1 96.56 94 TYR B N 1
ATOM 5524 C CA . TYR B 1 94 ? 13.578 -21.734 -20.25 1 96.56 94 TYR B CA 1
ATOM 5525 C C . TYR B 1 94 ? 13.891 -20.453 -19.5 1 96.56 94 TYR B C 1
ATOM 5527 O O . TYR B 1 94 ? 14.852 -20.391 -18.734 1 96.56 94 TYR B O 1
ATOM 5535 N N . LEU B 1 95 ? 13.133 -19.391 -19.828 1 96.25 95 LEU B N 1
ATOM 5536 C CA . LEU B 1 95 ? 13.219 -18.156 -19.062 1 96.25 95 LEU B CA 1
ATOM 5537 C C . LEU B 1 95 ? 12.008 -18 -18.156 1 96.25 95 LEU B C 1
ATOM 5539 O O . LEU B 1 95 ? 10.867 -18.016 -18.625 1 96.25 95 LEU B O 1
ATOM 5543 N N . VAL B 1 96 ? 12.25 -17.875 -16.875 1 96.5 96 VAL B N 1
ATOM 5544 C CA . VAL B 1 96 ? 11.164 -17.828 -15.906 1 96.5 96 VAL B CA 1
ATOM 5545 C C . VAL B 1 96 ? 10.508 -16.438 -15.922 1 96.5 96 VAL B C 1
ATOM 5547 O O . VAL B 1 96 ? 11.156 -15.438 -15.648 1 96.5 96 VAL B O 1
ATOM 5550 N N . LEU B 1 97 ? 9.234 -16.422 -16.188 1 93.25 97 LEU B N 1
ATOM 5551 C CA . LEU B 1 97 ? 8.477 -15.18 -16.281 1 93.25 97 LEU B CA 1
ATOM 5552 C C . LEU B 1 97 ? 7.754 -14.875 -14.969 1 93.25 97 LEU B C 1
ATOM 5554 O O . LEU B 1 97 ? 7.508 -13.711 -14.641 1 93.25 97 LEU B O 1
ATOM 5558 N N . ASP B 1 98 ? 7.363 -15.867 -14.242 1 91.88 98 ASP B N 1
ATOM 5559 C CA . ASP B 1 98 ? 6.691 -15.734 -12.953 1 91.88 98 ASP B CA 1
ATOM 5560 C C . ASP B 1 98 ? 7.211 -16.766 -11.953 1 91.88 98 ASP B C 1
ATOM 5562 O O . ASP B 1 98 ? 7.328 -17.953 -12.289 1 91.88 98 ASP B O 1
ATOM 5566 N N . GLY B 1 99 ? 7.469 -16.312 -10.781 1 92.62 99 GLY B N 1
ATOM 5567 C CA . GLY B 1 99 ? 7.926 -17.219 -9.734 1 92.62 99 GLY B CA 1
ATOM 5568 C C . GLY B 1 99 ? 9.406 -17.078 -9.43 1 92.62 99 GLY B C 1
ATOM 5569 O O . GLY B 1 99 ? 9.969 -17.875 -8.68 1 92.62 99 GLY B O 1
ATOM 5570 N N . GLN B 1 100 ? 10.008 -16.062 -9.961 1 94 100 GLN B N 1
ATOM 5571 C CA . GLN B 1 100 ? 11.445 -15.93 -9.797 1 94 100 GLN B CA 1
ATOM 5572 C C . GLN B 1 100 ? 11.82 -15.805 -8.32 1 94 100 GLN B C 1
ATOM 5574 O O . GLN B 1 100 ? 12.828 -16.359 -7.879 1 94 100 GLN B O 1
ATOM 5579 N N . GLN B 1 101 ? 11.016 -15.062 -7.57 1 94 101 GLN B N 1
ATOM 5580 C CA . GLN B 1 101 ? 11.336 -14.867 -6.16 1 94 101 GLN B CA 1
ATOM 5581 C C . GLN B 1 101 ? 11.305 -16.203 -5.406 1 94 101 GLN B C 1
ATOM 5583 O O . GLN B 1 101 ? 12.188 -16.484 -4.598 1 94 101 GLN B O 1
ATOM 5588 N N . ARG B 1 102 ? 10.305 -17.047 -5.766 1 94.56 102 ARG B N 1
ATOM 5589 C CA . ARG B 1 102 ? 10.172 -18.344 -5.109 1 94.56 102 ARG B CA 1
ATOM 5590 C C . ARG B 1 102 ? 11.297 -19.281 -5.52 1 94.56 102 ARG B C 1
ATOM 5592 O O . ARG B 1 102 ? 11.914 -19.922 -4.672 1 94.56 102 ARG B O 1
ATOM 5599 N N . ILE B 1 103 ? 11.594 -19.328 -6.785 1 97.31 103 ILE B N 1
ATOM 5600 C CA . ILE B 1 103 ? 12.625 -20.234 -7.285 1 97.31 103 ILE B CA 1
ATOM 5601 C C . ILE B 1 103 ? 13.992 -19.812 -6.734 1 97.31 103 ILE B C 1
ATOM 5603 O O . ILE B 1 103 ? 14.766 -20.656 -6.285 1 97.31 103 ILE B O 1
ATOM 5607 N N . THR B 1 104 ? 14.258 -18.531 -6.762 1 97.44 104 THR B N 1
ATOM 5608 C CA . THR B 1 104 ? 15.516 -18.031 -6.219 1 97.44 104 THR B CA 1
ATOM 5609 C C . THR B 1 104 ? 15.625 -18.359 -4.73 1 97.44 104 THR B C 1
ATOM 5611 O O . THR B 1 104 ? 16.688 -18.766 -4.254 1 97.44 104 THR B O 1
ATOM 5614 N N . SER B 1 105 ? 14.547 -18.188 -4.023 1 97.69 105 SER B N 1
ATOM 5615 C CA . SER B 1 105 ? 14.523 -18.484 -2.598 1 97.69 105 SER B CA 1
ATOM 5616 C C . SER B 1 105 ? 14.844 -19.953 -2.346 1 97.69 105 SER B C 1
ATOM 5618 O O . SER B 1 105 ? 15.625 -20.281 -1.448 1 97.69 105 SER B O 1
ATOM 5620 N N . ILE B 1 106 ? 14.242 -20.844 -3.145 1 98.38 106 ILE B N 1
ATOM 5621 C CA . ILE B 1 106 ? 14.492 -22.281 -3.016 1 98.38 106 ILE B CA 1
ATOM 5622 C C . ILE B 1 106 ? 15.945 -22.578 -3.355 1 98.38 106 ILE B C 1
ATOM 5624 O O . ILE B 1 106 ? 16.594 -23.391 -2.674 1 98.38 106 ILE B O 1
ATOM 5628 N N . ASN B 1 107 ? 16.438 -21.969 -4.375 1 98.31 107 ASN B N 1
ATOM 5629 C CA . ASN B 1 107 ? 17.828 -22.156 -4.781 1 98.31 107 ASN B CA 1
ATOM 5630 C C . ASN B 1 107 ? 18.797 -21.719 -3.684 1 98.31 107 ASN B C 1
ATOM 5632 O O . ASN B 1 107 ? 19.734 -22.438 -3.369 1 98.31 107 ASN B O 1
ATOM 5636 N N . ILE B 1 108 ? 18.562 -20.547 -3.094 1 98.25 108 ILE B N 1
ATOM 5637 C CA . ILE B 1 108 ? 19.391 -20.031 -2.008 1 98.25 108 ILE B CA 1
ATOM 5638 C C . ILE B 1 108 ? 19.328 -20.984 -0.816 1 98.25 108 ILE B C 1
ATOM 5640 O O . ILE B 1 108 ? 20.359 -21.344 -0.253 1 98.25 108 ILE B O 1
ATOM 5644 N N . ALA B 1 109 ? 18.172 -21.422 -0.473 1 98.5 109 ALA B N 1
ATOM 5645 C CA . ALA B 1 109 ? 17.953 -22.25 0.709 1 98.5 109 ALA B CA 1
ATOM 5646 C C . ALA B 1 109 ? 18.625 -23.609 0.555 1 98.5 109 ALA B C 1
ATOM 5648 O O . ALA B 1 109 ? 19.172 -24.156 1.516 1 98.5 109 ALA B O 1
ATOM 5649 N N . LEU B 1 110 ? 18.641 -24.203 -0.646 1 98.5 110 LEU B N 1
ATOM 5650 C CA . LEU B 1 110 ? 19.062 -25.578 -0.842 1 98.5 110 LEU B CA 1
ATOM 5651 C C . LEU B 1 110 ? 20.531 -25.641 -1.276 1 98.5 110 LEU B C 1
ATOM 5653 O O . LEU B 1 110 ? 21.234 -26.594 -0.964 1 98.5 110 LEU B O 1
ATOM 5657 N N . ARG B 1 111 ? 20.969 -24.625 -1.993 1 97.94 111 ARG B N 1
ATOM 5658 C CA . ARG B 1 111 ? 22.281 -24.766 -2.6 1 97.94 111 ARG B CA 1
ATOM 5659 C C . ARG B 1 111 ? 23.219 -23.625 -2.182 1 97.94 111 ARG B C 1
ATOM 5661 O O . ARG B 1 111 ? 24.422 -23.688 -2.418 1 97.94 111 ARG B O 1
ATOM 5668 N N . GLY B 1 112 ? 22.609 -22.625 -1.586 1 97.88 112 GLY B N 1
ATOM 5669 C CA . GLY B 1 112 ? 23.422 -21.422 -1.428 1 97.88 112 GLY B CA 1
ATOM 5670 C C . GLY B 1 112 ? 23.375 -20.859 -0.025 1 97.88 112 GLY B C 1
ATOM 5671 O O . GLY B 1 112 ? 23.312 -21.594 0.955 1 97.88 112 GLY B O 1
ATOM 5672 N N . SER B 1 113 ? 23.594 -19.484 0.025 1 98.19 113 SER B N 1
ATOM 5673 C CA . SER B 1 113 ? 23.656 -18.766 1.293 1 98.19 113 SER B CA 1
ATOM 5674 C C . SER B 1 113 ? 23 -17.391 1.187 1 98.19 113 SER B C 1
ATOM 5676 O O . SER B 1 113 ? 22.719 -16.922 0.084 1 98.19 113 SER B O 1
ATOM 5678 N N . TYR B 1 114 ? 22.625 -16.891 2.291 1 98.19 114 TYR B N 1
ATOM 5679 C CA . TYR B 1 114 ? 22.031 -15.57 2.416 1 98.19 114 TYR B CA 1
ATOM 5680 C C . TYR B 1 114 ? 22.875 -14.68 3.322 1 98.19 114 TYR B C 1
ATOM 5682 O O . TYR B 1 114 ? 22.953 -14.914 4.531 1 98.19 114 TYR B O 1
ATOM 5690 N N . ARG B 1 115 ? 23.5 -13.68 2.736 1 97.12 115 ARG B N 1
ATOM 5691 C CA . ARG B 1 115 ? 24.328 -12.734 3.484 1 97.12 115 ARG B CA 1
ATOM 5692 C C . ARG B 1 115 ? 23.609 -11.398 3.65 1 97.12 115 ARG B C 1
ATOM 5694 O O . ARG B 1 115 ? 23.188 -10.781 2.666 1 97.12 115 ARG B O 1
ATOM 5701 N N . PHE B 1 116 ? 23.391 -10.977 4.895 1 93 116 PHE B N 1
ATOM 5702 C CA . PHE B 1 116 ? 22.703 -9.719 5.18 1 93 116 PHE B CA 1
ATOM 5703 C C . PHE B 1 116 ? 23.344 -9.016 6.371 1 93 116 PHE B C 1
ATOM 5705 O O . PHE B 1 116 ? 24.125 -9.609 7.109 1 93 116 PHE B O 1
ATOM 5712 N N . PHE B 1 117 ? 23.047 -7.754 6.504 1 88.75 117 PHE B N 1
ATOM 5713 C CA . PHE B 1 117 ? 23.625 -6.961 7.574 1 88.75 117 PHE B CA 1
ATOM 5714 C C . PHE B 1 117 ? 22.672 -6.836 8.75 1 88.75 117 PHE B C 1
ATOM 5716 O O . PHE B 1 117 ? 21.547 -6.367 8.594 1 88.75 117 PHE B O 1
ATOM 5723 N N . TYR B 1 118 ? 22.906 -7.312 9.812 1 86.06 118 TYR B N 1
ATOM 5724 C CA . TYR B 1 118 ? 22.266 -7.098 11.109 1 86.06 118 TYR B CA 1
ATOM 5725 C C . TYR B 1 118 ? 23.312 -6.918 12.211 1 86.06 118 TYR B C 1
ATOM 5727 O O . TYR B 1 118 ? 23.781 -7.898 12.781 1 86.06 118 TYR B O 1
ATOM 5735 N N . ARG B 1 119 ? 23.734 -5.836 12.688 1 77.38 119 ARG B N 1
ATOM 5736 C CA . ARG B 1 119 ? 24.812 -5.453 13.594 1 77.38 119 ARG B CA 1
ATOM 5737 C C . ARG B 1 119 ? 26.188 -5.691 12.953 1 77.38 119 ARG B C 1
ATOM 5739 O O . ARG B 1 119 ? 27.109 -4.906 13.141 1 77.38 119 ARG B O 1
ATOM 5746 N N . LYS B 1 120 ? 26.25 -6.742 12.234 1 88.44 120 LYS B N 1
ATOM 5747 C CA . LYS B 1 120 ? 27.391 -7.102 11.406 1 88.44 120 LYS B CA 1
ATOM 5748 C C . LYS B 1 120 ? 26.969 -7.891 10.18 1 88.44 120 LYS B C 1
ATOM 5750 O O . LYS B 1 120 ? 25.812 -8.32 10.086 1 88.44 120 LYS B O 1
ATOM 5755 N N . TRP B 1 121 ? 27.875 -7.984 9.25 1 92.44 121 TRP B N 1
ATOM 5756 C CA . TRP B 1 121 ? 27.578 -8.836 8.102 1 92.44 121 TRP B CA 1
ATOM 5757 C C . TRP B 1 121 ? 27.594 -10.312 8.5 1 92.44 121 TRP B C 1
ATOM 5759 O O . TRP B 1 121 ? 28.531 -10.773 9.148 1 92.44 121 TRP B O 1
ATOM 5769 N N . ARG B 1 122 ? 26.547 -10.977 8.117 1 94.69 122 ARG B N 1
ATOM 5770 C CA . ARG B 1 122 ? 26.406 -12.391 8.438 1 94.69 122 ARG B CA 1
ATOM 5771 C C . ARG B 1 122 ? 26.109 -13.211 7.191 1 94.69 122 ARG B C 1
ATOM 5773 O O . ARG B 1 122 ? 25.266 -12.82 6.371 1 94.69 122 ARG B O 1
ATOM 5780 N N . THR B 1 123 ? 26.859 -14.227 7.062 1 97.31 123 THR B N 1
ATOM 5781 C CA . THR B 1 123 ? 26.562 -15.211 6.031 1 97.31 123 THR B CA 1
ATOM 5782 C C . THR B 1 123 ? 25.828 -16.406 6.629 1 97.31 123 THR B C 1
ATOM 5784 O O . THR B 1 123 ? 26.344 -17.094 7.512 1 97.31 123 THR B O 1
ATOM 5787 N N . THR B 1 124 ? 24.625 -16.625 6.16 1 98.25 124 THR B N 1
ATOM 5788 C CA . THR B 1 124 ? 23.766 -17.625 6.777 1 98.25 124 THR B CA 1
ATOM 5789 C C . THR B 1 124 ? 23.297 -18.641 5.75 1 98.25 124 THR B C 1
ATOM 5791 O O . THR B 1 124 ? 23.453 -18.438 4.543 1 98.25 124 THR B O 1
ATOM 5794 N N . ARG B 1 125 ? 22.859 -19.766 6.262 1 98.56 125 ARG B N 1
ATOM 5795 C CA . ARG B 1 125 ? 22.219 -20.828 5.5 1 98.56 125 ARG B CA 1
ATOM 5796 C C . ARG B 1 125 ? 20.938 -21.281 6.18 1 98.56 125 ARG B C 1
ATOM 5798 O O . ARG B 1 125 ? 20.703 -20.984 7.355 1 98.56 125 ARG B O 1
ATOM 5805 N N . LEU B 1 126 ? 20.062 -21.891 5.418 1 98.62 126 LEU B N 1
ATOM 5806 C CA . LEU B 1 126 ? 18.781 -22.297 5.98 1 98.62 126 LEU B CA 1
ATOM 5807 C C . LEU B 1 126 ? 18.906 -23.594 6.77 1 98.62 126 LEU B C 1
ATOM 5809 O O . LEU B 1 126 ? 19.5 -24.562 6.285 1 98.62 126 LEU B O 1
ATOM 5813 N N . TYR B 1 127 ? 18.375 -23.609 7.996 1 98.62 127 TYR B N 1
ATOM 5814 C CA . TYR B 1 127 ? 18.391 -24.781 8.867 1 98.62 127 TYR B CA 1
ATOM 5815 C C . TYR B 1 127 ? 16.969 -25.125 9.312 1 98.62 127 TYR B C 1
ATOM 5817 O O . TYR B 1 127 ? 16.094 -24.266 9.359 1 98.62 127 TYR B O 1
ATOM 5825 N N . LEU B 1 128 ? 16.766 -26.375 9.555 1 98.25 128 LEU B N 1
ATOM 5826 C CA . LEU B 1 128 ? 15.523 -26.906 10.102 1 98.25 128 LEU B CA 1
ATOM 5827 C C . LEU B 1 128 ? 15.75 -27.484 11.492 1 98.25 128 LEU B C 1
ATOM 5829 O O . LEU B 1 128 ? 16.672 -28.281 11.703 1 98.25 128 LEU B O 1
ATOM 5833 N N . ASN B 1 129 ? 14.953 -27.078 12.484 1 97.44 129 ASN B N 1
ATOM 5834 C CA . ASN B 1 129 ? 15 -27.688 13.812 1 97.44 129 ASN B CA 1
ATOM 5835 C C . ASN B 1 129 ? 14.273 -29.031 13.836 1 97.44 129 ASN B C 1
ATOM 5837 O O . ASN B 1 129 ? 13.039 -29.078 13.852 1 97.44 129 ASN B O 1
ATOM 5841 N N . LEU B 1 130 ? 15.008 -30.125 14.023 1 97.31 130 LEU B N 1
ATOM 5842 C CA . LEU B 1 130 ? 14.461 -31.484 13.898 1 97.31 130 LEU B CA 1
ATOM 5843 C C . LEU B 1 130 ? 13.664 -31.859 15.148 1 97.31 130 LEU B C 1
ATOM 5845 O O . LEU B 1 130 ? 12.945 -32.875 15.141 1 97.31 130 LEU B O 1
ATOM 5849 N N . LEU B 1 131 ? 13.711 -31 16.172 1 95.19 131 LEU B N 1
ATOM 5850 C CA . LEU B 1 131 ? 13.023 -31.328 17.422 1 95.19 131 LEU B CA 1
ATOM 5851 C C . LEU B 1 131 ? 11.883 -30.344 17.672 1 95.19 131 LEU B C 1
ATOM 5853 O O . LEU B 1 131 ? 11.273 -30.375 18.75 1 95.19 131 LEU B O 1
ATOM 5857 N N . TRP B 1 132 ? 11.594 -29.5 16.672 1 92.12 132 TRP B N 1
ATOM 5858 C CA . TRP B 1 132 ? 10.586 -28.453 16.812 1 92.12 132 TRP B CA 1
ATOM 5859 C C . TRP B 1 132 ? 9.203 -29.047 17.031 1 92.12 132 TRP B C 1
ATOM 5861 O O . TRP B 1 132 ? 8.852 -30.047 16.391 1 92.12 132 TRP B O 1
ATOM 5871 N N . ASP B 1 133 ? 8.453 -28.438 17.984 1 83.56 133 ASP B N 1
ATOM 5872 C CA . ASP B 1 133 ? 7.043 -28.766 18.219 1 83.56 133 ASP B CA 1
ATOM 5873 C C . ASP B 1 133 ? 6.215 -27.484 18.391 1 83.56 133 ASP B C 1
ATOM 5875 O O . ASP B 1 133 ? 6.395 -26.75 19.359 1 83.56 133 ASP B O 1
ATOM 5879 N N . LYS B 1 134 ? 5.387 -27.016 17.328 1 73.56 134 LYS B N 1
ATOM 5880 C CA . LYS B 1 134 ? 4.617 -25.781 17.297 1 73.56 134 LYS B CA 1
ATOM 5881 C C . LYS B 1 134 ? 3.678 -25.688 18.5 1 73.56 134 LYS B C 1
ATOM 5883 O O . LYS B 1 134 ? 3.387 -24.594 18.984 1 73.56 134 LYS B O 1
ATOM 5888 N N . GLY B 1 135 ? 3.512 -26.594 19.219 1 63.56 135 GLY B N 1
ATOM 5889 C CA . GLY B 1 135 ? 2.475 -26.562 20.25 1 63.56 135 GLY B CA 1
ATOM 5890 C C . GLY B 1 135 ? 1.149 -26.031 19.734 1 63.56 135 GLY B C 1
ATOM 5891 O O . GLY B 1 135 ? 0.975 -25.844 18.531 1 63.56 135 GLY B O 1
ATOM 5892 N N . ASP B 1 136 ? -0.09 -25.938 20.375 1 57.94 136 ASP B N 1
ATOM 5893 C CA . ASP B 1 136 ? -1.479 -25.734 19.969 1 57.94 136 ASP B CA 1
ATOM 5894 C C . ASP B 1 136 ? -1.76 -24.266 19.672 1 57.94 136 ASP B C 1
ATOM 5896 O O . ASP B 1 136 ? -2.771 -23.938 19.062 1 57.94 136 ASP B O 1
ATOM 5900 N N . ASP B 1 137 ? -1.019 -23.281 20.031 1 52.84 137 ASP B N 1
ATOM 5901 C CA . ASP B 1 137 ? -1.78 -22.078 20.328 1 52.84 137 ASP B CA 1
ATOM 5902 C C . ASP B 1 137 ? -1.514 -20.984 19.297 1 52.84 137 ASP B C 1
ATOM 5904 O O . ASP B 1 137 ? -2.193 -19.953 19.281 1 52.84 137 ASP B O 1
ATOM 5908 N N . ASN B 1 138 ? -0.369 -21 18.422 1 53.75 138 ASN B N 1
ATOM 5909 C CA . ASN B 1 138 ? -0.161 -19.719 17.75 1 53.75 138 ASN B CA 1
ATOM 5910 C C . ASN B 1 138 ? -0.219 -19.844 16.234 1 53.75 138 ASN B C 1
ATOM 5912 O O . ASN B 1 138 ? 0.658 -20.469 15.633 1 53.75 138 ASN B O 1
ATOM 5916 N N . PRO B 1 139 ? -1.374 -19.375 15.648 1 53.81 139 PRO B N 1
ATOM 5917 C CA . PRO B 1 139 ? -1.537 -19.5 14.195 1 53.81 139 PRO B CA 1
ATOM 5918 C C . PRO B 1 139 ? -0.363 -18.906 13.414 1 53.81 139 PRO B C 1
ATOM 5920 O O . PRO B 1 139 ? -0.118 -19.297 12.273 1 53.81 139 PRO B O 1
ATOM 5923 N N . GLU B 1 140 ? 0.291 -17.844 14.008 1 55.34 140 GLU B N 1
ATOM 5924 C CA . GLU B 1 140 ? 1.381 -17.25 13.242 1 55.34 140 GLU B CA 1
ATOM 5925 C C . GLU B 1 140 ? 2.631 -18.125 13.289 1 55.34 140 GLU B C 1
ATOM 5927 O O . GLU B 1 140 ? 3.529 -17.984 12.461 1 55.34 140 GLU B O 1
ATOM 5932 N N . GLU B 1 141 ? 2.57 -19.078 14.227 1 64.25 141 GLU B N 1
ATOM 5933 C CA . GLU B 1 141 ? 3.807 -19.844 14.336 1 64.25 141 GLU B CA 1
ATOM 5934 C C . GLU B 1 141 ? 3.9 -20.891 13.227 1 64.25 141 GLU B C 1
ATOM 5936 O O . GLU B 1 141 ? 2.895 -21.5 12.852 1 64.25 141 GLU B O 1
ATOM 5941 N N . MET B 1 142 ? 5.039 -20.891 12.711 1 80.38 142 MET B N 1
ATOM 5942 C CA . MET B 1 142 ? 5.352 -21.859 11.664 1 80.38 142 MET B CA 1
ATOM 5943 C C . MET B 1 142 ? 5.242 -23.281 12.195 1 80.38 142 MET B C 1
ATOM 5945 O O . MET B 1 142 ? 5.535 -23.531 13.367 1 80.38 142 MET B O 1
ATOM 5949 N N . THR B 1 143 ? 4.613 -24.125 11.523 1 88.06 143 THR B N 1
ATOM 5950 C CA . THR B 1 143 ? 4.484 -25.531 11.875 1 88.06 143 THR B CA 1
ATOM 5951 C C . THR B 1 143 ? 5.855 -26.172 12.062 1 88.06 143 THR B C 1
ATOM 5953 O O . THR B 1 143 ? 6.059 -26.969 12.977 1 88.06 143 THR B O 1
ATOM 5956 N N . TYR B 1 144 ? 6.762 -25.766 11.242 1 94.44 144 TYR B N 1
ATOM 5957 C CA . TYR B 1 144 ? 8.164 -26.172 11.297 1 94.44 144 TYR B CA 1
ATOM 5958 C C . TYR B 1 144 ? 9.07 -24.953 11.477 1 94.44 144 TYR B C 1
ATOM 5960 O O . TYR B 1 144 ? 8.75 -23.859 11.016 1 94.44 144 TYR B O 1
ATOM 5968 N N . GLN B 1 145 ? 10.109 -25.172 12.164 1 94.5 145 GLN B N 1
ATOM 5969 C CA . GLN B 1 145 ? 10.984 -24.031 12.422 1 94.5 145 GLN B CA 1
ATOM 5970 C C . GLN B 1 145 ? 12.18 -24.016 11.477 1 94.5 145 GLN B C 1
ATOM 5972 O O . GLN B 1 145 ? 13.125 -24.781 11.664 1 94.5 145 GLN B O 1
ATOM 5977 N N . PHE B 1 146 ? 12.086 -23.266 10.555 1 97.06 146 PHE B N 1
ATOM 5978 C CA . PHE B 1 146 ? 13.195 -22.953 9.656 1 97.06 146 PHE B CA 1
ATOM 5979 C C . PHE B 1 146 ? 13.844 -21.625 10.031 1 97.06 146 PHE B C 1
ATOM 5981 O O . PHE B 1 146 ? 13.148 -20.656 10.367 1 97.06 146 PHE B O 1
ATOM 5988 N N . LEU B 1 147 ? 15.156 -21.625 10 1 97 147 LEU B N 1
ATOM 5989 C CA . LEU B 1 147 ? 15.859 -20.391 10.336 1 97 147 LEU B CA 1
ATOM 5990 C C . LEU B 1 147 ? 17.141 -20.266 9.531 1 97 147 LEU B C 1
ATOM 5992 O O . LEU B 1 147 ? 17.875 -21.234 9.367 1 97 147 LEU B O 1
ATOM 5996 N N . PHE B 1 148 ? 17.359 -19.109 9.016 1 97.69 148 PHE B N 1
ATOM 5997 C CA . PHE B 1 148 ? 18.688 -18.828 8.492 1 97.69 148 PHE B CA 1
ATOM 5998 C C . PHE B 1 148 ? 19.688 -18.625 9.625 1 97.69 148 PHE B C 1
ATOM 6000 O O . PHE B 1 148 ? 19.5 -17.75 10.469 1 97.69 148 PHE B O 1
ATOM 6007 N N . LYS B 1 149 ? 20.688 -19.453 9.594 1 97.06 149 LYS B N 1
ATOM 6008 C CA . LYS B 1 149 ? 21.703 -19.422 10.656 1 97.06 149 LYS B CA 1
ATOM 6009 C C . LYS B 1 149 ? 23.109 -19.438 10.07 1 97.06 149 LYS B C 1
ATOM 6011 O O . LYS B 1 149 ? 23.312 -19.875 8.938 1 97.06 149 LYS B O 1
ATOM 6016 N N . GLU B 1 150 ? 24.047 -19.016 10.914 1 96.5 150 GLU B N 1
ATOM 6017 C CA . GLU B 1 150 ? 25.453 -19.031 10.5 1 96.5 150 GLU B CA 1
ATOM 6018 C C . GLU B 1 150 ? 26.031 -20.438 10.625 1 96.5 150 GLU B C 1
ATOM 6020 O O . GLU B 1 150 ? 26.953 -20.797 9.875 1 96.5 150 GLU B O 1
ATOM 6025 N N . ASP B 1 151 ? 25.516 -21.172 11.641 1 95.69 151 ASP B N 1
ATOM 6026 C CA . ASP B 1 151 ? 25.953 -22.547 11.859 1 95.69 151 ASP B CA 1
ATOM 6027 C C . ASP B 1 151 ? 24.922 -23.328 12.648 1 95.69 151 ASP B C 1
ATOM 6029 O O . ASP B 1 151 ? 23.781 -22.875 12.82 1 95.69 151 ASP B O 1
ATOM 6033 N N . GLU B 1 152 ? 25.297 -24.516 13.055 1 94.75 152 GLU B N 1
ATOM 6034 C CA . GLU B 1 152 ? 24.344 -25.438 13.68 1 94.75 152 GLU B CA 1
ATOM 6035 C C . GLU B 1 152 ? 24.234 -25.172 15.188 1 94.75 152 GLU B C 1
ATOM 6037 O O . GLU B 1 152 ? 23.5 -25.875 15.883 1 94.75 152 GLU B O 1
ATOM 6042 N N . THR B 1 153 ? 24.875 -24.156 15.711 1 94.62 153 THR B N 1
ATOM 6043 C CA . THR B 1 153 ? 24.875 -23.891 17.141 1 94.62 153 THR B CA 1
ATOM 6044 C C . THR B 1 153 ? 23.469 -23.531 17.609 1 94.62 153 THR B C 1
ATOM 6046 O O . THR B 1 153 ? 22.781 -22.703 17 1 94.62 153 THR B O 1
ATOM 6049 N N . PRO B 1 154 ? 23.031 -24.188 18.688 1 94 154 PRO B N 1
ATOM 6050 C CA . PRO B 1 154 ? 21.703 -23.875 19.203 1 94 154 PRO B CA 1
ATOM 6051 C C . PRO B 1 154 ? 21.562 -22.406 19.594 1 94 154 PRO B C 1
ATOM 6053 O O . PRO B 1 154 ? 22.531 -21.781 20.047 1 94 154 PRO B O 1
ATOM 6056 N N . LEU B 1 155 ? 20.312 -21.906 19.328 1 93.25 155 LEU B N 1
ATOM 6057 C CA . LEU B 1 155 ? 20 -20.547 19.766 1 93.25 155 LEU B CA 1
ATOM 6058 C C . LEU B 1 155 ? 20.062 -20.438 21.297 1 93.25 155 LEU B C 1
ATOM 6060 O O . LEU B 1 155 ? 19.672 -21.375 22 1 93.25 155 LEU B O 1
ATOM 6064 N N . GLN B 1 156 ? 20.438 -19.297 21.781 1 89.88 156 GLN B N 1
ATOM 6065 C CA . GLN B 1 156 ? 20.531 -19.078 23.219 1 89.88 156 GLN B CA 1
ATOM 6066 C C . GLN B 1 156 ? 19.203 -18.562 23.781 1 89.88 156 GLN B C 1
ATOM 6068 O O . GLN B 1 156 ? 18.359 -18.047 23.047 1 89.88 156 GLN B O 1
ATOM 6073 N N . ARG B 1 157 ? 18.875 -18.703 25 1 83.38 157 ARG B N 1
ATOM 6074 C CA . ARG B 1 157 ? 17.75 -18.156 25.75 1 83.38 157 ARG B CA 1
ATOM 6075 C C . ARG B 1 157 ? 16.422 -18.641 25.156 1 83.38 157 ARG B C 1
ATOM 6077 O O . ARG B 1 157 ? 15.508 -17.844 24.953 1 83.38 157 ARG B O 1
ATOM 6084 N N . THR B 1 158 ? 16.516 -19.969 24.656 1 86.19 158 THR B N 1
ATOM 6085 C CA . THR B 1 158 ? 15.281 -20.594 24.219 1 86.19 158 THR B CA 1
ATOM 6086 C C . THR B 1 158 ? 14.914 -21.766 25.125 1 86.19 158 THR B C 1
ATOM 6088 O O . THR B 1 158 ? 15.773 -22.328 25.797 1 86.19 158 THR B O 1
ATOM 6091 N N . ASP B 1 159 ? 13.609 -22.062 25.266 1 86.06 159 ASP B N 1
ATOM 6092 C CA . ASP B 1 159 ? 13.125 -23.094 26.188 1 86.06 159 ASP B CA 1
ATOM 6093 C C . ASP B 1 159 ? 12.648 -24.328 25.422 1 86.06 159 ASP B C 1
ATOM 6095 O O . ASP B 1 159 ? 11.961 -25.188 25.984 1 86.06 159 ASP B O 1
ATOM 6099 N N . TYR B 1 160 ? 13.023 -24.453 24.156 1 87.12 160 TYR B N 1
ATOM 6100 C CA . TYR B 1 160 ? 12.625 -25.625 23.375 1 87.12 160 TYR B CA 1
ATOM 6101 C C . TYR B 1 160 ? 13.852 -26.391 22.906 1 87.12 160 TYR B C 1
ATOM 6103 O O . TYR B 1 160 ? 14.93 -25.812 22.734 1 87.12 160 TYR B O 1
ATOM 6111 N N . PRO B 1 161 ? 13.742 -27.75 22.75 1 91.56 161 PRO B N 1
ATOM 6112 C CA . PRO B 1 161 ? 14.875 -28.547 22.25 1 91.56 161 PRO B CA 1
ATOM 6113 C C . PRO B 1 161 ? 15.273 -28.172 20.828 1 91.56 161 PRO B C 1
ATOM 6115 O O . PRO B 1 161 ? 14.422 -27.797 20.016 1 91.56 161 PRO B O 1
ATOM 6118 N N . GLN B 1 162 ? 16.594 -28.281 20.594 1 94.5 162 GLN B N 1
ATOM 6119 C CA . GLN B 1 162 ? 17.094 -27.875 19.281 1 94.5 162 GLN B CA 1
ATOM 6120 C C . GLN B 1 162 ? 18.062 -28.906 18.719 1 94.5 162 GLN B C 1
ATOM 6122 O O . GLN B 1 162 ? 18.922 -29.422 19.438 1 94.5 162 GLN B O 1
ATOM 6127 N N . LEU B 1 163 ? 17.906 -29.281 17.562 1 96.44 163 LEU B N 1
ATOM 6128 C CA . LEU B 1 163 ? 18.828 -29.984 16.688 1 96.44 163 LEU B CA 1
ATOM 6129 C C . LEU B 1 163 ? 18.719 -29.469 15.258 1 96.44 163 LEU B C 1
ATOM 6131 O O . LEU B 1 163 ? 17.781 -29.812 14.539 1 96.44 163 LEU B O 1
ATOM 6135 N N . TRP B 1 164 ? 19.703 -28.672 14.906 1 97.31 164 TRP B N 1
ATOM 6136 C CA . TRP B 1 164 ? 19.625 -27.938 13.641 1 97.31 164 TRP B CA 1
ATOM 6137 C C . TRP B 1 164 ? 20.266 -28.75 12.516 1 97.31 164 TRP B C 1
ATOM 6139 O O . TRP B 1 164 ? 21.406 -29.203 12.633 1 97.31 164 TRP B O 1
ATOM 6149 N N . TYR B 1 165 ? 19.516 -28.906 11.422 1 97.75 165 TYR B N 1
ATOM 6150 C CA . TYR B 1 165 ? 19.938 -29.609 10.219 1 97.75 165 TYR B CA 1
ATOM 6151 C C . TYR B 1 165 ? 20 -28.656 9.023 1 97.75 165 TYR B C 1
ATOM 6153 O O . TYR B 1 165 ? 19.031 -27.969 8.719 1 97.75 165 TYR B O 1
ATOM 6161 N N . ARG B 1 166 ? 21.125 -28.609 8.391 1 97.94 166 ARG B N 1
ATOM 6162 C CA . ARG B 1 166 ? 21.219 -27.781 7.195 1 97.94 166 ARG B CA 1
ATOM 6163 C C . ARG B 1 166 ? 20.312 -28.312 6.082 1 97.94 166 ARG B C 1
ATOM 6165 O O . ARG B 1 166 ? 20.531 -29.406 5.566 1 97.94 166 ARG B O 1
ATOM 6172 N N . VAL B 1 167 ? 19.422 -27.562 5.59 1 98.5 167 VAL B N 1
ATOM 6173 C CA . VAL B 1 167 ? 18.359 -27.984 4.688 1 98.5 167 VAL B CA 1
ATOM 6174 C C . VAL B 1 167 ? 18.953 -28.453 3.363 1 98.5 167 VAL B C 1
ATOM 6176 O O . VAL B 1 167 ? 18.516 -29.453 2.799 1 98.5 167 VAL B O 1
ATOM 6179 N N . GLY B 1 168 ? 19.969 -27.766 2.885 1 97.94 168 GLY B N 1
ATOM 6180 C CA . GLY B 1 168 ? 20.578 -28.078 1.6 1 97.94 168 GLY B CA 1
ATOM 6181 C C . GLY B 1 168 ? 21.188 -29.469 1.546 1 97.94 168 GLY B C 1
ATOM 6182 O O . GLY B 1 168 ? 21.297 -30.062 0.469 1 97.94 168 GLY B O 1
ATOM 6183 N N . ASP B 1 169 ? 21.531 -30.047 2.68 1 97.31 169 ASP B N 1
ATOM 6184 C CA . ASP B 1 169 ? 22.172 -31.344 2.744 1 97.31 169 ASP B CA 1
ATOM 6185 C C . ASP B 1 169 ? 21.219 -32.438 2.279 1 97.31 169 ASP B C 1
ATOM 6187 O O . ASP B 1 169 ? 21.672 -33.531 1.902 1 97.31 169 ASP B O 1
ATOM 6191 N N . ILE B 1 170 ? 20 -32.125 2.234 1 97.81 170 ILE B N 1
ATOM 6192 C CA . ILE B 1 170 ? 19 -33.125 1.898 1 97.81 170 ILE B CA 1
ATOM 6193 C C . ILE B 1 170 ? 19.156 -33.562 0.445 1 97.81 170 ILE B C 1
ATOM 6195 O O . ILE B 1 170 ? 18.703 -34.656 0.057 1 97.81 170 ILE B O 1
ATOM 6199 N N . LEU B 1 171 ? 19.719 -32.781 -0.385 1 97.06 171 LEU B N 1
ATOM 6200 C CA . LEU B 1 171 ? 19.906 -33.031 -1.807 1 97.06 171 LEU B CA 1
ATOM 6201 C C . LEU B 1 171 ? 20.953 -34.125 -2.021 1 97.06 171 LEU B C 1
ATOM 6203 O O . LEU B 1 171 ? 21.047 -34.688 -3.109 1 97.06 171 LEU B O 1
ATOM 6207 N N . ASN B 1 172 ? 21.734 -34.406 -1.005 1 95.12 172 ASN B N 1
ATOM 6208 C CA . ASN B 1 172 ? 22.891 -35.281 -1.149 1 95.12 172 ASN B CA 1
ATOM 6209 C C . ASN B 1 172 ? 22.516 -36.75 -1.004 1 95.12 172 ASN B C 1
ATOM 6211 O O . ASN B 1 172 ? 23.344 -37.656 -1.189 1 95.12 172 ASN B O 1
ATOM 6215 N N . TYR B 1 173 ? 21.266 -36.969 -0.731 1 95.19 173 TYR B N 1
ATOM 6216 C CA . TYR B 1 173 ? 20.891 -38.344 -0.436 1 95.19 173 TYR B CA 1
ATOM 6217 C C . TYR B 1 173 ? 19.984 -38.906 -1.522 1 95.19 173 TYR B C 1
ATOM 6219 O O . TYR B 1 173 ? 19.156 -38.188 -2.09 1 95.19 173 TYR B O 1
ATOM 6227 N N . ASP B 1 174 ? 20.047 -40.125 -1.692 1 91.25 174 ASP B N 1
ATOM 6228 C CA . ASP B 1 174 ? 19.281 -40.781 -2.74 1 91.25 174 ASP B CA 1
ATOM 6229 C C . ASP B 1 174 ? 17.938 -41.281 -2.203 1 91.25 174 ASP B C 1
ATOM 6231 O O . ASP B 1 174 ? 16.969 -41.438 -2.961 1 91.25 174 ASP B O 1
ATOM 6235 N N . ASP B 1 175 ? 17.938 -41.625 -0.962 1 94.12 175 ASP B N 1
ATOM 6236 C CA . ASP B 1 175 ? 16.672 -42.062 -0.357 1 94.12 175 ASP B CA 1
ATOM 6237 C C . ASP B 1 175 ? 16.562 -41.531 1.077 1 94.12 175 ASP B C 1
ATOM 6239 O O . ASP B 1 175 ? 17.516 -40.969 1.626 1 94.12 175 ASP B O 1
ATOM 6243 N N . ALA B 1 176 ? 15.406 -41.688 1.611 1 94.75 176 ALA B N 1
ATOM 6244 C CA . ALA B 1 176 ? 15.078 -41.125 2.926 1 94.75 176 ALA B CA 1
ATOM 6245 C C . ALA B 1 176 ? 15.883 -41.812 4.023 1 94.75 176 ALA B C 1
ATOM 6247 O O . ALA B 1 176 ? 16.234 -41.219 5.031 1 94.75 176 ALA B O 1
ATOM 6248 N N . GLU B 1 177 ? 16.156 -43.094 3.852 1 95.31 177 GLU B N 1
ATOM 6249 C CA . GLU B 1 177 ? 16.875 -43.875 4.863 1 95.31 177 GLU B CA 1
ATOM 6250 C C . GLU B 1 177 ? 18.312 -43.344 5.012 1 95.31 177 GLU B C 1
ATOM 6252 O O . GLU B 1 177 ? 18.828 -43.25 6.129 1 95.31 177 GLU B O 1
ATOM 6257 N N . ASP B 1 178 ? 18.938 -43.094 3.92 1 95.19 178 ASP B N 1
ATOM 6258 C CA . ASP B 1 178 ? 20.281 -42.531 3.951 1 95.19 178 ASP B CA 1
ATOM 6259 C C . ASP B 1 178 ? 20.297 -41.188 4.684 1 95.19 178 ASP B C 1
ATOM 6261 O O . ASP B 1 178 ? 21.25 -40.875 5.414 1 95.19 178 ASP B O 1
ATOM 6265 N N . ALA B 1 179 ? 19.281 -40.406 4.418 1 94.88 179 ALA B N 1
ATOM 6266 C CA . ALA B 1 179 ? 19.172 -39.094 5.086 1 94.88 179 ALA B CA 1
ATOM 6267 C C . ALA B 1 179 ? 19.031 -39.281 6.594 1 94.88 179 ALA B C 1
ATOM 6269 O O . ALA B 1 179 ? 19.656 -38.562 7.367 1 94.88 179 ALA B O 1
ATOM 6270 N N . LYS B 1 180 ? 18.25 -40.25 7.02 1 95.69 180 LYS B N 1
ATOM 6271 C CA . LYS B 1 180 ? 18.078 -40.531 8.438 1 95.69 180 LYS B CA 1
ATOM 6272 C C . LYS B 1 180 ? 19.391 -41 9.078 1 95.69 180 LYS B C 1
ATOM 6274 O O . LYS B 1 180 ? 19.719 -40.594 10.195 1 95.69 180 LYS B O 1
ATOM 6279 N N . ASP B 1 181 ? 20.094 -41.75 8.367 1 94.38 181 ASP B N 1
ATOM 6280 C CA . ASP B 1 181 ? 21.359 -42.281 8.859 1 94.38 181 ASP B CA 1
ATOM 6281 C C . ASP B 1 181 ? 22.375 -41.188 9.109 1 94.38 181 ASP B C 1
ATOM 6283 O O . ASP B 1 181 ? 23.188 -41.25 10.023 1 94.38 181 ASP B O 1
ATOM 6287 N N . SER B 1 182 ? 22.266 -40.219 8.359 1 93.06 182 SER B N 1
ATOM 6288 C CA . SER B 1 182 ? 23.234 -39.125 8.414 1 93.06 182 SER B CA 1
ATOM 6289 C C . SER B 1 182 ? 23.141 -38.344 9.734 1 93.06 182 SER B C 1
ATOM 6291 O O . SER B 1 182 ? 24.078 -37.688 10.141 1 93.06 182 SER B O 1
ATOM 6293 N N . ILE B 1 183 ? 22 -38.469 10.406 1 94.44 183 ILE B N 1
ATOM 6294 C CA . ILE B 1 183 ? 21.844 -37.656 11.617 1 94.44 183 ILE B CA 1
ATOM 6295 C C . ILE B 1 183 ? 21.922 -38.594 12.844 1 94.44 183 ILE B C 1
ATOM 6297 O O . ILE B 1 183 ? 21.75 -38.125 13.977 1 94.44 183 ILE B O 1
ATOM 6301 N N . GLU B 1 184 ? 22.156 -39.844 12.719 1 93.81 184 GLU B N 1
ATOM 6302 C CA . GLU B 1 184 ? 22.062 -40.844 13.789 1 93.81 184 GLU B CA 1
ATOM 6303 C C . GLU B 1 184 ? 23.078 -40.531 14.898 1 93.81 184 GLU B C 1
ATOM 6305 O O . GLU B 1 184 ? 22.766 -40.688 16.078 1 93.81 184 GLU B O 1
ATOM 6310 N N . ASN B 1 185 ? 24.281 -40.156 14.539 1 93.12 185 ASN B N 1
ATOM 6311 C CA . ASN B 1 185 ? 25.312 -39.844 15.523 1 93.12 185 ASN B CA 1
ATOM 6312 C C . ASN B 1 185 ? 24.906 -38.688 16.422 1 93.12 185 ASN B C 1
ATOM 6314 O O . ASN B 1 185 ? 25.203 -38.688 17.609 1 93.12 185 ASN B O 1
ATOM 6318 N N . GLN B 1 186 ? 24.234 -37.781 15.859 1 92.94 186 GLN B N 1
ATOM 6319 C CA . GLN B 1 186 ? 23.812 -36.594 16.609 1 92.94 186 GLN B CA 1
ATOM 6320 C C . GLN B 1 186 ? 22.656 -36.938 17.547 1 92.94 186 GLN B C 1
ATOM 6322 O O . GLN B 1 186 ? 22.438 -36.25 18.547 1 92.94 186 GLN B O 1
ATOM 6327 N N . LEU B 1 187 ? 21.938 -37.969 17.25 1 93.75 187 LEU B N 1
ATOM 6328 C CA . LEU B 1 187 ? 20.719 -38.312 17.969 1 93.75 187 LEU B CA 1
ATOM 6329 C C . LEU B 1 187 ? 21.031 -39.094 19.234 1 93.75 187 LEU B C 1
ATOM 6331 O O . LEU B 1 187 ? 20.172 -39.25 20.109 1 93.75 187 LEU B O 1
ATOM 6335 N N . ASN B 1 188 ? 22.219 -39.531 19.375 1 91.38 188 ASN B N 1
ATOM 6336 C CA . ASN B 1 188 ? 22.594 -40.375 20.5 1 91.38 188 ASN B CA 1
ATOM 6337 C C . ASN B 1 188 ? 22.359 -39.688 21.844 1 91.38 188 ASN B C 1
ATOM 6339 O O . ASN B 1 188 ? 22.094 -40.312 22.844 1 91.38 188 ASN B O 1
ATOM 6343 N N . ALA B 1 189 ? 22.391 -38.375 21.844 1 89.31 189 ALA B N 1
ATOM 6344 C CA . ALA B 1 189 ? 22.281 -37.594 23.062 1 89.31 189 ALA B CA 1
ATOM 6345 C C . ALA B 1 189 ? 20.828 -37.344 23.438 1 89.31 189 ALA B C 1
ATOM 6347 O O . ALA B 1 189 ? 20.531 -36.781 24.484 1 89.31 189 ALA B O 1
ATOM 6348 N N . PHE B 1 190 ? 19.891 -37.875 22.688 1 93.88 190 PHE B N 1
ATOM 6349 C CA . PHE B 1 190 ? 18.469 -37.562 22.891 1 93.88 190 PHE B CA 1
ATOM 6350 C C . PHE B 1 190 ? 17.672 -38.781 23.25 1 93.88 190 PHE B C 1
ATOM 6352 O O . PHE B 1 190 ? 18.156 -39.906 23.078 1 93.88 190 PHE B O 1
ATOM 6359 N N . ASP B 1 191 ? 16.469 -38.625 23.766 1 93.81 191 ASP B N 1
ATOM 6360 C CA . ASP B 1 191 ? 15.617 -39.719 24.141 1 93.81 191 ASP B CA 1
ATOM 6361 C C . ASP B 1 191 ? 14.906 -40.312 22.922 1 93.81 191 ASP B C 1
ATOM 6363 O O . ASP B 1 191 ? 15.039 -39.781 21.812 1 93.81 191 ASP B O 1
ATOM 6367 N N . ASP B 1 192 ? 14.18 -41.406 23.109 1 93.69 192 ASP B N 1
ATOM 6368 C CA . ASP B 1 192 ? 13.578 -42.125 22 1 93.69 192 ASP B CA 1
ATOM 6369 C C . ASP B 1 192 ? 12.492 -41.312 21.312 1 93.69 192 ASP B C 1
ATOM 6371 O O . ASP B 1 192 ? 12.32 -41.375 20.094 1 93.69 192 ASP B O 1
ATOM 6375 N N . GLY B 1 193 ? 11.828 -40.594 22.047 1 93.75 193 GLY B N 1
ATOM 6376 C CA . GLY B 1 193 ? 10.812 -39.719 21.469 1 93.75 193 GLY B CA 1
ATOM 6377 C C . GLY B 1 193 ? 11.383 -38.688 20.547 1 93.75 193 GLY B C 1
ATOM 6378 O O . GLY B 1 193 ? 10.867 -38.469 19.438 1 93.75 193 GLY B O 1
ATOM 6379 N N . ALA B 1 194 ? 12.406 -38.062 20.953 1 94.06 194 ALA B N 1
ATOM 6380 C CA . ALA B 1 194 ? 13.102 -37.031 20.156 1 94.06 194 ALA B CA 1
ATOM 6381 C C . ALA B 1 194 ? 13.711 -37.656 18.906 1 94.06 194 ALA B C 1
ATOM 6383 O O . ALA B 1 194 ? 13.672 -37.031 17.828 1 94.06 194 ALA B O 1
ATOM 6384 N N . LYS B 1 195 ? 14.266 -38.844 19.047 1 95.44 195 LYS B N 1
ATOM 6385 C CA . LYS B 1 195 ? 14.852 -39.531 17.906 1 95.44 195 LYS B CA 1
ATOM 6386 C C . LYS B 1 195 ? 13.789 -39.812 16.828 1 95.44 195 LYS B C 1
ATOM 6388 O O . LYS B 1 195 ? 14.023 -39.562 15.648 1 95.44 195 LYS B O 1
ATOM 6393 N N . LYS B 1 196 ? 12.711 -40.281 17.312 1 95.25 196 LYS B N 1
ATOM 6394 C CA . LYS B 1 196 ? 11.617 -40.562 16.391 1 95.25 196 LYS B CA 1
ATOM 6395 C C . LYS B 1 196 ? 11.141 -39.312 15.672 1 95.25 196 LYS B C 1
ATOM 6397 O O . LYS B 1 196 ? 10.891 -39.312 14.469 1 95.25 196 LYS B O 1
ATOM 6402 N N . LYS B 1 197 ? 11.055 -38.281 16.406 1 94.69 197 LYS B N 1
ATOM 6403 C CA . LYS B 1 197 ? 10.625 -37 15.836 1 94.69 197 LYS B CA 1
ATOM 6404 C C . LYS B 1 197 ? 11.609 -36.5 14.789 1 94.69 197 LYS B C 1
ATOM 6406 O O . LYS B 1 197 ? 11.203 -36.094 13.703 1 94.69 197 LYS B O 1
ATOM 6411 N N . ALA B 1 198 ? 12.82 -36.531 15.094 1 97 198 ALA B N 1
ATOM 6412 C CA . ALA B 1 198 ? 13.859 -36.062 14.18 1 97 198 ALA B CA 1
ATOM 6413 C C . ALA B 1 198 ? 13.867 -36.875 12.891 1 97 198 ALA B C 1
ATOM 6415 O O . ALA B 1 198 ? 13.984 -36.312 11.797 1 97 198 ALA B O 1
ATOM 6416 N N . ARG B 1 199 ? 13.734 -38.188 13.047 1 96.81 199 ARG B N 1
ATOM 6417 C CA . ARG B 1 199 ? 13.711 -39.031 11.875 1 96.81 199 ARG B CA 1
ATOM 6418 C C . ARG B 1 199 ? 12.5 -38.75 10.992 1 96.81 199 ARG B C 1
ATOM 6420 O O . ARG B 1 199 ? 12.602 -38.719 9.766 1 96.81 199 ARG B O 1
ATOM 6427 N N . LYS B 1 200 ? 11.438 -38.531 11.641 1 96.19 200 LYS B N 1
ATOM 6428 C CA . LYS B 1 200 ? 10.227 -38.188 10.906 1 96.19 200 LYS B CA 1
ATOM 6429 C C . LYS B 1 200 ? 10.391 -36.844 10.148 1 96.19 200 LYS B C 1
ATOM 6431 O O . LYS B 1 200 ? 9.953 -36.719 9.008 1 96.19 200 LYS B O 1
ATOM 6436 N N . MET B 1 201 ? 11.062 -35.969 10.766 1 96.62 201 MET B N 1
ATOM 6437 C CA . MET B 1 201 ? 11.281 -34.656 10.164 1 96.62 201 MET B CA 1
ATOM 6438 C C . MET B 1 201 ? 12.172 -34.75 8.93 1 96.62 201 MET B C 1
ATOM 6440 O O . MET B 1 201 ? 11.867 -34.156 7.891 1 96.62 201 MET B O 1
ATOM 6444 N N . ILE B 1 202 ? 13.133 -35.469 9.039 1 97.19 202 ILE B N 1
ATOM 6445 C CA . ILE B 1 202 ? 14.078 -35.625 7.934 1 97.19 202 ILE B CA 1
ATOM 6446 C C . ILE B 1 202 ? 13.406 -36.375 6.777 1 97.19 202 ILE B C 1
ATOM 6448 O O . ILE B 1 202 ? 13.625 -36.031 5.609 1 97.19 202 ILE B O 1
ATOM 6452 N N . SER B 1 203 ? 12.672 -37.344 7.133 1 97.25 203 SER B N 1
ATOM 6453 C CA . SER B 1 203 ? 11.945 -38.094 6.109 1 97.25 203 SER B CA 1
ATOM 6454 C C . SER B 1 203 ? 10.984 -37.188 5.344 1 97.25 203 SER B C 1
ATOM 6456 O O . SER B 1 203 ? 10.875 -37.281 4.121 1 97.25 203 SER B O 1
ATOM 6458 N N . LYS B 1 204 ? 10.336 -36.375 6.055 1 97.25 204 LYS B N 1
ATOM 6459 C CA . LYS B 1 204 ? 9.391 -35.469 5.438 1 97.25 204 LYS B CA 1
ATOM 6460 C C . LYS B 1 204 ? 10.117 -34.469 4.543 1 97.25 20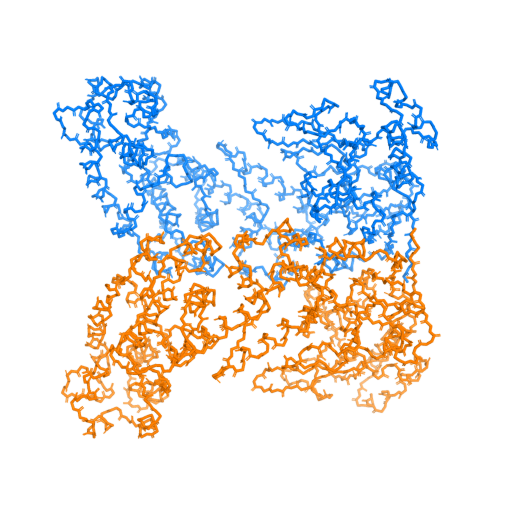4 LYS B C 1
ATOM 6462 O O . LYS B 1 204 ? 9.688 -34.188 3.42 1 97.25 204 LYS B O 1
ATOM 6467 N N . LEU B 1 205 ? 11.18 -33.906 5.09 1 98.19 205 LEU B N 1
ATOM 6468 C CA . LEU B 1 205 ? 11.969 -32.969 4.301 1 98.19 205 LEU B CA 1
ATOM 6469 C C . LEU B 1 205 ? 12.438 -33.594 3.002 1 98.19 205 LEU B C 1
ATOM 6471 O O . LEU B 1 205 ? 12.359 -33 1.936 1 98.19 205 LEU B O 1
ATOM 6475 N N . PHE B 1 206 ? 12.938 -34.844 3.107 1 97.94 206 PHE B N 1
ATOM 6476 C CA . PHE B 1 206 ? 13.375 -35.562 1.926 1 97.94 206 PHE B CA 1
ATOM 6477 C C . PHE B 1 206 ? 12.234 -35.719 0.931 1 97.94 206 PHE B C 1
ATOM 6479 O O . PHE B 1 206 ? 12.414 -35.5 -0.268 1 97.94 206 PHE B O 1
ATOM 6486 N N . SER B 1 207 ? 11.125 -36.062 1.413 1 97.56 207 SER B N 1
ATOM 6487 C CA . SER B 1 207 ? 9.961 -36.312 0.564 1 97.56 207 SER B CA 1
ATOM 6488 C C . SER B 1 207 ? 9.539 -35.062 -0.181 1 97.56 207 SER B C 1
ATOM 6490 O O . SER B 1 207 ? 9.32 -35.094 -1.394 1 97.56 207 SER B O 1
ATOM 6492 N N . VAL B 1 208 ? 9.445 -33.938 0.486 1 96.88 208 VAL B N 1
ATOM 6493 C CA . VAL B 1 208 ? 8.906 -32.719 -0.119 1 96.88 208 VAL B CA 1
ATOM 6494 C C . VAL B 1 208 ? 9.922 -32.125 -1.091 1 96.88 208 VAL B C 1
ATOM 6496 O O . VAL B 1 208 ? 9.547 -31.5 -2.078 1 96.88 208 VAL B O 1
ATOM 6499 N N . VAL B 1 209 ? 11.203 -32.344 -0.875 1 97.56 209 VAL B N 1
ATOM 6500 C CA . VAL B 1 209 ? 12.227 -31.75 -1.716 1 97.56 209 VAL B CA 1
ATOM 6501 C C . VAL B 1 209 ? 12.562 -32.688 -2.879 1 97.56 209 VAL B C 1
ATOM 6503 O O . VAL B 1 209 ? 12.68 -32.25 -4.023 1 97.56 209 VAL B O 1
ATOM 6506 N N . ASN B 1 210 ? 12.602 -34 -2.613 1 96.56 210 ASN B N 1
ATOM 6507 C CA . ASN B 1 210 ? 13.203 -34.938 -3.58 1 96.56 210 ASN B CA 1
ATOM 6508 C C . ASN B 1 210 ? 12.141 -35.75 -4.309 1 96.56 210 ASN B C 1
ATOM 6510 O O . ASN B 1 210 ? 12.383 -36.25 -5.398 1 96.56 210 ASN B O 1
ATOM 6514 N N . VAL B 1 211 ? 10.992 -35.844 -3.73 1 95.75 211 VAL B N 1
ATOM 6515 C CA . VAL B 1 211 ? 10.086 -36.844 -4.254 1 95.75 211 VAL B CA 1
ATOM 6516 C C . VAL B 1 211 ? 8.797 -36.188 -4.75 1 95.75 211 VAL B C 1
ATOM 6518 O O . VAL B 1 211 ? 8.359 -36.438 -5.871 1 95.75 211 VAL B O 1
ATOM 6521 N N . SER B 1 212 ? 8.234 -35.344 -3.934 1 93.94 212 SER B N 1
ATOM 6522 C CA . SER B 1 212 ? 6.938 -34.75 -4.238 1 93.94 212 SER B CA 1
ATOM 6523 C C . SER B 1 212 ? 7.016 -33.875 -5.469 1 93.94 212 SER B C 1
ATOM 6525 O O . SER B 1 212 ? 7.992 -33.125 -5.652 1 93.94 212 SER B O 1
ATOM 6527 N N . GLN B 1 213 ? 5.984 -33.906 -6.293 1 92.5 213 GLN B N 1
ATOM 6528 C CA . GLN B 1 213 ? 5.891 -33.031 -7.465 1 92.5 213 GLN B CA 1
ATOM 6529 C C . GLN B 1 213 ? 5.195 -31.719 -7.125 1 92.5 213 GLN B C 1
ATOM 6531 O O . GLN B 1 213 ? 4.109 -31.438 -7.633 1 92.5 213 GLN B O 1
ATOM 6536 N N . ASN B 1 214 ? 5.902 -30.906 -6.418 1 90.81 214 ASN B N 1
ATOM 6537 C CA . ASN B 1 214 ? 5.258 -29.734 -5.855 1 90.81 214 ASN B CA 1
ATOM 6538 C C . ASN B 1 214 ? 5.539 -28.484 -6.695 1 90.81 214 ASN B C 1
ATOM 6540 O O . ASN B 1 214 ? 5.145 -27.375 -6.324 1 90.81 214 ASN B O 1
ATOM 6544 N N . ILE B 1 215 ? 6.23 -28.641 -7.84 1 92.94 215 ILE B N 1
ATOM 6545 C CA . ILE B 1 215 ? 6.453 -27.547 -8.773 1 92.94 215 ILE B CA 1
ATOM 6546 C C . ILE B 1 215 ? 5.535 -27.719 -9.984 1 92.94 215 ILE B C 1
ATOM 6548 O O . ILE B 1 215 ? 5.617 -28.719 -10.711 1 92.94 215 ILE B O 1
ATOM 6552 N N . ASN B 1 216 ? 4.656 -26.812 -10.078 1 90.38 216 ASN B N 1
ATOM 6553 C CA . ASN B 1 216 ? 3.756 -26.781 -11.227 1 90.38 216 ASN B CA 1
ATOM 6554 C C . ASN B 1 216 ? 3.992 -25.547 -12.094 1 90.38 216 ASN B C 1
ATOM 6556 O O . ASN B 1 216 ? 4.09 -24.438 -11.57 1 90.38 216 ASN B O 1
ATOM 6560 N N . TYR B 1 217 ? 4.199 -25.766 -13.406 1 91.38 217 TYR B N 1
ATOM 6561 C CA . TYR B 1 217 ? 4.488 -24.594 -14.219 1 91.38 217 TYR B CA 1
ATOM 6562 C C . TYR B 1 217 ? 3.816 -24.688 -15.586 1 91.38 217 TYR B C 1
ATOM 6564 O O . TYR B 1 217 ? 3.527 -25.797 -16.062 1 91.38 217 TYR B O 1
ATOM 6572 N N . TYR B 1 218 ? 3.529 -23.531 -16.109 1 90.19 218 TYR B N 1
ATOM 6573 C CA . TYR B 1 218 ? 3.043 -23.359 -17.484 1 90.19 218 TYR B CA 1
ATOM 6574 C C . TYR B 1 218 ? 4.18 -22.969 -18.422 1 90.19 218 TYR B C 1
ATOM 6576 O O . TYR B 1 218 ? 5.086 -22.234 -18.031 1 90.19 218 TYR B O 1
ATOM 6584 N N . GLU B 1 219 ? 4.105 -23.453 -19.672 1 92.56 219 GLU B N 1
ATOM 6585 C CA . GLU B 1 219 ? 5.105 -23.094 -20.672 1 92.56 219 GLU B CA 1
ATOM 6586 C C . GLU B 1 219 ? 4.52 -22.172 -21.719 1 92.56 219 GLU B C 1
ATOM 6588 O O . GLU B 1 219 ? 3.531 -22.5 -22.375 1 92.56 219 GLU B O 1
ATOM 6593 N N . GLU B 1 220 ? 5.039 -21.031 -21.797 1 92.44 220 GLU B N 1
ATOM 6594 C CA . GLU B 1 220 ? 4.758 -20.125 -22.906 1 92.44 220 GLU B CA 1
ATOM 6595 C C . GLU B 1 220 ? 5.738 -20.328 -24.062 1 92.44 220 GLU B C 1
ATOM 6597 O O . GLU B 1 220 ? 6.953 -20.375 -23.844 1 92.44 220 GLU B O 1
ATOM 6602 N N . LYS B 1 221 ? 5.254 -20.453 -25.281 1 91.69 221 LYS B N 1
ATOM 6603 C CA . LYS B 1 221 ? 6.121 -20.828 -26.406 1 91.69 221 LYS B CA 1
ATOM 6604 C C . LYS B 1 221 ? 6.156 -19.734 -27.469 1 91.69 221 LYS B C 1
ATOM 6606 O O . LYS B 1 221 ? 6.887 -19.844 -28.453 1 91.69 221 LYS B O 1
ATOM 6611 N N . SER B 1 222 ? 5.477 -18.688 -27.203 1 87.62 222 SER B N 1
ATOM 6612 C CA . SER B 1 222 ? 5.422 -17.625 -28.203 1 87.62 222 SER B CA 1
ATOM 6613 C C . SER B 1 222 ? 6.793 -16.984 -28.406 1 87.62 222 SER B C 1
ATOM 6615 O O . SER B 1 222 ? 7.543 -16.781 -27.453 1 87.62 222 SER B O 1
ATOM 6617 N N . ASP B 1 223 ? 7.078 -16.656 -29.719 1 85.38 223 ASP B N 1
ATOM 6618 C CA . ASP B 1 223 ? 8.328 -15.977 -30.031 1 85.38 223 ASP B CA 1
ATOM 6619 C C . ASP B 1 223 ? 8.133 -14.469 -30.062 1 85.38 223 ASP B C 1
ATOM 6621 O O . ASP B 1 223 ? 9.062 -13.719 -30.391 1 85.38 223 ASP B O 1
ATOM 6625 N N . ASP B 1 224 ? 6.973 -14.062 -29.734 1 84 224 ASP B N 1
ATOM 6626 C CA . ASP B 1 224 ? 6.668 -12.633 -29.719 1 84 224 ASP B CA 1
ATOM 6627 C C . ASP B 1 224 ? 7.023 -12.008 -28.359 1 84 224 ASP B C 1
ATOM 6629 O O . ASP B 1 224 ? 6.309 -12.203 -27.375 1 84 224 ASP B O 1
ATOM 6633 N N . TYR B 1 225 ? 8.031 -11.219 -28.438 1 81 225 TYR B N 1
ATOM 6634 C CA . TYR B 1 225 ? 8.539 -10.648 -27.203 1 81 225 TYR B CA 1
ATOM 6635 C C . TYR B 1 225 ? 7.512 -9.711 -26.562 1 81 225 TYR B C 1
ATOM 6637 O O . TYR B 1 225 ? 7.41 -9.633 -25.344 1 81 225 TYR B O 1
ATOM 6645 N N . ASP B 1 226 ? 6.773 -8.961 -27.344 1 80.25 226 ASP B N 1
ATOM 6646 C CA . ASP B 1 226 ? 5.75 -8.055 -26.828 1 80.25 226 ASP B CA 1
ATOM 6647 C C . ASP B 1 226 ? 4.668 -8.828 -26.078 1 80.25 226 ASP B C 1
ATOM 6649 O O . ASP B 1 226 ? 4.184 -8.375 -25.031 1 80.25 226 ASP B O 1
ATOM 6653 N N . LYS B 1 227 ? 4.328 -9.953 -26.625 1 84.69 227 LYS B N 1
ATOM 6654 C CA . LYS B 1 227 ? 3.352 -10.805 -25.953 1 84.69 227 LYS B CA 1
ATOM 6655 C C . LYS B 1 227 ? 3.889 -11.312 -24.625 1 84.69 227 LYS B C 1
ATOM 6657 O O . LYS B 1 227 ? 3.176 -11.305 -23.625 1 84.69 227 LYS B O 1
ATOM 6662 N N . VAL B 1 228 ? 5.137 -11.688 -24.656 1 88.25 228 VAL B N 1
ATOM 6663 C CA . VAL B 1 228 ? 5.766 -12.227 -23.453 1 88.25 228 VAL B CA 1
ATOM 6664 C C . VAL B 1 228 ? 5.832 -11.148 -22.391 1 88.25 228 VAL B C 1
ATOM 6666 O O . VAL B 1 228 ? 5.559 -11.406 -21.219 1 88.25 228 VAL B O 1
ATOM 6669 N N . LEU B 1 229 ? 6.168 -9.969 -22.828 1 86.12 229 LEU B N 1
ATOM 6670 C CA . LEU B 1 229 ? 6.219 -8.844 -21.891 1 86.12 229 LEU B CA 1
ATOM 6671 C C . LEU B 1 229 ? 4.844 -8.586 -21.281 1 86.12 229 LEU B C 1
ATOM 6673 O O . LEU B 1 229 ? 4.73 -8.352 -20.078 1 86.12 229 LEU B O 1
ATOM 6677 N N . GLU B 1 230 ? 3.848 -8.641 -22.062 1 85.25 230 GLU B N 1
ATOM 6678 C CA . GLU B 1 230 ? 2.49 -8.422 -21.578 1 85.25 230 GLU B CA 1
ATOM 6679 C C . GLU B 1 230 ? 2.078 -9.5 -20.578 1 85.25 230 GLU B C 1
ATOM 6681 O O . GLU B 1 230 ? 1.451 -9.211 -19.562 1 85.25 230 GLU B O 1
ATOM 6686 N N . ILE B 1 231 ? 2.416 -10.711 -20.953 1 88.88 231 ILE B N 1
ATOM 6687 C CA . ILE B 1 231 ? 2.135 -11.828 -20.047 1 88.88 231 ILE B CA 1
ATOM 6688 C C . ILE B 1 231 ? 2.832 -11.602 -18.719 1 88.88 231 ILE B C 1
ATOM 6690 O O . ILE B 1 231 ? 2.232 -11.805 -17.656 1 88.88 231 ILE B O 1
ATOM 6694 N N . PHE B 1 232 ? 4.055 -11.18 -18.781 1 89 232 PHE B N 1
ATOM 6695 C CA . PHE B 1 232 ? 4.855 -10.922 -17.594 1 89 232 PHE B CA 1
ATOM 6696 C C . PHE B 1 232 ? 4.184 -9.875 -16.703 1 89 232 PHE B C 1
ATOM 6698 O O . PHE B 1 232 ? 4.051 -10.078 -15.5 1 89 232 PHE B O 1
ATOM 6705 N N . ILE B 1 233 ? 3.734 -8.836 -17.297 1 83.5 233 ILE B N 1
ATOM 6706 C CA . ILE B 1 233 ? 3.143 -7.727 -16.562 1 83.5 233 ILE B CA 1
ATOM 6707 C C . ILE B 1 233 ? 1.803 -8.156 -15.969 1 83.5 233 ILE B C 1
ATOM 6709 O O . ILE B 1 233 ? 1.504 -7.859 -14.812 1 83.5 233 ILE B O 1
ATOM 6713 N N . ARG B 1 234 ? 1.054 -8.93 -16.672 1 83.25 234 ARG B N 1
ATOM 6714 C CA . ARG B 1 234 ? -0.293 -9.312 -16.266 1 83.25 234 ARG B CA 1
ATOM 6715 C C . ARG B 1 234 ? -0.249 -10.359 -15.156 1 83.25 234 ARG B C 1
ATOM 6717 O O . ARG B 1 234 ? -1.144 -10.406 -14.305 1 83.25 234 ARG B O 1
ATOM 6724 N N . THR B 1 235 ? 0.745 -11.18 -15.172 1 84 235 THR B N 1
ATOM 6725 C CA . THR B 1 235 ? 0.786 -12.297 -14.234 1 84 235 THR B CA 1
ATOM 6726 C C . THR B 1 235 ? 1.396 -11.867 -12.906 1 84 235 THR B C 1
ATOM 6728 O O . THR B 1 235 ? 1.23 -12.539 -11.891 1 84 235 THR B O 1
ATOM 6731 N N . ASN B 1 236 ? 2.137 -10.789 -12.969 1 77.81 236 ASN B N 1
ATOM 6732 C CA . ASN B 1 236 ? 2.807 -10.359 -11.75 1 77.81 236 ASN B CA 1
ATOM 6733 C C . ASN B 1 236 ? 1.969 -9.352 -10.969 1 77.81 236 ASN B C 1
ATOM 6735 O O . ASN B 1 236 ? 2.473 -8.297 -10.57 1 77.81 236 ASN B O 1
ATOM 6739 N N . THR B 1 237 ? 0.75 -9.555 -10.977 1 63.53 237 THR B N 1
ATOM 6740 C CA . THR B 1 237 ? -0.135 -8.742 -10.148 1 63.53 237 THR B CA 1
ATOM 6741 C C . THR B 1 237 ? -0.374 -9.406 -8.797 1 63.53 237 THR B C 1
ATOM 6743 O O . THR B 1 237 ? -0.868 -8.773 -7.863 1 63.53 237 THR B O 1
ATOM 6746 N N . GLY B 1 238 ? 0.088 -10.812 -8.758 1 56.38 238 GLY B N 1
ATOM 6747 C CA . GLY B 1 238 ? -0.03 -11.578 -7.527 1 56.38 238 GLY B CA 1
ATOM 6748 C C . GLY B 1 238 ? 1.273 -11.672 -6.758 1 56.38 238 GLY B C 1
ATOM 6749 O O . GLY B 1 238 ? 2.352 -11.5 -7.332 1 56.38 238 GLY B O 1
ATOM 6750 N N . GLY B 1 239 ? 1.402 -11.938 -5.402 1 57.41 239 GLY B N 1
ATOM 6751 C CA . GLY B 1 239 ? 2.605 -12.047 -4.594 1 57.41 239 GLY B CA 1
ATOM 6752 C C . GLY B 1 239 ? 3.293 -10.711 -4.363 1 57.41 239 GLY B C 1
ATOM 6753 O O . GLY B 1 239 ? 2.674 -9.766 -3.875 1 57.41 239 GLY B O 1
ATOM 6754 N N . GLN B 1 240 ? 4.629 -10.797 -4.656 1 59.84 240 GLN B N 1
ATOM 6755 C CA . GLN B 1 240 ? 5.336 -9.523 -4.66 1 59.84 240 GLN B CA 1
ATOM 6756 C C . GLN B 1 240 ? 5.039 -8.727 -5.93 1 59.84 240 GLN B C 1
ATOM 6758 O O . GLN B 1 240 ? 5.594 -9.023 -6.992 1 59.84 240 GLN B O 1
ATOM 6763 N N . LYS B 1 241 ? 4.016 -7.941 -5.848 1 69.44 241 LYS B N 1
ATOM 6764 C CA . LYS B 1 241 ? 3.533 -7.188 -7 1 69.44 241 LYS B CA 1
ATOM 6765 C C . LYS B 1 241 ? 4.633 -6.297 -7.574 1 69.44 241 LYS B C 1
ATOM 6767 O O . LYS B 1 241 ? 5.422 -5.719 -6.828 1 69.44 241 LYS B O 1
ATOM 6772 N N . LEU B 1 242 ? 4.695 -6.355 -8.906 1 75.88 242 LEU B N 1
ATOM 6773 C CA . LEU B 1 242 ? 5.598 -5.414 -9.562 1 75.88 242 LEU B CA 1
ATOM 6774 C C . LEU B 1 242 ? 5.215 -3.975 -9.234 1 75.88 242 LEU B C 1
ATOM 6776 O O . LEU B 1 242 ? 4.039 -3.611 -9.289 1 75.88 242 LEU B O 1
ATOM 6780 N N . GLU B 1 243 ? 6.18 -3.314 -8.781 1 77.75 243 GLU B N 1
ATOM 6781 C CA . GLU B 1 243 ? 5.984 -1.874 -8.656 1 77.75 243 GLU B CA 1
ATOM 6782 C C . GLU B 1 243 ? 6.07 -1.184 -10.016 1 77.75 243 GLU B C 1
ATOM 6784 O O . GLU B 1 243 ? 6.539 -1.775 -10.984 1 77.75 243 GLU B O 1
ATOM 6789 N N . TYR B 1 244 ? 5.598 -0.073 -10.109 1 75.06 244 TYR B N 1
ATOM 6790 C CA . TYR B 1 244 ? 5.637 0.674 -11.359 1 75.06 244 TYR B CA 1
ATOM 6791 C C . TYR B 1 244 ? 7.062 0.794 -11.883 1 75.06 244 TYR B C 1
ATOM 6793 O O . TYR B 1 244 ? 7.301 0.69 -13.086 1 75.06 244 TYR B O 1
ATOM 6801 N N . SER B 1 245 ? 7.969 0.997 -10.977 1 81.88 245 SER B N 1
ATOM 6802 C CA . SER B 1 245 ? 9.367 1.089 -11.391 1 81.88 245 SER B CA 1
ATOM 6803 C C . SER B 1 245 ? 9.852 -0.229 -11.984 1 81.88 245 SER B C 1
ATOM 6805 O O . SER B 1 245 ? 10.68 -0.235 -12.891 1 81.88 245 SER B O 1
ATOM 6807 N N . ASP B 1 246 ? 9.32 -1.356 -11.5 1 82.94 246 ASP B N 1
ATOM 6808 C CA . ASP B 1 246 ? 9.656 -2.662 -12.062 1 82.94 246 ASP B CA 1
ATOM 6809 C C . ASP B 1 246 ? 9.117 -2.801 -13.484 1 82.94 246 ASP B C 1
ATOM 6811 O O . ASP B 1 246 ? 9.812 -3.309 -14.367 1 82.94 246 ASP B O 1
ATOM 6815 N N . ILE B 1 247 ? 7.914 -2.385 -13.633 1 82.12 247 ILE B N 1
ATOM 6816 C CA . ILE B 1 247 ? 7.281 -2.461 -14.945 1 82.12 247 ILE B CA 1
ATOM 6817 C C . ILE B 1 247 ? 8.023 -1.562 -15.93 1 82.12 247 ILE B C 1
ATOM 6819 O O . ILE B 1 247 ? 8.312 -1.972 -17.062 1 82.12 247 ILE B O 1
ATOM 6823 N N . LEU B 1 248 ? 8.32 -0.381 -15.453 1 80.88 248 LEU B N 1
ATOM 6824 C CA . LEU B 1 248 ? 9.078 0.543 -16.281 1 80.88 248 LEU B CA 1
ATOM 6825 C C . LEU B 1 248 ? 10.422 -0.058 -16.672 1 80.88 248 LEU B C 1
ATOM 6827 O O . LEU B 1 248 ? 10.836 0.036 -17.844 1 80.88 248 LEU B O 1
ATOM 6831 N N . LEU B 1 249 ? 11.078 -0.602 -15.758 1 84.5 249 LEU B N 1
ATOM 6832 C CA . LEU B 1 249 ? 12.367 -1.224 -16.031 1 84.5 249 LEU B CA 1
ATOM 6833 C C . LEU B 1 249 ? 12.219 -2.377 -17.016 1 84.5 249 LEU B C 1
ATOM 6835 O O . LEU B 1 249 ? 13.023 -2.516 -17.938 1 84.5 249 LEU B O 1
ATOM 6839 N N . SER B 1 250 ? 11.234 -3.176 -16.812 1 83.31 250 SER B N 1
ATOM 6840 C CA . SER B 1 250 ? 10.992 -4.312 -17.703 1 83.31 250 SER B CA 1
ATOM 6841 C C . SER B 1 250 ? 10.695 -3.848 -19.125 1 83.31 250 SER B C 1
ATOM 6843 O O . SER B 1 250 ? 11.211 -4.41 -20.078 1 83.31 250 SER B O 1
ATOM 6845 N N . THR B 1 251 ? 9.906 -2.826 -19.25 1 81.69 251 THR B N 1
ATOM 6846 C CA . THR B 1 251 ? 9.531 -2.307 -20.562 1 81.69 251 THR B CA 1
ATOM 6847 C C . THR B 1 251 ? 10.719 -1.611 -21.219 1 81.69 251 THR B C 1
ATOM 6849 O O . THR B 1 251 ? 10.938 -1.752 -22.422 1 81.69 251 THR B O 1
ATOM 6852 N N . ALA B 1 252 ? 11.438 -0.893 -20.469 1 84.12 252 ALA B N 1
ATOM 6853 C CA . ALA B 1 252 ? 12.648 -0.262 -20.984 1 84.12 252 ALA B CA 1
ATOM 6854 C C . ALA B 1 252 ? 13.648 -1.309 -21.484 1 84.12 252 ALA B C 1
ATOM 6856 O O . ALA B 1 252 ? 14.266 -1.134 -22.531 1 84.12 252 ALA B O 1
ATOM 6857 N N . THR B 1 253 ? 13.805 -2.299 -20.75 1 83.12 253 THR B N 1
ATOM 6858 C CA . THR B 1 253 ? 14.703 -3.389 -21.109 1 83.12 253 THR B CA 1
ATOM 6859 C C . THR B 1 253 ? 14.273 -4.031 -22.438 1 83.12 253 THR B C 1
ATOM 6861 O O . THR B 1 253 ? 15.109 -4.422 -23.25 1 83.12 253 THR B O 1
ATOM 6864 N N . ALA B 1 254 ? 13.055 -4.066 -22.656 1 76.88 254 ALA B N 1
ATOM 6865 C CA . ALA B 1 254 ? 12.5 -4.668 -23.875 1 76.88 254 ALA B CA 1
ATOM 6866 C C . ALA B 1 254 ? 12.578 -3.705 -25.047 1 76.88 254 ALA B C 1
ATOM 6868 O O . ALA B 1 254 ? 12.734 -4.129 -26.188 1 76.88 254 ALA B O 1
ATOM 6869 N N . LYS B 1 255 ? 12.523 -2.391 -24.797 1 80.88 255 LYS B N 1
ATOM 6870 C CA . LYS B 1 255 ? 12.242 -1.479 -25.906 1 80.88 255 LYS B CA 1
ATOM 6871 C C . LYS B 1 255 ? 13.445 -0.586 -26.203 1 80.88 255 LYS B C 1
ATOM 6873 O O . LYS B 1 255 ? 13.516 0.032 -27.266 1 80.88 255 LYS B O 1
ATOM 6878 N N . TRP B 1 256 ? 14.297 -0.438 -25.188 1 87.56 256 TRP B N 1
ATOM 6879 C CA . TRP B 1 256 ? 15.492 0.351 -25.469 1 87.56 256 TRP B CA 1
ATOM 6880 C C . TRP B 1 256 ? 16.266 -0.244 -26.641 1 87.56 256 TRP B C 1
ATOM 6882 O O . TRP B 1 256 ? 16.344 -1.466 -26.797 1 87.56 256 TRP B O 1
ATOM 6892 N N . ARG B 1 257 ? 16.891 0.602 -27.469 1 87.38 257 ARG B N 1
ATOM 6893 C CA . ARG B 1 257 ? 17.453 0.199 -28.75 1 87.38 257 ARG B CA 1
ATOM 6894 C C . ARG B 1 257 ? 18.938 -0.124 -28.625 1 87.38 257 ARG B C 1
ATOM 6896 O O . ARG B 1 257 ? 19.438 -1.093 -29.203 1 87.38 257 ARG B O 1
ATOM 6903 N N . ASN B 1 258 ? 19.594 0.535 -27.812 1 89.12 258 ASN B N 1
ATOM 6904 C CA . ASN B 1 258 ? 21.047 0.475 -27.844 1 89.12 258 ASN B CA 1
ATOM 6905 C C . ASN B 1 258 ? 21.609 0.031 -26.5 1 89.12 258 ASN B C 1
ATOM 6907 O O . ASN B 1 258 ? 22.656 -0.627 -26.453 1 89.12 258 ASN B O 1
ATOM 6911 N N . LEU B 1 259 ? 20.938 0.374 -25.469 1 89.88 259 LEU B N 1
ATOM 6912 C CA . LEU B 1 259 ? 21.438 0.124 -24.125 1 89.88 259 LEU B CA 1
ATOM 6913 C C . LEU B 1 259 ? 20.641 -0.981 -23.438 1 89.88 259 LEU B C 1
ATOM 6915 O O . LEU B 1 259 ? 19.438 -1.127 -23.672 1 89.88 259 LEU B O 1
ATOM 6919 N N . ASN B 1 260 ? 21.344 -1.765 -22.641 1 89.19 260 ASN B N 1
ATOM 6920 C CA . ASN B 1 260 ? 20.656 -2.666 -21.719 1 89.19 260 ASN B CA 1
ATOM 6921 C C . ASN B 1 260 ? 20.125 -1.924 -20.484 1 89.19 260 ASN B C 1
ATOM 6923 O O . ASN B 1 260 ? 20.875 -1.647 -19.562 1 89.19 260 ASN B O 1
ATOM 6927 N N . ALA B 1 261 ? 18.922 -1.65 -20.531 1 90.5 261 ALA B N 1
ATOM 6928 C CA . ALA B 1 261 ? 18.328 -0.792 -19.516 1 90.5 261 ALA B CA 1
ATOM 6929 C C . ALA B 1 261 ? 18.562 -1.35 -18.109 1 90.5 261 ALA B C 1
ATOM 6931 O O . ALA B 1 261 ? 18.875 -0.603 -17.188 1 90.5 261 ALA B O 1
ATOM 6932 N N . ARG B 1 262 ? 18.375 -2.621 -17.922 1 89.69 262 ARG B N 1
ATOM 6933 C CA . ARG B 1 262 ? 18.562 -3.26 -16.625 1 89.69 262 ARG B CA 1
ATOM 6934 C C . ARG B 1 262 ? 19.969 -3.008 -16.078 1 89.69 262 ARG B C 1
ATOM 6936 O O . ARG B 1 262 ? 20.125 -2.58 -14.93 1 89.69 262 ARG B O 1
ATOM 6943 N N . GLU B 1 263 ? 20.938 -3.25 -16.859 1 90.88 263 GLU B N 1
ATOM 6944 C CA . GLU B 1 263 ? 22.328 -3.062 -16.438 1 90.88 263 GLU B CA 1
ATOM 6945 C C . GLU B 1 263 ? 22.625 -1.589 -16.188 1 90.88 263 GLU B C 1
ATOM 6947 O O . GLU B 1 263 ? 23.266 -1.249 -15.18 1 90.88 263 GLU B O 1
ATOM 6952 N N . GLU B 1 264 ? 22.156 -0.738 -17.078 1 93.12 264 GLU B N 1
ATOM 6953 C CA . GLU B 1 264 ? 22.406 0.695 -16.969 1 93.12 264 GLU B CA 1
ATOM 6954 C C . GLU B 1 264 ? 21.812 1.259 -15.672 1 93.12 264 GLU B C 1
ATOM 6956 O O . GLU B 1 264 ? 22.484 2.014 -14.961 1 93.12 264 GLU B O 1
ATOM 6961 N N . ILE B 1 265 ? 20.656 0.917 -15.398 1 92.69 265 ILE B N 1
ATOM 6962 C CA . ILE B 1 265 ? 19.938 1.462 -14.242 1 92.69 265 ILE B CA 1
ATOM 6963 C C . ILE B 1 265 ? 20.547 0.91 -12.961 1 92.69 265 ILE B C 1
ATOM 6965 O O . ILE B 1 265 ? 20.797 1.658 -12.008 1 92.69 265 ILE B O 1
ATOM 6969 N N . ASN B 1 266 ? 20.812 -0.389 -12.938 1 90.56 266 ASN B N 1
ATOM 6970 C CA . ASN B 1 266 ? 21.422 -0.995 -11.758 1 90.56 266 ASN B CA 1
ATOM 6971 C C . ASN B 1 266 ? 22.812 -0.43 -11.492 1 90.56 266 ASN B C 1
ATOM 6973 O O . ASN B 1 266 ? 23.141 -0.091 -10.352 1 90.56 266 ASN B O 1
ATOM 6977 N N . GLU B 1 267 ? 23.562 -0.335 -12.547 1 93.81 267 GLU B N 1
ATOM 6978 C CA . GLU B 1 267 ? 24.922 0.187 -12.406 1 93.81 267 GLU B CA 1
ATOM 6979 C C . GLU B 1 267 ? 24.906 1.642 -11.945 1 93.81 267 GLU B C 1
ATOM 6981 O O . GLU B 1 267 ? 25.688 2.025 -11.062 1 93.81 267 GLU B O 1
ATOM 6986 N N . PHE B 1 268 ? 24.062 2.404 -12.562 1 96.06 268 PHE B N 1
ATOM 6987 C CA . PHE B 1 268 ? 23.984 3.809 -12.18 1 96.06 268 PHE B CA 1
ATOM 6988 C C . PHE B 1 268 ? 23.516 3.953 -10.734 1 96.06 268 PHE B C 1
ATOM 6990 O O . PHE B 1 268 ? 24.031 4.789 -9.992 1 96.06 268 PHE B O 1
ATOM 6997 N N . THR B 1 269 ? 22.531 3.143 -10.359 1 94.44 269 THR B N 1
ATOM 6998 C CA . THR B 1 269 ? 22.047 3.16 -8.977 1 94.44 269 THR B CA 1
ATOM 6999 C C . THR B 1 269 ? 23.172 2.85 -8 1 94.44 269 THR B C 1
ATOM 7001 O O . THR B 1 269 ? 23.328 3.529 -6.984 1 94.44 269 THR B O 1
ATOM 7004 N N . ASP B 1 270 ? 23.953 1.85 -8.312 1 93.88 270 ASP B N 1
ATOM 7005 C CA . ASP B 1 270 ? 25.109 1.501 -7.473 1 93.88 270 ASP B CA 1
ATOM 7006 C C . ASP B 1 270 ? 26.109 2.65 -7.406 1 93.88 270 ASP B C 1
ATOM 7008 O O . ASP B 1 270 ? 26.656 2.938 -6.344 1 93.88 270 ASP B O 1
ATOM 7012 N N . GLU B 1 271 ? 26.328 3.238 -8.516 1 96.06 271 GLU B N 1
ATOM 7013 C CA . GLU B 1 271 ? 27.281 4.332 -8.609 1 96.06 271 GLU B CA 1
ATOM 7014 C C . GLU B 1 271 ? 26.891 5.496 -7.703 1 96.06 271 GLU B C 1
ATOM 7016 O O . GLU B 1 271 ? 27.719 6.027 -6.969 1 96.06 271 GLU B O 1
ATOM 7021 N N . ILE B 1 272 ? 25.641 5.879 -7.777 1 96.75 272 ILE B N 1
ATOM 7022 C CA . ILE B 1 272 ? 25.219 7.055 -7.02 1 96.75 272 ILE B CA 1
ATOM 7023 C C . ILE B 1 272 ? 25.188 6.723 -5.531 1 96.75 272 ILE B C 1
ATOM 7025 O O . ILE B 1 272 ? 25.359 7.605 -4.688 1 96.75 272 ILE B O 1
ATOM 7029 N N . ASN B 1 273 ? 24.969 5.512 -5.164 1 94.75 273 ASN B N 1
ATOM 7030 C CA . ASN B 1 273 ? 24.953 5.102 -3.764 1 94.75 273 ASN B CA 1
ATOM 7031 C C . ASN B 1 273 ? 26.359 5.078 -3.17 1 94.75 273 ASN B C 1
ATOM 7033 O O . ASN B 1 273 ? 26.516 5.008 -1.95 1 94.75 273 ASN B O 1
ATOM 7037 N N . LYS B 1 274 ? 27.406 5.176 -4 1 93.5 274 LYS B N 1
ATOM 7038 C CA . LYS B 1 274 ? 28.797 5.188 -3.533 1 93.5 274 LYS B CA 1
ATOM 7039 C C . LYS B 1 274 ? 29.297 6.613 -3.326 1 93.5 274 LYS B C 1
ATOM 7041 O O . LYS B 1 274 ? 30.391 6.824 -2.783 1 93.5 274 LYS B O 1
ATOM 7046 N N . ILE B 1 275 ? 28.547 7.535 -3.699 1 93.88 275 ILE B N 1
ATOM 7047 C CA . ILE B 1 275 ? 28.969 8.93 -3.598 1 93.88 275 ILE B CA 1
ATOM 7048 C C . ILE B 1 275 ? 29.047 9.336 -2.127 1 93.88 275 ILE B C 1
ATOM 7050 O O . ILE B 1 275 ? 28.172 9 -1.329 1 93.88 275 ILE B O 1
ATOM 7054 N N . GLY B 1 276 ? 30.141 10.055 -1.832 1 88.75 276 GLY B N 1
ATOM 7055 C CA . GLY B 1 276 ? 30.297 10.555 -0.475 1 88.75 276 GLY B CA 1
ATOM 7056 C C . GLY B 1 276 ? 30.375 9.453 0.562 1 88.75 276 GLY B C 1
ATOM 7057 O O . GLY B 1 276 ? 31.172 8.523 0.426 1 88.75 276 GLY B O 1
ATOM 7058 N N . THR B 1 277 ? 29.516 9.57 1.577 1 85.5 277 THR B N 1
ATOM 7059 C CA . THR B 1 277 ? 29.531 8.586 2.65 1 85.5 277 THR B CA 1
ATOM 7060 C C . THR B 1 277 ? 28.594 7.418 2.328 1 85.5 277 THR B C 1
ATOM 7062 O O . THR B 1 277 ? 28.438 6.496 3.129 1 85.5 277 THR B O 1
ATOM 7065 N N . GLY B 1 278 ? 28.031 7.535 1.198 1 89.62 278 GLY B N 1
ATOM 7066 C CA . GLY B 1 278 ? 27.156 6.453 0.78 1 89.62 278 GLY B CA 1
ATOM 7067 C C . GLY B 1 278 ? 25.688 6.781 0.946 1 89.62 278 GLY B C 1
ATOM 7068 O O . GLY B 1 278 ? 25.297 7.508 1.866 1 89.62 278 GLY B O 1
ATOM 7069 N N . TYR B 1 279 ? 24.875 6.328 0.014 1 93.81 279 TYR B N 1
ATOM 7070 C CA . TYR B 1 279 ? 23.438 6.492 0.027 1 93.81 279 TYR B CA 1
ATOM 7071 C C . TYR B 1 279 ? 22.734 5.172 -0.275 1 93.81 279 TYR B C 1
ATOM 7073 O O . TYR B 1 279 ? 23.391 4.145 -0.465 1 93.81 279 TYR B O 1
ATOM 7081 N N . ASN B 1 280 ? 21.453 5.16 -0.157 1 91.75 280 ASN B N 1
ATOM 7082 C CA . ASN B 1 280 ? 20.672 3.965 -0.448 1 91.75 280 ASN B CA 1
ATOM 7083 C C . ASN B 1 280 ? 19.484 4.281 -1.357 1 91.75 280 ASN B C 1
ATOM 7085 O O . ASN B 1 280 ? 18.344 3.967 -1.026 1 91.75 280 ASN B O 1
ATOM 7089 N N . PHE B 1 281 ? 19.797 4.953 -2.42 1 94.44 281 PHE B N 1
ATOM 7090 C CA . PHE B 1 281 ? 18.766 5.211 -3.428 1 94.44 281 PHE B CA 1
ATOM 7091 C C . PHE B 1 281 ? 18.312 3.908 -4.074 1 94.44 281 PHE B C 1
ATOM 7093 O O . PHE B 1 281 ? 19.109 2.99 -4.27 1 94.44 281 PHE B O 1
ATOM 7100 N N . GLY B 1 282 ? 17.078 3.82 -4.43 1 91.94 282 GLY B N 1
ATOM 7101 C CA . GLY B 1 282 ? 16.562 2.691 -5.188 1 91.94 282 GLY B CA 1
ATOM 7102 C C . GLY B 1 282 ? 16.391 2.99 -6.664 1 91.94 282 GLY B C 1
ATOM 7103 O O . GLY B 1 282 ? 16.5 4.141 -7.086 1 91.94 282 GLY B O 1
ATOM 7104 N N . LYS B 1 283 ? 16.125 1.965 -7.398 1 90.38 283 LYS B N 1
ATOM 7105 C CA . LYS B 1 283 ? 15.875 2.146 -8.82 1 90.38 283 LYS B CA 1
ATOM 7106 C C . LYS B 1 283 ? 14.672 3.059 -9.062 1 90.38 283 LYS B C 1
ATOM 7108 O O . LYS B 1 283 ? 14.594 3.736 -10.086 1 90.38 283 LYS B O 1
ATOM 7113 N N . ASP B 1 284 ? 13.789 3.039 -8.094 1 91.25 284 ASP B N 1
ATOM 7114 C CA . ASP B 1 284 ? 12.609 3.893 -8.203 1 91.25 284 ASP B CA 1
ATOM 7115 C C . ASP B 1 284 ? 13.008 5.363 -8.297 1 91.25 284 ASP B C 1
ATOM 7117 O O . ASP B 1 284 ? 12.391 6.129 -9.039 1 91.25 284 ASP B O 1
ATOM 7121 N N . PHE B 1 285 ? 13.922 5.75 -7.52 1 95.19 285 PHE B N 1
ATOM 7122 C CA . PHE B 1 285 ? 14.406 7.121 -7.555 1 95.19 285 PHE B CA 1
ATOM 7123 C C . PHE B 1 285 ? 14.992 7.453 -8.922 1 95.19 285 PHE B C 1
ATOM 7125 O O . PHE B 1 285 ? 14.711 8.516 -9.477 1 95.19 285 PHE B O 1
ATOM 7132 N N . VAL B 1 286 ? 15.789 6.559 -9.453 1 94.94 286 VAL B N 1
ATOM 7133 C CA . VAL B 1 286 ? 16.469 6.742 -10.727 1 94.94 286 VAL B CA 1
ATOM 7134 C C . VAL B 1 286 ? 15.438 6.836 -11.852 1 94.94 286 VAL B C 1
ATOM 7136 O O . VAL B 1 286 ? 15.508 7.734 -12.695 1 94.94 286 VAL B O 1
ATOM 7139 N N . MET B 1 287 ? 14.531 5.926 -11.828 1 91.44 287 MET B N 1
ATOM 7140 C CA . MET B 1 287 ? 13.523 5.906 -12.875 1 91.44 287 MET B CA 1
ATOM 7141 C C . MET B 1 287 ? 12.625 7.137 -12.789 1 91.44 287 MET B C 1
ATOM 7143 O O . MET B 1 287 ? 12.242 7.707 -13.812 1 91.44 287 MET B O 1
ATOM 7147 N N . LYS B 1 288 ? 12.234 7.512 -11.602 1 92.94 288 LYS B N 1
ATOM 7148 C CA . LYS B 1 288 ? 11.469 8.742 -11.422 1 92.94 288 LYS B CA 1
ATOM 7149 C C . LYS B 1 288 ? 12.25 9.953 -11.93 1 92.94 288 LYS B C 1
ATOM 7151 O O . LYS B 1 288 ? 11.664 10.859 -12.531 1 92.94 288 LYS B O 1
ATOM 7156 N N . GLY B 1 289 ? 13.508 9.961 -11.648 1 95.12 289 GLY B N 1
ATOM 7157 C CA . GLY B 1 289 ? 14.359 11.023 -12.164 1 95.12 289 GLY B CA 1
ATOM 7158 C C . GLY B 1 289 ? 14.398 11.078 -13.68 1 95.12 289 GLY B C 1
ATOM 7159 O O . GLY B 1 289 ? 14.359 12.164 -14.266 1 95.12 289 GLY B O 1
ATOM 7160 N N . ALA B 1 290 ? 14.484 9.891 -14.25 1 93.31 290 ALA B N 1
ATOM 7161 C CA . ALA B 1 290 ? 14.5 9.828 -15.711 1 93.31 290 ALA B CA 1
ATOM 7162 C C . ALA B 1 290 ? 13.219 10.414 -16.297 1 93.31 290 ALA B C 1
ATOM 7164 O O . ALA B 1 290 ? 13.266 11.18 -17.266 1 93.31 290 ALA B O 1
ATOM 7165 N N . MET B 1 291 ? 12.148 10.07 -15.734 1 91.88 291 MET B N 1
ATOM 7166 C CA . MET B 1 291 ? 10.867 10.578 -16.203 1 91.88 291 MET B CA 1
ATOM 7167 C C . MET B 1 291 ? 10.75 12.078 -15.945 1 91.88 291 MET B C 1
ATOM 7169 O O . MET B 1 291 ? 10.266 12.828 -16.797 1 91.88 291 MET B O 1
ATOM 7173 N N . TYR B 1 292 ? 11.164 12.5 -14.797 1 94.75 292 TYR B N 1
ATOM 7174 C CA . TYR B 1 292 ? 11.07 13.898 -14.398 1 94.75 292 TYR B CA 1
ATOM 7175 C C . TYR B 1 292 ? 11.961 14.773 -15.281 1 94.75 292 TYR B C 1
ATOM 7177 O O . TYR B 1 292 ? 11.562 15.875 -15.672 1 94.75 292 TYR B O 1
ATOM 7185 N N . LEU B 1 293 ? 13.125 14.297 -15.57 1 95.56 293 LEU B N 1
ATOM 7186 C CA . LEU B 1 293 ? 14.141 15.117 -16.219 1 95.56 293 LEU B CA 1
ATOM 7187 C C . LEU B 1 293 ? 13.977 15.078 -17.734 1 95.56 293 LEU B C 1
ATOM 7189 O O . LEU B 1 293 ? 14.539 15.914 -18.453 1 95.56 293 LEU B O 1
ATOM 7193 N N . THR B 1 294 ? 13.297 14.062 -18.219 1 91.19 294 THR B N 1
ATOM 7194 C CA . THR B 1 294 ? 13.047 14.008 -19.656 1 91.19 294 THR B CA 1
ATOM 7195 C C . THR B 1 294 ? 11.867 14.898 -20.031 1 91.19 294 THR B C 1
ATOM 7197 O O . THR B 1 294 ? 10.797 14.805 -19.422 1 91.19 294 THR B O 1
ATOM 7200 N N . GLU B 1 295 ? 12.023 15.688 -20.969 1 84.81 295 GLU B N 1
ATOM 7201 C CA . GLU B 1 295 ? 11.055 16.719 -21.328 1 84.81 295 GLU B CA 1
ATOM 7202 C C . GLU B 1 295 ? 9.75 16.094 -21.812 1 84.81 295 GLU B C 1
ATOM 7204 O O . GLU B 1 295 ? 9.766 15.086 -22.531 1 84.81 295 GLU B O 1
ATOM 7209 N N . ASN B 1 296 ? 8.625 16.578 -21.406 1 80.56 296 ASN B N 1
ATOM 7210 C CA . ASN B 1 296 ? 7.273 16.297 -21.875 1 80.56 296 ASN B CA 1
ATOM 7211 C C . ASN B 1 296 ? 6.812 14.914 -21.438 1 80.56 296 ASN B C 1
ATOM 7213 O O . ASN B 1 296 ? 5.926 14.328 -22.078 1 80.56 296 ASN B O 1
ATOM 7217 N N . LEU B 1 297 ? 7.508 14.375 -20.562 1 86.62 297 LEU B N 1
ATOM 7218 C CA . LEU B 1 297 ? 7.031 13.102 -20.016 1 86.62 297 LEU B CA 1
ATOM 7219 C C . LEU B 1 297 ? 6.25 13.305 -18.734 1 86.62 297 LEU B C 1
ATOM 7221 O O . LEU B 1 297 ? 6.586 14.18 -17.938 1 86.62 297 LEU B O 1
ATOM 7225 N N . PRO B 1 298 ? 5.207 12.539 -18.547 1 84.88 298 PRO B N 1
ATOM 7226 C CA . PRO B 1 298 ? 4.496 12.625 -17.281 1 84.88 298 PRO B CA 1
ATOM 7227 C C . PRO B 1 298 ? 5.328 12.109 -16.109 1 84.88 298 PRO B C 1
ATOM 7229 O O . PRO B 1 298 ? 6.074 11.141 -16.25 1 84.88 298 PRO B O 1
ATOM 7232 N N . ILE B 1 299 ? 5.152 12.742 -14.961 1 84 299 ILE B N 1
ATOM 7233 C CA . ILE B 1 299 ? 5.875 12.359 -13.75 1 84 299 ILE B CA 1
ATOM 7234 C C . ILE B 1 299 ? 5.18 11.172 -13.086 1 84 299 ILE B C 1
ATOM 7236 O O . ILE B 1 299 ? 5.836 10.312 -12.492 1 84 299 ILE B O 1
ATOM 7240 N N . GLN B 1 300 ? 3.883 11.242 -13.25 1 79.88 300 GLN B N 1
ATOM 7241 C CA . GLN B 1 300 ? 3.086 10.172 -12.656 1 79.88 300 GLN B CA 1
ATOM 7242 C C . GLN B 1 300 ? 3.303 8.852 -13.383 1 79.88 300 GLN B C 1
ATOM 7244 O O . GLN B 1 300 ? 3.352 8.812 -14.609 1 79.88 300 GLN B O 1
ATOM 7249 N N . TYR B 1 301 ? 3.531 7.824 -12.547 1 69.69 301 TYR B N 1
ATOM 7250 C CA . TYR B 1 301 ? 3.656 6.496 -13.133 1 69.69 301 TYR B CA 1
ATOM 7251 C C . TYR B 1 301 ? 2.324 6.027 -13.711 1 69.69 301 TYR B C 1
ATOM 7253 O O . TYR B 1 301 ? 1.365 5.805 -12.969 1 69.69 301 TYR B O 1
ATOM 7261 N N . LYS B 1 302 ? 2.246 6.133 -14.922 1 69.06 302 LYS B N 1
ATOM 7262 C CA . LYS B 1 302 ? 1.13 5.547 -15.656 1 69.06 302 LYS B CA 1
ATOM 7263 C C . LYS B 1 302 ? 1.625 4.605 -16.75 1 69.06 302 LYS B C 1
ATOM 7265 O O . LYS B 1 302 ? 2.564 4.934 -17.484 1 69.06 302 LYS B O 1
ATOM 7270 N N . LEU B 1 303 ? 1.132 3.461 -16.766 1 66.06 303 LEU B N 1
ATOM 7271 C CA . LEU B 1 303 ? 1.541 2.484 -17.766 1 66.06 303 LEU B CA 1
ATOM 7272 C C . LEU B 1 303 ? 1.43 3.066 -19.172 1 66.06 303 LEU B C 1
ATOM 7274 O O . LEU B 1 303 ? 2.236 2.744 -20.047 1 66.06 303 LEU B O 1
ATOM 7278 N N . SER B 1 304 ? 0.464 3.98 -19.344 1 66.75 304 SER B N 1
ATOM 7279 C CA . SER B 1 304 ? 0.235 4.59 -20.641 1 66.75 304 SER B CA 1
ATOM 7280 C C . SER B 1 304 ? 1.395 5.496 -21.047 1 66.75 304 SER B C 1
ATOM 7282 O O . SER B 1 304 ? 1.561 5.816 -22.219 1 66.75 304 SER B O 1
ATOM 7284 N N . SER B 1 305 ? 2.15 5.879 -20.109 1 72.06 305 SER B N 1
ATOM 7285 C CA . SER B 1 305 ? 3.277 6.77 -20.359 1 72.06 305 SER B CA 1
ATOM 7286 C C . SER B 1 305 ? 4.492 5.988 -20.859 1 72.06 305 SER B C 1
ATOM 7288 O O . SER B 1 305 ? 5.453 6.578 -21.359 1 72.06 305 SER B O 1
ATOM 7290 N N . PHE B 1 306 ? 4.473 4.699 -20.781 1 75.25 306 PHE B N 1
ATOM 7291 C CA . PHE B 1 306 ? 5.625 3.885 -21.156 1 75.25 306 PHE B CA 1
ATOM 7292 C C . PHE B 1 306 ? 5.531 3.443 -22.609 1 75.25 306 PHE B C 1
ATOM 7294 O O . PHE B 1 306 ? 5.684 2.258 -22.922 1 75.25 306 PHE B O 1
ATOM 7301 N N . THR B 1 307 ? 5.262 4.402 -23.469 1 76.25 307 THR B N 1
ATOM 7302 C CA . THR B 1 307 ? 5.223 4.148 -24.906 1 76.25 307 THR B CA 1
ATOM 7303 C C . THR B 1 307 ? 6.629 3.957 -25.453 1 76.25 307 THR B C 1
ATOM 7305 O O . THR B 1 307 ? 7.613 4.332 -24.812 1 76.25 307 THR B O 1
ATOM 7308 N N . LYS B 1 308 ? 6.645 3.301 -26.625 1 80.12 308 LYS B N 1
ATOM 7309 C CA . LYS B 1 308 ? 7.922 3.131 -27.312 1 80.12 308 LYS B CA 1
ATOM 7310 C C . LYS B 1 308 ? 8.625 4.473 -27.5 1 80.12 308 LYS B C 1
ATOM 7312 O O . LYS B 1 308 ? 9.828 4.594 -27.234 1 80.12 308 LYS B O 1
ATOM 7317 N N . LYS B 1 309 ? 7.875 5.426 -27.875 1 83.25 309 LYS B N 1
ATOM 7318 C CA . LYS B 1 309 ? 8.414 6.762 -28.109 1 83.25 309 LYS B CA 1
ATOM 7319 C C . LYS B 1 309 ? 9.016 7.352 -26.828 1 83.25 309 LYS B C 1
ATOM 7321 O O . LYS B 1 309 ? 10.125 7.887 -26.859 1 83.25 309 LYS B O 1
ATOM 7326 N N . ASN B 1 310 ? 8.305 7.285 -25.75 1 85 310 ASN B N 1
ATOM 7327 C CA . ASN B 1 310 ? 8.766 7.836 -24.484 1 85 310 ASN B CA 1
ATOM 7328 C C . ASN B 1 310 ? 10.008 7.109 -23.969 1 85 310 ASN B C 1
ATOM 7330 O O . ASN B 1 310 ? 10.93 7.734 -23.453 1 85 310 ASN B O 1
ATOM 7334 N N . LEU B 1 311 ? 10.07 5.832 -24.156 1 86.94 311 LEU B N 1
ATOM 7335 C CA . LEU B 1 311 ? 11.195 5.035 -23.688 1 86.94 311 LEU B CA 1
ATOM 7336 C C . LEU B 1 311 ? 12.445 5.32 -24.516 1 86.94 311 LEU B C 1
ATOM 7338 O O . LEU B 1 311 ? 13.555 5.359 -23.984 1 86.94 311 LEU B O 1
ATOM 7342 N N . GLU B 1 312 ? 12.203 5.461 -25.797 1 88.38 312 GLU B N 1
ATOM 7343 C CA . GLU B 1 312 ? 13.305 5.855 -26.656 1 88.38 312 GLU B CA 1
ATOM 7344 C C . GLU B 1 312 ? 13.844 7.23 -26.281 1 88.38 312 GLU B C 1
ATOM 7346 O O . GLU B 1 312 ? 15.055 7.461 -26.297 1 88.38 312 GLU B O 1
ATOM 7351 N N . CYS B 1 313 ? 12.969 8.055 -25.938 1 91.31 313 CYS B N 1
ATOM 7352 C CA . CYS B 1 313 ? 13.367 9.391 -25.5 1 91.31 313 CYS B CA 1
ATOM 7353 C C . CYS B 1 313 ? 14.203 9.32 -24.219 1 91.31 313 CYS B C 1
ATOM 7355 O O . CYS B 1 313 ? 15.211 10.016 -24.094 1 91.31 313 CYS B O 1
ATOM 7357 N N . ILE B 1 314 ? 13.828 8.531 -23.312 1 92.12 314 ILE B N 1
ATOM 7358 C CA . ILE B 1 314 ? 14.57 8.344 -22.062 1 92.12 314 ILE B CA 1
ATOM 7359 C C . ILE B 1 314 ? 15.969 7.805 -22.375 1 92.12 314 ILE B C 1
ATOM 7361 O O . ILE B 1 314 ? 16.953 8.297 -21.828 1 92.12 314 ILE B O 1
ATOM 7365 N N . GLU B 1 315 ? 16 6.801 -23.25 1 94.25 315 GLU B N 1
ATOM 7366 C CA . GLU B 1 315 ? 17.281 6.219 -23.641 1 94.25 315 GLU B CA 1
ATOM 7367 C C . GLU B 1 315 ? 18.203 7.266 -24.266 1 94.25 315 GLU B C 1
ATOM 7369 O O . GLU B 1 315 ? 19.391 7.328 -23.953 1 94.25 315 GLU B O 1
ATOM 7374 N N . ASP B 1 316 ? 17.609 8.07 -25.125 1 94 316 ASP B N 1
ATOM 7375 C CA . ASP B 1 316 ? 18.375 9.07 -25.859 1 94 316 ASP B CA 1
ATOM 7376 C C . ASP B 1 316 ? 18.969 10.109 -24.906 1 94 316 ASP B C 1
ATOM 7378 O O . ASP B 1 316 ? 20 10.711 -25.188 1 94 316 ASP B O 1
ATOM 7382 N N . HIS B 1 317 ? 18.359 10.328 -23.797 1 93.56 317 HIS B N 1
ATOM 7383 C CA . HIS B 1 317 ? 18.812 11.352 -22.859 1 93.56 317 HIS B CA 1
ATOM 7384 C C . HIS B 1 317 ? 19.375 10.734 -21.594 1 93.56 317 HIS B C 1
ATOM 7386 O O . HIS B 1 317 ? 19.469 11.398 -20.562 1 93.56 317 HIS B O 1
ATOM 7392 N N . TRP B 1 318 ? 19.641 9.477 -21.609 1 95.12 318 TRP B N 1
ATOM 7393 C CA . TRP B 1 318 ? 20.016 8.711 -20.422 1 95.12 318 TRP B CA 1
ATOM 7394 C C . TRP B 1 318 ? 21.297 9.258 -19.797 1 95.12 318 TRP B C 1
ATOM 7396 O O . TRP B 1 318 ? 21.375 9.445 -18.578 1 95.12 318 TRP B O 1
ATOM 7406 N N . ASP B 1 319 ? 22.281 9.586 -20.594 1 95.19 319 ASP B N 1
ATOM 7407 C CA . ASP B 1 319 ? 23.562 10.07 -20.078 1 95.19 319 ASP B CA 1
ATOM 7408 C C . ASP B 1 319 ? 23.391 11.422 -19.391 1 95.19 319 ASP B C 1
ATOM 7410 O O . ASP B 1 319 ? 23.969 11.656 -18.328 1 95.19 319 ASP B O 1
ATOM 7414 N N . GLU B 1 320 ? 22.625 12.242 -20.031 1 94.56 320 GLU B N 1
ATOM 7415 C CA . GLU B 1 320 ? 22.359 13.539 -19.422 1 94.56 320 GLU B CA 1
ATOM 7416 C C . GLU B 1 320 ? 21.625 13.391 -18.109 1 94.56 320 GLU B C 1
ATOM 7418 O O . GLU B 1 320 ? 21.891 14.117 -17.141 1 94.56 320 GLU B O 1
ATOM 7423 N N . THR B 1 321 ? 20.656 12.516 -18.109 1 95.69 321 THR B N 1
ATOM 7424 C CA . THR B 1 321 ? 19.891 12.227 -16.906 1 95.69 321 THR B CA 1
ATOM 7425 C C . THR B 1 321 ? 20.812 11.727 -15.789 1 95.69 321 THR B C 1
ATOM 7427 O O . THR B 1 321 ? 20.734 12.203 -14.656 1 95.69 321 THR B O 1
ATOM 7430 N N . LYS B 1 322 ? 21.656 10.797 -16.094 1 96.81 322 LYS B N 1
ATOM 7431 C CA . LYS B 1 322 ? 22.609 10.25 -15.117 1 96.81 322 LYS B CA 1
ATOM 7432 C C . LYS B 1 322 ? 23.469 11.359 -14.523 1 96.81 322 LYS B C 1
ATOM 7434 O O . LYS B 1 322 ? 23.609 11.453 -13.297 1 96.81 322 LYS B O 1
ATOM 7439 N N . ASP B 1 323 ? 23.953 12.172 -15.375 1 96.31 323 ASP B N 1
ATOM 7440 C CA . ASP B 1 323 ? 24.844 13.258 -14.938 1 96.31 323 ASP B CA 1
ATOM 7441 C C . ASP B 1 323 ? 24.109 14.211 -13.992 1 96.31 323 ASP B C 1
ATOM 7443 O O . ASP B 1 323 ? 24.656 14.617 -12.969 1 96.31 323 ASP B O 1
ATOM 7447 N N . ALA B 1 324 ? 22.938 14.562 -14.391 1 96.69 324 ALA B N 1
ATOM 7448 C CA . ALA B 1 324 ? 22.156 15.5 -13.586 1 96.69 324 ALA B CA 1
ATOM 7449 C C . ALA B 1 324 ? 21.891 14.938 -12.195 1 96.69 324 ALA B C 1
ATOM 7451 O O . ALA B 1 324 ? 22.078 15.633 -11.195 1 96.69 324 ALA B O 1
ATOM 7452 N N . ILE B 1 325 ? 21.422 13.734 -12.133 1 97.62 325 ILE B N 1
ATOM 7453 C CA . ILE B 1 325 ? 21.109 13.086 -10.859 1 97.62 325 ILE B CA 1
ATOM 7454 C C . ILE B 1 325 ? 22.375 12.953 -10.016 1 97.62 325 ILE B C 1
ATOM 7456 O O . ILE B 1 325 ? 22.375 13.32 -8.836 1 97.62 325 ILE B O 1
ATOM 7460 N N . ALA B 1 326 ? 23.453 12.445 -10.648 1 97.5 326 ALA B N 1
ATOM 7461 C CA . ALA B 1 326 ? 24.719 12.273 -9.938 1 97.5 326 ALA B CA 1
ATOM 7462 C C . ALA B 1 326 ? 25.203 13.602 -9.367 1 97.5 326 ALA B C 1
ATOM 7464 O O . ALA B 1 326 ? 25.672 13.664 -8.227 1 97.5 326 ALA B O 1
ATOM 7465 N N . ASN B 1 327 ? 25.109 14.633 -10.133 1 96.75 327 ASN B N 1
ATOM 7466 C CA . ASN B 1 327 ? 25.578 15.945 -9.703 1 96.75 327 ASN B CA 1
ATOM 7467 C C . ASN B 1 327 ? 24.766 16.484 -8.523 1 96.75 327 ASN B C 1
ATOM 7469 O O . ASN B 1 327 ? 25.297 17.156 -7.645 1 96.75 327 ASN B O 1
ATOM 7473 N N . SER B 1 328 ? 23.484 16.25 -8.562 1 97.5 328 SER B N 1
ATOM 7474 C CA . SER B 1 328 ? 22.672 16.688 -7.434 1 97.5 328 SER B CA 1
ATOM 7475 C C . SER B 1 328 ? 23.078 15.984 -6.148 1 97.5 328 SER B C 1
ATOM 7477 O O . SER B 1 328 ? 23.125 16.609 -5.082 1 97.5 328 SER B O 1
ATOM 7479 N N . ILE B 1 329 ? 23.375 14.711 -6.227 1 97.06 329 ILE B N 1
ATOM 7480 C CA . ILE B 1 329 ? 23.781 13.922 -5.066 1 97.06 329 ILE B CA 1
ATOM 7481 C C . ILE B 1 329 ? 25.172 14.359 -4.605 1 97.06 329 ILE B C 1
ATOM 7483 O O . ILE B 1 329 ? 25.422 14.477 -3.404 1 97.06 329 ILE B O 1
ATOM 7487 N N . LYS B 1 330 ? 26.047 14.586 -5.566 1 95.25 330 LYS B N 1
ATOM 7488 C CA . LYS B 1 330 ? 27.391 15.086 -5.227 1 95.25 330 LYS B CA 1
ATOM 7489 C C . LYS B 1 330 ? 27.297 16.422 -4.496 1 95.25 330 LYS B C 1
ATOM 7491 O O . LYS B 1 330 ? 28.016 16.656 -3.516 1 95.25 330 LYS B O 1
ATOM 7496 N N . LEU B 1 331 ? 26.438 17.266 -4.984 1 94 331 LEU B N 1
ATOM 7497 C CA . LEU B 1 331 ? 26.266 18.562 -4.355 1 94 331 LEU B CA 1
ATOM 7498 C C . LEU B 1 331 ? 25.828 18.422 -2.902 1 94 331 LEU B C 1
ATOM 7500 O O . LEU B 1 331 ? 26.438 19.016 -2.006 1 94 331 LEU B O 1
ATOM 7504 N N . VAL B 1 332 ? 24.812 17.656 -2.67 1 93.62 332 VAL B N 1
ATOM 7505 C CA . VAL B 1 332 ? 24.281 17.578 -1.313 1 93.62 332 VAL B CA 1
ATOM 7506 C C . VAL B 1 332 ? 25.266 16.828 -0.419 1 93.62 332 VAL B C 1
ATOM 7508 O O . VAL B 1 332 ? 25.375 17.125 0.772 1 93.62 332 VAL B O 1
ATOM 7511 N N . SER B 1 333 ? 25.984 15.891 -1.012 1 92.25 333 SER B N 1
ATOM 7512 C CA . SER B 1 333 ? 27.016 15.188 -0.259 1 92.25 333 SER B CA 1
ATOM 7513 C C . SER B 1 333 ? 28.094 16.141 0.23 1 92.25 333 SER B C 1
ATOM 7515 O O . SER B 1 333 ? 28.562 16.031 1.364 1 92.25 333 SER B O 1
ATOM 7517 N N . ARG B 1 334 ? 28.438 17.047 -0.586 1 89 334 ARG B N 1
ATOM 7518 C CA . ARG B 1 334 ? 29.453 18.031 -0.239 1 89 334 ARG B CA 1
ATOM 7519 C C . ARG B 1 334 ? 29 18.938 0.902 1 89 334 ARG B C 1
ATOM 7521 O O . ARG B 1 334 ? 29.812 19.469 1.648 1 89 334 ARG B O 1
ATOM 7528 N N . TYR B 1 335 ? 27.75 19.047 1.015 1 88.81 335 TYR B N 1
ATOM 7529 C CA . TYR B 1 335 ? 27.203 19.891 2.064 1 88.81 335 TYR B CA 1
ATOM 7530 C C . TYR B 1 335 ? 26.844 19.078 3.297 1 88.81 335 TYR B C 1
ATOM 7532 O O . TYR B 1 335 ? 26.156 19.562 4.199 1 88.81 335 TYR B O 1
ATOM 7540 N N . GLY B 1 336 ? 27.188 17.766 3.264 1 85.38 336 GLY B N 1
ATOM 7541 C CA . GLY B 1 336 ? 27.109 16.969 4.477 1 85.38 336 GLY B CA 1
ATOM 7542 C C . GLY B 1 336 ? 25.828 16.156 4.586 1 85.38 336 GLY B C 1
ATOM 7543 O O . GLY B 1 336 ? 25.594 15.508 5.602 1 85.38 336 GLY B O 1
ATOM 7544 N N . PHE B 1 337 ? 25 16.234 3.57 1 89.88 337 PHE B N 1
ATOM 7545 C CA . PHE B 1 337 ? 23.812 15.383 3.586 1 89.88 337 PHE B CA 1
ATOM 7546 C C . PHE B 1 337 ? 24.203 13.914 3.449 1 89.88 337 PHE B C 1
ATOM 7548 O O . PHE B 1 337 ? 25.062 13.562 2.637 1 89.88 337 PHE B O 1
ATOM 7555 N N . THR B 1 338 ? 23.656 13.094 4.277 1 89.12 338 THR B N 1
ATOM 7556 C CA . THR B 1 338 ? 23.859 11.648 4.273 1 89.12 338 THR B CA 1
ATOM 7557 C C . THR B 1 338 ? 22.562 10.922 3.934 1 89.12 338 THR B C 1
ATOM 7559 O O . THR B 1 338 ? 21.516 11.555 3.775 1 89.12 338 THR B O 1
ATOM 7562 N N . ASP B 1 339 ? 22.641 9.641 3.793 1 90.62 339 ASP B N 1
ATOM 7563 C CA . ASP B 1 339 ? 21.438 8.836 3.545 1 90.62 339 ASP B CA 1
ATOM 7564 C C . ASP B 1 339 ? 20.422 8.992 4.672 1 90.62 339 ASP B C 1
ATOM 7566 O O . ASP B 1 339 ? 19.219 8.977 4.434 1 90.62 339 ASP B O 1
ATOM 7570 N N . LYS B 1 340 ? 20.906 9.203 5.793 1 87.31 340 LYS B N 1
ATOM 7571 C CA . LYS B 1 340 ? 20.062 9.266 6.977 1 87.31 340 LYS B CA 1
ATOM 7572 C C . LYS B 1 340 ? 19.25 10.555 7 1 87.31 340 LYS B C 1
ATOM 7574 O O . LYS B 1 340 ? 18.047 10.539 7.316 1 87.31 340 LYS B O 1
ATOM 7579 N N . ASN B 1 341 ? 19.891 11.695 6.691 1 89.62 341 ASN B N 1
ATOM 7580 C CA . ASN B 1 341 ? 19.203 12.969 6.883 1 89.62 341 ASN B CA 1
ATOM 7581 C C . ASN B 1 341 ? 18.516 13.43 5.605 1 89.62 341 ASN B C 1
ATOM 7583 O O . ASN B 1 341 ? 17.766 14.406 5.621 1 89.62 341 ASN B O 1
ATOM 7587 N N . LEU B 1 342 ? 18.812 12.773 4.516 1 92.81 342 LEU B N 1
ATOM 7588 C CA . LEU B 1 342 ? 18.031 13.023 3.305 1 92.81 342 LEU B CA 1
ATOM 7589 C C . LEU B 1 342 ? 16.719 12.273 3.334 1 92.81 342 LEU B C 1
ATOM 7591 O O . LEU B 1 342 ? 16.516 11.312 2.584 1 92.81 342 LEU B O 1
ATOM 7595 N N . VAL B 1 343 ? 15.836 12.766 4.121 1 91 343 VAL B N 1
ATOM 7596 C CA . VAL B 1 343 ? 14.633 12.047 4.523 1 91 343 VAL B CA 1
ATOM 7597 C C . VAL B 1 343 ? 13.672 11.945 3.344 1 91 343 VAL B C 1
ATOM 7599 O O . VAL B 1 343 ? 12.836 11.039 3.287 1 91 343 VAL B O 1
ATOM 7602 N N . ALA B 1 344 ? 13.664 12.859 2.41 1 93.94 344 ALA B N 1
ATOM 7603 C CA . ALA B 1 344 ? 12.891 12.828 1.17 1 93.94 344 ALA B CA 1
ATOM 7604 C C . ALA B 1 344 ? 13.805 12.992 -0.045 1 93.94 344 ALA B C 1
ATOM 7606 O O . ALA B 1 344 ? 14.156 14.117 -0.412 1 93.94 344 ALA B O 1
ATOM 7607 N N . ARG B 1 345 ? 14.023 11.977 -0.697 1 95.56 345 ARG B N 1
ATOM 7608 C CA . ARG B 1 345 ? 15.07 11.922 -1.717 1 95.56 345 ARG B CA 1
ATOM 7609 C C . ARG B 1 345 ? 14.625 12.641 -2.99 1 95.56 345 ARG B C 1
ATOM 7611 O O . ARG B 1 345 ? 15.453 13.156 -3.74 1 95.56 345 ARG B O 1
ATOM 7618 N N . LEU B 1 346 ? 13.352 12.719 -3.217 1 96.12 346 LEU B N 1
ATOM 7619 C CA . LEU B 1 346 ? 12.852 13.273 -4.469 1 96.12 346 LEU B CA 1
ATOM 7620 C C . LEU B 1 346 ? 13.047 14.781 -4.512 1 96.12 346 LEU B C 1
ATOM 7622 O O . LEU B 1 346 ? 12.883 15.406 -5.562 1 96.12 346 LEU B O 1
ATOM 7626 N N . VAL B 1 347 ? 13.461 15.406 -3.387 1 97 347 VAL B N 1
ATOM 7627 C CA . VAL B 1 347 ? 13.781 16.828 -3.344 1 97 347 VAL B CA 1
ATOM 7628 C C . VAL B 1 347 ? 14.953 17.125 -4.277 1 97 347 VAL B C 1
ATOM 7630 O O . VAL B 1 347 ? 15.125 18.266 -4.727 1 97 347 VAL B O 1
ATOM 7633 N N . LEU B 1 348 ? 15.711 16.109 -4.652 1 97.88 348 LEU B N 1
ATOM 7634 C CA . LEU B 1 348 ? 16.922 16.266 -5.457 1 97.88 348 LEU B CA 1
ATOM 7635 C C . LEU B 1 348 ? 16.578 16.469 -6.926 1 97.88 348 LEU B C 1
ATOM 7637 O O . LEU B 1 348 ? 17.406 16.922 -7.711 1 97.88 348 LEU B O 1
ATOM 7641 N N . LEU B 1 349 ? 15.367 16.125 -7.328 1 97.44 349 LEU B N 1
ATOM 7642 C CA . LEU B 1 349 ? 15.047 16.109 -8.75 1 97.44 349 LEU B CA 1
ATOM 7643 C C . LEU B 1 349 ? 14.969 17.531 -9.312 1 97.44 349 LEU B C 1
ATOM 7645 O O . LEU B 1 349 ? 15.555 17.828 -10.359 1 97.44 349 LEU B O 1
ATOM 7649 N N . PRO B 1 350 ? 14.312 18.469 -8.641 1 97.38 350 PRO B N 1
ATOM 7650 C CA . PRO B 1 350 ? 14.375 19.844 -9.148 1 97.38 350 PRO B CA 1
ATOM 7651 C C . PRO B 1 350 ? 15.805 20.406 -9.164 1 97.38 350 PRO B C 1
ATOM 7653 O O . PRO B 1 350 ? 16.141 21.203 -10.031 1 97.38 350 PRO B O 1
ATOM 7656 N N . ILE B 1 351 ? 16.578 20 -8.234 1 97.56 351 ILE B N 1
ATOM 7657 C CA . ILE B 1 351 ? 17.969 20.422 -8.188 1 97.56 351 ILE B CA 1
ATOM 7658 C C . ILE B 1 351 ? 18.734 19.844 -9.383 1 97.56 351 ILE B C 1
ATOM 7660 O O . ILE B 1 351 ? 19.5 20.562 -10.039 1 97.56 351 ILE B O 1
ATOM 7664 N N . ALA B 1 352 ? 18.5 18.547 -9.617 1 97.56 352 ALA B N 1
ATOM 7665 C CA . ALA B 1 352 ? 19.094 17.906 -10.781 1 97.56 352 ALA B CA 1
ATOM 7666 C C . ALA B 1 352 ? 18.703 18.625 -12.07 1 97.56 352 ALA B C 1
ATOM 7668 O O . ALA B 1 352 ? 19.547 18.859 -12.945 1 97.56 352 ALA B O 1
ATOM 7669 N N . GLN B 1 353 ? 17.469 18.938 -12.156 1 96.81 353 GLN B N 1
ATOM 7670 C CA . GLN B 1 353 ? 16.984 19.672 -13.32 1 96.81 353 GLN B CA 1
ATOM 7671 C C . GLN B 1 353 ? 17.719 21 -13.484 1 96.81 353 GLN B C 1
ATOM 7673 O O . GLN B 1 353 ? 18.141 21.344 -14.594 1 96.81 353 GLN B O 1
ATOM 7678 N N . TYR B 1 354 ? 17.891 21.703 -12.406 1 97 354 TYR B N 1
ATOM 7679 C CA . TYR B 1 354 ? 18.562 23 -12.414 1 97 354 TYR B CA 1
ATOM 7680 C C . TYR B 1 354 ? 20.031 22.844 -12.82 1 97 354 TYR B C 1
ATOM 7682 O O . TYR B 1 354 ? 20.547 23.641 -13.602 1 97 354 TYR B O 1
ATOM 7690 N N . LEU B 1 355 ? 20.641 21.812 -12.391 1 95.25 355 LEU B N 1
ATOM 7691 C CA . LEU B 1 355 ? 22.062 21.609 -12.594 1 95.25 355 LEU B CA 1
ATOM 7692 C C . LEU B 1 355 ? 22.359 21.219 -14.039 1 95.25 355 LEU B C 1
ATOM 7694 O O . LEU B 1 355 ? 23.5 21.312 -14.492 1 95.25 355 LEU B O 1
ATOM 7698 N N . ARG B 1 356 ? 21.391 20.719 -14.75 1 91.94 356 ARG B N 1
ATOM 7699 C CA . ARG B 1 356 ? 21.578 20.375 -16.156 1 91.94 356 ARG B CA 1
ATOM 7700 C C . ARG B 1 356 ? 22.047 21.594 -16.953 1 91.94 356 ARG B C 1
ATOM 7702 O O . ARG B 1 356 ? 22.781 21.453 -17.938 1 91.94 356 ARG B O 1
ATOM 7709 N N . GLY B 1 357 ? 21.562 22.719 -16.562 1 86 357 GLY B N 1
ATOM 7710 C CA . GLY B 1 357 ? 21.891 23.938 -17.281 1 86 357 GLY B CA 1
ATOM 7711 C C . GLY B 1 357 ? 23.172 24.578 -16.812 1 86 357 GLY B C 1
ATOM 7712 O O . GLY B 1 357 ? 23.625 25.578 -17.375 1 86 357 GLY B O 1
ATOM 7713 N N . LYS B 1 358 ? 23.781 23.969 -15.844 1 89.25 358 LYS B N 1
ATOM 7714 C CA . LYS B 1 358 ? 24.984 24.578 -15.273 1 89.25 358 LYS B CA 1
ATOM 7715 C C . LYS B 1 358 ? 26.25 23.938 -15.852 1 89.25 358 LYS B C 1
ATOM 7717 O O . LYS B 1 358 ? 26.203 22.828 -16.359 1 89.25 358 LYS B O 1
ATOM 7722 N N . ASN B 1 359 ? 27.297 24.625 -15.766 1 83 359 ASN B N 1
ATOM 7723 C CA . ASN B 1 359 ? 28.562 24.156 -16.297 1 83 359 ASN B CA 1
ATOM 7724 C C . ASN B 1 359 ? 29.172 23.078 -15.398 1 83 359 ASN B C 1
ATOM 7726 O O . ASN B 1 359 ? 28.797 22.938 -14.234 1 83 359 ASN B O 1
ATOM 7730 N N . LYS B 1 360 ? 30.078 22.297 -15.844 1 81.06 360 LYS B N 1
ATOM 7731 C CA . LYS B 1 360 ? 30.703 21.172 -15.148 1 81.06 360 LYS B CA 1
ATOM 7732 C C . LYS B 1 360 ? 31.469 21.641 -13.922 1 81.06 360 LYS B C 1
ATOM 7734 O O . LYS B 1 360 ? 31.578 20.906 -12.938 1 81.06 360 LYS B O 1
ATOM 7739 N N . GLY B 1 361 ? 31.875 22.844 -13.898 1 88 361 GLY B N 1
ATOM 7740 C CA . GLY B 1 361 ? 32.656 23.344 -12.773 1 88 361 GLY B CA 1
ATOM 7741 C C . GLY B 1 361 ? 31.797 23.984 -11.695 1 88 361 GLY B C 1
ATOM 7742 O O . GLY B 1 361 ? 32.312 24.438 -10.672 1 88 361 GLY B O 1
ATOM 7743 N N . TYR B 1 362 ? 30.547 23.859 -11.828 1 91.62 362 TYR B N 1
ATOM 7744 C CA . TYR B 1 362 ? 29.641 24.531 -10.922 1 91.62 362 TYR B CA 1
ATOM 7745 C C . TYR B 1 362 ? 29.75 23.969 -9.508 1 91.62 362 TYR B C 1
ATOM 7747 O O . TYR B 1 362 ? 29.781 24.719 -8.531 1 91.62 362 TYR B O 1
ATOM 7755 N N . LEU B 1 363 ? 29.906 22.75 -9.328 1 91 363 LEU B N 1
ATOM 7756 C CA . LEU B 1 363 ? 29.875 22.094 -8.031 1 91 363 LEU B CA 1
ATOM 7757 C C . LEU B 1 363 ? 31.125 22.438 -7.215 1 91 363 LEU B C 1
ATOM 7759 O O . LEU B 1 363 ? 31.078 22.422 -5.984 1 91 363 LEU B O 1
ATOM 7763 N N . THR B 1 364 ? 32.219 22.766 -7.984 1 87.75 364 THR B N 1
ATOM 7764 C CA . THR B 1 364 ? 33.469 23.062 -7.301 1 87.75 364 THR B CA 1
ATOM 7765 C C . THR B 1 364 ? 33.844 24.531 -7.488 1 87.75 364 THR B C 1
ATOM 7767 O O . THR B 1 364 ? 34.969 24.938 -7.152 1 87.75 364 THR B O 1
ATOM 7770 N N . SER B 1 365 ? 32.938 25.25 -7.996 1 88.31 365 SER B N 1
ATOM 7771 C CA . SER B 1 365 ? 33.25 26.641 -8.32 1 88.31 365 SER B CA 1
ATOM 7772 C C . SER B 1 365 ? 33.5 27.453 -7.062 1 88.31 365 SER B C 1
ATOM 7774 O O . SER B 1 365 ? 32.812 27.266 -6.047 1 88.31 365 SER B O 1
ATOM 7776 N N . SER B 1 366 ? 34.469 28.312 -7.176 1 85.06 366 SER B N 1
ATOM 7777 C CA . SER B 1 366 ? 34.75 29.25 -6.09 1 85.06 366 SER B CA 1
ATOM 7778 C C . SER B 1 366 ? 34.188 30.641 -6.398 1 85.06 366 SER B C 1
ATOM 7780 O O . SER B 1 366 ? 34.375 31.578 -5.629 1 85.06 366 SER B O 1
ATOM 7782 N N . ASN B 1 367 ? 33.5 30.672 -7.555 1 88.88 367 ASN B N 1
ATOM 7783 C CA . ASN B 1 367 ? 32.844 31.922 -7.898 1 88.88 367 ASN B CA 1
ATOM 7784 C C . ASN B 1 367 ? 31.781 32.281 -6.867 1 88.88 367 ASN B C 1
ATOM 7786 O O . ASN B 1 367 ? 31 31.422 -6.434 1 88.88 367 ASN B O 1
ATOM 7790 N N . LEU B 1 368 ? 31.797 33.5 -6.496 1 88.06 368 LEU B N 1
ATOM 7791 C CA . LEU B 1 368 ? 30.938 34 -5.426 1 88.06 368 LEU B CA 1
ATOM 7792 C C . LEU B 1 368 ? 29.469 33.688 -5.738 1 88.06 368 LEU B C 1
ATOM 7794 O O . LEU B 1 368 ? 28.719 33.281 -4.859 1 88.06 368 LEU B O 1
ATOM 7798 N N . LYS B 1 369 ? 29.031 33.969 -6.926 1 89.81 369 LYS B N 1
ATOM 7799 C CA . LYS B 1 369 ? 27.641 33.75 -7.328 1 89.81 369 LYS B CA 1
ATOM 7800 C C . LYS B 1 369 ? 27.25 32.281 -7.238 1 89.81 369 LYS B C 1
ATOM 7802 O O . LYS B 1 369 ? 26.156 31.938 -6.789 1 89.81 369 LYS B O 1
ATOM 7807 N N . ASP B 1 370 ? 28.188 31.453 -7.676 1 91.12 370 ASP B N 1
ATOM 7808 C CA . ASP B 1 370 ? 27.938 30.016 -7.648 1 91.12 370 ASP B CA 1
ATOM 7809 C C . ASP B 1 370 ? 27.844 29.5 -6.215 1 91.12 370 ASP B C 1
ATOM 7811 O O . ASP B 1 370 ? 26.984 28.672 -5.898 1 91.12 370 ASP B O 1
ATOM 7815 N N . VAL B 1 371 ? 28.719 29.969 -5.426 1 87.56 371 VAL B N 1
ATOM 7816 C CA . VAL B 1 371 ? 28.766 29.531 -4.031 1 87.56 371 VAL B CA 1
ATOM 7817 C C . VAL B 1 371 ? 27.484 29.969 -3.32 1 87.56 371 VAL B C 1
ATOM 7819 O O . VAL B 1 371 ? 26.891 29.188 -2.561 1 87.56 371 VAL B O 1
ATOM 7822 N N . GLU B 1 372 ? 27.125 31.188 -3.553 1 88.12 372 GLU B N 1
ATOM 7823 C CA . GLU B 1 372 ? 25.875 31.688 -2.967 1 88.12 372 GLU B CA 1
ATOM 7824 C C . GLU B 1 372 ? 24.672 30.859 -3.422 1 88.12 372 GLU B C 1
ATOM 7826 O O . GLU B 1 372 ? 23.781 30.562 -2.625 1 88.12 372 GLU B O 1
ATOM 7831 N N . ASP B 1 373 ? 24.688 30.594 -4.66 1 92.88 373 ASP B N 1
ATOM 7832 C CA . ASP B 1 373 ? 23.609 29.781 -5.227 1 92.88 373 ASP B CA 1
ATOM 7833 C C . ASP B 1 373 ? 23.562 28.406 -4.574 1 92.88 373 ASP B C 1
ATOM 7835 O O . ASP B 1 373 ? 22.484 27.922 -4.207 1 92.88 373 ASP B O 1
ATOM 7839 N N . GLN B 1 374 ? 24.688 27.812 -4.414 1 91.62 374 GLN B N 1
ATOM 7840 C CA . GLN B 1 374 ? 24.781 26.484 -3.789 1 91.62 374 GLN B CA 1
ATOM 7841 C C . GLN B 1 374 ? 24.312 26.531 -2.34 1 91.62 374 GLN B C 1
ATOM 7843 O O . GLN B 1 374 ? 23.609 25.625 -1.882 1 91.62 374 GLN B O 1
ATOM 7848 N N . ASN B 1 375 ? 24.641 27.578 -1.692 1 87.25 375 ASN B N 1
ATOM 7849 C CA . ASN B 1 375 ? 24.188 27.766 -0.314 1 87.25 375 ASN B CA 1
ATOM 7850 C C . ASN B 1 375 ? 22.672 27.891 -0.227 1 87.25 375 ASN B C 1
ATOM 7852 O O . ASN B 1 375 ? 22.062 27.359 0.698 1 87.25 375 ASN B O 1
ATOM 7856 N N . ASN B 1 376 ? 22.172 28.594 -1.15 1 89.06 376 ASN B N 1
ATOM 7857 C CA . ASN B 1 376 ? 20.719 28.75 -1.185 1 89.06 376 ASN B CA 1
ATOM 7858 C C . ASN B 1 376 ? 20.016 27.422 -1.464 1 89.06 376 ASN B C 1
ATOM 7860 O O . ASN B 1 376 ? 18.953 27.156 -0.919 1 89.06 376 ASN B O 1
ATOM 7864 N N . ILE B 1 377 ? 20.625 26.625 -2.311 1 93.56 377 ILE B N 1
ATOM 7865 C CA . ILE B 1 377 ? 20.094 25.297 -2.59 1 93.56 377 ILE B CA 1
ATOM 7866 C C . ILE B 1 377 ? 20.094 24.453 -1.311 1 93.56 377 ILE B C 1
ATOM 7868 O O . ILE B 1 377 ? 19.109 23.781 -0.996 1 93.56 377 ILE B O 1
ATOM 7872 N N . GLN B 1 378 ? 21.156 24.531 -0.602 1 90.75 378 GLN B N 1
ATOM 7873 C CA . GLN B 1 378 ? 21.281 23.797 0.654 1 90.75 378 GLN B CA 1
ATOM 7874 C C . GLN B 1 378 ? 20.188 24.219 1.638 1 90.75 378 GLN B C 1
ATOM 7876 O O . GLN B 1 378 ? 19.531 23.359 2.24 1 90.75 378 GLN B O 1
ATOM 7881 N N . LYS B 1 379 ? 20.031 25.5 1.761 1 88.81 379 LYS B N 1
ATOM 7882 C CA . LYS B 1 379 ? 19.016 26.016 2.67 1 88.81 379 LYS B CA 1
ATOM 7883 C C . LYS B 1 379 ? 17.625 25.562 2.246 1 88.81 379 LYS B C 1
ATOM 7885 O O . LYS B 1 379 ? 16.797 25.219 3.088 1 88.81 379 LYS B O 1
ATOM 7890 N N . TRP B 1 380 ? 17.438 25.625 0.968 1 93.56 380 TRP B N 1
ATOM 7891 C CA . TRP B 1 380 ? 16.141 25.203 0.436 1 93.56 380 TRP B CA 1
ATOM 7892 C C . TRP B 1 380 ? 15.867 23.734 0.751 1 93.56 380 TRP B C 1
ATOM 7894 O O . TRP B 1 380 ? 14.758 23.391 1.17 1 93.56 380 TRP B O 1
ATOM 7904 N N . ILE B 1 381 ? 16.828 22.875 0.602 1 94.44 381 ILE B N 1
ATOM 7905 C CA . ILE B 1 381 ? 16.688 21.453 0.861 1 94.44 381 ILE B CA 1
ATOM 7906 C C . ILE B 1 381 ? 16.359 21.219 2.334 1 94.44 381 ILE B C 1
ATOM 7908 O O . ILE B 1 381 ? 15.453 20.453 2.664 1 94.44 381 ILE B O 1
ATOM 7912 N N . ILE B 1 382 ? 17.062 21.906 3.174 1 91.44 382 ILE B N 1
ATOM 7913 C CA . ILE B 1 382 ? 16.859 21.766 4.609 1 91.44 382 ILE B CA 1
ATOM 7914 C C . ILE B 1 382 ? 15.414 22.125 4.965 1 91.44 382 ILE B C 1
ATOM 7916 O O . ILE B 1 382 ? 14.742 21.391 5.688 1 91.44 382 ILE B O 1
ATOM 7920 N N . MET B 1 383 ? 14.984 23.203 4.402 1 90.81 383 MET B N 1
ATOM 7921 C CA . MET B 1 383 ? 13.617 23.656 4.664 1 90.81 383 MET B CA 1
ATOM 7922 C C . MET B 1 383 ? 12.602 22.656 4.141 1 90.81 383 MET B C 1
ATOM 7924 O O . MET B 1 383 ? 11.633 22.328 4.828 1 90.81 383 MET B O 1
ATOM 7928 N N . MET B 1 384 ? 12.82 22.172 2.934 1 93.38 384 MET B N 1
ATOM 7929 C CA . MET B 1 384 ? 11.922 21.203 2.322 1 93.38 384 MET B CA 1
ATOM 7930 C C . MET B 1 384 ? 11.828 19.938 3.176 1 93.38 384 MET B C 1
ATOM 7932 O O . MET B 1 384 ? 10.742 19.375 3.334 1 93.38 384 MET B O 1
ATOM 7936 N N . LEU B 1 385 ? 12.945 19.516 3.707 1 93.69 385 LEU B N 1
ATOM 7937 C CA . LEU B 1 385 ? 13.008 18.266 4.473 1 93.69 385 LEU B CA 1
ATOM 7938 C C . LEU B 1 385 ? 12.391 18.453 5.855 1 93.69 385 LEU B C 1
ATOM 7940 O O . LEU B 1 385 ? 11.594 17.625 6.305 1 93.69 385 LEU B O 1
ATOM 7944 N N . LEU B 1 386 ? 12.703 19.516 6.523 1 91.12 386 LEU B N 1
ATOM 7945 C CA . LEU B 1 386 ? 12.242 19.734 7.887 1 91.12 386 LEU B CA 1
ATOM 7946 C C . LEU B 1 386 ? 10.742 20.016 7.914 1 91.12 386 LEU B C 1
ATOM 7948 O O . LEU B 1 386 ? 10.055 19.641 8.867 1 91.12 386 LEU B O 1
ATOM 7952 N N . LYS B 1 387 ? 10.266 20.641 6.875 1 87.75 387 LYS B N 1
ATOM 7953 C CA . LYS B 1 387 ? 8.836 20.938 6.824 1 87.75 387 LYS B CA 1
ATOM 7954 C C . LYS B 1 387 ? 8.047 19.781 6.246 1 87.75 387 LYS B C 1
ATOM 7956 O O . LYS B 1 387 ? 6.812 19.812 6.215 1 87.75 387 LYS B O 1
ATOM 7961 N N . GLY B 1 388 ? 8.789 18.797 5.703 1 89.44 388 GLY B N 1
ATOM 7962 C CA . GLY B 1 388 ? 8.125 17.609 5.18 1 89.44 388 GLY B CA 1
ATOM 7963 C C . GLY B 1 388 ? 7.281 17.891 3.951 1 89.44 388 GLY B C 1
ATOM 7964 O O . GLY B 1 388 ? 6.195 17.328 3.797 1 89.44 388 GLY B O 1
ATOM 7965 N N . VAL B 1 389 ? 7.691 18.75 3.174 1 89.06 389 VAL B N 1
ATOM 7966 C CA . VAL B 1 389 ? 6.895 19.25 2.059 1 89.06 389 VAL B CA 1
ATOM 7967 C C . VAL B 1 389 ? 6.586 18.109 1.089 1 89.06 389 VAL B C 1
ATOM 7969 O O . VAL B 1 389 ? 5.48 18.031 0.545 1 89.06 389 VAL B O 1
ATOM 7972 N N . LEU B 1 390 ? 7.465 17.172 0.887 1 90.31 390 LEU B N 1
ATOM 7973 C CA . LEU B 1 390 ? 7.277 16.109 -0.095 1 90.31 390 LEU B CA 1
ATOM 7974 C C . LEU B 1 390 ? 6.801 14.82 0.577 1 90.31 390 LEU B C 1
ATOM 7976 O O . LEU B 1 390 ? 7.047 13.727 0.073 1 90.31 390 LEU B O 1
ATOM 7980 N N . GLY B 1 391 ? 6.23 14.992 1.664 1 80.75 391 GLY B N 1
ATOM 7981 C CA . GLY B 1 391 ? 5.684 13.836 2.355 1 80.75 391 GLY B CA 1
ATOM 7982 C C . GLY B 1 391 ? 4.344 13.391 1.807 1 80.75 391 GLY B C 1
ATOM 7983 O O . GLY B 1 391 ? 3.893 12.273 2.082 1 80.75 391 GLY B O 1
ATOM 7984 N N . SER B 1 392 ? 3.629 14.25 1.072 1 77.5 392 SER B N 1
ATOM 7985 C CA . SER B 1 392 ? 2.336 13.93 0.475 1 77.5 392 SER B CA 1
ATOM 7986 C C . SER B 1 392 ? 2.203 14.547 -0.915 1 77.5 392 SER B C 1
ATOM 7988 O O . SER B 1 392 ? 2.852 15.547 -1.222 1 77.5 392 SER B O 1
ATOM 7990 N N . SER B 1 393 ? 1.405 13.906 -1.778 1 82.38 393 SER B N 1
ATOM 7991 C CA . SER B 1 393 ? 1.114 14.414 -3.115 1 82.38 393 SER B CA 1
ATOM 7992 C C . SER B 1 393 ? 2.395 14.781 -3.857 1 82.38 393 SER B C 1
ATOM 7994 O O . SER B 1 393 ? 2.482 15.852 -4.465 1 82.38 393 SER B O 1
ATOM 7996 N N . THR B 1 394 ? 3.4 14.016 -3.672 1 89.81 394 THR B N 1
ATOM 7997 C CA . THR B 1 394 ? 4.75 14.312 -4.145 1 89.81 394 THR B CA 1
ATOM 7998 C C . THR B 1 394 ? 4.758 14.516 -5.66 1 89.81 394 THR B C 1
ATOM 8000 O O . THR B 1 394 ? 5.367 15.461 -6.16 1 89.81 394 THR B O 1
ATOM 8003 N N . ASP B 1 395 ? 4.039 13.727 -6.414 1 89.94 395 ASP B N 1
ATOM 8004 C CA . ASP B 1 395 ? 4.043 13.828 -7.871 1 89.94 395 ASP B CA 1
ATOM 8005 C C . ASP B 1 395 ? 3.475 15.164 -8.328 1 89.94 395 ASP B C 1
ATOM 8007 O O . ASP B 1 395 ? 4.012 15.797 -9.242 1 89.94 395 ASP B O 1
ATOM 8011 N N . ASN B 1 396 ? 2.43 15.578 -7.711 1 89.94 396 ASN B N 1
ATOM 8012 C CA . ASN B 1 396 ? 1.825 16.859 -8.062 1 89.94 396 ASN B CA 1
ATOM 8013 C C . ASN B 1 396 ? 2.768 18.016 -7.77 1 89.94 396 ASN B C 1
ATOM 8015 O O . ASN B 1 396 ? 2.855 18.969 -8.555 1 89.94 396 ASN B O 1
ATOM 8019 N N . LYS B 1 397 ? 3.369 17.953 -6.66 1 93.69 397 LYS B N 1
ATOM 8020 C CA . LYS B 1 397 ? 4.309 19.016 -6.289 1 93.69 397 LYS B CA 1
ATOM 8021 C C . LYS B 1 397 ? 5.496 19.062 -7.246 1 93.69 397 LYS B C 1
ATOM 8023 O O . LYS B 1 397 ? 5.934 20.141 -7.652 1 93.69 397 LYS B O 1
ATOM 8028 N N . LEU B 1 398 ? 6.02 17.891 -7.633 1 94.94 398 LEU B N 1
ATOM 8029 C CA . LEU B 1 398 ? 7.105 17.828 -8.602 1 94.94 398 LEU B CA 1
ATOM 8030 C C . LEU B 1 398 ? 6.668 18.406 -9.945 1 94.94 398 LEU B C 1
ATOM 8032 O O . LEU B 1 398 ? 7.43 19.141 -10.586 1 94.94 398 LEU B O 1
ATOM 8036 N N . ASN B 1 399 ? 5.477 18.094 -10.32 1 92.94 399 ASN B N 1
ATOM 8037 C CA . ASN B 1 399 ? 4.93 18.609 -11.57 1 92.94 399 ASN B CA 1
ATOM 8038 C C . ASN B 1 399 ? 4.844 20.141 -11.539 1 92.94 399 ASN B C 1
ATOM 8040 O O . ASN B 1 399 ? 5.078 20.797 -12.562 1 92.94 399 ASN B O 1
ATOM 8044 N N . SER B 1 400 ? 4.488 20.672 -10.422 1 93.69 400 SER B N 1
ATOM 8045 C CA . SER B 1 400 ? 4.359 22.109 -10.289 1 93.69 400 SER B CA 1
ATOM 8046 C C . SER B 1 400 ? 5.727 22.797 -10.273 1 93.69 400 SER B C 1
ATOM 8048 O O . SER B 1 400 ? 5.863 23.922 -10.727 1 93.69 400 SER B O 1
ATOM 8050 N N . MET B 1 401 ? 6.723 22.125 -9.82 1 96 401 MET B N 1
ATOM 8051 C CA . MET B 1 401 ? 8.047 22.719 -9.688 1 96 401 MET B CA 1
ATOM 8052 C C . MET B 1 401 ? 8.781 22.719 -11.023 1 96 401 MET B C 1
ATOM 8054 O O . MET B 1 401 ? 9.602 23.594 -11.297 1 96 401 MET B O 1
ATOM 8058 N N . ARG B 1 402 ? 8.453 21.734 -11.828 1 95.19 402 ARG B N 1
ATOM 8059 C CA . ARG B 1 402 ? 9.195 21.484 -13.062 1 95.19 402 ARG B CA 1
ATOM 8060 C C . ARG B 1 402 ? 9.234 22.719 -13.953 1 95.19 402 ARG B C 1
ATOM 8062 O O . ARG B 1 402 ? 10.305 23.141 -14.383 1 95.19 402 ARG B O 1
ATOM 8069 N N . PRO B 1 403 ? 8.148 23.391 -14.227 1 94.56 403 PRO B N 1
ATOM 8070 C CA . PRO B 1 403 ? 8.211 24.578 -15.078 1 94.56 403 PRO B CA 1
ATOM 8071 C C . PRO B 1 403 ? 8.938 25.75 -14.414 1 94.56 403 PRO B C 1
ATOM 8073 O O . PRO B 1 403 ? 9.57 26.547 -15.102 1 94.56 403 PRO B O 1
ATOM 8076 N N . VAL B 1 404 ? 8.844 25.844 -13.125 1 96.19 404 VAL B N 1
ATOM 8077 C CA . VAL B 1 404 ? 9.492 26.938 -12.398 1 96.19 404 VAL B CA 1
ATOM 8078 C C . VAL B 1 404 ? 11.008 26.812 -12.539 1 96.19 404 VAL B C 1
ATOM 8080 O O . VAL B 1 404 ? 11.695 27.797 -12.812 1 96.19 404 VAL B O 1
ATOM 8083 N N . VAL B 1 405 ? 11.516 25.625 -12.406 1 96.12 405 VAL B N 1
ATOM 8084 C CA . VAL B 1 405 ? 12.953 25.391 -12.492 1 96.12 405 VAL B CA 1
ATOM 8085 C C . VAL B 1 405 ? 13.43 25.578 -13.93 1 96.12 405 VAL B C 1
ATOM 8087 O O . VAL B 1 405 ? 14.531 26.062 -14.172 1 96.12 405 VAL B O 1
ATOM 8090 N N . LYS B 1 406 ? 12.625 25.172 -14.859 1 93.25 406 LYS B N 1
ATOM 8091 C CA . LYS B 1 406 ? 12.961 25.312 -16.281 1 93.25 406 LYS B CA 1
ATOM 8092 C C . LYS B 1 406 ? 13.219 26.766 -16.641 1 93.25 406 LYS B C 1
ATOM 8094 O O . LYS B 1 406 ? 14.062 27.062 -17.5 1 93.25 406 LYS B O 1
ATOM 8099 N N . LEU B 1 407 ? 12.547 27.609 -15.969 1 92.06 407 LEU B N 1
ATOM 8100 C CA . LEU B 1 407 ? 12.633 29.016 -16.297 1 92.06 407 LEU B CA 1
ATOM 8101 C C . LEU B 1 407 ? 13.805 29.672 -15.562 1 92.06 407 LEU B C 1
ATOM 8103 O O . LEU B 1 407 ? 14.195 30.797 -15.891 1 92.06 407 LEU B O 1
ATOM 8107 N N . ALA B 1 408 ? 14.375 28.906 -14.68 1 90.06 408 ALA B N 1
ATOM 8108 C CA . ALA B 1 408 ? 15.453 29.484 -13.883 1 90.06 408 ALA B CA 1
ATOM 8109 C C . ALA B 1 408 ? 16.703 29.703 -14.727 1 90.06 408 ALA B C 1
ATOM 8111 O O . ALA B 1 408 ? 17.062 28.859 -15.555 1 90.06 408 ALA B O 1
ATOM 8112 N N . THR B 1 409 ? 17.344 30.828 -14.641 1 80.31 409 THR B N 1
ATOM 8113 C CA . THR B 1 409 ? 18.531 31.109 -15.453 1 80.31 409 THR B CA 1
ATOM 8114 C C . THR B 1 409 ? 19.75 31.344 -14.578 1 80.31 409 THR B C 1
ATOM 8116 O O . THR B 1 409 ? 20.734 30.594 -14.664 1 80.31 409 THR B O 1
ATOM 8119 N N . ASP B 1 410 ? 19.688 32.312 -13.641 1 84.94 410 ASP B N 1
ATOM 8120 C CA . ASP B 1 410 ? 20.875 32.75 -12.938 1 84.94 410 ASP B CA 1
ATOM 8121 C C . ASP B 1 410 ? 21.031 32.031 -11.594 1 84.94 410 ASP B C 1
ATOM 8123 O O . ASP B 1 410 ? 22.125 31.625 -11.219 1 84.94 410 ASP B O 1
ATOM 8127 N N . TYR B 1 411 ? 19.938 31.859 -10.906 1 92.88 411 TYR B N 1
ATOM 8128 C CA . TYR B 1 411 ? 19.969 31.25 -9.578 1 92.88 411 TYR B CA 1
ATOM 8129 C C . TYR B 1 411 ? 18.859 30.219 -9.422 1 92.88 411 TYR B C 1
ATOM 8131 O O . TYR B 1 411 ? 17.875 30.234 -10.156 1 92.88 411 TYR B O 1
ATOM 8139 N N . PHE B 1 412 ? 19.188 29.297 -8.539 1 95.38 412 PHE B N 1
ATOM 8140 C CA . PHE B 1 412 ? 18.125 28.344 -8.188 1 95.38 412 PHE B CA 1
ATOM 8141 C C . PHE B 1 412 ? 16.891 29.078 -7.691 1 95.38 412 PHE B C 1
ATOM 8143 O O . PHE B 1 412 ? 16.984 29.938 -6.816 1 95.38 412 PHE B O 1
ATOM 8150 N N . PRO B 1 413 ? 15.742 28.797 -8.211 1 95.12 413 PRO B N 1
ATOM 8151 C CA . PRO B 1 413 ? 14.555 29.625 -7.965 1 95.12 413 PRO B CA 1
ATOM 8152 C C . PRO B 1 413 ? 13.82 29.219 -6.688 1 95.12 413 PRO B C 1
ATOM 8154 O O . PRO B 1 413 ? 12.625 28.906 -6.734 1 95.12 413 PRO B O 1
ATOM 8157 N N . TYR B 1 414 ? 14.445 29.312 -5.559 1 93.31 414 TYR B N 1
ATOM 8158 C CA . TYR B 1 414 ? 13.867 28.828 -4.305 1 93.31 414 TYR B CA 1
ATOM 8159 C C . TYR B 1 414 ? 12.672 29.672 -3.896 1 93.31 414 TYR B C 1
ATOM 8161 O O . TYR B 1 414 ? 11.703 29.172 -3.324 1 93.31 414 TYR B O 1
ATOM 8169 N N . VAL B 1 415 ? 12.664 30.984 -4.184 1 89.69 415 VAL B N 1
ATOM 8170 C CA . VAL B 1 415 ? 11.555 31.875 -3.84 1 89.69 415 VAL B CA 1
ATOM 8171 C C . VAL B 1 415 ? 10.328 31.531 -4.676 1 89.69 415 VAL B C 1
ATOM 8173 O O . VAL B 1 415 ? 9.227 31.375 -4.141 1 89.69 415 VAL B O 1
ATOM 8176 N N . GLU B 1 416 ? 10.562 31.391 -5.969 1 92.81 416 GLU B N 1
ATOM 8177 C CA . GLU B 1 416 ? 9.477 31.062 -6.887 1 92.81 416 GLU B CA 1
ATOM 8178 C C . GLU B 1 416 ? 8.883 29.688 -6.562 1 92.81 416 GLU B C 1
ATOM 8180 O O . GLU B 1 416 ? 7.672 29.5 -6.66 1 92.81 416 GLU B O 1
ATOM 8185 N N . LEU B 1 417 ? 9.773 28.781 -6.191 1 94.81 417 LEU B N 1
ATOM 8186 C CA . LEU B 1 417 ? 9.328 27.438 -5.84 1 94.81 417 LEU B CA 1
ATOM 8187 C C . LEU B 1 417 ? 8.453 27.469 -4.59 1 94.81 417 LEU B C 1
ATOM 8189 O O . LEU B 1 417 ? 7.434 26.781 -4.523 1 94.81 417 LEU B O 1
ATOM 8193 N N . SER B 1 418 ? 8.891 28.234 -3.588 1 88.5 418 SER B N 1
ATOM 8194 C CA . SER B 1 418 ? 8.117 28.344 -2.354 1 88.5 418 SER B CA 1
ATOM 8195 C C . SER B 1 418 ? 6.734 28.922 -2.615 1 88.5 418 SER B C 1
ATOM 8197 O O . SER B 1 418 ? 5.75 28.484 -2.016 1 88.5 418 SER B O 1
ATOM 8199 N N . LYS B 1 419 ? 6.711 29.859 -3.465 1 86.31 419 LYS B N 1
ATOM 8200 C CA . LYS B 1 419 ? 5.438 30.469 -3.842 1 86.31 419 LYS B CA 1
ATOM 8201 C C . LYS B 1 419 ? 4.539 29.469 -4.559 1 86.31 419 LYS B C 1
ATOM 8203 O O . LYS B 1 419 ? 3.346 29.375 -4.266 1 86.31 419 LYS B O 1
ATOM 8208 N N . GLU B 1 420 ? 5.16 28.75 -5.461 1 90.88 420 GLU B N 1
ATOM 8209 C CA . GLU B 1 420 ? 4.418 27.75 -6.23 1 90.88 420 GLU B CA 1
ATOM 8210 C C . GLU B 1 420 ? 3.855 26.672 -5.324 1 90.88 420 GLU B C 1
ATOM 8212 O O . GLU B 1 420 ? 2.732 26.203 -5.531 1 90.88 420 GLU B O 1
ATOM 8217 N N . LEU B 1 421 ? 4.582 26.297 -4.305 1 89.38 421 LEU B N 1
ATOM 8218 C CA . LEU B 1 421 ? 4.195 25.203 -3.4 1 89.38 421 LEU B CA 1
ATOM 8219 C C . LEU B 1 421 ? 3.35 25.734 -2.248 1 89.38 421 LEU B C 1
ATOM 8221 O O . LEU B 1 421 ? 2.818 24.969 -1.453 1 89.38 421 LEU B O 1
ATOM 8225 N N . LYS B 1 422 ? 3.303 27.094 -2.09 1 80.5 422 LYS B N 1
ATOM 8226 C CA . LYS B 1 422 ? 2.539 27.766 -1.038 1 80.5 422 LYS B CA 1
ATOM 8227 C C . LYS B 1 422 ? 3.059 27.375 0.345 1 80.5 422 LYS B C 1
ATOM 8229 O O . LYS B 1 422 ? 2.279 27.016 1.228 1 80.5 422 LYS B O 1
ATOM 8234 N N . ILE B 1 423 ? 4.328 27.344 0.444 1 82.31 423 ILE B N 1
ATOM 8235 C CA . ILE B 1 423 ? 4.969 27 1.71 1 82.31 423 ILE B CA 1
ATOM 8236 C C . ILE B 1 423 ? 5.734 28.219 2.238 1 82.31 423 ILE B C 1
ATOM 8238 O O . ILE B 1 423 ? 6.387 28.938 1.472 1 82.31 423 ILE B O 1
ATOM 8242 N N . GLU B 1 424 ? 5.586 28.391 3.559 1 77.19 424 GLU B N 1
ATOM 8243 C CA . GLU B 1 424 ? 6.379 29.438 4.211 1 77.19 424 GLU B CA 1
ATOM 8244 C C . GLU B 1 424 ? 7.777 28.922 4.551 1 77.19 424 GLU B C 1
ATOM 8246 O O . GLU B 1 424 ? 7.926 27.875 5.172 1 77.19 424 GLU B O 1
ATOM 8251 N N . MET B 1 425 ? 8.727 29.656 4.129 1 81.06 425 MET B N 1
ATOM 8252 C CA . MET B 1 425 ? 10.109 29.266 4.383 1 81.06 425 MET B CA 1
ATOM 8253 C C . MET B 1 425 ? 10.57 29.75 5.754 1 81.06 425 MET B C 1
ATOM 8255 O O . MET B 1 425 ? 11.672 30.281 5.887 1 81.06 425 MET B O 1
ATOM 8259 N N . THR B 1 426 ? 9.641 29.719 6.691 1 84.38 426 THR B N 1
ATOM 8260 C CA . THR B 1 426 ? 9.914 30.031 8.086 1 84.38 426 THR B CA 1
ATOM 8261 C C . THR B 1 426 ? 9.258 29.016 9.016 1 84.38 426 THR B C 1
ATOM 8263 O O . THR B 1 426 ? 8.445 28.203 8.57 1 84.38 426 THR B O 1
ATOM 8266 N N . PHE B 1 427 ? 9.773 29.031 10.242 1 84.5 427 PHE B N 1
ATOM 8267 C CA . PHE B 1 427 ? 9.211 28.141 11.242 1 84.5 427 PHE B CA 1
ATOM 8268 C C . PHE B 1 427 ? 8.414 28.906 12.281 1 84.5 427 PHE B C 1
ATOM 8270 O O . PHE B 1 427 ? 8.844 29.984 12.727 1 84.5 427 PHE B O 1
ATOM 8277 N N . ASN B 1 428 ? 7.297 28.375 12.602 1 77.81 428 ASN B N 1
ATOM 8278 C CA . ASN B 1 428 ? 6.539 28.984 13.695 1 77.81 428 ASN B CA 1
ATOM 8279 C C . ASN B 1 428 ? 6.988 28.453 15.055 1 77.81 428 ASN B C 1
ATOM 8281 O O . ASN B 1 428 ? 7.871 27.609 15.133 1 77.81 428 ASN B O 1
ATOM 8285 N N . ASP B 1 429 ? 6.426 28.984 16.094 1 79.12 429 ASP B N 1
ATOM 8286 C CA . ASP B 1 429 ? 6.891 28.688 17.453 1 79.12 429 ASP B CA 1
ATOM 8287 C C . ASP B 1 429 ? 6.711 27.203 17.781 1 79.12 429 ASP B C 1
ATOM 8289 O O . ASP B 1 429 ? 7.578 26.594 18.391 1 79.12 429 ASP B O 1
ATOM 8293 N N . MET B 1 430 ? 5.668 26.719 17.375 1 74.44 430 MET B N 1
ATOM 8294 C CA . MET B 1 430 ? 5.398 25.312 17.672 1 74.44 430 MET B CA 1
ATOM 8295 C C . MET B 1 430 ? 6.359 24.406 16.906 1 74.44 430 MET B C 1
ATOM 8297 O O . MET B 1 430 ? 6.848 23.422 17.469 1 74.44 430 MET B O 1
ATOM 8301 N N . GLU B 1 431 ? 6.566 24.703 15.688 1 81.25 431 GLU B N 1
ATOM 8302 C CA . GLU B 1 431 ? 7.523 23.953 14.883 1 81.25 431 GLU B CA 1
ATOM 8303 C C . GLU B 1 431 ? 8.914 23.984 15.508 1 81.25 431 GLU B C 1
ATOM 8305 O O . GLU B 1 431 ? 9.602 22.953 15.562 1 81.25 431 GLU B O 1
ATOM 8310 N N . ILE B 1 432 ? 9.25 25.156 15.969 1 89 432 ILE B N 1
ATOM 8311 C CA . ILE B 1 432 ? 10.57 25.328 16.562 1 89 432 ILE B CA 1
ATOM 8312 C C . ILE B 1 432 ? 10.68 24.516 17.844 1 89 432 ILE B C 1
ATOM 8314 O O . ILE B 1 432 ? 11.688 23.844 18.078 1 89 432 ILE B O 1
ATOM 8318 N N . GLU B 1 433 ? 9.617 24.594 18.594 1 85.31 433 GLU B N 1
ATOM 8319 C CA . GLU B 1 433 ? 9.602 23.828 19.828 1 85.31 433 GLU B CA 1
ATOM 8320 C C . GLU B 1 433 ? 9.758 22.328 19.562 1 85.31 433 GLU B C 1
ATOM 8322 O O . GLU B 1 433 ? 10.5 21.641 20.266 1 85.31 433 GLU B O 1
ATOM 8327 N N . ASN B 1 434 ? 9.07 21.906 18.609 1 84.88 434 ASN B N 1
ATOM 8328 C CA . ASN B 1 434 ? 9.156 20.5 18.234 1 84.88 434 ASN B CA 1
ATOM 8329 C C . ASN B 1 434 ? 10.555 20.141 17.734 1 84.88 434 ASN B C 1
ATOM 8331 O O . ASN B 1 434 ? 11.078 19.078 18.062 1 84.88 434 ASN B O 1
ATOM 8335 N N . MET B 1 435 ? 11.109 20.953 16.953 1 91.56 435 MET B N 1
ATOM 8336 C CA . MET B 1 435 ? 12.438 20.734 16.391 1 91.56 435 MET B CA 1
ATOM 8337 C C . MET B 1 435 ? 13.484 20.625 17.5 1 91.56 435 MET B C 1
ATOM 8339 O O . MET B 1 435 ? 14.375 19.766 17.422 1 91.56 435 MET B O 1
ATOM 8343 N N . LEU B 1 436 ? 13.312 21.438 18.469 1 93.56 436 LEU B N 1
ATOM 8344 C CA . LEU B 1 436 ? 14.328 21.5 19.516 1 93.56 436 LEU B CA 1
ATOM 8345 C C . LEU B 1 436 ? 14.266 20.266 20.406 1 93.56 436 LEU B C 1
ATOM 8347 O O . LEU B 1 436 ? 15.195 20 21.172 1 93.56 436 LEU B O 1
ATOM 8351 N N . ASN B 1 437 ? 13.195 19.562 20.203 1 90.62 437 ASN B N 1
ATOM 8352 C CA . ASN B 1 437 ? 13.023 18.375 21.047 1 90.62 437 ASN B CA 1
ATOM 8353 C C . ASN B 1 437 ? 13.5 17.109 20.328 1 90.62 437 ASN B C 1
ATOM 8355 O O . ASN B 1 437 ? 13.523 16.031 20.906 1 90.62 437 ASN B O 1
ATOM 8359 N N . TYR B 1 438 ? 13.945 17.219 19.109 1 92 438 TYR B N 1
ATOM 8360 C CA . TYR B 1 438 ? 14.484 16.047 18.422 1 92 438 TYR B CA 1
ATOM 8361 C C . TYR B 1 438 ? 15.742 15.539 19.094 1 92 438 TYR B C 1
ATOM 8363 O O . TYR B 1 438 ? 16.516 16.312 19.672 1 92 438 TYR B O 1
ATOM 8371 N N . SER B 1 439 ? 15.922 14.281 19 1 92.12 439 SER B N 1
ATOM 8372 C CA . SER B 1 439 ? 17.016 13.656 19.734 1 92.12 439 SER B CA 1
ATOM 8373 C C . SER B 1 439 ? 18.25 13.477 18.859 1 92.12 439 SER B C 1
ATOM 8375 O O . SER B 1 439 ? 18.141 13.5 17.625 1 92.12 439 SER B O 1
ATOM 8377 N N . TYR B 1 440 ? 19.281 13.297 19.516 1 92.5 440 TYR B N 1
ATOM 8378 C CA . TYR B 1 440 ? 20.578 13.016 18.922 1 92.5 440 TYR B CA 1
ATOM 8379 C C . TYR B 1 440 ? 20.5 11.836 17.953 1 92.5 440 TYR B C 1
ATOM 8381 O O . TYR B 1 440 ? 19.875 10.82 18.266 1 92.5 440 TYR B O 1
ATOM 8389 N N . GLY B 1 441 ? 21.078 12.023 16.859 1 90.25 441 GLY B N 1
ATOM 8390 C CA . GLY B 1 441 ? 21.266 10.906 15.938 1 90.25 441 GLY B CA 1
ATOM 8391 C C . GLY B 1 441 ? 20.031 10.602 15.109 1 90.25 441 GLY B C 1
ATOM 8392 O O . GLY B 1 441 ? 20.016 9.641 14.344 1 90.25 441 GLY B O 1
ATOM 8393 N N . THR B 1 442 ? 18.938 11.336 15.258 1 89.06 442 THR B N 1
ATOM 8394 C CA . THR B 1 442 ? 17.75 11.117 14.445 1 89.06 442 THR B CA 1
ATOM 8395 C C . THR B 1 442 ? 17.953 11.664 13.031 1 89.06 442 THR B C 1
ATOM 8397 O O . THR B 1 442 ? 18.938 12.344 12.758 1 89.06 442 THR B O 1
ATOM 8400 N N . LYS B 1 443 ? 17.094 11.359 12.164 1 89.75 443 LYS B N 1
ATOM 8401 C CA . LYS B 1 443 ? 17.188 11.758 10.766 1 89.75 443 LYS B CA 1
ATOM 8402 C C . LYS B 1 443 ? 17.062 13.266 10.609 1 89.75 443 LYS B C 1
ATOM 8404 O O . LYS B 1 443 ? 17.484 13.836 9.602 1 89.75 443 LYS B O 1
ATOM 8409 N N . TYR B 1 444 ? 16.609 13.945 11.641 1 92.19 444 TYR B N 1
ATOM 8410 C CA . TYR B 1 444 ? 16.375 15.375 11.5 1 92.19 444 TYR B CA 1
ATOM 8411 C C . TYR B 1 444 ? 17.375 16.188 12.305 1 92.19 444 TYR B C 1
ATOM 8413 O O . TYR B 1 444 ? 17.531 17.391 12.094 1 92.19 444 TYR B O 1
ATOM 8421 N N . SER B 1 445 ? 18.062 15.539 13.273 1 93.31 445 SER B N 1
ATOM 8422 C CA . SER B 1 445 ? 18.906 16.266 14.211 1 93.31 445 SER B CA 1
ATOM 8423 C C . SER B 1 445 ? 20 17.062 13.484 1 93.31 445 SER B C 1
ATOM 8425 O O . SER B 1 445 ? 20.188 18.25 13.75 1 93.31 445 SER B O 1
ATOM 8427 N N . TYR B 1 446 ? 20.594 16.453 12.547 1 89.69 446 TYR B N 1
ATOM 8428 C CA . TYR B 1 446 ? 21.656 17.125 11.797 1 89.69 446 TYR B CA 1
ATOM 8429 C C . TYR B 1 446 ? 21.109 18.312 11.008 1 89.69 446 TYR B C 1
ATOM 8431 O O . TYR B 1 446 ? 21.734 19.359 10.938 1 89.69 446 TYR B O 1
ATOM 8439 N N . LEU B 1 447 ? 20 18.078 10.398 1 90.62 447 LEU B N 1
ATOM 8440 C CA . LEU B 1 447 ? 19.359 19.141 9.609 1 90.62 447 LEU B CA 1
ATOM 8441 C C . LEU B 1 447 ? 19.016 20.344 10.484 1 90.62 447 LEU B C 1
ATOM 8443 O O . LEU B 1 447 ? 19.281 21.484 10.102 1 90.62 447 LEU B O 1
ATOM 8447 N N . ILE B 1 448 ? 18.5 20.062 11.609 1 92.75 448 ILE B N 1
ATOM 8448 C CA . ILE B 1 448 ? 18.125 21.125 12.531 1 92.75 448 ILE B CA 1
ATOM 8449 C C . ILE B 1 448 ? 19.359 21.875 13.008 1 92.75 448 ILE B C 1
ATOM 8451 O O . ILE B 1 448 ? 19.391 23.109 13.008 1 92.75 448 ILE B O 1
ATOM 8455 N N . LEU B 1 449 ? 20.344 21.109 13.367 1 92.12 449 LEU B N 1
ATOM 8456 C CA . LEU B 1 449 ? 21.578 21.719 13.836 1 92.12 449 LEU B CA 1
ATOM 8457 C C . LEU B 1 449 ? 22.219 22.578 12.742 1 92.12 449 LEU B C 1
ATOM 8459 O O . LEU B 1 449 ? 22.828 23.609 13.031 1 92.12 449 LEU B O 1
ATOM 8463 N N . SER B 1 450 ? 22.078 22.188 11.562 1 87.12 450 SER B N 1
ATOM 8464 C CA . SER B 1 450 ? 22.656 22.938 10.453 1 87.12 450 SER B CA 1
ATOM 8465 C C . SER B 1 450 ? 22.031 24.328 10.359 1 87.12 450 SER B C 1
ATOM 8467 O O . SER B 1 450 ? 22.672 25.266 9.891 1 87.12 450 SER B O 1
ATOM 8469 N N . LEU B 1 451 ? 20.828 24.5 10.75 1 86.94 451 LEU B N 1
ATOM 8470 C CA . LEU B 1 451 ? 20.156 25.797 10.734 1 86.94 451 LEU B CA 1
ATOM 8471 C C . LEU B 1 451 ? 20.828 26.766 11.703 1 86.94 451 LEU B C 1
ATOM 8473 O O . LEU B 1 451 ? 20.703 27.984 11.555 1 86.94 451 LEU B O 1
ATOM 8477 N N . LEU B 1 452 ? 21.5 26.156 12.633 1 88.31 452 LEU B N 1
ATOM 8478 C CA . LEU B 1 452 ? 22.078 26.969 13.711 1 88.31 452 LEU B CA 1
ATOM 8479 C C . LEU B 1 452 ? 23.406 27.562 13.289 1 88.31 452 LEU B C 1
ATOM 8481 O O . LEU B 1 452 ? 23.938 28.453 13.961 1 88.31 452 LEU B O 1
ATOM 8485 N N . TYR B 1 453 ? 23.953 27.078 12.297 1 85.5 453 TYR B N 1
ATOM 8486 C CA . TYR B 1 453 ? 25.281 27.5 11.867 1 85.5 453 TYR B CA 1
ATOM 8487 C C . TYR B 1 453 ? 25.219 28.203 10.516 1 85.5 453 TYR B C 1
ATOM 8489 O O . TYR B 1 453 ? 25.797 27.734 9.539 1 85.5 453 TYR B O 1
ATOM 8497 N N . GLN B 1 454 ? 24.625 29.375 10.641 1 75.31 454 GLN B N 1
ATOM 8498 C CA . GLN B 1 454 ? 24.484 30.156 9.414 1 75.31 454 GLN B CA 1
ATOM 8499 C C . GLN B 1 454 ? 25.844 30.656 8.922 1 75.31 454 GLN B C 1
ATOM 8501 O O . GLN B 1 454 ? 26.688 31.062 9.727 1 75.31 454 GLN B O 1
ATOM 8506 N N . GLY B 1 455 ? 26.172 30.5 7.848 1 69.75 455 GLY B N 1
ATOM 8507 C CA . GLY B 1 455 ? 27.406 31.031 7.285 1 69.75 455 GLY B CA 1
ATOM 8508 C C . GLY B 1 455 ? 28.547 30.031 7.316 1 69.75 455 GLY B C 1
ATOM 8509 O O . GLY B 1 455 ? 29.656 30.344 6.863 1 69.75 455 GLY B O 1
ATOM 8510 N N . ARG B 1 456 ? 28.281 28.984 8.008 1 75.56 456 ARG B N 1
ATOM 8511 C CA . ARG B 1 456 ? 29.328 27.953 8.062 1 75.56 456 ARG B CA 1
ATOM 8512 C C . ARG B 1 456 ? 29.578 27.359 6.68 1 75.56 456 ARG B C 1
ATOM 8514 O O . ARG B 1 456 ? 28.672 27.297 5.848 1 75.56 456 ARG B O 1
ATOM 8521 N N . ASP B 1 457 ? 30.828 27.156 6.496 1 74.69 457 ASP B N 1
ATOM 8522 C CA . ASP B 1 457 ? 31.203 26.469 5.266 1 74.69 457 ASP B CA 1
ATOM 8523 C C . ASP B 1 457 ? 30.906 24.969 5.375 1 74.69 457 ASP B C 1
ATOM 8525 O O . ASP B 1 457 ? 31.578 24.25 6.125 1 74.69 457 ASP B O 1
ATOM 8529 N N . TRP B 1 458 ? 30 24.562 4.723 1 77.69 458 TRP B N 1
ATOM 8530 C CA . TRP B 1 458 ? 29.531 23.188 4.816 1 77.69 458 TRP B CA 1
ATOM 8531 C C . TRP B 1 458 ? 30.219 22.297 3.777 1 77.69 458 TRP B C 1
ATOM 8533 O O . TRP B 1 458 ? 30.297 21.078 3.945 1 77.69 458 TRP B O 1
ATOM 8543 N N . LYS B 1 459 ? 30.609 22.984 2.729 1 77.38 459 LYS B N 1
ATOM 8544 C CA . LYS B 1 459 ? 31.078 22.25 1.56 1 77.38 459 LYS B CA 1
ATOM 8545 C C . LYS B 1 459 ? 32.375 21.5 1.859 1 77.38 459 LYS B C 1
ATOM 8547 O O . LYS B 1 459 ? 33.375 22.094 2.242 1 77.38 459 LYS B O 1
ATOM 8552 N N . ASP B 1 460 ? 32.312 20.188 1.787 1 78.06 460 ASP B N 1
ATOM 8553 C CA . ASP B 1 460 ? 33.406 19.25 1.898 1 78.06 460 ASP B CA 1
ATOM 8554 C C . ASP B 1 460 ? 33.938 19.188 3.332 1 78.06 460 ASP B C 1
ATOM 8556 O O . ASP B 1 460 ? 35.125 18.953 3.557 1 78.06 460 ASP B O 1
ATOM 8560 N N . LYS B 1 461 ? 33.125 19.625 4.223 1 79.44 461 LYS B N 1
ATOM 8561 C CA . LYS B 1 461 ? 33.5 19.516 5.633 1 79.44 461 LYS B CA 1
ATOM 8562 C C . LYS B 1 461 ? 32.594 18.5 6.348 1 79.44 461 LYS B C 1
ATOM 8564 O O . LYS B 1 461 ? 31.422 18.359 6.004 1 79.44 461 LYS B O 1
ATOM 8569 N N . LYS B 1 462 ? 33.25 17.812 7.195 1 81.06 462 LYS B N 1
ATOM 8570 C CA . LYS B 1 462 ? 32.5 16.812 7.969 1 81.06 462 LYS B CA 1
ATOM 8571 C C . LYS B 1 462 ? 32.25 17.312 9.391 1 81.06 462 LYS B C 1
ATOM 8573 O O . LYS B 1 462 ? 33.156 17.75 10.078 1 81.06 462 LYS B O 1
ATOM 8578 N N . TYR B 1 463 ? 31.047 17.391 9.734 1 87 463 TYR B N 1
ATOM 8579 C CA . TYR B 1 463 ? 30.672 17.797 11.086 1 87 463 TYR B CA 1
ATOM 8580 C C . TYR B 1 463 ? 30 16.656 11.828 1 87 463 TYR B C 1
ATOM 8582 O O . TYR B 1 463 ? 29.234 15.891 11.234 1 87 463 TYR B O 1
ATOM 8590 N N . ASN B 1 464 ? 30.312 16.562 13.086 1 89.31 464 ASN B N 1
ATOM 8591 C CA . ASN B 1 464 ? 29.75 15.523 13.945 1 89.31 464 ASN B CA 1
ATOM 8592 C C . ASN B 1 464 ? 28.781 16.109 14.977 1 89.31 464 ASN B C 1
ATOM 8594 O O . ASN B 1 464 ? 29.062 17.156 15.57 1 89.31 464 ASN B O 1
ATOM 8598 N N . GLU B 1 465 ? 27.672 15.469 15.047 1 92.31 465 GLU B N 1
ATOM 8599 C CA . GLU B 1 465 ? 26.781 15.805 16.156 1 92.31 465 GLU B CA 1
ATOM 8600 C C . GLU B 1 465 ? 27.375 15.375 17.5 1 92.31 465 GLU B C 1
ATOM 8602 O O . GLU B 1 465 ? 27.859 14.25 17.641 1 92.31 465 GLU B O 1
ATOM 8607 N N . ASP B 1 466 ? 27.406 16.266 18.359 1 94.75 466 ASP B N 1
ATOM 8608 C CA . ASP B 1 466 ? 27.938 15.945 19.688 1 94.75 466 ASP B CA 1
ATOM 8609 C C . ASP B 1 466 ? 27.125 16.641 20.781 1 94.75 466 ASP B C 1
ATOM 8611 O O . ASP B 1 466 ? 26.516 17.672 20.531 1 94.75 466 ASP B O 1
ATOM 8615 N N . HIS B 1 467 ? 27.141 15.992 21.922 1 96.69 467 HIS B N 1
ATOM 8616 C CA . HIS B 1 467 ? 26.5 16.594 23.094 1 96.69 467 HIS B CA 1
ATOM 8617 C C . HIS B 1 467 ? 27.391 17.656 23.719 1 96.69 467 HIS B C 1
ATOM 8619 O O . HIS B 1 467 ? 28.594 17.438 23.906 1 96.69 467 HIS B O 1
ATOM 8625 N N . ILE B 1 468 ? 26.828 18.781 24.031 1 96.94 468 ILE B N 1
ATOM 8626 C CA . ILE B 1 468 ? 27.578 19.828 24.719 1 96.94 468 ILE B CA 1
ATOM 8627 C C . ILE B 1 468 ? 28 19.328 26.109 1 96.94 468 ILE B C 1
ATOM 8629 O O . ILE B 1 468 ? 29.188 19.297 26.422 1 96.94 468 ILE B O 1
ATOM 8633 N N . TYR B 1 469 ? 26.984 19.062 26.922 1 97.12 469 TYR B N 1
ATOM 8634 C CA . TYR B 1 469 ? 27.266 18.25 28.094 1 97.12 469 TYR B CA 1
ATOM 8635 C C . TYR B 1 469 ? 27.359 16.781 27.719 1 97.12 469 TYR B C 1
ATOM 8637 O O . TYR B 1 469 ? 26.391 16.203 27.203 1 97.12 469 TYR B O 1
ATOM 8645 N N . PRO B 1 470 ? 28.422 16.156 27.984 1 95.69 470 PRO B N 1
ATOM 8646 C CA . PRO B 1 470 ? 28.641 14.789 27.484 1 95.69 470 PRO B CA 1
ATOM 8647 C C . PRO B 1 470 ? 27.562 13.812 27.922 1 95.69 470 PRO B C 1
ATOM 8649 O O . PRO B 1 470 ? 27.109 13.852 29.062 1 95.69 470 PRO B O 1
ATOM 8652 N N . GLN B 1 471 ? 27.188 12.938 27 1 94 471 GLN B N 1
ATOM 8653 C CA . GLN B 1 471 ? 26.109 11.969 27.203 1 94 471 GLN B CA 1
ATOM 8654 C C . GLN B 1 471 ? 26.375 11.094 28.422 1 94 471 GLN B C 1
ATOM 8656 O O . GLN B 1 471 ? 25.438 10.727 29.141 1 94 471 GLN B O 1
ATOM 8661 N N . ASN B 1 472 ? 27.672 10.758 28.641 1 92.94 472 ASN B N 1
ATOM 8662 C CA . ASN B 1 472 ? 28.047 9.852 29.719 1 92.94 472 ASN B CA 1
ATOM 8663 C C . ASN B 1 472 ? 27.656 10.422 31.094 1 92.94 472 ASN B C 1
ATOM 8665 O O . ASN B 1 472 ? 27.406 9.664 32.031 1 92.94 472 ASN B O 1
ATOM 8669 N N . GLU B 1 473 ? 27.609 11.703 31.234 1 94.62 473 GLU B N 1
ATOM 8670 C CA . GLU B 1 473 ? 27.281 12.352 32.5 1 94.62 473 GLU B CA 1
ATOM 8671 C C . GLU B 1 473 ? 25.812 12.133 32.875 1 94.62 473 GLU B C 1
ATOM 8673 O O . GLU B 1 473 ? 25.422 12.297 34.031 1 94.62 473 GLU B O 1
ATOM 8678 N N . PHE B 1 474 ? 25.016 11.75 31.938 1 95.06 474 PHE B N 1
ATOM 8679 C CA . PHE B 1 474 ? 23.578 11.695 32.156 1 95.06 474 PHE B CA 1
ATOM 8680 C C . PHE B 1 474 ? 23.109 10.25 32.344 1 95.06 474 PHE B C 1
ATOM 8682 O O . PHE B 1 474 ? 21.906 9.992 32.469 1 95.06 474 PHE B O 1
ATOM 8689 N N . LYS B 1 475 ? 24.078 9.359 32.344 1 94.75 475 LYS B N 1
ATOM 8690 C CA . LYS B 1 475 ? 23.719 8.008 32.75 1 94.75 475 LYS B CA 1
ATOM 8691 C C . LYS B 1 475 ? 23.125 8.008 34.156 1 94.75 475 LYS B C 1
ATOM 8693 O O . LYS B 1 475 ? 23.641 8.664 35.062 1 94.75 475 LYS B O 1
ATOM 8698 N N . ILE B 1 476 ? 22.125 7.383 34.312 1 92.44 476 ILE B N 1
ATOM 8699 C CA . ILE B 1 476 ? 21.375 7.422 35.562 1 92.44 476 ILE B CA 1
ATOM 8700 C C . ILE B 1 476 ? 22.281 7.074 36.75 1 92.44 476 ILE B C 1
ATOM 8702 O O . ILE B 1 476 ? 22.266 7.734 37.781 1 92.44 476 ILE B O 1
ATOM 8706 N N . LYS B 1 477 ? 23.094 6.016 36.562 1 93.56 477 LYS B N 1
ATOM 8707 C CA . LYS B 1 477 ? 24.016 5.594 37.594 1 93.56 477 LYS B CA 1
ATOM 8708 C C . LYS B 1 477 ? 24.953 6.734 38 1 93.56 477 LYS B C 1
ATOM 8710 O O . LYS B 1 477 ? 25.203 6.945 39.188 1 93.56 477 LYS B O 1
ATOM 8715 N N . ASN B 1 478 ? 25.469 7.504 37.031 1 94.06 478 ASN B N 1
ATOM 8716 C CA . ASN B 1 478 ? 26.406 8.594 37.281 1 94.06 478 ASN B CA 1
ATOM 8717 C C . ASN B 1 478 ? 25.719 9.773 37.969 1 94.06 478 ASN B C 1
ATOM 8719 O O . ASN B 1 478 ? 26.297 10.422 38.844 1 94.06 478 ASN B O 1
ATOM 8723 N N . LEU B 1 479 ? 24.484 10.062 37.562 1 95.12 479 LEU B N 1
ATOM 8724 C CA . LEU B 1 479 ? 23.719 11.164 38.156 1 95.12 479 LEU B CA 1
ATOM 8725 C C . LEU B 1 479 ? 23.375 10.859 39.625 1 95.12 479 LEU B C 1
ATOM 8727 O O . LEU B 1 479 ? 23.453 11.75 40.469 1 95.12 479 LEU B O 1
ATOM 8731 N N . ARG B 1 480 ? 23.047 9.633 39.844 1 94.44 480 ARG B N 1
ATOM 8732 C CA . ARG B 1 480 ? 22.766 9.227 41.219 1 94.44 480 ARG B CA 1
ATOM 8733 C C . ARG B 1 480 ? 24.031 9.297 42.094 1 94.44 480 ARG B C 1
ATOM 8735 O O . ARG B 1 480 ? 23.969 9.688 43.25 1 94.44 480 ARG B O 1
ATOM 8742 N N . ALA B 1 481 ? 25.094 8.875 41.531 1 94.88 481 ALA B N 1
ATOM 8743 C CA . ALA B 1 481 ? 26.375 8.898 42.25 1 94.88 481 ALA B CA 1
ATOM 8744 C C . ALA B 1 481 ? 26.766 10.328 42.625 1 94.88 481 ALA B C 1
ATOM 8746 O O . ALA B 1 481 ? 27.391 10.555 43.656 1 94.88 481 ALA B O 1
ATOM 8747 N N . LYS B 1 482 ? 26.406 11.242 41.781 1 94.5 482 LYS B N 1
ATOM 8748 C CA . LYS B 1 482 ? 26.719 12.648 42.031 1 94.5 482 LYS B CA 1
ATOM 8749 C C . LYS B 1 482 ? 25.719 13.266 43 1 94.5 482 LYS B C 1
ATOM 8751 O O . LYS B 1 482 ? 25.859 14.43 43.406 1 94.5 482 LYS B O 1
ATOM 8756 N N . GLY B 1 483 ? 24.578 12.516 43.344 1 94.31 483 GLY B N 1
ATOM 8757 C CA . GLY B 1 483 ? 23.688 12.922 44.406 1 94.31 483 GLY B CA 1
ATOM 8758 C C . GLY B 1 483 ? 22.438 13.617 43.906 1 94.31 483 GLY B C 1
ATOM 8759 O O . GLY B 1 483 ? 21.719 14.258 44.688 1 94.31 483 GLY B O 1
ATOM 8760 N N . TYR B 1 484 ? 22.109 13.508 42.688 1 95 484 TYR B N 1
ATOM 8761 C CA . TYR B 1 484 ? 20.906 14.164 42.188 1 95 484 TYR B CA 1
ATOM 8762 C C . TYR B 1 484 ? 19.656 13.375 42.531 1 95 484 TYR B C 1
ATOM 8764 O O . TYR B 1 484 ? 19.672 12.141 42.531 1 95 484 TYR B O 1
ATOM 8772 N N . ASP B 1 485 ? 18.547 14.047 42.781 1 93.88 485 ASP B N 1
ATOM 8773 C CA . ASP B 1 485 ? 17.297 13.391 43.125 1 93.88 485 ASP B CA 1
ATOM 8774 C C . ASP B 1 485 ? 16.562 12.914 41.875 1 93.88 485 ASP B C 1
ATOM 8776 O O . ASP B 1 485 ? 16.906 13.312 40.75 1 93.88 485 ASP B O 1
ATOM 8780 N N . ASP B 1 486 ? 15.539 12.125 42.062 1 90.25 486 ASP B N 1
ATOM 8781 C CA . ASP B 1 486 ? 14.836 11.461 40.969 1 90.25 486 ASP B CA 1
ATOM 8782 C C . ASP B 1 486 ? 14.133 12.477 40.062 1 90.25 486 ASP B C 1
ATOM 8784 O O . ASP B 1 486 ? 14.07 12.289 38.844 1 90.25 486 ASP B O 1
ATOM 8788 N N . VAL B 1 487 ? 13.641 13.5 40.594 1 88.44 487 VAL B N 1
ATOM 8789 C CA . VAL B 1 487 ? 12.938 14.523 39.812 1 88.44 487 VAL B CA 1
ATOM 8790 C C . VAL B 1 487 ? 13.906 15.242 38.875 1 88.44 487 VAL B C 1
ATOM 8792 O O . VAL B 1 487 ? 13.602 15.453 37.719 1 88.44 487 VAL B O 1
ATOM 8795 N N . THR B 1 488 ? 15.031 15.547 39.469 1 91.38 488 THR B N 1
ATOM 8796 C CA . THR B 1 488 ? 16.062 16.219 38.688 1 91.38 488 THR B CA 1
ATOM 8797 C C . THR B 1 488 ? 16.578 15.289 37.594 1 91.38 488 THR B C 1
ATOM 8799 O O . THR B 1 488 ? 16.781 15.719 36.438 1 91.38 488 THR B O 1
ATOM 8802 N N . ILE B 1 489 ? 16.766 14.078 37.969 1 93.38 489 ILE B N 1
ATOM 8803 C CA . ILE B 1 489 ? 17.266 13.086 37 1 93.38 489 ILE B CA 1
ATOM 8804 C C . ILE B 1 489 ? 16.281 12.953 35.844 1 93.38 489 ILE B C 1
ATOM 8806 O O . ILE B 1 489 ? 16.688 12.875 34.688 1 93.38 489 ILE B O 1
ATOM 8810 N N . GLU B 1 490 ? 15.039 12.953 36.125 1 89.5 490 GLU B N 1
ATOM 8811 C CA . GLU B 1 490 ? 14.016 12.852 35.062 1 89.5 490 GLU B CA 1
ATOM 8812 C C . GLU B 1 490 ? 14.07 14.047 34.125 1 89.5 490 GLU B C 1
ATOM 8814 O O . GLU B 1 490 ? 13.93 13.891 32.906 1 89.5 490 GLU B O 1
ATOM 8819 N N . LYS B 1 491 ? 14.242 15.164 34.688 1 90.44 491 LYS B N 1
ATOM 8820 C CA . LYS B 1 491 ? 14.328 16.375 33.875 1 90.44 491 LYS B CA 1
ATOM 8821 C C . LYS B 1 491 ? 15.578 16.359 33 1 90.44 491 LYS B C 1
ATOM 8823 O O . LYS B 1 491 ? 15.539 16.781 31.844 1 90.44 491 LYS B O 1
ATOM 8828 N N . TYR B 1 492 ? 16.703 15.891 33.594 1 94.75 492 TYR B N 1
ATOM 8829 C CA . TYR B 1 492 ? 17.938 15.781 32.844 1 94.75 492 TYR B CA 1
ATOM 8830 C C . TYR B 1 492 ? 17.797 14.805 31.688 1 94.75 492 TYR B C 1
ATOM 8832 O O . TYR B 1 492 ? 18.203 15.109 30.562 1 94.75 492 TYR B O 1
ATOM 8840 N N . GLN B 1 493 ? 17.141 13.75 32 1 91.62 493 GLN B N 1
ATOM 8841 C CA . GLN B 1 493 ? 16.969 12.695 31.016 1 91.62 493 GLN B CA 1
ATOM 8842 C C . GLN B 1 493 ? 16.062 13.164 29.875 1 91.62 493 GLN B C 1
ATOM 8844 O O . GLN B 1 493 ? 16.234 12.75 28.719 1 91.62 493 GLN B O 1
ATOM 8849 N N . ALA B 1 494 ? 15.18 14.016 30.141 1 88.81 494 ALA B N 1
ATOM 8850 C CA . ALA B 1 494 ? 14.211 14.492 29.172 1 88.81 494 ALA B CA 1
ATOM 8851 C C . ALA B 1 494 ? 14.867 15.438 28.156 1 88.81 494 ALA B C 1
ATOM 8853 O O . ALA B 1 494 ? 14.398 15.562 27.031 1 88.81 494 ALA B O 1
ATOM 8854 N N . CYS B 1 495 ? 16.062 16 28.531 1 92.25 495 CYS B N 1
ATOM 8855 C CA . CYS B 1 495 ? 16.547 17.078 27.672 1 92.25 495 CYS B CA 1
ATOM 8856 C C . CYS B 1 495 ? 17.969 16.781 27.188 1 92.25 495 CYS B C 1
ATOM 8858 O O . CYS B 1 495 ? 18.406 17.359 26.188 1 92.25 495 CYS B O 1
ATOM 8860 N N . TYR B 1 496 ? 18.703 15.922 27.844 1 95.19 496 TYR B N 1
ATOM 8861 C CA . TYR B 1 496 ? 20.141 15.828 27.609 1 95.19 496 TYR B CA 1
ATOM 8862 C C . TYR B 1 496 ? 20.438 15.398 26.172 1 95.19 496 TYR B C 1
ATOM 8864 O O . TYR B 1 496 ? 21.5 15.727 25.625 1 95.19 496 TYR B O 1
ATOM 8872 N N . ASN B 1 497 ? 19.484 14.625 25.609 1 95 497 ASN B N 1
ATOM 8873 C CA . ASN B 1 497 ? 19.734 14.047 24.297 1 95 497 ASN B CA 1
ATOM 8874 C C . ASN B 1 497 ? 19.062 14.852 23.188 1 95 497 ASN B C 1
ATOM 8876 O O . ASN B 1 497 ? 19.047 14.438 22.031 1 95 497 ASN B O 1
ATOM 8880 N N . SER B 1 498 ? 18.484 16 23.516 1 96.12 498 SER B N 1
ATOM 8881 C CA . SER B 1 498 ? 17.75 16.828 22.547 1 96.12 498 SER B CA 1
ATOM 8882 C C . SER B 1 498 ? 18.672 17.828 21.875 1 96.12 498 SER B C 1
ATOM 8884 O O . SER B 1 498 ? 19.828 17.984 22.266 1 96.12 498 SER B O 1
ATOM 8886 N N . ILE B 1 499 ? 18.141 18.516 20.891 1 96.81 499 ILE B N 1
ATOM 8887 C CA . ILE B 1 499 ? 18.859 19.531 20.141 1 96.81 499 ILE B CA 1
ATOM 8888 C C . ILE B 1 499 ? 19.422 20.578 21.094 1 96.81 499 ILE B C 1
ATOM 8890 O O . ILE B 1 499 ? 20.484 21.156 20.844 1 96.81 499 ILE B O 1
ATOM 8894 N N . LEU B 1 500 ? 18.781 20.75 22.234 1 96.81 500 LEU B N 1
ATOM 8895 C CA . LEU B 1 500 ? 19.156 21.781 23.188 1 96.81 500 LEU B CA 1
ATOM 8896 C C . LEU B 1 500 ? 20.547 21.516 23.766 1 96.81 500 LEU B C 1
ATOM 8898 O O . LEU B 1 500 ? 21.219 22.438 24.219 1 96.81 500 LEU B O 1
ATOM 8902 N N . ASN B 1 501 ? 20.969 20.266 23.734 1 97.69 501 ASN B N 1
ATOM 8903 C CA . ASN B 1 501 ? 22.281 19.906 24.25 1 97.69 501 ASN B CA 1
ATOM 8904 C C . ASN B 1 501 ? 23.219 19.422 23.156 1 97.69 501 ASN B C 1
ATOM 8906 O O . ASN B 1 501 ? 24.203 18.734 23.422 1 97.69 501 ASN B O 1
ATOM 8910 N N . LEU B 1 502 ? 22.906 19.734 21.906 1 97.12 502 LEU B N 1
ATOM 8911 C CA . LEU B 1 502 ? 23.703 19.219 20.797 1 97.12 502 LEU B CA 1
ATOM 8912 C C . LEU B 1 502 ? 24.391 20.359 20.047 1 97.12 502 LEU B C 1
ATOM 8914 O O . LEU B 1 502 ? 23.906 21.484 20.047 1 97.12 502 LEU B O 1
ATOM 8918 N N . GLU B 1 503 ? 25.469 20.078 19.469 1 95.25 503 GLU B N 1
ATOM 8919 C CA . GLU B 1 503 ? 26.25 20.984 18.625 1 95.25 503 GLU B CA 1
ATOM 8920 C C . GLU B 1 503 ? 26.938 20.234 17.5 1 95.25 503 GLU B C 1
ATOM 8922 O O . GLU B 1 503 ? 26.953 19 17.484 1 95.25 503 GLU B O 1
ATOM 8927 N N . LEU B 1 504 ? 27.375 20.922 16.5 1 92.94 504 LEU B N 1
ATOM 8928 C CA . LEU B 1 504 ? 28.156 20.344 15.406 1 92.94 504 LEU B CA 1
ATOM 8929 C C . LEU B 1 504 ? 29.625 20.703 15.539 1 92.94 504 LEU B C 1
ATOM 8931 O O . LEU B 1 504 ? 30 21.875 15.492 1 92.94 504 LEU B O 1
ATOM 8935 N N . LEU B 1 505 ? 30.391 19.672 15.719 1 91.75 505 LEU B N 1
ATOM 8936 C CA . LEU B 1 505 ? 31.828 19.859 15.852 1 91.75 505 LEU B CA 1
ATOM 8937 C C . LEU B 1 505 ? 32.562 19.281 14.648 1 91.75 505 LEU B C 1
ATOM 8939 O O . LEU B 1 505 ? 32.156 18.266 14.094 1 91.75 505 LEU B O 1
ATOM 8943 N N . ASP B 1 506 ? 33.562 19.938 14.227 1 85.5 506 ASP B N 1
ATOM 8944 C CA . ASP B 1 506 ? 34.438 19.312 13.219 1 85.5 506 ASP B CA 1
ATOM 8945 C C . ASP B 1 506 ? 35.25 18.172 13.828 1 85.5 506 ASP B C 1
ATOM 8947 O O . ASP B 1 506 ? 35.188 17.938 15.039 1 85.5 506 ASP B O 1
ATOM 8951 N N . ASP B 1 507 ? 35.969 17.547 13.055 1 84.94 507 ASP B N 1
ATOM 8952 C CA . ASP B 1 507 ? 36.688 16.344 13.508 1 84.94 507 ASP B CA 1
ATOM 8953 C C . ASP B 1 507 ? 37.719 16.688 14.578 1 84.94 507 ASP B C 1
ATOM 8955 O O . ASP B 1 507 ? 37.844 15.977 15.57 1 84.94 507 ASP B O 1
ATOM 8959 N N . SER B 1 508 ? 38.375 17.734 14.352 1 84.38 508 SER B N 1
ATOM 8960 C CA . SER B 1 508 ? 39.406 18.156 15.289 1 84.38 508 SER B CA 1
ATOM 8961 C C . SER B 1 508 ? 38.812 18.547 16.641 1 84.38 508 SER B C 1
ATOM 8963 O O . SER B 1 508 ? 39.312 18.125 17.688 1 84.38 508 SER B O 1
ATOM 8965 N N . GLU B 1 509 ? 37.75 19.312 16.594 1 85.81 509 GLU B N 1
ATOM 8966 C CA . GLU B 1 509 ? 37.062 19.734 17.812 1 85.81 509 GLU B CA 1
ATOM 8967 C C . GLU B 1 509 ? 36.469 18.547 18.562 1 85.81 509 GLU B C 1
ATOM 8969 O O . GLU B 1 509 ? 36.562 18.469 19.797 1 85.81 509 GLU B O 1
ATOM 8974 N N . ASN B 1 510 ? 35.938 17.672 17.906 1 88.06 510 ASN B N 1
ATOM 8975 C CA . ASN B 1 510 ? 35.281 16.5 18.516 1 88.06 510 ASN B CA 1
ATOM 8976 C C . ASN B 1 510 ? 36.312 15.609 19.219 1 88.06 510 ASN B C 1
ATOM 8978 O O . ASN B 1 510 ? 36.031 15.117 20.312 1 88.06 510 ASN B O 1
ATOM 8982 N N . LYS B 1 511 ? 37.406 15.438 18.547 1 86.31 511 LYS B N 1
ATOM 8983 C CA . LYS B 1 511 ? 38.469 14.641 19.156 1 86.31 511 LYS B CA 1
ATOM 8984 C C . LYS B 1 511 ? 39.031 15.32 20.391 1 86.31 511 LYS B C 1
ATOM 8986 O O . LYS B 1 511 ? 39.375 14.656 21.375 1 86.31 511 LYS B O 1
ATOM 8991 N N . SER B 1 512 ? 39.156 16.562 20.297 1 86.44 512 SER B N 1
ATOM 8992 C CA . SER B 1 512 ? 39.688 17.328 21.406 1 86.44 512 SER B CA 1
ATOM 8993 C C . SER B 1 512 ? 38.75 17.266 22.609 1 86.44 512 SER B C 1
ATOM 8995 O O . SER B 1 512 ? 39.219 17.203 23.75 1 86.44 512 SER B O 1
ATOM 8997 N N . LYS B 1 513 ? 37.531 17.391 22.406 1 89.88 513 LYS B N 1
ATOM 8998 C CA . LYS B 1 513 ? 36.562 17.344 23.484 1 89.88 513 LYS B CA 1
ATOM 8999 C C . LYS B 1 513 ? 36.562 15.969 24.156 1 89.88 513 LYS B C 1
ATOM 9001 O O . LYS B 1 513 ? 36.75 15.867 25.375 1 89.88 513 LYS B O 1
ATOM 9006 N N . ASN B 1 514 ? 36.438 14.828 23.453 1 87.38 514 ASN B N 1
ATOM 9007 C CA . ASN B 1 514 ? 36.531 13.445 23.922 1 87.38 514 ASN B CA 1
ATOM 9008 C C . ASN B 1 514 ? 35.781 13.242 25.234 1 87.38 514 ASN B C 1
ATOM 9010 O O . ASN B 1 514 ? 36.344 12.773 26.203 1 87.38 514 ASN B O 1
ATOM 9014 N N . ALA B 1 515 ? 34.625 13.688 25.406 1 85.19 515 ALA B N 1
ATOM 9015 C CA . ALA B 1 515 ? 33.688 13.477 26.516 1 85.19 515 ALA B CA 1
ATOM 9016 C C . ALA B 1 515 ? 34.125 14.273 27.75 1 85.19 515 ALA B C 1
ATOM 9018 O O . ALA B 1 515 ? 33.719 13.961 28.875 1 85.19 515 ALA B O 1
ATOM 9019 N N . LYS B 1 516 ? 34.938 15.312 27.562 1 91.12 516 LYS B N 1
ATOM 9020 C CA . LYS B 1 516 ? 35.312 16.188 28.672 1 91.12 516 LYS B CA 1
ATOM 9021 C C . LYS B 1 516 ? 34.125 16.953 29.203 1 91.12 516 LYS B C 1
ATOM 9023 O O . LYS B 1 516 ? 33.25 17.391 28.438 1 91.12 516 LYS B O 1
ATOM 9028 N N . PRO B 1 517 ? 34.094 17 30.531 1 93.88 517 PRO B N 1
ATOM 9029 C CA . PRO B 1 517 ? 33 17.812 31.078 1 93.88 517 PRO B CA 1
ATOM 9030 C C . PRO B 1 517 ? 32.969 19.219 30.5 1 93.88 517 PRO B C 1
ATOM 9032 O O . PRO B 1 517 ? 34.031 19.828 30.297 1 93.88 517 PRO B O 1
ATOM 9035 N N . PHE B 1 518 ? 31.844 19.703 30.234 1 95.25 518 PHE B N 1
ATOM 9036 C CA . PHE B 1 518 ? 31.672 20.922 29.453 1 95.25 518 PHE B CA 1
ATOM 9037 C C . PHE B 1 518 ? 32.312 22.094 30.141 1 95.25 518 PHE B C 1
ATOM 9039 O O . PHE B 1 518 ? 32.938 22.953 29.484 1 95.25 518 PHE B O 1
ATOM 9046 N N . ASP B 1 519 ? 32.156 22.188 31.5 1 93.81 519 ASP B N 1
ATOM 9047 C CA . ASP B 1 519 ? 32.75 23.312 32.25 1 93.81 519 ASP B CA 1
ATOM 9048 C C . ASP B 1 519 ? 34.25 23.344 32.094 1 93.81 519 ASP B C 1
ATOM 9050 O O . ASP B 1 519 ? 34.844 24.422 32 1 93.81 519 ASP B O 1
ATOM 9054 N N . LEU B 1 520 ? 34.875 22.203 31.953 1 93.06 520 LEU B N 1
ATOM 9055 C CA . LEU B 1 520 ? 36.344 22.125 31.781 1 93.06 520 LEU B CA 1
ATOM 9056 C C . LEU B 1 520 ? 36.719 22.375 30.328 1 93.06 520 LEU B C 1
ATOM 9058 O O . LEU B 1 520 ? 37.719 23.062 30.062 1 93.06 520 LEU B O 1
ATOM 9062 N N . TRP B 1 521 ? 35.969 21.844 29.422 1 93.31 521 TRP B N 1
ATOM 9063 C CA . TRP B 1 521 ? 36.281 21.969 28 1 93.31 521 TRP B CA 1
ATOM 9064 C C . TRP B 1 521 ? 36.125 23.406 27.547 1 93.31 521 TRP B C 1
ATOM 9066 O O . TRP B 1 521 ? 36.875 23.891 26.703 1 93.31 521 TRP B O 1
ATOM 9076 N N . LEU B 1 522 ? 35.156 24.078 28.078 1 93.31 522 LEU B N 1
ATOM 9077 C CA . LEU B 1 522 ? 34.812 25.438 27.672 1 93.31 522 LEU B CA 1
ATOM 9078 C C . LEU B 1 522 ? 35.938 26.406 28.078 1 93.31 522 LEU B C 1
ATOM 9080 O O . LEU B 1 522 ? 36.094 27.453 27.453 1 93.31 522 LEU B O 1
ATOM 9084 N N . LYS B 1 523 ? 36.656 26.062 29.078 1 89.94 523 LYS B N 1
ATOM 9085 C CA . LYS B 1 523 ? 37.688 26.953 29.625 1 89.94 523 LYS B CA 1
ATOM 9086 C C . LYS B 1 523 ? 38.75 27.266 28.578 1 89.94 523 LYS B C 1
ATOM 9088 O O . LYS B 1 523 ? 39.344 28.344 28.562 1 89.94 523 LYS B O 1
ATOM 9093 N N . ASP B 1 524 ? 38.969 26.312 27.672 1 88.06 524 ASP B N 1
ATOM 9094 C CA . ASP B 1 524 ? 40.031 26.469 26.672 1 88.06 524 ASP B CA 1
ATOM 9095 C C . ASP B 1 524 ? 39.438 26.984 25.359 1 88.06 524 ASP B C 1
ATOM 9097 O O . ASP B 1 524 ? 40.125 26.953 24.312 1 88.06 524 ASP B O 1
ATOM 9101 N N . ARG B 1 525 ? 38.219 27.328 25.359 1 88 525 ARG B N 1
ATOM 9102 C CA . ARG B 1 525 ? 37.562 27.797 24.141 1 88 525 ARG B CA 1
ATOM 9103 C C . ARG B 1 525 ? 37.438 29.312 24.141 1 88 525 ARG B C 1
ATOM 9105 O O . ARG B 1 525 ? 37.312 29.938 25.203 1 88 525 ARG B O 1
ATOM 9112 N N . ASP B 1 526 ? 37.438 29.891 22.984 1 85.81 526 ASP B N 1
ATOM 9113 C CA . ASP B 1 526 ? 37.344 31.344 22.875 1 85.81 526 ASP B CA 1
ATOM 9114 C C . ASP B 1 526 ? 35.906 31.812 22.719 1 85.81 526 ASP B C 1
ATOM 9116 O O . ASP B 1 526 ? 34.969 30.984 22.703 1 85.81 526 ASP B O 1
ATOM 9120 N N . ALA B 1 527 ? 35.781 33.062 22.656 1 86.31 527 ALA B N 1
ATOM 9121 C CA . ALA B 1 527 ? 34.438 33.688 22.562 1 86.31 527 ALA B CA 1
ATOM 9122 C C . ALA B 1 527 ? 33.781 33.344 21.25 1 86.31 527 ALA B C 1
ATOM 9124 O O . ALA B 1 527 ? 32.531 33.188 21.188 1 86.31 527 ALA B O 1
ATOM 9125 N N . ASN B 1 528 ? 34.531 33.188 20.312 1 87.62 528 ASN B N 1
ATOM 9126 C CA . ASN B 1 528 ? 33.969 32.812 19.016 1 87.62 528 ASN B CA 1
ATOM 9127 C C . ASN B 1 528 ? 33.344 31.438 19.031 1 87.62 528 ASN B C 1
ATOM 9129 O O . ASN B 1 528 ? 32.344 31.188 18.344 1 87.62 528 ASN B O 1
ATOM 9133 N N . PHE B 1 529 ? 33.906 30.594 19.766 1 90.06 529 PHE B N 1
ATOM 9134 C CA . PHE B 1 529 ? 33.375 29.25 19.922 1 90.06 529 PHE B CA 1
ATOM 9135 C C . PHE B 1 529 ? 31.969 29.312 20.562 1 90.06 529 PHE B C 1
ATOM 9137 O O . PHE B 1 529 ? 31.031 28.672 20.078 1 90.06 529 PHE B O 1
ATOM 9144 N N . LYS B 1 530 ? 31.891 30.094 21.609 1 92.25 530 LYS B N 1
ATOM 9145 C CA . LYS B 1 530 ? 30.625 30.234 22.312 1 92.25 530 LYS B CA 1
ATOM 9146 C C . LYS B 1 530 ? 29.547 30.812 21.391 1 92.25 530 LYS B C 1
ATOM 9148 O O . LYS B 1 530 ? 28.406 30.344 21.406 1 92.25 530 LYS B O 1
ATOM 9153 N N . GLU B 1 531 ? 29.969 31.75 20.656 1 90.06 531 GLU B N 1
ATOM 9154 C CA . GLU B 1 531 ? 29.016 32.375 19.734 1 90.06 531 GLU B CA 1
ATOM 9155 C C . GLU B 1 531 ? 28.594 31.406 18.625 1 90.06 531 GLU B C 1
ATOM 9157 O O . GLU B 1 531 ? 27.391 31.281 18.344 1 90.06 531 GLU B O 1
ATOM 9162 N N . ARG B 1 532 ? 29.531 30.75 18.094 1 89.12 532 ARG B N 1
ATOM 9163 C CA . ARG B 1 532 ? 29.297 29.812 17 1 89.12 532 ARG B CA 1
ATOM 9164 C C . ARG B 1 532 ? 28.359 28.688 17.422 1 89.12 532 ARG B C 1
ATOM 9166 O O . ARG B 1 532 ? 27.484 28.266 16.656 1 89.12 532 ARG B O 1
ATOM 9173 N N . HIS B 1 533 ? 28.5 28.25 18.609 1 93.94 533 HIS B N 1
ATOM 9174 C CA . HIS B 1 533 ? 27.734 27.094 19.078 1 93.94 533 HIS B CA 1
ATOM 9175 C C . HIS B 1 533 ? 26.562 27.531 19.953 1 93.94 533 HIS B C 1
ATOM 9177 O O . HIS B 1 533 ? 25.906 26.703 20.578 1 93.94 533 HIS B O 1
ATOM 9183 N N . HIS B 1 534 ? 26.344 28.828 20.047 1 94.5 534 HIS B N 1
ATOM 9184 C CA . HIS B 1 534 ? 25.203 29.406 20.766 1 94.5 534 HIS B CA 1
ATOM 9185 C C . HIS B 1 534 ? 25.203 28.969 22.219 1 94.5 534 HIS B C 1
ATOM 9187 O O . HIS B 1 534 ? 24.188 28.5 22.734 1 94.5 534 HIS B O 1
ATOM 9193 N N . ILE B 1 535 ? 26.344 29.094 22.812 1 96.44 535 ILE B N 1
ATOM 9194 C CA . ILE B 1 535 ? 26.469 28.828 24.234 1 96.44 535 ILE B CA 1
ATOM 9195 C C . ILE B 1 535 ? 26.031 30.047 25.031 1 96.44 535 ILE B C 1
ATOM 9197 O O . ILE B 1 535 ? 26.609 31.125 24.891 1 96.44 535 ILE B O 1
ATOM 9201 N N . PRO B 1 536 ? 25.031 29.875 25.859 1 96.5 536 PRO B N 1
ATOM 9202 C CA . PRO B 1 536 ? 24.594 31.031 26.641 1 96.5 536 PRO B CA 1
ATOM 9203 C C . PRO B 1 536 ? 25.625 31.484 27.672 1 96.5 536 PRO B C 1
ATOM 9205 O O . PRO B 1 536 ? 26.422 30.672 28.141 1 96.5 536 PRO B O 1
ATOM 9208 N N . GLU B 1 537 ? 25.594 32.781 28.047 1 94.38 537 GLU B N 1
ATOM 9209 C CA . GLU B 1 537 ? 26.453 33.281 29.094 1 94.38 537 GLU B CA 1
ATOM 9210 C C . GLU B 1 537 ? 25.953 32.906 30.469 1 94.38 537 GLU B C 1
ATOM 9212 O O . GLU B 1 537 ? 24.828 33.219 30.844 1 94.38 537 GLU B O 1
ATOM 9217 N N . MET B 1 538 ? 26.812 32.188 31.094 1 95.12 538 MET B N 1
ATOM 9218 C CA . MET B 1 538 ? 26.5 31.75 32.469 1 95.12 538 MET B CA 1
ATOM 9219 C C . MET B 1 538 ? 27.719 31.875 33.375 1 95.12 538 MET B C 1
ATOM 9221 O O . MET B 1 538 ? 28.859 31.938 32.875 1 95.12 538 MET B O 1
ATOM 9225 N N . ASN B 1 539 ? 27.406 31.906 34.688 1 93.38 539 ASN B N 1
ATOM 9226 C CA . ASN B 1 539 ? 28.484 32 35.656 1 93.38 539 ASN B CA 1
ATOM 9227 C C . ASN B 1 539 ? 29.125 30.641 35.938 1 93.38 539 ASN B C 1
ATOM 9229 O O . ASN B 1 539 ? 30.281 30.562 36.375 1 93.38 539 ASN B O 1
ATOM 9233 N N . ASP B 1 540 ? 28.344 29.688 35.75 1 95.19 540 ASP B N 1
ATOM 9234 C CA . ASP B 1 540 ? 28.781 28.328 36.031 1 95.19 540 ASP B CA 1
ATOM 9235 C C . ASP B 1 540 ? 28.203 27.359 35 1 95.19 540 ASP B C 1
ATOM 9237 O O . ASP B 1 540 ? 27 27.375 34.719 1 95.19 540 ASP B O 1
ATOM 9241 N N . TYR B 1 541 ? 29.094 26.562 34.375 1 96.56 541 TYR B N 1
ATOM 9242 C CA . TYR B 1 541 ? 28.672 25.625 33.312 1 96.56 541 TYR B CA 1
ATOM 9243 C C . TYR B 1 541 ? 28.766 24.188 33.812 1 96.56 541 TYR B C 1
ATOM 9245 O O . TYR B 1 541 ? 28.781 23.25 33 1 96.56 541 TYR B O 1
ATOM 9253 N N . SER B 1 542 ? 28.906 24.031 35.156 1 95.69 542 SER B N 1
ATOM 9254 C CA . SER B 1 542 ? 28.938 22.672 35.719 1 95.69 542 SER B CA 1
ATOM 9255 C C . SER B 1 542 ? 27.609 21.953 35.5 1 95.69 542 SER B C 1
ATOM 9257 O O . SER B 1 542 ? 26.609 22.594 35.156 1 95.69 542 SER B O 1
ATOM 9259 N N . LEU B 1 543 ? 27.562 20.703 35.688 1 96 543 LEU B N 1
ATOM 9260 C CA . LEU B 1 543 ? 26.391 19.859 35.438 1 96 543 LEU B CA 1
ATOM 9261 C C . LEU B 1 543 ? 25.203 20.297 36.312 1 96 543 LEU B C 1
ATOM 9263 O O . LEU B 1 543 ? 24.047 20.125 35.906 1 96 543 LEU B O 1
ATOM 9267 N N . ASP B 1 544 ? 25.516 20.922 37.406 1 95.19 544 ASP B N 1
ATOM 9268 C CA . ASP B 1 544 ? 24.484 21.359 38.344 1 95.19 544 ASP B CA 1
ATOM 9269 C C . ASP B 1 544 ? 23.578 22.422 37.719 1 95.19 544 ASP B C 1
ATOM 9271 O O . ASP B 1 544 ? 22.453 22.625 38.156 1 95.19 544 ASP B O 1
ATOM 9275 N N . TYR B 1 545 ? 24.125 23.078 36.75 1 95.81 545 TYR B N 1
ATOM 9276 C CA . TYR B 1 545 ? 23.375 24.172 36.156 1 95.81 545 TYR B CA 1
ATOM 9277 C C . TYR B 1 545 ? 22.891 23.797 34.75 1 95.81 545 TYR B C 1
ATOM 9279 O O . TYR B 1 545 ? 22.625 24.656 33.938 1 95.81 545 TYR B O 1
ATOM 9287 N N . PHE B 1 546 ? 22.797 22.547 34.469 1 97.19 546 PHE B N 1
ATOM 9288 C CA . PHE B 1 546 ? 22.438 22.031 33.156 1 97.19 546 PHE B CA 1
ATOM 9289 C C . PHE B 1 546 ? 21.047 22.531 32.75 1 97.19 546 PHE B C 1
ATOM 9291 O O . PHE B 1 546 ? 20.844 22.969 31.625 1 97.19 546 PHE B O 1
ATOM 9298 N N . LEU B 1 547 ? 20.062 22.484 33.656 1 96.06 547 LEU B N 1
ATOM 9299 C CA . LEU B 1 547 ? 18.703 22.891 33.312 1 96.06 547 LEU B CA 1
ATOM 9300 C C . LEU B 1 547 ? 18.641 24.391 33.031 1 96.06 547 LEU B C 1
ATOM 9302 O O . LEU B 1 547 ? 17.875 24.812 32.156 1 96.06 547 LEU B O 1
ATOM 9306 N N . ASP B 1 548 ? 19.406 25.109 33.781 1 95.62 548 ASP B N 1
ATOM 9307 C CA . ASP B 1 548 ? 19.5 26.547 33.5 1 95.62 548 ASP B CA 1
ATOM 9308 C C . ASP B 1 548 ? 20.125 26.797 32.125 1 95.62 548 ASP B C 1
ATOM 9310 O O . ASP B 1 548 ? 19.688 27.688 31.391 1 95.62 548 ASP B O 1
ATOM 9314 N N . PHE B 1 549 ? 21.141 26.078 31.844 1 97.38 549 PHE B N 1
ATOM 9315 C CA . PHE B 1 549 ? 21.781 26.156 30.547 1 97.38 549 PHE B CA 1
ATOM 9316 C C . PHE B 1 549 ? 20.781 25.875 29.438 1 97.38 549 PHE B C 1
ATOM 9318 O O . PHE B 1 549 ? 20.703 26.625 28.453 1 97.38 549 PHE B O 1
ATOM 9325 N N . ILE B 1 550 ? 19.969 24.812 29.594 1 97.06 550 ILE B N 1
ATOM 9326 C CA . ILE B 1 550 ? 19 24.375 28.594 1 97.06 550 ILE B CA 1
ATOM 9327 C C . ILE B 1 550 ? 17.953 25.484 28.375 1 97.06 550 ILE B C 1
ATOM 9329 O O . ILE B 1 550 ? 17.594 25.797 27.234 1 97.06 550 ILE B O 1
ATOM 9333 N N . LYS B 1 551 ? 17.5 26.016 29.422 1 95.31 551 LYS B N 1
ATOM 9334 C CA . LYS B 1 551 ? 16.5 27.062 29.344 1 95.31 551 LYS B CA 1
ATOM 9335 C C . LYS B 1 551 ? 17.031 28.281 28.594 1 95.31 551 LYS B C 1
ATOM 9337 O O . LYS B 1 551 ? 16.359 28.797 27.703 1 95.31 551 LYS B O 1
ATOM 9342 N N . LYS B 1 552 ? 18.188 28.734 28.938 1 96.5 552 LYS B N 1
ATOM 9343 C CA . LYS B 1 552 ? 18.781 29.906 28.312 1 96.5 552 LYS B CA 1
ATOM 9344 C C . LYS B 1 552 ? 19.125 29.625 26.844 1 96.5 552 LYS B C 1
ATOM 9346 O O . LYS B 1 552 ? 18.922 30.469 25.984 1 96.5 552 LYS B O 1
ATOM 9351 N N . ARG B 1 553 ? 19.656 28.469 26.625 1 97 553 ARG B N 1
ATOM 9352 C CA . ARG B 1 553 ? 20.047 28.109 25.266 1 97 553 ARG B CA 1
ATOM 9353 C C . ARG B 1 553 ? 18.828 27.953 24.375 1 97 553 ARG B C 1
ATOM 9355 O O . ARG B 1 553 ? 18.891 28.281 23.188 1 97 553 ARG B O 1
ATOM 9362 N N . LYS B 1 554 ? 17.75 27.391 24.922 1 96.19 554 LYS B N 1
ATOM 9363 C CA . LYS B 1 554 ? 16.516 27.266 24.156 1 96.19 554 LYS B CA 1
ATOM 9364 C C . LYS B 1 554 ? 16.094 28.625 23.578 1 96.19 554 LYS B C 1
ATOM 9366 O O . LYS B 1 554 ? 15.68 28.703 22.422 1 96.19 554 LYS B O 1
ATOM 9371 N N . ALA B 1 555 ? 16.203 29.609 24.375 1 94.44 555 ALA B N 1
ATOM 9372 C CA . ALA B 1 555 ? 15.844 30.953 23.938 1 94.44 555 ALA B CA 1
ATOM 9373 C C . ALA B 1 555 ? 16.75 31.422 22.797 1 94.44 555 ALA B C 1
ATOM 9375 O O . ALA B 1 555 ? 16.297 32.031 21.828 1 94.44 555 ALA B O 1
ATOM 9376 N N . LEU B 1 556 ? 17.969 31.156 22.938 1 94.56 556 LEU B N 1
ATOM 9377 C CA . LEU B 1 556 ? 18.953 31.547 21.922 1 94.56 556 LEU B CA 1
ATOM 9378 C C . LEU B 1 556 ? 18.688 30.812 20.609 1 94.56 556 LEU B C 1
ATOM 9380 O O . LEU B 1 556 ? 18.719 31.422 19.547 1 94.56 556 LEU B O 1
ATOM 9384 N N . LEU B 1 557 ? 18.516 29.547 20.734 1 95.5 557 LEU B N 1
ATOM 9385 C CA . LEU B 1 557 ? 18.312 28.734 19.547 1 95.5 557 LEU B CA 1
ATOM 9386 C C . LEU B 1 557 ? 17 29.109 18.859 1 95.5 557 LEU B C 1
ATOM 9388 O O . LEU B 1 557 ? 16.922 29.125 17.625 1 95.5 557 LEU B O 1
ATOM 9392 N N . THR B 1 558 ? 15.961 29.328 19.625 1 93.69 558 THR B N 1
ATOM 9393 C CA . THR B 1 558 ? 14.68 29.75 19.078 1 93.69 558 THR B CA 1
ATOM 9394 C C . THR B 1 558 ? 14.844 31.016 18.25 1 93.69 558 THR B C 1
ATOM 9396 O O . THR B 1 558 ? 14.32 31.109 17.125 1 93.69 558 THR B O 1
ATOM 9399 N N . LYS B 1 559 ? 15.562 31.906 18.781 1 90.38 559 LYS B N 1
ATOM 9400 C CA . LYS B 1 559 ? 15.82 33.156 18.078 1 90.38 559 LYS B CA 1
ATOM 9401 C C . LYS B 1 559 ? 16.578 32.906 16.781 1 90.38 559 LYS B C 1
ATOM 9403 O O . LYS B 1 559 ? 16.25 33.469 15.734 1 90.38 559 LYS B O 1
ATOM 9408 N N . GLN B 1 560 ? 17.516 32.094 16.891 1 90.19 560 GLN B N 1
ATOM 9409 C CA . GLN B 1 560 ? 18.359 31.812 15.734 1 90.19 560 GLN B CA 1
ATOM 9410 C C . GLN B 1 560 ? 17.547 31.156 14.617 1 90.19 560 GLN B C 1
ATOM 9412 O O . GLN B 1 560 ? 17.719 31.5 13.445 1 90.19 560 GLN B O 1
ATOM 9417 N N . ILE B 1 561 ? 16.766 30.219 14.969 1 90.62 561 ILE B N 1
ATOM 9418 C CA . ILE B 1 561 ? 15.977 29.484 13.984 1 90.62 561 ILE B CA 1
ATOM 9419 C C . ILE B 1 561 ? 14.938 30.422 13.367 1 90.62 561 ILE B C 1
ATOM 9421 O O . ILE B 1 561 ? 14.664 30.344 12.164 1 90.62 561 ILE B O 1
ATOM 9425 N N . LYS B 1 562 ? 14.406 31.297 14.172 1 86.62 562 LYS B N 1
ATOM 9426 C CA . LYS B 1 562 ? 13.445 32.25 13.672 1 86.62 562 LYS B CA 1
ATOM 9427 C C . LYS B 1 562 ? 14.086 33.219 12.656 1 86.62 562 LYS B C 1
ATOM 9429 O O . LYS B 1 562 ? 13.414 33.688 11.734 1 86.62 562 LYS B O 1
ATOM 9434 N N . GLU B 1 563 ? 15.289 33.375 12.82 1 79.88 563 GLU B N 1
ATOM 9435 C CA . GLU B 1 563 ? 16.016 34.312 11.945 1 79.88 563 GLU B CA 1
ATOM 9436 C C . GLU B 1 563 ? 16.438 33.625 10.648 1 79.88 563 GLU B C 1
ATOM 9438 O O . GLU B 1 563 ? 16.828 34.281 9.688 1 79.88 563 GLU B O 1
ATOM 9443 N N . PHE B 1 564 ? 16.344 32.344 10.805 1 78.69 564 PHE B N 1
ATOM 9444 C CA . PHE B 1 564 ? 16.672 31.609 9.586 1 78.69 564 PHE B CA 1
ATOM 9445 C C . PHE B 1 564 ? 15.594 31.828 8.531 1 78.69 564 PHE B C 1
ATOM 9447 O O . PHE B 1 564 ? 14.461 31.359 8.688 1 78.69 564 PHE B O 1
ATOM 9454 N N . ILE B 1 565 ? 15.664 32.812 7.699 1 65.69 565 ILE B N 1
ATOM 9455 C CA . ILE B 1 565 ? 14.719 33.094 6.621 1 65.69 565 ILE B CA 1
ATOM 9456 C C . ILE B 1 565 ? 15.406 32.875 5.27 1 65.69 565 ILE B C 1
ATOM 9458 O O . ILE B 1 565 ? 16.531 33.344 5.055 1 65.69 565 ILE B O 1
ATOM 9462 N N . LEU B 1 566 ? 14.859 31.922 4.582 1 63.94 566 LEU B N 1
ATOM 9463 C CA . LEU B 1 566 ? 15.258 31.859 3.182 1 63.94 566 LEU B CA 1
ATOM 9464 C C . LEU B 1 566 ? 14.555 32.938 2.365 1 63.94 566 LEU B C 1
ATOM 9466 O O . LEU B 1 566 ? 13.336 32.906 2.209 1 63.94 566 LEU B O 1
ATOM 9470 N N . GLN B 1 567 ? 14.938 34.281 2.395 1 54.53 567 GLN B N 1
ATOM 9471 C CA . GLN B 1 567 ? 14.398 35.375 1.59 1 54.53 567 GLN B CA 1
ATOM 9472 C C . GLN B 1 567 ? 14.945 35.344 0.166 1 54.53 567 GLN B C 1
ATOM 9474 O O . GLN B 1 567 ? 16.094 34.938 -0.053 1 54.53 567 GLN B O 1
#

Solvent-accessible surface area (backbone atoms only — not comparable to full-atom values): 62912 Å² total; per-residue (Å²): 112,68,75,44,71,38,25,48,42,51,48,55,74,63,26,49,82,61,38,37,35,30,41,61,49,58,72,75,77,79,81,52,68,67,58,46,32,49,50,50,34,35,45,70,70,67,40,80,79,66,66,31,32,31,36,44,34,53,49,93,52,53,79,78,49,69,41,20,37,73,52,36,66,44,30,70,93,59,61,72,63,50,74,51,76,65,79,83,54,88,47,56,34,31,29,46,61,40,49,57,64,58,52,31,40,51,33,18,38,42,75,32,27,47,28,44,79,69,104,46,80,40,64,20,32,35,26,34,36,35,50,56,73,60,68,93,65,52,83,63,52,53,73,47,49,50,43,75,31,76,64,65,71,74,76,77,99,63,94,66,69,75,44,56,38,59,51,31,60,55,75,78,42,90,47,51,67,58,52,42,57,71,49,48,78,73,40,69,85,51,56,71,68,51,42,52,44,27,43,51,43,49,37,48,51,33,38,49,37,65,61,34,37,69,38,37,33,36,69,43,67,72,88,47,64,70,58,49,51,49,45,38,60,66,57,36,48,31,48,83,50,63,46,69,56,43,50,50,45,22,49,33,38,70,60,35,87,84,55,60,39,54,60,53,50,52,51,48,38,54,52,55,22,56,46,76,93,32,42,79,67,49,64,52,58,54,52,49,40,42,32,59,66,35,83,94,45,67,67,62,90,43,70,71,62,66,24,67,68,51,41,44,50,42,59,75,42,37,68,63,45,50,49,19,51,46,48,34,51,52,49,42,32,29,52,56,52,41,52,62,52,47,78,54,66,72,68,42,46,64,48,12,54,47,49,62,78,48,62,92,56,54,86,74,40,82,46,66,69,50,43,52,36,51,50,50,50,52,52,47,50,46,50,42,54,76,68,44,61,68,74,56,70,43,59,61,53,50,60,63,40,49,62,57,42,70,68,43,79,91,50,77,49,58,68,63,44,30,60,74,69,70,49,74,64,60,62,53,71,66,57,47,55,54,57,44,58,35,39,70,87,44,52,52,34,61,56,56,54,52,54,62,43,75,85,58,80,37,68,78,41,67,68,39,83,41,50,53,55,29,69,75,61,63,36,65,71,51,34,47,73,74,66,55,51,72,69,57,48,50,56,47,63,72,40,52,50,13,44,62,23,46,42,76,30,41,66,69,56,47,61,67,47,69,73,42,55,37,46,65,53,51,70,80,51,56,70,64,52,34,61,60,65,55,53,64,92,68,96,60,62,46,78,90,36,44,68,60,50,38,55,53,22,45,54,53,50,51,52,45,47,58,63,45,58,77,124,111,66,74,44,72,38,25,48,43,52,47,55,73,64,26,48,84,62,38,36,34,31,41,61,50,58,71,75,76,76,81,52,69,68,57,46,32,50,50,50,32,35,45,71,71,67,41,80,78,65,64,30,33,31,35,45,35,56,47,92,52,53,80,77,48,70,39,22,37,70,52,36,66,44,30,70,92,60,62,70,64,50,74,51,79,65,76,84,54,88,47,57,33,30,30,46,61,40,51,57,62,59,54,33,42,51,34,17,38,42,75,31,27,48,28,44,78,68,103,45,82,40,63,21,32,34,24,34,36,37,50,57,74,59,68,92,65,51,83,62,52,54,74,46,49,50,42,74,31,76,62,66,71,74,77,78,99,63,94,66,69,74,44,55,40,61,52,30,60,55,75,78,43,91,47,51,67,58,51,42,57,71,48,48,79,73,38,69,87,53,55,70,68,52,44,52,43,28,44,51,44,49,38,48,51,32,37,47,38,63,61,35,37,69,39,36,33,34,69,43,66,73,88,47,62,69,58,51,51,49,44,37,60,64,57,35,48,30,49,85,48,64,46,68,56,44,49,50,44,23,50,34,39,71,60,36,88,84,56,60,39,53,60,52,50,52,51,50,39,54,53,55,22,56,46,75,94,32,43,78,68,48,64,51,57,53,52,49,41,42,32,59,67,36,83,95,45,68,66,62,90,43,69,71,64,66,24,67,68,50,40,43,50,41,59,75,41,38,66,61,44,50,49,19,49,45,50,34,51,51,51,42,34,27,52,53,51,42,53,61,51,47,78,54,66,73,68,42,46,63,49,11,54,47,48,61,78,47,63,90,55,54,86,74,41,82,47,66,70,50,43,51,36,50,50,50,50,52,51,46,50,47,51,41,52,75,68,44,61,68,73,57,68,43,58,60,54,52,60,62,40,50,62,57,43,70,69,42,80,89,48,76,51,60,66,61,44,30,61,74,69,70,50,74,64,60,62,52,72,66,56,48,55,54,57,43,59,36,40,71,87,42,51,53,36,62,57,57,54,52,55,62,43,74,86,58,79,38,68,77,40,67,67,40,84,40,50,54,55,30,68,72,62,64,35,63,70,51,34,47,71,74,65,55,51,72,70,58,48,51,56,47,62,71,40,53,51,14,44,62,24,47,43,76,29,41,65,69,56,47,61,68,47,68,72,41,54,37,48,67,54,51,71,80,50,56,70,64,53,34,60,60,65,55,53,63,92,69,97,58,63,46,78,89,37,44,67,59,48,38,56,52,23,45,55,53,50,51,52,45,48,57,64,45,58,78,125

InterPro domains:
  IPR004919 GmrSD restriction endonucleases, N-terminal domain [PF03235] (8-250)
  IPR011089 GmrSD restriction endonucleases, C-terminal domain [PF07510] (436-559)

Radius of gyration: 34.05 Å; Cα contacts (8 Å, |Δi|>4): 1666; chains: 2; bounding box: 76×94×91 Å

Organism: Bacteroides thetaiotaomicron (strain ATCC 29148 / DSM 2079 / JCM 5827 / CCUG 10774 / NCTC 10582 / VPI-5482 / E50) (NCBI:txid226186)

pLDDT: mean 90.26, std 7.87, range [52.84, 98.62]

Foldseek 3Di:
DDKDWDFLLCCQVPAALQFEFAFLLDDFQDDDFVRLQQLVLCLLVVHAPDAWAKEKAFQVCVPVTWTFHQDQAADPLDRDTHTRDCVPRRGIHIHTLPCSNVSSSSNNQQRHWYWDDDVHIAIWHKKWWLQDPQPPDDPPDRRTDIDTDRDQDDDPPDPGDGGIDRLNCLSVDDALVVQLVVCVVVCPVDDPVSSVSSSVSSNSSNCSRPPDRSHMYDYDHDPDVVVSLVVSQVVQCPDPRDDLLSNLQSLLCVQADPDRSSCLLVVLQSVLQPAAPGANDDSVLLVLLLQLQQPPQASDRDPVRSDSVNSNSSNVCVVLSSVLLSLLSNLVSQLPDYNLQLQDVNLSSLVSNLCSQPDPCLSVDPDPLSVVQSVLSNLLSLLCRLVVLCVPPNSVLSVQCSVVSVPDDRHRPSVVSCVSSVHFSADDPVSLVVQQQDFPPHSNLVSLQVLLQPPDDSGNFHWDKAFLAHPVCLPPVNCVVVPDDPVVSVVCVSRRGGSLGIHIDGPVLCVVCVNPGNQVSCVPDDPVVCNRRVFDDDPGSGPVCVVVRSVRSSVSSSVSRRPSHSD/DDKDWDFLLCCQVPAALQFEFAFLLDDFQDDDFVRLQQLVLCLLVVHAPDAWAKEKAFQVCPPVTWTFHQDQAADPLDRDTHTRDCVPRRGIHIHTLPCSNVSSSSNNQQRHWYWDDDVHIAIWHKKWWLQDPQPPDDPPDRRTDIDTDRDQDDDPPDDGDGGIDRLNCLSVDDALVVQLVVCVVVCPVDDPVSSVSSSVSSNSSNCSRPPDRSHMYDYDHDPDVVVSLVVSQVVQCPDPRDDLLSNLQSLLCVQADPDRSSCLLVVLQSVLQPAAPGANDDSVLLVLLLQLQQPPQASDRDPVRSDSVNSNSSNVCVVLSSVLLSLLSNLVSQLPDYNLQLQDSNLSSLVSNLCSQPDPCLSVDPDPLSVVQSVLSNLLSLLCSLVVLCVPPNSVLSVQCSVVSVPDDRHRPSVVSCVSSVHFSADDPVSLVVQQQDFPPHSNLVSLQVLLQPPDDSGNFHWDKAFLAHPVCLPPVNCVVVPDDPVVSVVCVSRRGGSLGIHIDGPVLCVVCVNPGNQVSCVPPDPVVCNRRVFDDDPGSGPVCVVVRSVRSSVSSSVSRRPSHSD